Protein AF-0000000066292299 (afdb_homodimer)

Radius of gyration: 30.25 Å; Cα contacts (8 Å, |Δi|>4): 1721; chains: 2; bounding box: 53×90×75 Å

InterPro domains:
  IPR003445 Cation transporter [PF02386] (46-265)
  IPR003445 Cation transporter [PF02386] (283-463)

Nearest PDB structures (foldseek):
  6v4k-assembly1_D  TM=8.788E-01  e=7.007E-20  Vibrio parahaemolyticus
  6v4l-assembly1_A  TM=8.786E-01  e=4.954E-20  Vibrio parahaemolyticus RIMD 2210633
  4j9u-assembly2_D  TM=8.620E-01  e=9.911E-20  Vibrio parahaemolyticus RIMD 2210633
  3pjz-assembly1_B  TM=8.986E-01  e=1.167E-17  Vibrio parahaemolyticus
  8k1s-assembly1_I  TM=8.235E-01  e=4.175E-12  Bacillus subtilis

Structure (mmCIF, N/CA/C/O backbone):
data_AF-0000000066292299-model_v1
#
loop_
_entity.id
_entity.type
_entity.pdbx_description
1 polymer 'Uncharacterized cation transporter MJ1485'
#
loop_
_atom_site.group_PDB
_atom_site.id
_atom_site.type_symbol
_atom_site.label_atom_id
_atom_site.label_alt_id
_atom_site.label_comp_id
_atom_site.label_asym_id
_atom_site.label_entity_id
_atom_site.label_seq_id
_atom_site.pdbx_PDB_ins_code
_atom_site.Cartn_x
_atom_site.Cartn_y
_atom_site.Cartn_z
_atom_site.occupancy
_atom_site.B_iso_or_equiv
_atom_site.auth_seq_id
_atom_site.auth_comp_id
_atom_site.auth_asym_id
_atom_site.auth_atom_id
_atom_site.pdbx_PDB_model_num
ATOM 1 N N . MET A 1 1 ? 25.5 3.479 -26.922 1 30.95 1 MET A N 1
ATOM 2 C CA . MET A 1 1 ? 24.328 2.982 -26.203 1 30.95 1 MET A CA 1
ATOM 3 C C . MET A 1 1 ? 23.922 1.602 -26.703 1 30.95 1 MET A C 1
ATOM 5 O O . MET A 1 1 ? 23.219 1.485 -27.703 1 30.95 1 MET A O 1
ATOM 9 N N . GLY A 1 2 ? 24.75 0.82 -26.797 1 38.56 2 GLY A N 1
ATOM 10 C CA . GLY A 1 2 ? 24.391 -0.445 -27.422 1 38.56 2 GLY A CA 1
ATOM 11 C C . GLY A 1 2 ? 23.188 -1.115 -26.781 1 38.56 2 GLY A C 1
ATOM 12 O O . GLY A 1 2 ? 23.266 -1.582 -25.641 1 38.56 2 GLY A O 1
ATOM 13 N N . ILE A 1 3 ? 22 -0.723 -26.953 1 46.22 3 ILE A N 1
ATOM 14 C CA . ILE A 1 3 ? 20.641 -1.106 -26.609 1 46.22 3 ILE A CA 1
ATOM 15 C C . ILE A 1 3 ? 20.469 -2.615 -26.766 1 46.22 3 ILE A C 1
ATOM 17 O O . ILE A 1 3 ? 20.734 -3.166 -27.844 1 46.22 3 ILE A O 1
ATOM 21 N N . CYS A 1 4 ? 20.797 -3.334 -25.781 1 50.59 4 CYS A N 1
ATOM 22 C CA . CYS A 1 4 ? 20.672 -4.789 -25.781 1 50.59 4 CYS A CA 1
ATOM 23 C C . CYS A 1 4 ? 19.422 -5.219 -26.547 1 50.59 4 CYS A C 1
ATOM 25 O O . CYS A 1 4 ? 18.297 -4.973 -26.094 1 50.59 4 CYS A O 1
ATOM 27 N N . ARG A 1 5 ? 19.547 -5.395 -27.922 1 58.62 5 ARG A N 1
ATOM 28 C CA . ARG A 1 5 ? 18.781 -5.809 -29.109 1 58.62 5 ARG A CA 1
ATOM 29 C C . ARG A 1 5 ? 18.438 -7.289 -29.047 1 58.62 5 ARG A C 1
ATOM 31 O O . ARG A 1 5 ? 19.312 -8.125 -28.812 1 58.62 5 ARG A O 1
ATOM 38 N N . LEU A 1 6 ? 17.016 -7.527 -28.75 1 75.19 6 LEU A N 1
ATOM 39 C CA . LEU A 1 6 ? 16.656 -8.906 -29.047 1 75.19 6 LEU A CA 1
ATOM 40 C C . LEU A 1 6 ? 17.062 -9.281 -30.469 1 75.19 6 LEU A C 1
ATOM 42 O O . LEU A 1 6 ? 16.484 -8.773 -31.438 1 75.19 6 LEU A O 1
ATOM 46 N N . THR A 1 7 ? 18.078 -9.984 -30.656 1 78.94 7 THR A N 1
ATOM 47 C CA . THR A 1 7 ? 18.578 -10.414 -31.953 1 78.94 7 THR A CA 1
ATOM 48 C C . THR A 1 7 ? 17.844 -11.672 -32.438 1 78.94 7 THR A C 1
ATOM 50 O O . THR A 1 7 ? 17.094 -12.273 -31.656 1 78.94 7 THR A O 1
ATOM 53 N N . LYS A 1 8 ? 17.953 -11.898 -33.656 1 84.44 8 LYS A N 1
ATOM 54 C CA . LYS A 1 8 ? 17.359 -13.102 -34.219 1 84.44 8 LYS A CA 1
ATOM 55 C C . LYS A 1 8 ? 17.859 -14.352 -33.5 1 84.44 8 LYS A C 1
ATOM 57 O O . LYS A 1 8 ? 17.109 -15.312 -33.312 1 84.44 8 LYS A O 1
ATOM 62 N N . LYS A 1 9 ? 19 -14.336 -33.031 1 85.62 9 LYS A N 1
ATOM 63 C CA . LYS A 1 9 ? 19.578 -15.453 -32.281 1 85.62 9 LYS A CA 1
ATOM 64 C C . LYS A 1 9 ? 18.922 -15.602 -30.922 1 85.62 9 LYS A C 1
ATOM 66 O O . LYS A 1 9 ? 18.672 -16.719 -30.469 1 85.62 9 LYS A O 1
ATOM 71 N N . ASP A 1 10 ? 18.672 -14.438 -30.359 1 87 10 ASP A N 1
ATOM 72 C CA . ASP A 1 10 ? 18.016 -14.469 -29.062 1 87 10 ASP A CA 1
ATOM 73 C C . ASP A 1 10 ? 16.609 -15.023 -29.172 1 87 10 ASP A C 1
ATOM 75 O O . ASP A 1 10 ? 16.156 -15.789 -28.312 1 87 10 ASP A O 1
ATOM 79 N N . ILE A 1 11 ? 16 -14.664 -30.25 1 89.75 11 ILE A N 1
ATOM 80 C CA . ILE A 1 11 ? 14.633 -15.117 -30.469 1 89.75 11 ILE A CA 1
ATOM 81 C C . ILE A 1 11 ? 14.625 -16.625 -30.719 1 89.75 11 ILE A C 1
ATOM 83 O O . ILE A 1 11 ? 13.75 -17.344 -30.219 1 89.75 11 ILE A O 1
ATOM 87 N N . GLU A 1 12 ? 15.539 -17.094 -31.391 1 90.94 12 GLU A N 1
ATOM 88 C CA . GLU A 1 12 ? 15.648 -18.516 -31.656 1 90.94 12 GLU A CA 1
ATOM 89 C C . GLU A 1 12 ? 15.891 -19.297 -30.359 1 90.94 12 GLU A C 1
ATOM 91 O O . GLU A 1 12 ? 15.328 -20.375 -30.172 1 90.94 12 GLU A O 1
ATOM 96 N N . GLY A 1 13 ? 16.719 -18.75 -29.562 1 87.12 13 GLY A N 1
ATOM 97 C CA . GLY A 1 13 ? 16.969 -19.375 -28.281 1 87.12 13 GLY A CA 1
ATOM 98 C C . GLY A 1 13 ? 15.727 -19.438 -27.406 1 87.12 13 GLY A C 1
ATOM 99 O O . GLY A 1 13 ? 15.469 -20.453 -26.75 1 87.12 13 GLY A O 1
ATOM 100 N N . ILE A 1 14 ? 15.039 -18.375 -27.391 1 89.5 14 ILE A N 1
ATOM 101 C CA . ILE A 1 14 ? 13.812 -18.297 -26.609 1 89.5 14 ILE A CA 1
ATOM 102 C C . ILE A 1 14 ? 12.789 -19.297 -27.172 1 89.5 14 ILE A C 1
ATOM 104 O O . ILE A 1 14 ? 12.141 -20.016 -26.406 1 89.5 14 ILE A O 1
ATOM 108 N N . LEU A 1 15 ? 12.742 -19.422 -28.438 1 91.69 15 LEU A N 1
ATOM 109 C CA . LEU A 1 15 ? 11.805 -20.328 -29.078 1 91.69 15 LEU A CA 1
ATOM 110 C C . LEU A 1 15 ? 12.18 -21.781 -28.797 1 91.69 15 LEU A C 1
ATOM 112 O O . LEU A 1 15 ? 11.297 -22.641 -28.688 1 91.69 15 LEU A O 1
ATOM 116 N N . HIS A 1 16 ? 13.391 -22.031 -28.719 1 90.38 16 HIS A N 1
ATOM 117 C CA . HIS A 1 16 ? 13.852 -23.375 -28.391 1 90.38 16 HIS A CA 1
ATOM 118 C C . HIS A 1 16 ? 13.383 -23.797 -27 1 90.38 16 HIS A C 1
ATOM 120 O O . HIS A 1 16 ? 12.898 -24.922 -26.812 1 90.38 16 HIS A O 1
ATOM 126 N N . ILE A 1 17 ? 13.555 -22.906 -26.109 1 88.19 17 ILE A N 1
ATOM 127 C CA . ILE A 1 17 ? 13.117 -23.172 -24.734 1 88.19 17 ILE A CA 1
ATOM 128 C C . ILE A 1 17 ? 11.602 -23.328 -24.703 1 88.19 17 ILE A C 1
ATOM 130 O O . ILE A 1 17 ? 11.078 -24.25 -24.078 1 88.19 17 ILE A O 1
ATOM 134 N N . LEU A 1 18 ? 10.93 -22.484 -25.391 1 92 18 LEU A N 1
ATOM 135 C CA . LEU A 1 18 ? 9.469 -22.516 -25.406 1 92 18 LEU A CA 1
ATOM 136 C C . LEU A 1 18 ? 8.961 -23.797 -26.062 1 92 18 LEU A C 1
ATOM 138 O O . LEU A 1 18 ? 7.941 -24.359 -25.656 1 92 18 LEU A O 1
ATOM 142 N N . GLY A 1 19 ? 9.664 -24.203 -27.094 1 92.75 19 GLY A N 1
ATOM 143 C CA . GLY A 1 19 ? 9.305 -25.469 -27.719 1 92.75 19 GLY A CA 1
ATOM 144 C C . GLY A 1 19 ? 9.359 -26.641 -26.75 1 92.75 19 GLY A C 1
ATOM 145 O O . GLY A 1 19 ? 8.461 -27.484 -26.75 1 92.75 19 GLY A O 1
ATOM 146 N N . GLY A 1 20 ? 10.367 -26.672 -25.969 1 90.88 20 GLY A N 1
ATOM 147 C CA . GLY A 1 20 ? 10.477 -27.703 -24.953 1 90.88 20 GLY A CA 1
ATOM 148 C C . GLY A 1 20 ? 9.375 -27.641 -23.906 1 90.88 20 GLY A C 1
ATOM 149 O O . GLY A 1 20 ? 8.828 -28.672 -23.516 1 90.88 20 GLY A O 1
ATOM 150 N N . ILE A 1 21 ? 9.078 -26.484 -23.5 1 92.12 21 ILE A N 1
ATOM 151 C CA . ILE A 1 21 ? 8.055 -26.281 -22.469 1 92.12 21 ILE A CA 1
ATOM 152 C C . ILE A 1 21 ? 6.688 -26.672 -23.031 1 92.12 21 ILE A C 1
ATOM 154 O O . ILE A 1 21 ? 5.895 -27.344 -22.359 1 92.12 21 ILE A O 1
ATOM 158 N N . ILE A 1 22 ? 6.434 -26.297 -24.25 1 95.38 22 ILE A N 1
ATOM 159 C CA . ILE A 1 22 ? 5.18 -26.641 -24.906 1 95.38 22 ILE A CA 1
ATOM 160 C C . ILE A 1 22 ? 5.051 -28.156 -25 1 95.38 22 ILE A C 1
ATOM 162 O O . ILE A 1 22 ? 3.977 -28.719 -24.766 1 95.38 22 ILE A O 1
ATOM 166 N N . GLN A 1 23 ? 6.105 -28.828 -25.312 1 94.69 23 GLN A N 1
ATOM 167 C CA . GLN A 1 23 ? 6.109 -30.281 -25.406 1 94.69 23 GLN A CA 1
ATOM 168 C C . GLN A 1 23 ? 5.762 -30.906 -24.062 1 94.69 23 GLN A C 1
ATOM 170 O O . GLN A 1 23 ? 4.945 -31.828 -23.984 1 94.69 23 GLN A O 1
ATOM 175 N N . ILE A 1 24 ? 6.359 -30.406 -23.016 1 93.38 24 ILE A N 1
ATOM 176 C CA . ILE A 1 24 ? 6.145 -30.938 -21.672 1 93.38 24 ILE A CA 1
ATOM 177 C C . ILE A 1 24 ? 4.699 -30.703 -21.25 1 93.38 24 ILE A C 1
ATOM 179 O O . ILE A 1 24 ? 4.059 -31.594 -20.688 1 93.38 24 ILE A O 1
ATOM 183 N N . ILE A 1 25 ? 4.156 -29.531 -21.5 1 95.5 25 ILE A N 1
ATOM 184 C CA . ILE A 1 25 ? 2.771 -29.219 -21.156 1 95.5 25 ILE A CA 1
ATOM 185 C C . ILE A 1 25 ? 1.829 -30.125 -21.938 1 95.5 25 ILE A C 1
ATOM 187 O O . ILE A 1 25 ? 0.808 -30.578 -21.406 1 95.5 25 ILE A O 1
ATOM 191 N N . GLY A 1 26 ? 2.188 -30.391 -23.203 1 96.06 26 GLY A N 1
ATOM 192 C CA . GLY A 1 26 ? 1.415 -31.344 -23.984 1 96.06 26 GLY A CA 1
ATOM 193 C C . GLY A 1 26 ? 1.372 -32.719 -23.375 1 96.06 26 GLY A C 1
ATOM 194 O O . GLY A 1 26 ? 0.309 -33.344 -23.297 1 96.06 26 GLY A O 1
ATOM 195 N N . ILE A 1 27 ? 2.445 -33.188 -22.906 1 95.38 27 ILE A N 1
ATOM 196 C CA . ILE A 1 27 ? 2.541 -34.5 -22.297 1 95.38 27 ILE A CA 1
ATOM 197 C C . ILE A 1 27 ? 1.732 -34.531 -21 1 95.38 27 ILE A C 1
ATOM 199 O O . ILE A 1 27 ? 1.019 -35.5 -20.719 1 95.38 27 ILE A O 1
ATOM 203 N N . PHE A 1 28 ? 1.867 -33.438 -20.219 1 96.06 28 PHE A N 1
ATOM 204 C CA . PHE A 1 28 ? 1.115 -33.344 -18.984 1 96.06 28 PHE A CA 1
ATOM 205 C C . PHE A 1 28 ? -0.385 -33.344 -19.25 1 96.06 28 PHE A C 1
ATOM 207 O O . PHE A 1 28 ? -1.168 -33.875 -18.453 1 96.06 28 PHE A O 1
ATOM 214 N N . THR A 1 29 ? -0.783 -32.75 -20.375 1 97.69 29 THR A N 1
ATOM 215 C CA . THR A 1 29 ? -2.193 -32.688 -20.75 1 97.69 29 THR A CA 1
ATOM 216 C C . THR A 1 29 ? -2.742 -34.094 -21.047 1 97.69 29 THR A C 1
ATOM 218 O O . THR A 1 29 ? -3.957 -34.281 -21.031 1 97.69 29 THR A O 1
ATOM 221 N N . LEU A 1 30 ? -1.88 -35.125 -21.234 1 97.56 30 LEU A N 1
ATOM 222 C CA . LEU A 1 30 ? -2.295 -36.469 -21.531 1 97.56 30 LEU A CA 1
ATOM 223 C C . LEU A 1 30 ? -2.559 -37.281 -20.266 1 97.56 30 LEU A C 1
ATOM 225 O O . LEU A 1 30 ? -3.229 -38.312 -20.297 1 97.56 30 LEU A O 1
ATOM 229 N N . VAL A 1 31 ? -2.102 -36.812 -19.172 1 97.25 31 VAL A N 1
ATOM 230 C CA . VAL A 1 31 ? -2.137 -37.562 -17.922 1 97.25 31 VAL A CA 1
ATOM 231 C C . VAL A 1 31 ? -3.586 -37.75 -17.484 1 97.25 31 VAL A C 1
ATOM 233 O O . VAL A 1 31 ? -3.977 -38.844 -17.078 1 97.25 31 VAL A O 1
ATOM 236 N N . PRO A 1 32 ? -4.449 -36.781 -17.547 1 98.06 32 PRO A N 1
ATOM 237 C CA . PRO A 1 32 ? -5.836 -36.938 -17.109 1 98.06 32 PRO A CA 1
ATOM 238 C C . PRO A 1 32 ? -6.598 -37.969 -17.953 1 98.06 32 PRO A C 1
ATOM 240 O O . PRO A 1 32 ? -7.688 -38.406 -17.578 1 98.06 32 PRO A O 1
ATOM 243 N N . CYS A 1 33 ? -6.074 -38.406 -19.141 1 97.5 33 CYS A N 1
ATOM 244 C CA . CYS A 1 33 ? -6.688 -39.438 -19.938 1 97.5 33 CYS A CA 1
ATOM 245 C C . CYS A 1 33 ? -6.816 -40.75 -19.141 1 97.5 33 CYS A C 1
ATOM 247 O O . CYS A 1 33 ? -7.789 -41.469 -19.297 1 97.5 33 CYS A O 1
ATOM 249 N N . ILE A 1 34 ? -5.84 -40.969 -18.312 1 97.31 34 ILE A N 1
ATOM 250 C CA . ILE A 1 34 ? -5.863 -42.156 -17.453 1 97.31 34 ILE A CA 1
ATOM 251 C C . ILE A 1 34 ? -7.082 -42.094 -16.531 1 97.31 34 ILE A C 1
ATOM 253 O O . ILE A 1 34 ? -7.773 -43.125 -16.359 1 97.31 34 ILE A O 1
ATOM 257 N N . VAL A 1 35 ? -7.301 -40.938 -15.961 1 97.56 35 VAL A N 1
ATOM 258 C CA . VAL A 1 35 ? -8.43 -40.75 -15.055 1 97.56 35 VAL A CA 1
ATOM 259 C C . VAL A 1 35 ? -9.742 -40.875 -15.82 1 97.56 35 VAL A C 1
ATOM 261 O O . VAL A 1 35 ? -10.695 -41.5 -15.328 1 97.56 35 VAL A O 1
ATOM 264 N N . SER A 1 36 ? -9.812 -40.375 -17.016 1 97.44 36 SER A N 1
ATOM 265 C CA . SER A 1 36 ? -11.008 -40.438 -17.844 1 97.44 36 SER A CA 1
ATOM 266 C C . SER A 1 36 ? -11.352 -41.906 -18.172 1 97.44 36 SER A C 1
ATOM 268 O O . SER A 1 36 ? -12.516 -42.281 -18.156 1 97.44 36 SER A O 1
ATOM 270 N N . VAL A 1 37 ? -10.367 -42.75 -18.484 1 96.94 37 VAL A N 1
ATOM 271 C CA . VAL A 1 37 ? -10.578 -44.156 -18.812 1 96.94 37 VAL A CA 1
ATOM 272 C C . VAL A 1 37 ? -10.984 -44.938 -17.562 1 96.94 37 VAL A C 1
ATOM 274 O O . VAL A 1 37 ? -11.898 -45.75 -17.609 1 96.94 37 VAL A O 1
ATOM 277 N N . TYR A 1 38 ? -10.25 -44.625 -16.516 1 96.56 38 TYR A N 1
ATOM 278 C CA . TYR A 1 38 ? -10.508 -45.344 -15.266 1 96.56 38 TYR A CA 1
ATOM 279 C C . TYR A 1 38 ? -11.938 -45.125 -14.797 1 96.56 38 TYR A C 1
ATOM 281 O O . TYR A 1 38 ? -12.594 -46.031 -14.312 1 96.56 38 TYR A O 1
ATOM 289 N N . TYR A 1 39 ? -12.398 -43.938 -14.875 1 96.25 39 TYR A N 1
ATOM 290 C CA . TYR A 1 39 ? -13.742 -43.656 -14.398 1 96.25 39 TYR A CA 1
ATOM 291 C C . TYR A 1 39 ? -14.758 -43.688 -15.539 1 96.25 39 TYR A C 1
ATOM 293 O O . TYR A 1 39 ? -15.914 -43.312 -15.367 1 96.25 39 TYR A O 1
ATOM 301 N N . ASN A 1 40 ? -14.422 -44.094 -16.734 1 95.81 40 ASN A N 1
ATOM 302 C CA . ASN A 1 40 ? -15.273 -44.281 -17.891 1 95.81 40 ASN A CA 1
ATOM 303 C C . ASN A 1 40 ? -16.031 -43 -18.25 1 95.81 40 ASN A C 1
ATOM 305 O O . ASN A 1 40 ? -17.266 -43.031 -18.359 1 95.81 40 ASN A O 1
ATOM 309 N N . GLU A 1 41 ? -15.211 -42 -18.406 1 95.81 41 GLU A N 1
ATOM 310 C CA . GLU A 1 41 ? -15.781 -40.688 -18.734 1 95.81 41 GLU A CA 1
ATOM 311 C C . GLU A 1 41 ? -15.625 -40.375 -20.219 1 95.81 41 GLU A C 1
ATOM 313 O O . GLU A 1 41 ? -14.812 -41 -20.906 1 95.81 41 GLU A O 1
ATOM 318 N N . ASN A 1 42 ? -16.469 -39.438 -20.75 1 93.5 42 ASN A N 1
ATOM 319 C CA . ASN A 1 42 ? -16.453 -39.062 -22.156 1 93.5 42 ASN A CA 1
ATOM 320 C C . ASN A 1 42 ? -15.492 -37.906 -22.422 1 93.5 42 ASN A C 1
ATOM 322 O O . ASN A 1 42 ? -15.562 -37.25 -23.469 1 93.5 42 ASN A O 1
ATOM 326 N N . THR A 1 43 ? -14.555 -37.625 -21.594 1 96.31 43 THR A N 1
ATOM 327 C CA . THR A 1 43 ? -13.641 -36.5 -21.734 1 96.31 43 THR A CA 1
ATOM 328 C C . THR A 1 43 ? -12.305 -36.969 -22.312 1 96.31 43 THR A C 1
ATOM 330 O O . THR A 1 43 ? -11.367 -36.188 -22.422 1 96.31 43 THR A O 1
ATOM 333 N N . PHE A 1 44 ? -12.172 -38.156 -22.703 1 96.62 44 PHE A N 1
ATOM 334 C CA . PHE A 1 44 ? -10.914 -38.781 -23.125 1 96.62 44 PHE A CA 1
ATOM 335 C C . PHE A 1 44 ? -10.328 -38 -24.312 1 96.62 44 PHE A C 1
ATOM 337 O O . PHE A 1 44 ? -9.164 -37.625 -24.297 1 96.62 44 PHE A O 1
ATOM 344 N N . LEU A 1 45 ? -11.133 -37.719 -25.344 1 97.31 45 LEU A N 1
ATOM 345 C CA . LEU A 1 45 ? -10.656 -37.062 -26.562 1 97.31 45 LEU A CA 1
ATOM 346 C C . LEU A 1 45 ? -10.328 -35.594 -26.297 1 97.31 45 LEU A C 1
ATOM 348 O O . LEU A 1 45 ? -9.492 -35.031 -26.984 1 97.31 45 LEU A O 1
ATOM 352 N N . ASN A 1 46 ? -11.016 -35.031 -25.312 1 97.94 46 ASN A N 1
ATOM 353 C CA . ASN A 1 46 ? -10.797 -33.625 -24.969 1 97.94 46 ASN A CA 1
ATOM 354 C C . ASN A 1 46 ? -9.398 -33.406 -24.406 1 97.94 46 ASN A C 1
ATOM 356 O O . ASN A 1 46 ? -8.883 -32.281 -24.422 1 97.94 46 ASN A O 1
ATOM 360 N N . PHE A 1 47 ? -8.773 -34.438 -23.906 1 98.31 47 PHE A N 1
ATOM 361 C CA . PHE A 1 47 ? -7.414 -34.375 -23.391 1 98.31 47 PHE A CA 1
ATOM 362 C C . PHE A 1 47 ? -6.426 -34.938 -24.391 1 98.31 47 PHE A C 1
ATOM 364 O O . PHE A 1 47 ? -5.336 -34.406 -24.578 1 98.31 47 PHE A O 1
ATOM 371 N N . LEU A 1 48 ? -6.793 -36 -25.078 1 97.81 48 LEU A N 1
ATOM 372 C CA . LEU A 1 48 ? -5.895 -36.719 -25.969 1 97.81 48 LEU A CA 1
ATOM 373 C C . LEU A 1 48 ? -5.496 -35.844 -27.156 1 97.81 48 LEU A C 1
ATOM 375 O O . LEU A 1 48 ? -4.316 -35.75 -27.5 1 97.81 48 LEU A O 1
ATOM 379 N N . ILE A 1 49 ? -6.426 -35.188 -27.797 1 97.88 49 ILE A N 1
ATOM 380 C CA . ILE A 1 49 ? -6.18 -34.469 -29.031 1 97.88 49 ILE A CA 1
ATOM 381 C C . ILE A 1 49 ? -5.277 -33.25 -28.734 1 97.88 49 ILE A C 1
ATOM 383 O O . ILE A 1 49 ? -4.211 -33.125 -29.344 1 97.88 49 ILE A O 1
ATOM 387 N N . PRO A 1 50 ? -5.695 -32.438 -27.797 1 98.12 50 PRO A N 1
ATOM 388 C CA . PRO A 1 50 ? -4.781 -31.344 -27.516 1 98.12 50 PRO A CA 1
ATOM 389 C C . PRO A 1 50 ? -3.445 -31.797 -26.938 1 98.12 50 PRO A C 1
ATOM 391 O O . PRO A 1 50 ? -2.402 -31.219 -27.25 1 98.12 50 PRO A O 1
ATOM 394 N N . GLY A 1 51 ? -3.453 -32.812 -26.094 1 98.12 51 GLY A N 1
ATOM 395 C CA . GLY A 1 51 ? -2.209 -33.312 -25.547 1 98.12 51 GLY A CA 1
ATOM 396 C C . GLY A 1 51 ? -1.238 -33.812 -26.609 1 98.12 51 GLY A C 1
ATOM 397 O O . GLY A 1 51 ? -0.058 -33.438 -26.578 1 98.12 51 GLY A O 1
ATOM 398 N N . LEU A 1 52 ? -1.729 -34.562 -27.531 1 98.06 52 LEU A N 1
ATOM 399 C CA . LEU A 1 52 ? -0.888 -35.062 -28.609 1 98.06 52 LEU A CA 1
ATOM 400 C C . LEU A 1 52 ? -0.448 -33.938 -29.531 1 98.06 52 LEU A C 1
ATOM 402 O O . LEU A 1 52 ? 0.709 -33.906 -29.953 1 98.06 52 LEU A O 1
ATOM 406 N N . PHE A 1 53 ? -1.377 -33.094 -29.812 1 98.19 53 PHE A N 1
ATOM 407 C CA . PHE A 1 53 ? -1.073 -31.984 -30.719 1 98.19 53 PHE A CA 1
ATOM 408 C C . PHE A 1 53 ? 0.075 -31.141 -30.172 1 98.19 53 PHE A C 1
ATOM 410 O O . PHE A 1 53 ? 1.045 -30.875 -30.875 1 98.19 53 PHE A O 1
ATOM 417 N N . PHE A 1 54 ? 0.002 -30.719 -28.984 1 97.88 54 PHE A N 1
ATOM 418 C CA . PHE A 1 54 ? 0.996 -29.797 -28.453 1 97.88 54 PHE A CA 1
ATOM 419 C C . PHE A 1 54 ? 2.277 -30.531 -28.078 1 97.88 54 PHE A C 1
ATOM 421 O O . PHE A 1 54 ? 3.359 -29.938 -28.078 1 97.88 54 PHE A O 1
ATOM 428 N N . SER A 1 55 ? 2.176 -31.844 -27.766 1 97.19 55 SER A N 1
ATOM 429 C CA . SER A 1 55 ? 3.396 -32.625 -27.609 1 97.19 55 SER A CA 1
ATOM 430 C C . SER A 1 55 ? 4.203 -32.656 -28.891 1 97.19 55 SER A C 1
ATOM 432 O O . SER A 1 55 ? 5.422 -32.469 -28.875 1 97.19 55 SER A O 1
ATOM 434 N N . ILE A 1 56 ? 3.5 -32.844 -30 1 97.94 56 ILE A N 1
ATOM 435 C CA . ILE A 1 56 ? 4.148 -32.938 -31.312 1 97.94 56 ILE A CA 1
ATOM 436 C C . ILE A 1 56 ? 4.605 -31.547 -31.734 1 97.94 56 ILE A C 1
ATOM 438 O O . ILE A 1 56 ? 5.73 -31.375 -32.219 1 97.94 56 ILE A O 1
ATOM 442 N N . PHE A 1 57 ? 3.721 -30.578 -31.578 1 97.25 57 PHE A N 1
ATOM 443 C CA . PHE A 1 57 ? 4.055 -29.219 -31.969 1 97.25 57 PHE A CA 1
ATOM 444 C C . PHE A 1 57 ? 5.293 -28.734 -31.219 1 97.25 57 PHE A C 1
ATOM 446 O O . PHE A 1 57 ? 6.168 -28.094 -31.812 1 97.25 57 PHE A O 1
ATOM 453 N N . GLY A 1 58 ? 5.297 -28.953 -29.922 1 95.62 58 GLY A N 1
ATOM 454 C CA . GLY A 1 58 ? 6.461 -28.562 -29.141 1 95.62 58 GLY A CA 1
ATOM 455 C C . GLY A 1 58 ? 7.73 -29.266 -29.578 1 95.62 58 GLY A C 1
ATOM 456 O O . GLY A 1 58 ? 8.797 -28.656 -29.656 1 95.62 58 GLY A O 1
ATOM 457 N N . PHE A 1 59 ? 7.59 -30.5 -29.906 1 94.69 59 PHE A N 1
ATOM 458 C CA . PHE A 1 59 ? 8.727 -31.281 -30.375 1 94.69 59 PHE A CA 1
ATOM 459 C C . PHE A 1 59 ? 9.266 -30.734 -31.688 1 94.69 59 PHE A C 1
ATOM 461 O O . PHE A 1 59 ? 10.477 -30.594 -31.859 1 94.69 59 PHE A O 1
ATOM 468 N N . VAL A 1 60 ? 8.414 -30.422 -32.594 1 96.81 60 VAL A N 1
ATOM 469 C CA . VAL A 1 60 ? 8.805 -29.906 -33.906 1 96.81 60 VAL A CA 1
ATOM 470 C C . VAL A 1 60 ? 9.469 -28.547 -33.75 1 96.81 60 VAL A C 1
ATOM 472 O O . VAL A 1 60 ? 10.484 -28.266 -34.406 1 96.81 60 VAL A O 1
ATOM 475 N N . LEU A 1 61 ? 8.914 -27.719 -32.906 1 94.44 61 LEU A N 1
ATOM 476 C CA . LEU A 1 61 ? 9.477 -26.391 -32.656 1 94.44 61 LEU A CA 1
ATOM 477 C C . LEU A 1 61 ? 10.867 -26.5 -32.031 1 94.44 61 LEU A C 1
ATOM 479 O O . LEU A 1 61 ? 11.766 -25.734 -32.406 1 94.44 61 LEU A O 1
ATOM 483 N N . LYS A 1 62 ? 11.023 -27.375 -31.141 1 91.81 62 LYS A N 1
ATOM 484 C CA . LYS A 1 62 ? 12.305 -27.578 -30.469 1 91.81 62 LYS A CA 1
ATOM 485 C C . LYS A 1 62 ? 13.352 -28.094 -31.453 1 91.81 62 LYS A C 1
ATOM 487 O O . LYS A 1 62 ? 14.523 -27.688 -31.391 1 91.81 62 LYS A O 1
ATOM 492 N N . ARG A 1 63 ? 12.906 -28.875 -32.375 1 92.81 63 ARG A N 1
ATOM 493 C CA . ARG A 1 63 ? 13.82 -29.453 -33.344 1 92.81 63 ARG A CA 1
ATOM 494 C C . ARG A 1 63 ? 14.172 -28.438 -34.438 1 92.81 63 ARG A C 1
ATOM 496 O O . ARG A 1 63 ? 15.266 -28.469 -35 1 92.81 63 ARG A O 1
ATOM 503 N N . ALA A 1 64 ? 13.266 -27.594 -34.688 1 94.62 64 ALA A N 1
ATOM 504 C CA . ALA A 1 64 ? 13.461 -26.594 -35.719 1 94.62 64 ALA A CA 1
ATOM 505 C C . ALA A 1 64 ? 14.352 -25.453 -35.25 1 94.62 64 ALA A C 1
ATOM 507 O O . ALA A 1 64 ? 14.852 -24.672 -36.031 1 94.62 64 ALA A O 1
ATOM 508 N N . THR A 1 65 ? 14.547 -25.391 -33.938 1 91.31 65 THR A N 1
ATOM 509 C CA . THR A 1 65 ? 15.359 -24.312 -33.406 1 91.31 65 THR A CA 1
ATOM 510 C C . THR A 1 65 ? 16.578 -24.875 -32.688 1 91.31 65 THR A C 1
ATOM 512 O O . THR A 1 65 ? 16.625 -26.062 -32.344 1 91.31 65 THR A O 1
ATOM 515 N N . LYS A 1 66 ? 17.672 -24.031 -32.438 1 88.62 66 LYS A N 1
ATOM 516 C CA . LYS A 1 66 ? 18.906 -24.453 -31.781 1 88.62 66 LYS A CA 1
ATOM 517 C C . LYS A 1 66 ? 19.109 -23.734 -30.453 1 88.62 66 LYS A C 1
ATOM 519 O O . LYS A 1 66 ? 18.703 -22.578 -30.297 1 88.62 66 LYS A O 1
ATOM 524 N N . PRO A 1 67 ? 19.656 -24.484 -29.516 1 85.5 67 PRO A N 1
ATOM 525 C CA . PRO A 1 67 ? 19.969 -23.828 -28.25 1 85.5 67 PRO A CA 1
ATOM 526 C C . PRO A 1 67 ? 21.016 -22.719 -28.406 1 85.5 67 PRO A C 1
ATOM 528 O O . PRO A 1 67 ? 21.953 -22.875 -29.188 1 85.5 67 PRO A O 1
ATOM 531 N N . LYS A 1 68 ? 20.797 -21.594 -27.766 1 84.44 68 LYS A N 1
ATOM 532 C CA . LYS A 1 68 ? 21.719 -20.469 -27.797 1 84.44 68 LYS A CA 1
ATOM 533 C C . LYS A 1 68 ? 22.109 -20.031 -26.391 1 84.44 68 LYS A C 1
ATOM 535 O O . LYS A 1 68 ? 21.469 -20.438 -25.422 1 84.44 68 LYS A O 1
ATOM 540 N N . ASN A 1 69 ? 23.203 -19.297 -26.344 1 80.12 69 ASN A N 1
ATOM 541 C CA . ASN A 1 69 ? 23.594 -18.734 -25.062 1 80.12 69 ASN A CA 1
ATOM 542 C C . ASN A 1 69 ? 22.688 -17.578 -24.672 1 80.12 69 ASN A C 1
ATOM 544 O O . ASN A 1 69 ? 22.656 -16.531 -25.344 1 80.12 69 ASN A O 1
ATOM 548 N N . LEU A 1 70 ? 21.906 -17.938 -23.703 1 81.81 70 LEU A N 1
ATOM 549 C CA . LEU A 1 70 ? 20.922 -16.938 -23.297 1 81.81 70 LEU A CA 1
ATOM 550 C C . LEU A 1 70 ? 21.375 -16.203 -22.031 1 81.81 70 LEU A C 1
ATOM 552 O O . LEU A 1 70 ? 22.156 -16.75 -21.25 1 81.81 70 LEU A O 1
ATOM 556 N N . LYS A 1 71 ? 20.984 -14.984 -21.969 1 83.88 71 LYS A N 1
ATOM 557 C CA . LYS A 1 71 ? 21.203 -14.172 -20.781 1 83.88 71 LYS A CA 1
ATOM 558 C C . LYS A 1 71 ? 19.953 -14.172 -19.891 1 83.88 71 LYS A C 1
ATOM 560 O O . LYS A 1 71 ? 18.938 -14.75 -20.234 1 83.88 71 LYS A O 1
ATOM 565 N N . LEU A 1 72 ? 20.125 -13.609 -18.781 1 81.25 72 LEU A N 1
ATOM 566 C CA . LEU A 1 72 ? 19.062 -13.617 -17.781 1 81.25 72 LEU A CA 1
ATOM 567 C C . LEU A 1 72 ? 17.797 -12.969 -18.312 1 81.25 72 LEU A C 1
ATOM 569 O O . LEU A 1 72 ? 16.688 -13.484 -18.109 1 81.25 72 LEU A O 1
ATOM 573 N N . HIS A 1 73 ? 18 -11.891 -19.031 1 83.31 73 HIS A N 1
ATOM 574 C CA . HIS A 1 73 ? 16.812 -11.195 -19.516 1 83.31 73 HIS A CA 1
ATOM 575 C C . HIS A 1 73 ? 16.062 -12.039 -20.547 1 83.31 73 HIS A C 1
ATOM 577 O O . HIS A 1 73 ? 14.836 -11.984 -20.625 1 83.31 73 HIS A O 1
ATOM 583 N N . HIS A 1 74 ? 16.703 -12.906 -21.266 1 85.69 74 HIS A N 1
ATOM 584 C CA . HIS A 1 74 ? 16.078 -13.805 -22.234 1 85.69 74 HIS A CA 1
ATOM 585 C C . HIS A 1 74 ? 15.258 -14.875 -21.516 1 85.69 74 HIS A C 1
ATOM 587 O O . HIS A 1 74 ? 14.133 -15.172 -21.922 1 85.69 74 HIS A O 1
ATOM 593 N N . THR A 1 75 ? 15.82 -15.352 -20.484 1 84.94 75 THR A N 1
ATOM 594 C CA . THR A 1 75 ? 15.133 -16.406 -19.75 1 84.94 75 THR A CA 1
ATOM 595 C C . THR A 1 75 ? 13.922 -15.852 -19 1 84.94 75 THR A C 1
ATOM 597 O O . THR A 1 75 ? 12.922 -16.547 -18.812 1 84.94 75 THR A O 1
ATOM 600 N N . MET A 1 76 ? 14.031 -14.617 -18.578 1 86.25 76 MET A N 1
ATOM 601 C CA . MET A 1 76 ? 12.883 -13.977 -17.938 1 86.25 76 MET A CA 1
ATOM 602 C C . MET A 1 76 ? 11.742 -13.797 -18.938 1 86.25 76 MET A C 1
ATOM 604 O O . MET A 1 76 ? 10.578 -14.023 -18.609 1 86.25 76 MET A O 1
ATOM 608 N N . VAL A 1 77 ? 12.094 -13.43 -20.062 1 87.94 77 VAL A N 1
ATOM 609 C CA . VAL A 1 77 ? 11.094 -13.289 -21.125 1 87.94 77 VAL A CA 1
ATOM 610 C C . VAL A 1 77 ? 10.477 -14.648 -21.438 1 87.94 77 VAL A C 1
ATOM 612 O O . VAL A 1 77 ? 9.258 -14.766 -21.562 1 87.94 77 VAL A O 1
ATOM 615 N N . ALA A 1 78 ? 11.289 -15.664 -21.547 1 88.12 78 ALA A N 1
ATOM 616 C CA . ALA A 1 78 ? 10.812 -17.016 -21.797 1 88.12 78 ALA A CA 1
ATOM 617 C C . ALA A 1 78 ? 9.883 -17.5 -20.688 1 88.12 78 ALA A C 1
ATOM 619 O O . ALA A 1 78 ? 8.875 -18.156 -20.953 1 88.12 78 ALA A O 1
ATOM 620 N N . SER A 1 79 ? 10.273 -17.125 -19.469 1 88.31 79 SER A N 1
ATOM 621 C CA . SER A 1 79 ? 9.461 -17.516 -18.328 1 88.31 79 SER A CA 1
ATOM 622 C C . SER A 1 79 ? 8.078 -16.875 -18.391 1 88.31 79 SER A C 1
ATOM 624 O O . SER A 1 79 ? 7.066 -17.547 -18.188 1 88.31 79 SER A O 1
ATOM 626 N N . ALA A 1 80 ? 8.055 -15.641 -18.625 1 91.25 80 ALA A N 1
ATOM 627 C CA . ALA A 1 80 ? 6.785 -14.922 -18.719 1 91.25 80 ALA A CA 1
ATOM 628 C C . ALA A 1 80 ? 5.91 -15.5 -19.828 1 91.25 80 ALA A C 1
ATOM 630 O O . ALA A 1 80 ? 4.715 -15.727 -19.625 1 91.25 80 ALA A O 1
ATOM 631 N N . LEU A 1 81 ? 6.484 -15.82 -20.891 1 92.12 81 LEU A N 1
ATOM 632 C CA . LEU A 1 81 ? 5.742 -16.359 -22.016 1 92.12 81 LEU A CA 1
ATOM 633 C C . LEU A 1 81 ? 5.32 -17.797 -21.75 1 92.12 81 LEU A C 1
ATOM 635 O O . LEU A 1 81 ? 4.242 -18.234 -22.172 1 92.12 81 LEU A O 1
ATOM 639 N N . ALA A 1 82 ? 6.152 -18.516 -21.109 1 91.69 82 ALA A N 1
ATOM 640 C CA . ALA A 1 82 ? 5.859 -19.906 -20.812 1 91.69 82 ALA A CA 1
ATOM 641 C C . ALA A 1 82 ? 4.59 -20.031 -19.969 1 91.69 82 ALA A C 1
ATOM 643 O O . ALA A 1 82 ? 3.732 -20.875 -20.25 1 91.69 82 ALA A O 1
ATOM 644 N N . TRP A 1 83 ? 4.457 -19.188 -18.984 1 92.56 83 TRP A N 1
ATOM 645 C CA . TRP A 1 83 ? 3.277 -19.219 -18.125 1 92.56 83 TRP A CA 1
ATOM 646 C C . TRP A 1 83 ? 2.025 -18.844 -18.891 1 92.56 83 TRP A C 1
ATOM 648 O O . TRP A 1 83 ? 0.957 -19.422 -18.703 1 92.56 83 TRP A O 1
ATOM 658 N N . LEU A 1 84 ? 2.207 -17.906 -19.75 1 94.12 84 LEU A N 1
ATOM 659 C CA . LEU A 1 84 ? 1.086 -17.484 -20.594 1 94.12 84 LEU A CA 1
ATOM 660 C C . LEU A 1 84 ? 0.666 -18.609 -21.531 1 94.12 84 LEU A C 1
ATOM 662 O O . LEU A 1 84 ? -0.522 -18.922 -21.641 1 94.12 84 LEU A O 1
ATOM 666 N N . ILE A 1 85 ? 1.6 -19.266 -22.141 1 95.25 85 ILE A N 1
ATOM 667 C CA . ILE A 1 85 ? 1.334 -20.328 -23.094 1 95.25 85 ILE A CA 1
ATOM 668 C C . ILE A 1 85 ? 0.736 -21.531 -22.359 1 95.25 85 ILE A C 1
ATOM 670 O O . ILE A 1 85 ? -0.199 -22.172 -22.859 1 95.25 85 ILE A O 1
ATOM 674 N N . ALA A 1 86 ? 1.281 -21.797 -21.234 1 95.81 86 ALA A N 1
ATOM 675 C CA . ALA A 1 86 ? 0.745 -22.891 -20.422 1 95.81 86 ALA A CA 1
ATOM 676 C C . ALA A 1 86 ? -0.732 -22.672 -20.109 1 95.81 86 ALA A C 1
ATOM 678 O O . ALA A 1 86 ? -1.529 -23.609 -20.156 1 95.81 86 ALA A O 1
ATOM 679 N N . SER A 1 87 ? -1.044 -21.469 -19.812 1 97.25 87 SER A N 1
ATOM 680 C CA . SER A 1 87 ? -2.432 -21.156 -19.484 1 97.25 87 SER A CA 1
ATOM 681 C C . SER A 1 87 ? -3.332 -21.312 -20.703 1 97.25 87 SER A C 1
ATOM 683 O O . SER A 1 87 ? -4.465 -21.781 -20.594 1 97.25 87 SER A O 1
ATOM 685 N N . PHE A 1 88 ? -2.85 -20.953 -21.875 1 97.94 88 PHE A N 1
ATOM 686 C CA . PHE A 1 88 ? -3.631 -21.062 -23.094 1 97.94 88 PHE A CA 1
ATOM 687 C C . PHE A 1 88 ? -3.838 -22.531 -23.469 1 97.94 88 PHE A C 1
ATOM 689 O O . PHE A 1 88 ? -4.945 -22.938 -23.828 1 97.94 88 PHE A O 1
ATOM 696 N N . ILE A 1 89 ? -2.805 -23.297 -23.328 1 97.81 89 ILE A N 1
ATOM 697 C CA . ILE A 1 89 ? -2.877 -24.719 -23.688 1 97.81 89 ILE A CA 1
ATOM 698 C C . ILE A 1 89 ? -3.727 -25.469 -22.672 1 97.81 89 ILE A C 1
ATOM 700 O O . ILE A 1 89 ? -4.598 -26.25 -23.031 1 97.81 89 ILE A O 1
ATOM 704 N N . GLY A 1 90 ? -3.5 -25.172 -21.422 1 98.06 90 GLY A N 1
ATOM 705 C CA . GLY A 1 90 ? -4.234 -25.859 -20.359 1 98.06 90 GLY A CA 1
ATOM 706 C C . GLY A 1 90 ? -5.715 -25.531 -20.359 1 98.06 90 GLY A C 1
ATOM 707 O O . GLY A 1 90 ? -6.516 -26.25 -19.766 1 98.06 90 GLY A O 1
ATOM 708 N N . ALA A 1 91 ? -6.07 -24.484 -21.031 1 98.62 91 ALA A N 1
ATOM 709 C CA . ALA A 1 91 ? -7.457 -24.031 -21.078 1 98.62 91 ALA A CA 1
ATOM 710 C C . ALA A 1 91 ? -8.266 -24.859 -22.078 1 98.62 91 ALA A C 1
ATOM 712 O O . ALA A 1 91 ? -9.492 -24.922 -21.984 1 98.62 91 ALA A O 1
ATOM 713 N N . ILE A 1 92 ? -7.656 -25.516 -22.984 1 98.44 92 ILE A N 1
ATOM 714 C CA . ILE A 1 92 ? -8.336 -26.156 -24.094 1 98.44 92 ILE A CA 1
ATOM 715 C C . ILE A 1 92 ? -9.188 -27.312 -23.594 1 98.44 92 ILE A C 1
ATOM 717 O O . ILE A 1 92 ? -10.383 -27.391 -23.875 1 98.44 92 ILE A O 1
ATOM 721 N N . PRO A 1 93 ? -8.617 -28.25 -22.781 1 98.31 93 PRO A N 1
ATOM 722 C CA . PRO A 1 93 ? -9.477 -29.312 -22.281 1 98.31 93 PRO A CA 1
ATOM 723 C C . PRO A 1 93 ? -10.641 -28.797 -21.438 1 98.31 93 PRO A C 1
ATOM 725 O O . PRO A 1 93 ? -11.727 -29.375 -21.453 1 98.31 93 PRO A O 1
ATOM 728 N N . LEU A 1 94 ? -10.438 -27.734 -20.688 1 98.31 94 LEU A N 1
ATOM 729 C CA . LEU A 1 94 ? -11.492 -27.141 -19.875 1 98.31 94 LEU A CA 1
ATOM 730 C C . LEU A 1 94 ? -12.594 -26.562 -20.766 1 98.31 94 LEU A C 1
ATOM 732 O O . LEU A 1 94 ? -13.781 -26.75 -20.5 1 98.31 94 LEU A O 1
ATOM 736 N N . TYR A 1 95 ? -12.156 -25.875 -21.812 1 98.19 95 TYR A N 1
ATOM 737 C CA . TYR A 1 95 ? -13.094 -25.281 -22.75 1 98.19 95 TYR A CA 1
ATOM 738 C C . TYR A 1 95 ? -13.914 -26.344 -23.469 1 98.19 95 TYR A C 1
ATOM 740 O O . TYR A 1 95 ? -15.125 -26.172 -23.656 1 98.19 95 TYR A O 1
ATOM 748 N N . LEU A 1 96 ? -13.336 -27.453 -23.812 1 97.69 96 LEU A N 1
ATOM 749 C CA . LEU A 1 96 ? -13.992 -28.516 -24.562 1 97.69 96 LEU A CA 1
ATOM 750 C C . LEU A 1 96 ? -14.898 -29.344 -23.656 1 97.69 96 LEU A C 1
ATOM 752 O O . LEU A 1 96 ? -15.891 -29.906 -24.125 1 97.69 96 LEU A O 1
ATOM 756 N N . SER A 1 97 ? -14.641 -29.375 -22.391 1 97.5 97 SER A N 1
ATOM 757 C CA . SER A 1 97 ? -15.336 -30.297 -21.5 1 97.5 97 SER A CA 1
ATOM 758 C C . SER A 1 97 ? -16.422 -29.578 -20.703 1 97.5 97 SER A C 1
ATOM 760 O O . SER A 1 97 ? -17.344 -30.219 -20.188 1 97.5 97 SER A O 1
ATOM 762 N N . ILE A 1 98 ? -16.266 -28.297 -20.469 1 97.19 98 ILE A N 1
ATOM 763 C CA . ILE A 1 98 ? -17.266 -27.531 -19.734 1 97.19 98 ILE A CA 1
ATOM 764 C C . ILE A 1 98 ? -18.094 -26.688 -20.703 1 97.19 98 ILE A C 1
ATOM 766 O O . ILE A 1 98 ? -17.625 -25.672 -21.219 1 97.19 98 ILE A O 1
ATOM 770 N N . ASP A 1 99 ? -19.297 -26.953 -20.875 1 95.81 99 ASP A N 1
ATOM 771 C CA . ASP A 1 99 ? -20.141 -26.469 -21.953 1 95.81 99 ASP A CA 1
ATOM 772 C C . ASP A 1 99 ? -20.391 -24.969 -21.828 1 95.81 99 ASP A C 1
ATOM 774 O O . ASP A 1 99 ? -20.531 -24.266 -22.844 1 95.81 99 ASP A O 1
ATOM 778 N N . TYR A 1 100 ? -20.438 -24.438 -20.656 1 96.12 100 TYR A N 1
ATOM 779 C CA . TYR A 1 100 ? -20.828 -23.047 -20.5 1 96.12 100 TYR A CA 1
ATOM 780 C C . TYR A 1 100 ? -19.594 -22.141 -20.453 1 96.12 100 TYR A C 1
ATOM 782 O O . TYR A 1 100 ? -19.734 -20.922 -20.312 1 96.12 100 TYR A O 1
ATOM 790 N N . PHE A 1 101 ? -18.453 -22.703 -20.609 1 97.25 101 PHE A N 1
ATOM 791 C CA . PHE A 1 101 ? -17.219 -21.922 -20.578 1 97.25 101 PHE A CA 1
ATOM 792 C C . PHE A 1 101 ? -16.938 -21.297 -21.938 1 97.25 101 PHE A C 1
ATOM 794 O O . PHE A 1 101 ? -16.969 -21.984 -22.953 1 97.25 101 PHE A O 1
ATOM 801 N N . SER A 1 102 ? -16.75 -19.922 -22 1 97.88 102 SER A N 1
ATOM 802 C CA . SER A 1 102 ? -16 -19.359 -23.109 1 97.88 102 SER A CA 1
ATOM 803 C C . SER A 1 102 ? -14.516 -19.688 -23.016 1 97.88 102 SER A C 1
ATOM 805 O O . SER A 1 102 ? -14.055 -20.188 -21.984 1 97.88 102 SER A O 1
ATOM 807 N N . TYR A 1 103 ? -13.797 -19.531 -24.094 1 98 103 TYR A N 1
ATOM 808 C CA . TYR A 1 103 ? -12.367 -19.812 -24.031 1 98 103 TYR A CA 1
ATOM 809 C C . TYR A 1 103 ? -11.672 -18.906 -23.016 1 98 103 TYR A C 1
ATOM 811 O O . TYR A 1 103 ? -10.75 -19.344 -22.328 1 98 103 TYR A O 1
ATOM 819 N N . VAL A 1 104 ? -12.141 -17.641 -22.922 1 98.06 104 VAL A N 1
ATOM 820 C CA . VAL A 1 104 ? -11.555 -16.734 -21.938 1 98.06 104 VAL A CA 1
ATOM 821 C C . VAL A 1 104 ? -11.797 -17.266 -20.531 1 98.06 104 VAL A C 1
ATOM 823 O O . VAL A 1 104 ? -10.93 -17.156 -19.656 1 98.06 104 VAL A O 1
ATOM 826 N N . ASP A 1 105 ? -12.969 -17.828 -20.297 1 98.38 105 ASP A N 1
ATOM 827 C CA . ASP A 1 105 ? -13.273 -18.422 -19 1 98.38 105 ASP A CA 1
ATOM 828 C C . ASP A 1 105 ? -12.312 -19.578 -18.703 1 98.38 105 ASP A C 1
ATOM 830 O O . ASP A 1 105 ? -11.836 -19.719 -17.578 1 98.38 105 ASP A O 1
ATOM 834 N N . ALA A 1 106 ? -12.062 -20.344 -19.75 1 98.62 106 ALA A N 1
ATOM 835 C CA . ALA A 1 106 ? -11.164 -21.484 -19.594 1 98.62 106 ALA A CA 1
ATOM 836 C C . ALA A 1 106 ? -9.734 -21.031 -19.312 1 98.62 106 ALA A C 1
ATOM 838 O O . ALA A 1 106 ? -9.023 -21.641 -18.516 1 98.62 106 ALA A O 1
ATOM 839 N N . VAL A 1 107 ? -9.344 -19.969 -19.984 1 98.56 107 VAL A N 1
ATOM 840 C CA . VAL A 1 107 ? -8.008 -19.422 -19.766 1 98.56 107 VAL A CA 1
ATOM 841 C C . VAL A 1 107 ? -7.902 -18.891 -18.344 1 98.56 107 VAL A C 1
ATOM 843 O O . VAL A 1 107 ? -6.867 -19.047 -17.688 1 98.56 107 VAL A O 1
ATOM 846 N N . TYR A 1 108 ? -8.992 -18.25 -17.922 1 98.31 108 TYR A N 1
ATOM 847 C CA . TYR A 1 108 ? -9.047 -17.766 -16.547 1 98.31 108 TYR A CA 1
ATOM 848 C C . TYR A 1 108 ? -8.82 -18.922 -15.562 1 98.31 108 TYR A C 1
ATOM 850 O O . TYR A 1 108 ? -7.984 -18.828 -14.664 1 98.31 108 TYR A O 1
ATOM 858 N N . GLU A 1 109 ? -9.477 -19.984 -15.758 1 98.06 109 GLU A N 1
ATOM 859 C CA . GLU A 1 109 ? -9.391 -21.141 -14.891 1 98.06 109 GLU A CA 1
ATOM 860 C C . GLU A 1 109 ? -8.016 -21.797 -14.977 1 98.06 109 GLU A C 1
ATOM 862 O O . GLU A 1 109 ? -7.449 -22.188 -13.953 1 98.06 109 GLU A O 1
ATOM 867 N N . SER A 1 110 ? -7.488 -21.875 -16.141 1 98.38 110 SER A N 1
ATOM 868 C CA . SER A 1 110 ? -6.184 -22.5 -16.375 1 98.38 110 SER A CA 1
ATOM 869 C C . SER A 1 110 ? -5.066 -21.641 -15.766 1 98.38 110 SER A C 1
ATOM 871 O O . SER A 1 110 ? -4.152 -22.172 -15.125 1 98.38 110 SER A O 1
ATOM 873 N N . MET A 1 111 ? -5.125 -20.328 -15.992 1 98 111 MET A N 1
ATOM 874 C CA . MET A 1 111 ? -4.152 -19.422 -15.383 1 98 111 MET A CA 1
ATOM 875 C C . MET A 1 111 ? -4.184 -19.531 -13.859 1 98 111 MET A C 1
ATOM 877 O O . MET A 1 111 ? -3.137 -19.594 -13.219 1 98 111 MET A O 1
ATOM 881 N N . SER A 1 112 ? -5.395 -19.578 -13.344 1 98 112 SER A N 1
ATOM 882 C CA . SER A 1 112 ? -5.566 -19.703 -11.906 1 98 112 SER A CA 1
ATOM 883 C C . SER A 1 112 ? -4.961 -21 -11.391 1 98 112 SER A C 1
ATOM 885 O O . SER A 1 112 ? -4.355 -21.031 -10.32 1 98 112 SER A O 1
ATOM 887 N N . ALA A 1 113 ? -5.094 -22.047 -12.125 1 97.62 113 ALA A N 1
ATOM 888 C CA . ALA A 1 113 ? -4.559 -23.344 -11.734 1 97.62 113 ALA A CA 1
ATOM 889 C C . ALA A 1 113 ? -3.037 -23.375 -11.828 1 97.62 113 ALA A C 1
ATOM 891 O O . ALA A 1 113 ? -2.352 -23.656 -10.844 1 97.62 113 ALA A O 1
ATOM 892 N N . TRP A 1 114 ? -2.52 -22.938 -12.945 1 96.31 114 TRP A N 1
ATOM 893 C CA . TRP A 1 114 ? -1.076 -22.969 -13.164 1 96.31 114 TRP A CA 1
ATOM 894 C C . TRP A 1 114 ? -0.347 -22.094 -12.156 1 96.31 114 TRP A C 1
ATOM 896 O O . TRP A 1 114 ? 0.731 -22.438 -11.68 1 96.31 114 TRP A O 1
ATOM 906 N N . THR A 1 115 ? -0.915 -20.969 -11.867 1 95.25 115 THR A N 1
ATOM 907 C CA . THR A 1 115 ? -0.253 -20.016 -10.984 1 95.25 115 THR A CA 1
ATOM 908 C C . THR A 1 115 ? -0.534 -20.344 -9.523 1 95.25 115 THR A C 1
ATOM 910 O O . THR A 1 115 ? -0.126 -19.609 -8.625 1 95.25 115 THR A O 1
ATOM 913 N N . THR A 1 116 ? -1.24 -21.375 -9.273 1 95.69 116 THR A N 1
ATOM 914 C CA . THR A 1 116 ? -1.609 -21.828 -7.934 1 95.69 116 THR A CA 1
ATOM 915 C C . THR A 1 116 ? -2.379 -20.734 -7.188 1 95.69 116 THR A C 1
ATOM 917 O O . THR A 1 116 ? -2.178 -20.547 -5.988 1 95.69 116 THR A O 1
ATOM 920 N N . THR A 1 117 ? -3.172 -19.938 -7.926 1 96.06 117 THR A N 1
ATOM 921 C CA . THR A 1 117 ? -4.027 -18.938 -7.293 1 96.06 117 THR A CA 1
ATOM 922 C C . THR A 1 117 ? -5.262 -19.609 -6.676 1 96.06 117 THR A C 1
ATOM 924 O O . THR A 1 117 ? -5.645 -19.281 -5.551 1 96.06 117 THR A O 1
ATOM 927 N N . GLY A 1 118 ? -5.938 -20.5 -7.449 1 95.12 118 GLY A N 1
ATOM 928 C CA . GLY A 1 118 ? -7.047 -21.266 -6.906 1 95.12 118 GLY A CA 1
ATOM 929 C C . GLY A 1 118 ? -8.383 -20.578 -7.047 1 95.12 118 GLY A C 1
ATOM 930 O O . GLY A 1 118 ? -9.383 -21.016 -6.465 1 95.12 118 GLY A O 1
ATOM 931 N N . MET A 1 119 ? -8.406 -19.531 -7.789 1 95.81 119 MET A N 1
ATOM 932 C CA . MET A 1 119 ? -9.688 -18.891 -8.117 1 95.81 119 MET A CA 1
ATOM 933 C C . MET A 1 119 ? -10.453 -19.734 -9.141 1 95.81 119 MET A C 1
ATOM 935 O O . MET A 1 119 ? -9.859 -20.297 -10.055 1 95.81 119 MET A O 1
ATOM 939 N N . THR A 1 120 ? -11.758 -19.812 -8.992 1 96.62 120 THR A N 1
ATOM 940 C CA . THR A 1 120 ? -12.523 -20.625 -9.922 1 96.62 120 THR A CA 1
ATOM 941 C C . THR A 1 120 ? -13.781 -19.891 -10.383 1 96.62 120 THR A C 1
ATOM 943 O O . THR A 1 120 ? -14.391 -19.156 -9.602 1 96.62 120 THR A O 1
ATOM 946 N N . LEU A 1 121 ? -14.148 -20.047 -11.609 1 96.81 121 LEU A N 1
ATOM 947 C CA . LEU A 1 121 ? -15.391 -19.516 -12.172 1 96.81 121 LEU A CA 1
ATOM 948 C C . LEU A 1 121 ? -16.5 -20.578 -12.141 1 96.81 121 LEU A C 1
ATOM 950 O O . LEU A 1 121 ? -17.641 -20.297 -12.5 1 96.81 121 LEU A O 1
ATOM 954 N N . ILE A 1 122 ? -16.188 -21.781 -11.648 1 96.56 122 ILE A N 1
ATOM 955 C CA . ILE A 1 122 ? -17.109 -22.891 -11.68 1 96.56 122 ILE A CA 1
ATOM 956 C C . ILE A 1 122 ? -18.016 -22.859 -10.445 1 96.56 122 ILE A C 1
ATOM 958 O O . ILE A 1 122 ? -17.531 -23.016 -9.32 1 96.56 122 ILE A O 1
ATOM 962 N N . PRO A 1 123 ? -19.281 -22.719 -10.648 1 94.5 123 PRO A N 1
ATOM 963 C CA . PRO A 1 123 ? -20.188 -22.641 -9.5 1 94.5 123 PRO A CA 1
ATOM 964 C C . PRO A 1 123 ? -20.328 -23.969 -8.766 1 94.5 123 PRO A C 1
ATOM 966 O O . PRO A 1 123 ? -20.438 -24 -7.535 1 94.5 123 PRO A O 1
ATOM 969 N N . ASN A 1 124 ? -20.359 -25.094 -9.508 1 96.44 124 ASN A N 1
ATOM 970 C CA . ASN A 1 124 ? -20.484 -26.438 -8.938 1 96.44 124 ASN A CA 1
ATOM 971 C C . ASN A 1 124 ? -19.391 -27.375 -9.445 1 96.44 124 ASN A C 1
ATOM 973 O O . ASN A 1 124 ? -19.547 -28.016 -10.477 1 96.44 124 ASN A O 1
ATOM 977 N N . VAL A 1 125 ? -18.406 -27.516 -8.656 1 96.12 125 VAL A N 1
ATOM 978 C CA . VAL A 1 125 ? -17.25 -28.297 -9.078 1 96.12 125 VAL A CA 1
ATOM 979 C C . VAL A 1 125 ? -17.562 -29.797 -8.938 1 96.12 125 VAL A C 1
ATOM 981 O O . VAL A 1 125 ? -16.953 -30.625 -9.602 1 96.12 125 VAL A O 1
ATOM 984 N N . GLU A 1 126 ? -18.516 -30.125 -8.117 1 95.94 126 GLU A N 1
ATOM 985 C CA . GLU A 1 126 ? -18.797 -31.516 -7.793 1 95.94 126 GLU A CA 1
ATOM 986 C C . GLU A 1 126 ? -19.484 -32.219 -8.961 1 95.94 126 GLU A C 1
ATOM 988 O O . GLU A 1 126 ? -19.484 -33.469 -9.023 1 95.94 126 GLU A O 1
ATOM 993 N N . VAL A 1 127 ? -20.047 -31.469 -9.867 1 95 127 VAL A N 1
ATOM 994 C CA . VAL A 1 127 ? -20.75 -32.062 -10.984 1 95 127 VAL A CA 1
ATOM 995 C C . VAL A 1 127 ? -19.781 -32.312 -12.141 1 95 127 VAL A C 1
ATOM 997 O O . VAL A 1 127 ? -20.094 -33.062 -13.078 1 95 127 VAL A O 1
ATOM 1000 N N . LEU A 1 128 ? -18.625 -31.859 -12.086 1 96.62 128 LEU A N 1
ATOM 1001 C CA . LEU A 1 128 ? -17.656 -31.969 -13.164 1 96.62 128 LEU A CA 1
ATOM 1002 C C . LEU A 1 128 ? -17.109 -33.406 -13.242 1 96.62 128 LEU A C 1
ATOM 1004 O O . LEU A 1 128 ? -17.062 -34.094 -12.234 1 96.62 128 LEU A O 1
ATOM 1008 N N . PRO A 1 129 ? -16.703 -33.75 -14.492 1 97.19 129 PRO A N 1
ATOM 1009 C CA . PRO A 1 129 ? -16 -35.031 -14.602 1 97.19 129 PRO A CA 1
ATOM 1010 C C . PRO A 1 129 ? -14.734 -35.094 -13.742 1 97.19 129 PRO A C 1
ATOM 1012 O O . PRO A 1 129 ? -14.039 -34.062 -13.602 1 97.19 129 PRO A O 1
ATOM 1015 N N . LYS A 1 130 ? -14.43 -36.25 -13.203 1 97.81 130 LYS A N 1
ATOM 1016 C CA . LYS A 1 130 ? -13.266 -36.406 -12.328 1 97.81 130 LYS A CA 1
ATOM 1017 C C . LYS A 1 130 ? -11.969 -36.094 -13.07 1 97.81 130 LYS A C 1
ATOM 1019 O O . LYS A 1 130 ? -11.008 -35.625 -12.469 1 97.81 130 LYS A O 1
ATOM 1024 N N . SER A 1 131 ? -11.953 -36.375 -14.367 1 98 131 SER A N 1
ATOM 1025 C CA . SER A 1 131 ? -10.773 -36.062 -15.164 1 98 131 SER A CA 1
ATOM 1026 C C . SER A 1 131 ? -10.484 -34.562 -15.172 1 98 131 SER A C 1
ATOM 1028 O O . SER A 1 131 ? -9.328 -34.125 -15.109 1 98 131 SER A O 1
ATOM 1030 N N . ILE A 1 132 ? -11.57 -33.75 -15.211 1 98.12 132 ILE A N 1
ATOM 1031 C CA . ILE A 1 132 ? -11.43 -32.281 -15.211 1 98.12 132 ILE A CA 1
ATOM 1032 C C . ILE A 1 132 ? -10.992 -31.812 -13.828 1 98.12 132 ILE A C 1
ATOM 1034 O O . ILE A 1 132 ? -10.133 -30.938 -13.719 1 98.12 132 ILE A O 1
ATOM 1038 N N . LEU A 1 133 ? -11.562 -32.375 -12.789 1 98.19 133 LEU A N 1
ATOM 1039 C CA . LEU A 1 133 ? -11.156 -32.062 -11.43 1 98.19 133 LEU A CA 1
ATOM 1040 C C . LEU A 1 133 ? -9.688 -32.406 -11.203 1 98.19 133 LEU A C 1
ATOM 1042 O O . LEU A 1 133 ? -8.945 -31.609 -10.602 1 98.19 133 LEU A O 1
ATOM 1046 N N . PHE A 1 134 ? -9.305 -33.5 -11.711 1 98.38 134 PHE A N 1
ATOM 1047 C CA . PHE A 1 134 ? -7.918 -33.938 -11.586 1 98.38 134 PHE A CA 1
ATOM 1048 C C . PHE A 1 134 ? -6.992 -33 -12.344 1 98.38 134 PHE A C 1
ATOM 1050 O O . PHE A 1 134 ? -5.91 -32.656 -11.859 1 98.38 134 PHE A O 1
ATOM 1057 N N . TRP A 1 135 ? -7.41 -32.594 -13.531 1 98.44 135 TRP A N 1
ATOM 1058 C CA . TRP A 1 135 ? -6.605 -31.688 -14.344 1 98.44 135 TRP A CA 1
ATOM 1059 C C . TRP A 1 135 ? -6.332 -30.375 -13.602 1 98.44 135 TRP A C 1
ATOM 1061 O O . TRP A 1 135 ? -5.207 -29.875 -13.602 1 98.44 135 TRP A O 1
ATOM 1071 N N . ARG A 1 136 ? -7.332 -29.844 -12.93 1 98.06 136 ARG A N 1
ATOM 1072 C CA . ARG A 1 136 ? -7.188 -28.625 -12.148 1 98.06 136 ARG A CA 1
ATOM 1073 C C . ARG A 1 136 ? -6.18 -28.812 -11.016 1 98.06 136 ARG A C 1
ATOM 1075 O O . ARG A 1 136 ? -5.293 -27.984 -10.828 1 98.06 136 ARG A O 1
ATOM 1082 N N . SER A 1 137 ? -6.27 -29.891 -10.312 1 98.25 137 SER A N 1
ATOM 1083 C CA . SER A 1 137 ? -5.359 -30.203 -9.211 1 98.25 137 SER A CA 1
ATOM 1084 C C . SER A 1 137 ? -3.943 -30.453 -9.719 1 98.25 137 SER A C 1
ATOM 1086 O O . SER A 1 137 ? -2.973 -29.984 -9.109 1 98.25 137 SER A O 1
ATOM 1088 N N . PHE A 1 138 ? -3.871 -31.156 -10.805 1 97.81 138 PHE A N 1
ATOM 1089 C CA . PHE A 1 138 ? -2.584 -31.516 -11.391 1 97.81 138 PHE A CA 1
ATOM 1090 C C . PHE A 1 138 ? -1.854 -30.281 -11.898 1 97.81 138 PHE A C 1
ATOM 1092 O O . PHE A 1 138 ? -0.64 -30.156 -11.727 1 97.81 138 PHE A O 1
ATOM 1099 N N . GLN A 1 139 ? -2.596 -29.391 -12.539 1 97.56 139 GLN A N 1
ATOM 1100 C CA . GLN A 1 139 ? -2.012 -28.141 -12.977 1 97.56 139 GLN A CA 1
ATOM 1101 C C . GLN A 1 139 ? -1.395 -27.375 -11.805 1 97.56 139 GLN A C 1
ATOM 1103 O O . GLN A 1 139 ? -0.275 -26.875 -11.906 1 97.56 139 GLN A O 1
ATOM 1108 N N . GLN A 1 140 ? -2.117 -27.266 -10.695 1 97.19 140 GLN A N 1
ATOM 1109 C CA . GLN A 1 140 ? -1.598 -26.562 -9.523 1 97.19 140 GLN A CA 1
ATOM 1110 C C . GLN A 1 140 ? -0.367 -27.266 -8.961 1 97.19 140 GLN A C 1
ATOM 1112 O O . GLN A 1 140 ? 0.589 -26.625 -8.539 1 97.19 140 GLN A O 1
ATOM 1117 N N . TRP A 1 141 ? -0.415 -28.594 -8.969 1 96.56 141 TRP A N 1
ATOM 1118 C CA . TRP A 1 141 ? 0.702 -29.375 -8.445 1 96.56 141 TRP A CA 1
ATOM 1119 C C . TRP A 1 141 ? 1.973 -29.125 -9.242 1 96.56 141 TRP A C 1
ATOM 1121 O O . TRP A 1 141 ? 3.041 -28.891 -8.672 1 96.56 141 TRP A O 1
ATOM 1131 N N . ILE A 1 142 ? 1.826 -29.094 -10.523 1 94.38 142 ILE A N 1
ATOM 1132 C CA . ILE A 1 142 ? 2.967 -28.812 -11.398 1 94.38 142 ILE A CA 1
ATOM 1133 C C . ILE A 1 142 ? 3.365 -27.344 -11.289 1 94.38 142 ILE A C 1
ATOM 1135 O O . ILE A 1 142 ? 4.551 -27.031 -11.203 1 94.38 142 ILE A O 1
ATOM 1139 N N . GLY A 1 143 ? 2.389 -26.516 -11.289 1 92.81 143 GLY A N 1
ATOM 1140 C CA . GLY A 1 143 ? 2.646 -25.094 -11.188 1 92.81 143 GLY A CA 1
ATOM 1141 C C . GLY A 1 143 ? 3.35 -24.703 -9.906 1 92.81 143 GLY A C 1
ATOM 1142 O O . GLY A 1 143 ? 4.125 -23.75 -9.883 1 92.81 143 GLY A O 1
ATOM 1143 N N . GLY A 1 144 ? 3.045 -25.375 -8.867 1 90.56 144 GLY A N 1
ATOM 1144 C CA . GLY A 1 144 ? 3.635 -25.078 -7.57 1 90.56 144 GLY A CA 1
ATOM 1145 C C . GLY A 1 144 ? 5.145 -25.203 -7.555 1 90.56 144 GLY A C 1
ATOM 1146 O O . GLY A 1 144 ? 5.848 -24.328 -7.047 1 90.56 144 GLY A O 1
ATOM 1147 N N . VAL A 1 145 ? 5.625 -26.234 -8.109 1 84.69 145 VAL A N 1
ATOM 1148 C CA . VAL A 1 145 ? 7.07 -26.422 -8.188 1 84.69 145 VAL A CA 1
ATOM 1149 C C . VAL A 1 145 ? 7.664 -25.469 -9.219 1 84.69 145 VAL A C 1
ATOM 1151 O O . VAL A 1 145 ? 8.773 -24.953 -9.039 1 84.69 145 VAL A O 1
ATOM 1154 N N . GLY A 1 146 ? 6.965 -25.219 -10.211 1 81.75 146 GLY A N 1
ATOM 1155 C CA . GLY A 1 146 ? 7.41 -24.312 -11.266 1 81.75 146 GLY A CA 1
ATOM 1156 C C . GLY A 1 146 ? 7.625 -25.016 -12.594 1 81.75 146 GLY A C 1
ATOM 1157 O O . GLY A 1 146 ? 8.406 -25.969 -12.68 1 81.75 146 GLY A O 1
ATOM 1158 N N . ILE A 1 147 ? 7.023 -24.453 -13.492 1 73.56 147 ILE A N 1
ATOM 1159 C CA . ILE A 1 147 ? 7.07 -25.062 -14.82 1 73.56 147 ILE A CA 1
ATOM 1160 C C . ILE A 1 147 ? 8.492 -25.016 -15.359 1 73.56 147 ILE A C 1
ATOM 1162 O O . ILE A 1 147 ? 8.992 -25.984 -15.93 1 73.56 147 ILE A O 1
ATOM 1166 N N . LEU A 1 148 ? 9.094 -23.938 -15.047 1 72.75 148 LEU A N 1
ATOM 1167 C CA . LEU A 1 148 ? 10.445 -23.797 -15.586 1 72.75 148 LEU A CA 1
ATOM 1168 C C . LEU A 1 148 ? 11.438 -24.625 -14.789 1 72.75 148 LEU A C 1
ATOM 1170 O O . LEU A 1 148 ? 12.398 -25.156 -15.344 1 72.75 148 LEU A O 1
ATOM 1174 N N . VAL A 1 149 ? 11.102 -24.719 -13.617 1 72.31 149 VAL A N 1
ATOM 1175 C CA . VAL A 1 149 ? 11.977 -25.531 -12.773 1 72.31 149 VAL A CA 1
ATOM 1176 C C . VAL A 1 149 ? 11.922 -26.984 -13.203 1 72.31 149 VAL A C 1
ATOM 1178 O O . VAL A 1 149 ? 12.961 -27.625 -13.367 1 72.31 149 VAL A O 1
ATOM 1181 N N . LEU A 1 150 ? 10.797 -27.312 -13.531 1 70.88 150 LEU A N 1
ATOM 1182 C CA . LEU A 1 150 ? 10.641 -28.703 -13.984 1 70.88 150 LEU A CA 1
ATOM 1183 C C . LEU A 1 150 ? 11.242 -28.891 -15.367 1 70.88 150 LEU A C 1
ATOM 1185 O O . LEU A 1 150 ? 11.867 -29.906 -15.648 1 70.88 150 LEU A O 1
ATOM 1189 N N . SER A 1 151 ? 11.086 -27.859 -16.141 1 70.81 151 SER A N 1
ATOM 1190 C CA . SER A 1 151 ? 11.555 -27.953 -17.516 1 70.81 151 SER A CA 1
ATOM 1191 C C . SER A 1 151 ? 13.078 -27.922 -17.594 1 70.81 151 SER A C 1
ATOM 1193 O O . SER A 1 151 ? 13.672 -28.438 -18.531 1 70.81 151 SER A O 1
ATOM 1195 N N . ALA A 1 152 ? 13.594 -27.281 -16.641 1 74.94 152 ALA A N 1
ATOM 1196 C CA . ALA A 1 152 ? 15.047 -27.172 -16.609 1 74.94 152 ALA A CA 1
ATOM 1197 C C . ALA A 1 152 ? 15.695 -28.547 -16.5 1 74.94 152 ALA A C 1
ATOM 1199 O O . ALA A 1 152 ? 16.781 -28.781 -17.047 1 74.94 152 ALA A O 1
ATOM 1200 N N . LEU A 1 153 ? 15.031 -29.422 -15.945 1 70.38 153 LEU A N 1
ATOM 1201 C CA . LEU A 1 153 ? 15.57 -30.781 -15.789 1 70.38 153 LEU A CA 1
ATOM 1202 C C . LEU A 1 153 ? 15.656 -31.484 -17.141 1 70.38 153 LEU A C 1
ATOM 1204 O O . LEU A 1 153 ? 16.547 -32.312 -17.344 1 70.38 153 LEU A O 1
ATOM 1208 N N . VAL A 1 154 ? 14.789 -31.062 -17.938 1 67.5 154 VAL A N 1
ATOM 1209 C CA . VAL A 1 154 ? 14.719 -31.781 -19.203 1 67.5 154 VAL A CA 1
ATOM 1210 C C . VAL A 1 154 ? 15.453 -31 -20.281 1 67.5 154 VAL A C 1
ATOM 1212 O O . VAL A 1 154 ? 16.094 -31.594 -21.156 1 67.5 154 VAL A O 1
ATOM 1215 N N . LEU A 1 155 ? 15.43 -29.75 -20.156 1 71 155 LEU A N 1
ATOM 1216 C CA . LEU A 1 155 ? 15.859 -28.906 -21.266 1 71 155 LEU A CA 1
ATOM 1217 C C . LEU A 1 155 ? 17.281 -28.406 -21.062 1 71 155 LEU A C 1
ATOM 1219 O O . LEU A 1 155 ? 17.969 -28.062 -22.031 1 71 155 LEU A O 1
ATOM 1223 N N . ALA A 1 156 ? 17.641 -28.375 -19.781 1 70.5 156 ALA A N 1
ATOM 1224 C CA . ALA A 1 156 ? 18.922 -27.734 -19.516 1 70.5 156 ALA A CA 1
ATOM 1225 C C . ALA A 1 156 ? 20.094 -28.656 -19.875 1 70.5 156 ALA A C 1
ATOM 1227 O O . ALA A 1 156 ? 20.188 -29.766 -19.359 1 70.5 156 ALA A O 1
ATOM 1228 N N . ARG A 1 157 ? 20.812 -28.172 -20.781 1 69.06 157 ARG A N 1
ATOM 1229 C CA . ARG A 1 157 ? 22 -28.906 -21.203 1 69.06 157 ARG A CA 1
ATOM 1230 C C . ARG A 1 157 ? 23.172 -28.609 -20.281 1 69.06 157 ARG A C 1
ATOM 1232 O O . ARG A 1 157 ? 24.172 -29.328 -20.297 1 69.06 157 ARG A O 1
ATOM 1239 N N . SER A 1 158 ? 22.984 -27.484 -19.625 1 72 158 SER A N 1
ATOM 1240 C CA . SER A 1 158 ? 24.078 -27.078 -18.75 1 72 158 SER A CA 1
ATOM 1241 C C . SER A 1 158 ? 23.531 -26.531 -17.422 1 72 158 SER A C 1
ATOM 1243 O O . SER A 1 158 ? 22.359 -26.188 -17.328 1 72 158 SER A O 1
ATOM 1245 N N . GLY A 1 159 ? 24.375 -26.531 -16.516 1 73.88 159 GLY A N 1
ATOM 1246 C CA . GLY A 1 159 ? 24.047 -25.969 -15.219 1 73.88 159 GLY A CA 1
ATOM 1247 C C . GLY A 1 159 ? 23.719 -24.484 -15.273 1 73.88 159 GLY A C 1
ATOM 1248 O O . GLY A 1 159 ? 22.906 -24 -14.492 1 73.88 159 GLY A O 1
ATOM 1249 N N . THR A 1 160 ? 24.328 -23.891 -16.203 1 75.5 160 THR A N 1
ATOM 1250 C CA . THR A 1 160 ? 24.141 -22.453 -16.328 1 75.5 160 THR A CA 1
ATOM 1251 C C . THR A 1 160 ? 22.734 -22.125 -16.812 1 75.5 160 THR A C 1
ATOM 1253 O O . THR A 1 160 ? 22.062 -21.266 -16.234 1 75.5 160 THR A O 1
ATOM 1256 N N . VAL A 1 161 ? 22.312 -22.859 -17.781 1 73.69 161 VAL A N 1
ATOM 1257 C CA . VAL A 1 161 ? 20.984 -22.641 -18.312 1 73.69 161 VAL A CA 1
ATOM 1258 C C . VAL A 1 161 ? 19.938 -23 -17.25 1 73.69 161 VAL A C 1
ATOM 1260 O O . VAL A 1 161 ? 18.938 -22.297 -17.078 1 73.69 161 VAL A O 1
ATOM 1263 N N . ALA A 1 162 ? 20.25 -23.984 -16.578 1 74.69 162 ALA A N 1
ATOM 1264 C CA . ALA A 1 162 ? 19.359 -24.406 -15.508 1 74.69 162 ALA A CA 1
ATOM 1265 C C . ALA A 1 162 ? 19.25 -23.328 -14.43 1 74.69 162 ALA A C 1
ATOM 1267 O O . ALA A 1 162 ? 18.141 -23.047 -13.945 1 74.69 162 ALA A O 1
ATOM 1268 N N . TYR A 1 163 ? 20.344 -22.781 -14.148 1 74.94 163 TYR A N 1
ATOM 1269 C CA . TYR A 1 163 ? 20.375 -21.719 -13.133 1 74.94 163 TYR A CA 1
ATOM 1270 C C . TYR A 1 163 ? 19.594 -20.5 -13.594 1 74.94 163 TYR A C 1
ATOM 1272 O O . TYR A 1 163 ? 18.875 -19.891 -12.812 1 74.94 163 TYR A O 1
ATOM 1280 N N . LEU A 1 164 ? 19.688 -20.219 -14.789 1 72.19 164 LEU A N 1
ATOM 1281 C CA . LEU A 1 164 ? 19.016 -19.031 -15.336 1 72.19 164 LEU A CA 1
ATOM 1282 C C . LEU A 1 164 ? 17.516 -19.219 -15.336 1 72.19 164 LEU A C 1
ATOM 1284 O O . LEU A 1 164 ? 16.766 -18.297 -15.008 1 72.19 164 LEU A O 1
ATOM 1288 N N . LEU A 1 165 ? 17.141 -20.328 -15.617 1 73.56 165 LEU A N 1
ATOM 1289 C CA . LEU A 1 165 ? 15.719 -20.641 -15.609 1 73.56 165 LEU A CA 1
ATOM 1290 C C . LEU A 1 165 ? 15.172 -20.625 -14.188 1 73.56 165 LEU A C 1
ATOM 1292 O O . LEU A 1 165 ? 14.078 -20.109 -13.945 1 73.56 165 LEU A O 1
ATOM 1296 N N . TYR A 1 166 ? 15.969 -21.094 -13.359 1 71.19 166 TYR A N 1
ATOM 1297 C CA . TYR A 1 166 ? 15.625 -21.141 -11.945 1 71.19 166 TYR A CA 1
ATOM 1298 C C . TYR A 1 166 ? 15.5 -19.734 -11.359 1 71.19 166 TYR A C 1
ATOM 1300 O O . TYR A 1 166 ? 14.523 -19.422 -10.672 1 71.19 166 TYR A O 1
ATOM 1308 N N . THR A 1 167 ? 16.312 -18.875 -11.719 1 72.75 167 THR A N 1
ATOM 1309 C CA . THR A 1 167 ? 16.359 -17.5 -11.203 1 72.75 167 THR A CA 1
ATOM 1310 C C . THR A 1 167 ? 15.273 -16.656 -11.852 1 72.75 167 THR A C 1
ATOM 1312 O O . THR A 1 167 ? 14.773 -15.711 -11.234 1 72.75 167 THR A O 1
ATOM 1315 N N . SER A 1 168 ? 14.891 -17.062 -13 1 69.69 168 SER A N 1
ATOM 1316 C CA . SER A 1 168 ? 13.875 -16.312 -13.742 1 69.69 168 SER A CA 1
ATOM 1317 C C . SER A 1 168 ? 12.5 -16.469 -13.094 1 69.69 168 SER A C 1
ATOM 1319 O O . SER A 1 168 ? 11.602 -15.672 -13.352 1 69.69 168 SER A O 1
ATOM 1321 N N . GLU A 1 169 ? 12.438 -17.5 -12.289 1 67.75 169 GLU A N 1
ATOM 1322 C CA . GLU A 1 169 ? 11.188 -17.688 -11.57 1 67.75 169 GLU A CA 1
ATOM 1323 C C . GLU A 1 169 ? 11.273 -17.141 -10.148 1 67.75 169 GLU A C 1
ATOM 1325 O O . GLU A 1 169 ? 10.5 -17.516 -9.273 1 67.75 169 GLU A O 1
ATOM 1330 N N . ALA A 1 170 ? 12.227 -16.281 -9.969 1 58.78 170 ALA A N 1
ATOM 1331 C CA . ALA A 1 170 ? 12.406 -15.547 -8.727 1 58.78 170 ALA A CA 1
ATOM 1332 C C . ALA A 1 170 ? 12.852 -16.469 -7.598 1 58.78 170 ALA A C 1
ATOM 1334 O O . ALA A 1 170 ? 12.383 -16.359 -6.465 1 58.78 170 ALA A O 1
ATOM 1335 N N . ARG A 1 171 ? 13.656 -17.438 -8.023 1 71.12 171 ARG A N 1
ATOM 1336 C CA . ARG A 1 171 ? 14.242 -18.344 -7.047 1 71.12 171 ARG A CA 1
ATOM 1337 C C . ARG A 1 171 ? 15.75 -18.141 -6.934 1 71.12 171 ARG A C 1
ATOM 1339 O O . ARG A 1 171 ? 16.422 -17.906 -7.938 1 71.12 171 ARG A O 1
ATOM 1346 N N . GLN A 1 172 ? 16.219 -17.984 -5.699 1 65.5 172 GLN A N 1
ATOM 1347 C CA . GLN A 1 172 ? 17.625 -17.656 -5.586 1 65.5 172 GLN A CA 1
ATOM 1348 C C . GLN A 1 172 ? 18.344 -18.594 -4.609 1 65.5 172 GLN A C 1
ATOM 1350 O O . GLN A 1 172 ? 19.562 -18.688 -4.613 1 65.5 172 GLN A O 1
ATOM 1355 N N . GLU A 1 173 ? 17.594 -19.391 -3.959 1 69.88 173 GLU A N 1
ATOM 1356 C CA . GLU A 1 173 ? 18.234 -20.203 -2.93 1 69.88 173 GLU A CA 1
ATOM 1357 C C . GLU A 1 173 ? 18.953 -21.406 -3.541 1 69.88 173 GLU A C 1
ATOM 1359 O O . GLU A 1 173 ? 18.422 -22.062 -4.438 1 69.88 173 GLU A O 1
ATOM 1364 N N . ARG A 1 174 ? 20.281 -21.672 -3.154 1 69.62 174 ARG A N 1
ATOM 1365 C CA . ARG A 1 174 ? 21.062 -22.828 -3.564 1 69.62 174 ARG A CA 1
ATOM 1366 C C . ARG A 1 174 ? 21.172 -23.844 -2.439 1 69.62 174 ARG A C 1
ATOM 1368 O O . ARG A 1 174 ? 21.703 -23.562 -1.367 1 69.62 174 ARG A O 1
ATOM 1375 N N . ILE A 1 175 ? 20.578 -24.953 -2.777 1 77.19 175 ILE A N 1
ATOM 1376 C CA . ILE A 1 175 ? 20.594 -26.047 -1.814 1 77.19 175 ILE A CA 1
ATOM 1377 C C . ILE A 1 175 ? 21.828 -26.922 -2.064 1 77.19 175 ILE A C 1
ATOM 1379 O O . ILE A 1 175 ? 22.484 -27.375 -1.119 1 77.19 175 ILE A O 1
ATOM 1383 N N . MET A 1 176 ? 22.078 -27.141 -3.318 1 78.81 176 MET A N 1
ATOM 1384 C CA . MET A 1 176 ? 23.219 -27.938 -3.77 1 78.81 176 MET A CA 1
ATOM 1385 C C . MET A 1 176 ? 24.188 -27.078 -4.562 1 78.81 176 MET A C 1
ATOM 1387 O O . MET A 1 176 ? 23.844 -26 -5.035 1 78.81 176 MET A O 1
ATOM 1391 N N . PRO A 1 177 ? 25.391 -27.594 -4.645 1 75.12 177 PRO A N 1
ATOM 1392 C CA . PRO A 1 177 ? 26.359 -26.812 -5.422 1 75.12 177 PRO A CA 1
ATOM 1393 C C . PRO A 1 177 ? 25.938 -26.625 -6.875 1 75.12 177 PRO A C 1
ATOM 1395 O O . PRO A 1 177 ? 26.172 -25.562 -7.453 1 75.12 177 PRO A O 1
ATOM 1398 N N . SER A 1 178 ? 25.25 -27.578 -7.371 1 81.5 178 SER A N 1
ATOM 1399 C CA . SER A 1 178 ? 24.797 -27.469 -8.758 1 81.5 178 SER A CA 1
ATOM 1400 C C . SER A 1 178 ? 23.328 -27.078 -8.836 1 81.5 178 SER A C 1
ATOM 1402 O O . SER A 1 178 ? 22.531 -27.469 -7.973 1 81.5 178 SER A O 1
ATOM 1404 N N . ALA A 1 179 ? 23 -26.344 -9.914 1 81.5 179 ALA A N 1
ATOM 1405 C CA . ALA A 1 179 ? 21.625 -25.938 -10.125 1 81.5 179 ALA A CA 1
ATOM 1406 C C . ALA A 1 179 ? 20.719 -27.156 -10.352 1 81.5 179 ALA A C 1
ATOM 1408 O O . ALA A 1 179 ? 19.625 -27.234 -9.789 1 81.5 179 ALA A O 1
ATOM 1409 N N . ILE A 1 180 ? 21.172 -28.078 -11.086 1 84.69 180 ILE A N 1
ATOM 1410 C CA . ILE A 1 180 ? 20.422 -29.297 -11.391 1 84.69 180 ILE A CA 1
ATOM 1411 C C . ILE A 1 180 ? 20.219 -30.109 -10.117 1 84.69 180 ILE A C 1
ATOM 1413 O O . ILE A 1 180 ? 19.141 -30.641 -9.883 1 84.69 180 ILE A O 1
ATOM 1417 N N . GLY A 1 181 ? 21.219 -30.172 -9.305 1 84.69 181 GLY A N 1
ATOM 1418 C CA . GLY A 1 181 ? 21.109 -30.844 -8.023 1 84.69 181 GLY A CA 1
ATOM 1419 C C . GLY A 1 181 ? 20.078 -30.219 -7.105 1 84.69 181 GLY A C 1
ATOM 1420 O O . GLY A 1 181 ? 19.312 -30.922 -6.438 1 84.69 181 GLY A O 1
ATOM 1421 N N . THR A 1 182 ? 20.094 -28.953 -7.094 1 85.69 182 THR A N 1
ATOM 1422 C CA . THR A 1 182 ? 19.125 -28.219 -6.289 1 85.69 182 THR A CA 1
ATOM 1423 C C . THR A 1 182 ? 17.688 -28.516 -6.758 1 85.69 182 THR A C 1
ATOM 1425 O O . THR A 1 182 ? 16.812 -28.812 -5.945 1 85.69 182 THR A O 1
ATOM 1428 N N . ILE A 1 183 ? 17.516 -28.5 -8.078 1 87.06 183 ILE A N 1
ATOM 1429 C CA . ILE A 1 183 ? 16.188 -28.719 -8.656 1 87.06 183 ILE A CA 1
ATOM 1430 C C . ILE A 1 183 ? 15.727 -30.141 -8.359 1 87.06 183 ILE A C 1
ATOM 1432 O O . ILE A 1 183 ? 14.57 -30.344 -7.969 1 87.06 183 ILE A O 1
ATOM 1436 N N . LYS A 1 184 ? 16.547 -31.062 -8.453 1 88.75 184 LYS A N 1
ATOM 1437 C CA . LYS A 1 184 ? 16.219 -32.438 -8.156 1 88.75 184 LYS A CA 1
ATOM 1438 C C . LYS A 1 184 ? 15.812 -32.625 -6.695 1 88.75 184 LYS A C 1
ATOM 1440 O O . LYS A 1 184 ? 14.859 -33.344 -6.387 1 88.75 184 LYS A O 1
ATOM 1445 N N . THR A 1 185 ? 16.562 -32 -5.871 1 89.31 185 THR A N 1
ATOM 1446 C CA . THR A 1 185 ? 16.281 -32.094 -4.441 1 89.31 185 THR A CA 1
ATOM 1447 C C . THR A 1 185 ? 14.906 -31.5 -4.129 1 89.31 185 THR A C 1
ATOM 1449 O O . THR A 1 185 ? 14.148 -32.062 -3.33 1 89.31 185 THR A O 1
ATOM 1452 N N . ILE A 1 186 ? 14.633 -30.422 -4.773 1 89.12 186 ILE A N 1
ATOM 1453 C CA . ILE A 1 186 ? 13.344 -29.766 -4.582 1 89.12 186 ILE A CA 1
ATOM 1454 C C . ILE A 1 186 ? 12.219 -30.703 -5.004 1 89.12 186 ILE A C 1
ATOM 1456 O O . ILE A 1 186 ? 11.234 -30.875 -4.273 1 89.12 186 ILE A O 1
ATOM 1460 N N . ILE A 1 187 ? 12.375 -31.359 -6.105 1 89.88 187 ILE A N 1
ATOM 1461 C CA . ILE A 1 187 ? 11.352 -32.25 -6.645 1 89.88 187 ILE A CA 1
ATOM 1462 C C . ILE A 1 187 ? 11.172 -33.438 -5.727 1 89.88 187 ILE A C 1
ATOM 1464 O O . ILE A 1 187 ? 10.047 -33.875 -5.453 1 89.88 187 ILE A O 1
ATOM 1468 N N . TRP A 1 188 ? 12.234 -33.906 -5.258 1 91.88 188 TRP A N 1
ATOM 1469 C CA . TRP A 1 188 ? 12.172 -35.062 -4.359 1 91.88 188 TRP A CA 1
ATOM 1470 C C . TRP A 1 188 ? 11.445 -34.688 -3.068 1 91.88 188 TRP A C 1
ATOM 1472 O O . TRP A 1 188 ? 10.625 -35.469 -2.58 1 91.88 188 TRP A O 1
ATOM 1482 N N . ILE A 1 189 ? 11.773 -33.562 -2.514 1 92.38 189 ILE A N 1
ATOM 1483 C CA . ILE A 1 189 ? 11.125 -33.125 -1.29 1 92.38 189 ILE A CA 1
ATOM 1484 C C . ILE A 1 189 ? 9.633 -32.906 -1.545 1 92.38 189 ILE A C 1
ATOM 1486 O O . ILE A 1 189 ? 8.797 -33.312 -0.731 1 92.38 189 ILE A O 1
ATOM 1490 N N . TYR A 1 190 ? 9.391 -32.375 -2.703 1 93.5 190 TYR A N 1
ATOM 1491 C CA . TYR A 1 190 ? 8.016 -32.094 -3.09 1 93.5 190 TYR A CA 1
ATOM 1492 C C . TYR A 1 190 ? 7.199 -33.375 -3.211 1 93.5 190 TYR A C 1
ATOM 1494 O O . TYR A 1 190 ? 6.078 -33.469 -2.705 1 93.5 190 TYR A O 1
ATOM 1502 N N . ILE A 1 191 ? 7.734 -34.375 -3.799 1 95.06 191 ILE A N 1
ATOM 1503 C CA . ILE A 1 191 ? 7.07 -35.656 -3.98 1 95.06 191 ILE A CA 1
ATOM 1504 C C . ILE A 1 191 ? 6.914 -36.344 -2.629 1 95.06 191 ILE A C 1
ATOM 1506 O O . ILE A 1 191 ? 5.855 -36.906 -2.332 1 95.06 191 ILE A O 1
ATOM 1510 N N . LEU A 1 192 ? 7.918 -36.281 -1.824 1 96.06 192 LEU A N 1
ATOM 1511 C CA . LEU A 1 192 ? 7.871 -36.906 -0.5 1 96.06 192 LEU A CA 1
ATOM 1512 C C . LEU A 1 192 ? 6.723 -36.312 0.322 1 96.06 192 LEU A C 1
ATOM 1514 O O . LEU A 1 192 ? 5.926 -37.062 0.892 1 96.06 192 LEU A O 1
ATOM 1518 N N . TYR A 1 193 ? 6.652 -35.062 0.359 1 95.81 193 TYR A N 1
ATOM 1519 C CA . TYR A 1 193 ? 5.613 -34.406 1.161 1 95.81 193 TYR A CA 1
ATOM 1520 C C . TYR A 1 193 ? 4.234 -34.656 0.556 1 95.81 193 TYR A C 1
ATOM 1522 O O . TYR A 1 193 ? 3.234 -34.688 1.275 1 95.81 193 TYR A O 1
ATOM 1530 N N . THR A 1 194 ? 4.184 -34.781 -0.794 1 97.31 194 THR A N 1
ATOM 1531 C CA . THR A 1 194 ? 2.916 -35.125 -1.433 1 97.31 194 THR A CA 1
ATOM 1532 C C . THR A 1 194 ? 2.432 -36.5 -0.985 1 97.31 194 THR A C 1
ATOM 1534 O O . THR A 1 194 ? 1.271 -36.656 -0.608 1 97.31 194 THR A O 1
ATOM 1537 N N . ILE A 1 195 ? 3.326 -37.438 -0.957 1 97.94 195 ILE A N 1
ATOM 1538 C CA . ILE A 1 195 ? 2.977 -38.812 -0.552 1 97.94 195 ILE A CA 1
ATOM 1539 C C . ILE A 1 195 ? 2.561 -38.812 0.918 1 97.94 195 ILE A C 1
ATOM 1541 O O . ILE A 1 195 ? 1.537 -39.406 1.276 1 97.94 195 ILE A O 1
ATOM 1545 N N . LEU A 1 196 ? 3.303 -38.125 1.735 1 97.62 196 LEU A N 1
ATOM 1546 C CA . LEU A 1 196 ? 2.99 -38.062 3.158 1 97.62 196 LEU A CA 1
ATOM 1547 C C . LEU A 1 196 ? 1.645 -37.375 3.389 1 97.62 196 LEU A C 1
ATOM 1549 O O . LEU A 1 196 ? 0.875 -37.812 4.258 1 97.62 196 LEU A O 1
ATOM 1553 N N . GLY A 1 197 ? 1.378 -36.344 2.627 1 98.19 197 GLY A N 1
ATOM 1554 C CA . GLY A 1 197 ? 0.106 -35.656 2.752 1 98.19 197 GLY A CA 1
ATOM 1555 C C . GLY A 1 197 ? -1.082 -36.5 2.363 1 98.19 197 GLY A C 1
ATOM 1556 O O . GLY A 1 197 ? -2.105 -36.5 3.051 1 98.19 197 GLY A O 1
ATOM 1557 N N . VAL A 1 198 ? -0.931 -37.25 1.274 1 98.31 198 VAL A N 1
ATOM 1558 C CA . VAL A 1 198 ? -1.995 -38.156 0.817 1 98.31 198 VAL A CA 1
ATOM 1559 C C . VAL A 1 198 ? -2.279 -39.219 1.88 1 98.31 198 VAL A C 1
ATOM 1561 O O . VAL A 1 198 ? -3.438 -39.469 2.203 1 98.31 198 VAL A O 1
ATOM 1564 N N . LEU A 1 199 ? -1.246 -39.719 2.432 1 98.38 199 LEU A N 1
ATOM 1565 C CA . LEU A 1 199 ? -1.39 -40.781 3.441 1 98.38 199 LEU A CA 1
ATOM 1566 C C . LEU A 1 199 ? -2.062 -40.219 4.695 1 98.38 199 LEU A C 1
ATOM 1568 O O . LEU A 1 199 ? -2.959 -40.875 5.254 1 98.38 199 LEU A O 1
ATOM 1572 N N . LEU A 1 200 ? -1.661 -39.094 5.148 1 98.44 200 LEU A N 1
ATOM 1573 C CA . LEU A 1 200 ? -2.203 -38.5 6.371 1 98.44 200 LEU A CA 1
ATOM 1574 C C . LEU A 1 200 ? -3.666 -38.094 6.184 1 98.44 200 LEU A C 1
ATOM 1576 O O . LEU A 1 200 ? -4.484 -38.312 7.09 1 98.44 200 LEU A O 1
ATOM 1580 N N . LEU A 1 201 ? -3.992 -37.531 5.047 1 98.38 201 LEU A N 1
ATOM 1581 C CA . LEU A 1 201 ? -5.387 -37.188 4.801 1 98.38 201 LEU A CA 1
ATOM 1582 C C . LEU A 1 201 ? -6.246 -38.438 4.645 1 98.38 201 LEU A C 1
ATOM 1584 O O . LEU A 1 201 ? -7.41 -38.438 5.051 1 98.38 201 LEU A O 1
ATOM 1588 N N . TYR A 1 202 ? -5.676 -39.469 4.023 1 98.19 202 TYR A N 1
ATOM 1589 C CA . TYR A 1 202 ? -6.383 -40.719 3.936 1 98.19 202 TYR A CA 1
ATOM 1590 C C . TYR A 1 202 ? -6.652 -41.312 5.324 1 98.19 202 TYR A C 1
ATOM 1592 O O . TYR A 1 202 ? -7.746 -41.812 5.594 1 98.19 202 TYR A O 1
ATOM 1600 N N . LEU A 1 203 ? -5.719 -41.188 6.211 1 97.94 203 LEU A N 1
ATOM 1601 C CA . LEU A 1 203 ? -5.844 -41.688 7.574 1 97.94 203 LEU A CA 1
ATOM 1602 C C . LEU A 1 203 ? -6.844 -40.875 8.367 1 97.94 203 LEU A C 1
ATOM 1604 O O . LEU A 1 203 ? -7.383 -41.344 9.375 1 97.94 203 LEU A O 1
ATOM 1608 N N . SER A 1 204 ? -7.043 -39.688 7.969 1 97.94 204 SER A N 1
ATOM 1609 C CA . SER A 1 204 ? -8 -38.812 8.656 1 97.94 204 SER A CA 1
ATOM 1610 C C . SER A 1 204 ? -9.438 -39.188 8.305 1 97.94 204 SER A C 1
ATOM 1612 O O . SER A 1 204 ? -10.383 -38.625 8.859 1 97.94 204 SER A O 1
ATOM 1614 N N . GLY A 1 205 ? -9.672 -40.094 7.344 1 97.31 205 GLY A N 1
ATOM 1615 C CA . GLY A 1 205 ? -11 -40.594 7.02 1 97.31 205 GLY A CA 1
ATOM 1616 C C . GLY A 1 205 ? -11.453 -40.219 5.625 1 97.31 205 GLY A C 1
ATOM 1617 O O . GLY A 1 205 ? -12.562 -40.562 5.211 1 97.31 205 GLY A O 1
ATOM 1618 N N . LEU A 1 206 ? -10.633 -39.594 4.848 1 97.94 206 LEU A N 1
ATOM 1619 C CA . LEU A 1 206 ? -11.008 -39.188 3.5 1 97.94 206 LEU A CA 1
ATOM 1620 C C . LEU A 1 206 ? -10.773 -40.312 2.504 1 97.94 206 LEU A C 1
ATOM 1622 O O . LEU A 1 206 ? -9.977 -41.219 2.762 1 97.94 206 LEU A O 1
ATOM 1626 N N . SER A 1 207 ? -11.484 -40.281 1.388 1 97.69 207 SER A N 1
ATOM 1627 C CA . SER A 1 207 ? -11.227 -41.25 0.31 1 97.69 207 SER A CA 1
ATOM 1628 C C . SER A 1 207 ? -9.883 -40.969 -0.355 1 97.69 207 SER A C 1
ATOM 1630 O O . SER A 1 207 ? -9.344 -39.844 -0.249 1 97.69 207 SER A O 1
ATOM 1632 N N . PHE A 1 208 ? -9.359 -41.875 -0.987 1 97.25 208 PHE A N 1
ATOM 1633 C CA . PHE A 1 208 ? -8.094 -41.719 -1.695 1 97.25 208 PHE A CA 1
ATOM 1634 C C . PHE A 1 208 ? -8.203 -40.625 -2.756 1 97.25 208 PHE A C 1
ATOM 1636 O O . PHE A 1 208 ? -7.27 -39.844 -2.951 1 97.25 208 PHE A O 1
ATOM 1643 N N . TRP A 1 209 ? -9.352 -40.594 -3.434 1 97.44 209 TRP A N 1
ATOM 1644 C CA . TRP A 1 209 ? -9.609 -39.562 -4.441 1 97.44 209 TRP A CA 1
ATOM 1645 C C . TRP A 1 209 ? -9.516 -38.188 -3.838 1 97.44 209 TRP A C 1
ATOM 1647 O O . TRP A 1 209 ? -8.82 -37.312 -4.367 1 97.44 209 TRP A O 1
ATOM 1657 N N . ASP A 1 210 ? -10.18 -38.031 -2.701 1 97.81 210 ASP A N 1
ATOM 1658 C CA . ASP A 1 210 ? -10.18 -36.719 -2.035 1 97.81 210 ASP A CA 1
ATOM 1659 C C . ASP A 1 210 ? -8.781 -36.375 -1.525 1 97.81 210 ASP A C 1
ATOM 1661 O O . ASP A 1 210 ? -8.305 -35.25 -1.728 1 97.81 210 ASP A O 1
ATOM 1665 N N . ALA A 1 211 ? -8.141 -37.312 -0.923 1 98.44 211 ALA A N 1
ATOM 1666 C CA . ALA A 1 211 ? -6.824 -37.094 -0.323 1 98.44 211 ALA A CA 1
ATOM 1667 C C . ALA A 1 211 ? -5.797 -36.719 -1.381 1 98.44 211 ALA A C 1
ATOM 1669 O O . ALA A 1 211 ? -4.988 -35.812 -1.166 1 98.44 211 ALA A O 1
ATOM 1670 N N . LEU A 1 212 ? -5.855 -37.406 -2.479 1 97.94 212 LEU A N 1
ATOM 1671 C CA . LEU A 1 212 ? -4.898 -37.156 -3.555 1 97.94 212 LEU A CA 1
ATOM 1672 C C . LEU A 1 212 ? -5.066 -35.75 -4.113 1 97.94 212 LEU A C 1
ATOM 1674 O O . LEU A 1 212 ? -4.098 -34.969 -4.195 1 97.94 212 LEU A O 1
ATOM 1678 N N . ASN A 1 213 ? -6.305 -35.375 -4.477 1 98.25 213 ASN A N 1
ATOM 1679 C CA . ASN A 1 213 ? -6.555 -34.094 -5.086 1 98.25 213 ASN A CA 1
ATOM 1680 C C . ASN A 1 213 ? -6.309 -32.938 -4.102 1 98.25 213 ASN A C 1
ATOM 1682 O O . ASN A 1 213 ? -5.684 -31.938 -4.453 1 98.25 213 ASN A O 1
ATOM 1686 N N . LEU A 1 214 ? -6.715 -33.094 -2.883 1 98.19 214 LEU A N 1
ATOM 1687 C CA . LEU A 1 214 ? -6.555 -32.031 -1.883 1 98.19 214 LEU A CA 1
ATOM 1688 C C . LEU A 1 214 ? -5.086 -31.859 -1.524 1 98.19 214 LEU A C 1
ATOM 1690 O O . LEU A 1 214 ? -4.633 -30.734 -1.306 1 98.19 214 LEU A O 1
ATOM 1694 N N . THR A 1 215 ? -4.34 -32.906 -1.472 1 98.25 215 THR A N 1
ATOM 1695 C CA . THR A 1 215 ? -2.924 -32.781 -1.149 1 98.25 215 THR A CA 1
ATOM 1696 C C . THR A 1 215 ? -2.162 -32.125 -2.285 1 98.25 215 THR A C 1
ATOM 1698 O O . THR A 1 215 ? -1.278 -31.281 -2.041 1 98.25 215 THR A O 1
ATOM 1701 N N . MET A 1 216 ? -2.5 -32.469 -3.514 1 97.81 216 MET A N 1
ATOM 1702 C CA . MET A 1 216 ? -1.826 -31.875 -4.656 1 97.81 216 MET A CA 1
ATOM 1703 C C . MET A 1 216 ? -2.004 -30.359 -4.652 1 97.81 216 MET A C 1
ATOM 1705 O O . MET A 1 216 ? -1.044 -29.609 -4.855 1 97.81 216 MET A O 1
ATOM 1709 N N . THR A 1 217 ? -3.219 -29.922 -4.359 1 97.69 217 THR A N 1
ATOM 1710 C CA . THR A 1 217 ? -3.484 -28.484 -4.375 1 97.69 217 THR A CA 1
ATOM 1711 C C . THR A 1 217 ? -3.02 -27.844 -3.076 1 97.69 217 THR A C 1
ATOM 1713 O O . THR A 1 217 ? -2.643 -26.672 -3.064 1 97.69 217 THR A O 1
ATOM 1716 N N . GLY A 1 218 ? -2.98 -28.562 -1.994 1 97.25 218 GLY A N 1
ATOM 1717 C CA . GLY A 1 218 ? -2.541 -28.031 -0.714 1 97.25 218 GLY A CA 1
ATOM 1718 C C . GLY A 1 218 ? -1.041 -27.812 -0.644 1 97.25 218 GLY A C 1
ATOM 1719 O O . GLY A 1 218 ? -0.585 -26.734 -0.246 1 97.25 218 GLY A O 1
ATOM 1720 N N . ILE A 1 219 ? -0.27 -28.781 -1.082 1 95.94 219 ILE A N 1
ATOM 1721 C CA . ILE A 1 219 ? 1.185 -28.719 -0.977 1 95.94 219 ILE A CA 1
ATOM 1722 C C . ILE A 1 219 ? 1.728 -27.672 -1.941 1 95.94 219 ILE A C 1
ATOM 1724 O O . ILE A 1 219 ? 2.766 -27.062 -1.682 1 95.94 219 ILE A O 1
ATOM 1728 N N . SER A 1 220 ? 1.022 -27.453 -3.021 1 95.56 220 SER A N 1
ATOM 1729 C CA . SER A 1 220 ? 1.41 -26.438 -3.994 1 95.56 220 SER A CA 1
ATOM 1730 C C . SER A 1 220 ? 0.881 -25.062 -3.6 1 95.56 220 SER A C 1
ATOM 1732 O O . SER A 1 220 ? 1.095 -24.078 -4.316 1 95.56 220 SER A O 1
ATOM 1734 N N . THR A 1 221 ? 0.159 -24.969 -2.465 1 94.94 221 THR A N 1
ATOM 1735 C CA . THR A 1 221 ? -0.442 -23.75 -1.941 1 94.94 221 THR A CA 1
ATOM 1736 C C . THR A 1 221 ? -1.356 -23.109 -2.98 1 94.94 221 THR A C 1
ATOM 1738 O O . THR A 1 221 ? -1.294 -21.906 -3.207 1 94.94 221 THR A O 1
ATOM 1741 N N . GLY A 1 222 ? -2.193 -23.844 -3.674 1 95.06 222 GLY A N 1
ATOM 1742 C CA . GLY A 1 222 ? -3.117 -23.359 -4.684 1 95.06 222 GLY A CA 1
ATOM 1743 C C . GLY A 1 222 ? -4.57 -23.453 -4.258 1 95.06 222 GLY A C 1
ATOM 1744 O O . GLY A 1 222 ? -5.395 -22.625 -4.664 1 95.06 222 GLY A O 1
ATOM 1745 N N . GLY A 1 223 ? -5.043 -24.5 -3.68 1 95.12 223 GLY A N 1
ATOM 1746 C CA . GLY A 1 223 ? -6.285 -24.578 -2.928 1 95.12 223 GLY A CA 1
ATOM 1747 C C . GLY A 1 223 ? -7.5 -24.812 -3.803 1 95.12 223 GLY A C 1
ATOM 1748 O O . GLY A 1 223 ? -8.641 -24.625 -3.367 1 95.12 223 GLY A O 1
ATOM 1749 N N . MET A 1 224 ? -7.348 -25.156 -5.07 1 96.38 224 MET A N 1
ATOM 1750 C CA . MET A 1 224 ? -8.516 -25.578 -5.836 1 96.38 224 MET A CA 1
ATOM 1751 C C . MET A 1 224 ? -9.109 -26.859 -5.273 1 96.38 224 MET A C 1
ATOM 1753 O O . MET A 1 224 ? -8.43 -27.891 -5.219 1 96.38 224 MET A O 1
ATOM 1757 N N . SER A 1 225 ? -10.297 -26.766 -4.852 1 95.94 225 SER A N 1
ATOM 1758 C CA . SER A 1 225 ? -10.93 -27.891 -4.164 1 95.94 225 SER A CA 1
ATOM 1759 C C . SER A 1 225 ? -11.805 -28.703 -5.117 1 95.94 225 SER A C 1
ATOM 1761 O O . SER A 1 225 ? -12.125 -28.234 -6.215 1 95.94 225 SER A O 1
ATOM 1763 N N . ILE A 1 226 ? -12.133 -29.891 -4.73 1 96.5 226 ILE A N 1
ATOM 1764 C CA . ILE A 1 226 ? -13.055 -30.75 -5.465 1 96.5 226 ILE A CA 1
ATOM 1765 C C . ILE A 1 226 ? -14.43 -30.703 -4.812 1 96.5 226 ILE A C 1
ATOM 1767 O O . ILE A 1 226 ? -15.359 -31.375 -5.262 1 96.5 226 ILE A O 1
ATOM 1771 N N . SER A 1 227 ? -14.523 -29.875 -3.791 1 96.06 227 SER A N 1
ATOM 1772 C CA . SER A 1 227 ? -15.797 -29.641 -3.105 1 96.06 227 SER A CA 1
ATOM 1773 C C . SER A 1 227 ? -16.25 -28.188 -3.262 1 96.06 227 SER A C 1
ATOM 1775 O O . SER A 1 227 ? -15.43 -27.281 -3.275 1 96.06 227 SER A O 1
ATOM 1777 N N . ASN A 1 228 ? -17.531 -28.047 -3.332 1 95.12 228 ASN A N 1
ATOM 1778 C CA . ASN A 1 228 ? -18.109 -26.703 -3.449 1 95.12 228 ASN A CA 1
ATOM 1779 C C . ASN A 1 228 ? -17.859 -25.891 -2.188 1 95.12 228 ASN A C 1
ATOM 1781 O O . ASN A 1 228 ? -17.906 -24.656 -2.227 1 95.12 228 ASN A O 1
ATOM 1785 N N . TYR A 1 229 ? -17.562 -26.547 -1.118 1 93.69 229 TYR A N 1
ATOM 1786 C CA . TYR A 1 229 ? -17.359 -25.844 0.148 1 93.69 229 TYR A CA 1
ATOM 1787 C C . TYR A 1 229 ? -15.883 -25.734 0.493 1 93.69 229 TYR A C 1
ATOM 1789 O O . TYR A 1 229 ? -15.531 -25.453 1.636 1 93.69 229 TYR A O 1
ATOM 1797 N N . SER A 1 230 ? -15.031 -25.953 -0.487 1 95.38 230 SER A N 1
ATOM 1798 C CA . SER A 1 230 ? -13.586 -25.844 -0.403 1 95.38 230 SER A CA 1
ATOM 1799 C C . SER A 1 230 ? -12.984 -26.953 0.441 1 95.38 230 SER A C 1
ATOM 1801 O O . SER A 1 230 ? -12.609 -28 -0.085 1 95.38 230 SER A O 1
ATOM 1803 N N . PHE A 1 231 ? -13.133 -26.891 1.815 1 97.19 231 PHE A N 1
ATOM 1804 C CA . PHE A 1 231 ? -12.586 -27.938 2.66 1 97.19 231 PHE A CA 1
ATOM 1805 C C . PHE A 1 231 ? -13.547 -28.297 3.785 1 97.19 231 PHE A C 1
ATOM 1807 O O . PHE A 1 231 ? -13.258 -28.031 4.957 1 97.19 231 PHE A O 1
ATOM 1814 N N . PRO A 1 232 ? -14.727 -28.969 3.43 1 95.81 232 PRO A N 1
ATOM 1815 C CA . PRO A 1 232 ? -15.75 -29.344 4.418 1 95.81 232 PRO A CA 1
ATOM 1816 C C . PRO A 1 232 ? -15.438 -30.656 5.129 1 95.81 232 PRO A C 1
ATOM 1818 O O . PRO A 1 232 ? -16.312 -31.516 5.238 1 95.81 232 PRO A O 1
ATOM 1821 N N . TYR A 1 233 ? -14.336 -30.859 5.727 1 96 233 TYR A N 1
ATOM 1822 C CA . TYR A 1 233 ? -13.945 -32.156 6.285 1 96 233 TYR A CA 1
ATOM 1823 C C . TYR A 1 233 ? -13.773 -32.062 7.797 1 96 233 TYR A C 1
ATOM 1825 O O . TYR A 1 233 ? -14 -31 8.391 1 96 233 TYR A O 1
ATOM 1833 N N . ASN A 1 234 ? -13.461 -33.125 8.445 1 96.56 234 ASN A N 1
ATOM 1834 C CA . ASN A 1 234 ? -13.406 -33.219 9.898 1 96.56 234 ASN A CA 1
ATOM 1835 C C . ASN A 1 234 ? -12.195 -32.5 10.461 1 96.56 234 ASN A C 1
ATOM 1837 O O . ASN A 1 234 ? -11.32 -32.062 9.711 1 96.56 234 ASN A O 1
ATOM 1841 N N . ASP A 1 235 ? -12.102 -32.375 11.75 1 97.19 235 ASP A N 1
ATOM 1842 C CA . ASP A 1 235 ? -11.086 -31.562 12.422 1 97.19 235 ASP A CA 1
ATOM 1843 C C . ASP A 1 235 ? -9.695 -32.156 12.242 1 97.19 235 ASP A C 1
ATOM 1845 O O . ASP A 1 235 ? -8.711 -31.438 12.109 1 97.19 235 ASP A O 1
ATOM 1849 N N . PHE A 1 236 ? -9.695 -33.438 12.266 1 97.81 236 PHE A N 1
ATOM 1850 C CA . PHE A 1 236 ? -8.398 -34.094 12.055 1 97.81 236 PHE A CA 1
ATOM 1851 C C . PHE A 1 236 ? -7.859 -33.781 10.672 1 97.81 236 PHE A C 1
ATOM 1853 O O . PHE A 1 236 ? -6.672 -33.469 10.508 1 97.81 236 PHE A O 1
ATOM 1860 N N . ALA A 1 237 ? -8.672 -33.844 9.648 1 98.25 237 ALA A N 1
ATOM 1861 C CA . ALA A 1 237 ? -8.273 -33.469 8.289 1 98.25 237 ALA A CA 1
ATOM 1862 C C . ALA A 1 237 ? -7.84 -32.031 8.211 1 98.25 237 ALA A C 1
ATOM 1864 O O . ALA A 1 237 ? -6.887 -31.688 7.5 1 98.25 237 ALA A O 1
ATOM 1865 N N . LYS A 1 238 ? -8.555 -31.203 8.977 1 98.19 238 LYS A N 1
ATOM 1866 C CA . LYS A 1 238 ? -8.203 -29.781 8.992 1 98.19 238 LYS A CA 1
ATOM 1867 C C . LYS A 1 238 ? -6.809 -29.562 9.57 1 98.19 238 LYS A C 1
ATOM 1869 O O . LYS A 1 238 ? -6.023 -28.781 9.031 1 98.19 238 LYS A O 1
ATOM 1874 N N . ILE A 1 239 ? -6.516 -30.234 10.602 1 97.94 239 ILE A N 1
ATOM 1875 C CA . ILE A 1 239 ? -5.211 -30.109 11.25 1 97.94 239 ILE A CA 1
ATOM 1876 C C . ILE A 1 239 ? -4.117 -30.578 10.297 1 97.94 239 ILE A C 1
ATOM 1878 O O . ILE A 1 239 ? -3.068 -29.938 10.18 1 97.94 239 ILE A O 1
ATOM 1882 N N . VAL A 1 240 ? -4.367 -31.688 9.641 1 97.88 240 VAL A N 1
ATOM 1883 C CA . VAL A 1 240 ? -3.402 -32.25 8.688 1 97.88 240 VAL A CA 1
ATOM 1884 C C . VAL A 1 240 ? -3.166 -31.234 7.566 1 97.88 240 VAL A C 1
ATOM 1886 O O . VAL A 1 240 ? -2.021 -30.969 7.191 1 97.88 240 VAL A O 1
ATOM 1889 N N . MET A 1 241 ? -4.242 -30.656 7.07 1 98 241 MET A N 1
ATOM 1890 C CA . MET A 1 241 ? -4.117 -29.719 5.965 1 98 241 MET A CA 1
ATOM 1891 C C . MET A 1 241 ? -3.387 -28.453 6.41 1 98 241 MET A C 1
ATOM 1893 O O . MET A 1 241 ? -2.607 -27.875 5.645 1 98 241 MET A O 1
ATOM 1897 N N . ILE A 1 242 ? -3.639 -27.984 7.652 1 97.75 242 ILE A N 1
ATOM 1898 C CA . ILE A 1 242 ? -2.889 -26.859 8.203 1 97.75 242 ILE A CA 1
ATOM 1899 C C . ILE A 1 242 ? -1.396 -27.188 8.188 1 97.75 242 ILE A C 1
ATOM 1901 O O . ILE A 1 242 ? -0.582 -26.344 7.781 1 97.75 242 ILE A O 1
ATOM 1905 N N . GLY A 1 243 ? -1.126 -28.375 8.594 1 96.88 243 GLY A N 1
ATOM 1906 C CA . GLY A 1 243 ? 0.259 -28.812 8.555 1 96.88 243 GLY A CA 1
ATOM 1907 C C . GLY A 1 243 ? 0.843 -28.812 7.152 1 96.88 243 GLY A C 1
ATOM 1908 O O . GLY A 1 243 ? 1.956 -28.328 6.934 1 96.88 243 GLY A O 1
ATOM 1909 N N . ILE A 1 244 ? 0.123 -29.312 6.215 1 96.69 244 ILE A N 1
ATOM 1910 C CA . ILE A 1 244 ? 0.562 -29.375 4.824 1 96.69 244 ILE A CA 1
ATOM 1911 C C . ILE A 1 244 ? 0.812 -27.969 4.285 1 96.69 244 ILE A C 1
ATOM 1913 O O . ILE A 1 244 ? 1.836 -27.719 3.648 1 96.69 244 ILE A O 1
ATOM 1917 N N . MET A 1 245 ? -0.083 -27.062 4.59 1 96.69 245 MET A N 1
ATOM 1918 C CA . MET A 1 245 ? 0.037 -25.688 4.105 1 96.69 245 MET A CA 1
ATOM 1919 C C . MET A 1 245 ? 1.241 -25 4.734 1 96.69 245 MET A C 1
ATOM 1921 O O . MET A 1 245 ? 1.954 -24.25 4.062 1 96.69 245 MET A O 1
ATOM 1925 N N . MET A 1 246 ? 1.494 -25.25 5.996 1 94.75 246 MET A N 1
ATOM 1926 C CA . MET A 1 246 ? 2.633 -24.656 6.684 1 94.75 246 MET A CA 1
ATOM 1927 C C . MET A 1 246 ? 3.949 -25.188 6.125 1 94.75 246 MET A C 1
ATOM 1929 O O . MET A 1 246 ? 4.887 -24.422 5.898 1 94.75 246 MET A O 1
ATOM 1933 N N . VAL A 1 247 ? 3.957 -26.422 5.859 1 92.06 247 VAL A N 1
ATOM 1934 C CA . VAL A 1 247 ? 5.152 -27.078 5.332 1 92.06 247 VAL A CA 1
ATOM 1935 C C . VAL A 1 247 ? 5.422 -26.594 3.91 1 92.06 247 VAL A C 1
ATOM 1937 O O . VAL A 1 247 ? 6.562 -26.281 3.559 1 92.06 247 VAL A O 1
ATOM 1940 N N . GLY A 1 248 ? 4.418 -26.453 3.189 1 91.88 248 GLY A N 1
ATOM 1941 C CA . GLY A 1 248 ? 4.582 -26.062 1.797 1 91.88 248 GLY A CA 1
ATOM 1942 C C . GLY A 1 248 ? 4.727 -24.562 1.606 1 91.88 248 GLY A C 1
ATOM 1943 O O . GLY A 1 248 ? 5.348 -24.109 0.641 1 91.88 248 GLY A O 1
ATOM 1944 N N . GLY A 1 249 ? 4.211 -23.812 2.557 1 93.56 249 GLY A N 1
ATOM 1945 C CA . GLY A 1 249 ? 4.051 -22.391 2.27 1 93.56 249 GLY A CA 1
ATOM 1946 C C . GLY A 1 249 ? 4.922 -21.516 3.141 1 93.56 249 GLY A C 1
ATOM 1947 O O . GLY A 1 249 ? 5.09 -20.328 2.857 1 93.56 249 GLY A O 1
ATOM 1948 N N . VAL A 1 250 ? 5.465 -21.984 4.23 1 93.12 250 VAL A N 1
ATOM 1949 C CA . VAL A 1 250 ? 6.219 -21.125 5.145 1 93.12 250 VAL A CA 1
ATOM 1950 C C . VAL A 1 250 ? 7.688 -21.547 5.145 1 93.12 250 VAL A C 1
ATOM 1952 O O . VAL A 1 250 ? 8.578 -20.703 5.02 1 93.12 250 VAL A O 1
ATOM 1955 N N . MET A 1 251 ? 7.914 -22.797 5.168 1 91.38 251 MET A N 1
ATOM 1956 C CA . MET A 1 251 ? 9.281 -23.312 5.219 1 91.38 251 MET A CA 1
ATOM 1957 C C . MET A 1 251 ? 9.859 -23.453 3.816 1 91.38 251 MET A C 1
ATOM 1959 O O . MET A 1 251 ? 9.25 -24.094 2.955 1 91.38 251 MET A O 1
ATOM 1963 N N . SER A 1 252 ? 11.047 -22.969 3.652 1 90.38 252 SER A N 1
ATOM 1964 C CA . SER A 1 252 ? 11.688 -23.047 2.344 1 90.38 252 SER A CA 1
ATOM 1965 C C . SER A 1 252 ? 12.219 -24.453 2.076 1 90.38 252 SER A C 1
ATOM 1967 O O . SER A 1 252 ? 12.438 -25.219 3.01 1 90.38 252 SER A O 1
ATOM 1969 N N . PHE A 1 253 ? 12.398 -24.719 0.846 1 89.19 253 PHE A N 1
ATOM 1970 C CA . PHE A 1 253 ? 12.922 -26.031 0.46 1 89.19 253 PHE A CA 1
ATOM 1971 C C . PHE A 1 253 ? 14.312 -26.234 1.048 1 89.19 253 PHE A C 1
ATOM 1973 O O . PHE A 1 253 ? 14.688 -27.375 1.385 1 89.19 253 PHE A O 1
ATOM 1980 N N . SER A 1 254 ? 15.031 -25.156 1.161 1 87.5 254 SER A N 1
ATOM 1981 C CA . SER A 1 254 ? 16.344 -25.25 1.78 1 87.5 254 SER A CA 1
ATOM 1982 C C . SER A 1 254 ? 16.25 -25.688 3.236 1 87.5 254 SER A C 1
ATOM 1984 O O . SER A 1 254 ? 17.062 -26.469 3.709 1 87.5 254 SER A O 1
ATOM 1986 N N . ILE A 1 255 ? 15.289 -25.203 3.871 1 89.56 255 ILE A N 1
ATOM 1987 C CA . ILE A 1 255 ? 15.094 -25.547 5.273 1 89.56 255 ILE A CA 1
ATOM 1988 C C . ILE A 1 255 ? 14.617 -26.984 5.383 1 89.56 255 ILE A C 1
ATOM 1990 O O . ILE A 1 255 ? 15.031 -27.719 6.281 1 89.56 255 ILE A O 1
ATOM 1994 N N . HIS A 1 256 ? 13.766 -27.422 4.477 1 91.81 256 HIS A N 1
ATOM 1995 C CA . HIS A 1 256 ? 13.32 -28.812 4.453 1 91.81 256 HIS A CA 1
ATOM 1996 C C . HIS A 1 256 ? 14.5 -29.75 4.254 1 91.81 256 HIS A C 1
ATOM 1998 O O . HIS A 1 256 ? 14.547 -30.828 4.863 1 91.81 256 HIS A O 1
ATOM 2004 N N . HIS A 1 257 ? 15.367 -29.359 3.381 1 90.5 257 HIS A N 1
ATOM 2005 C CA . HIS A 1 257 ? 16.547 -30.172 3.139 1 90.5 257 HIS A CA 1
ATOM 2006 C C . HIS A 1 257 ? 17.391 -30.312 4.402 1 90.5 257 HIS A C 1
ATOM 2008 O O . HIS A 1 257 ? 17.875 -31.406 4.715 1 90.5 257 HIS A O 1
ATOM 2014 N N . LYS A 1 258 ? 17.547 -29.219 5.086 1 90.12 258 LYS A N 1
ATOM 2015 C CA . LYS A 1 258 ? 18.297 -29.25 6.336 1 90.12 258 LYS A CA 1
ATOM 2016 C C . LYS A 1 258 ? 17.609 -30.141 7.367 1 90.12 258 LYS A C 1
ATOM 2018 O O . LYS A 1 258 ? 18.266 -30.938 8.047 1 90.12 258 LYS A O 1
ATOM 2023 N N . LEU A 1 259 ? 16.375 -30.078 7.414 1 89.94 259 LEU A N 1
ATOM 2024 C CA . LEU A 1 259 ? 15.594 -30.875 8.367 1 89.94 259 LEU A CA 1
ATOM 2025 C C . LEU A 1 259 ? 15.719 -32.344 8.055 1 89.94 259 LEU A C 1
ATOM 2027 O O . LEU A 1 259 ? 15.922 -33.188 8.953 1 89.94 259 LEU A O 1
ATOM 2031 N N . LEU A 1 260 ? 15.617 -32.719 6.805 1 91.12 260 LEU A N 1
ATOM 2032 C CA . LEU A 1 260 ? 15.602 -34.094 6.375 1 91.12 260 LEU A CA 1
ATOM 2033 C C . LEU A 1 260 ? 17 -34.719 6.469 1 91.12 260 LEU A C 1
ATOM 2035 O O . LEU A 1 260 ? 17.141 -35.938 6.535 1 91.12 260 LEU A O 1
ATOM 2039 N N . THR A 1 261 ? 18.016 -33.844 6.469 1 91.88 261 THR A N 1
ATOM 2040 C CA . THR A 1 261 ? 19.375 -34.312 6.594 1 91.88 261 THR A CA 1
ATOM 2041 C C . THR A 1 261 ? 19.859 -34.219 8.039 1 91.88 261 THR A C 1
ATOM 2043 O O . THR A 1 261 ? 21.031 -34.469 8.328 1 91.88 261 THR A O 1
ATOM 2046 N N . GLY A 1 262 ? 19.031 -33.781 8.984 1 89.31 262 GLY A N 1
ATOM 2047 C CA . GLY A 1 262 ? 19.328 -33.75 10.406 1 89.31 262 GLY A CA 1
ATOM 2048 C C . GLY A 1 262 ? 20.141 -32.531 10.836 1 89.31 262 GLY A C 1
ATOM 2049 O O . GLY A 1 262 ? 20.812 -32.562 11.867 1 89.31 262 GLY A O 1
ATOM 2050 N N . LYS A 1 263 ? 20.188 -31.609 10.047 1 88.81 263 LYS A N 1
ATOM 2051 C CA . LYS A 1 263 ? 20.953 -30.406 10.383 1 88.81 263 LYS A CA 1
ATOM 2052 C C . LYS A 1 263 ? 20.094 -29.406 11.141 1 88.81 263 LYS A C 1
ATOM 2054 O O . LYS A 1 263 ? 18.859 -29.406 11.016 1 88.81 263 LYS A O 1
ATOM 2059 N N . TYR A 1 264 ? 20.719 -28.656 12 1 82.06 264 TYR A N 1
ATOM 2060 C CA . TYR A 1 264 ? 20.031 -27.609 12.766 1 82.06 264 TYR A CA 1
ATOM 2061 C C . TYR A 1 264 ? 19.562 -26.484 11.859 1 82.06 264 TYR A C 1
ATOM 2063 O O . TYR A 1 264 ? 20.219 -26.156 10.875 1 82.06 264 TYR A O 1
ATOM 2071 N N . PHE A 1 265 ? 18.281 -26.047 12.164 1 81.06 265 PHE A N 1
ATOM 2072 C CA . PHE A 1 265 ? 17.812 -24.906 11.391 1 81.06 265 PHE A CA 1
ATOM 2073 C C . PHE A 1 265 ? 17.172 -23.859 12.297 1 81.06 265 PHE A C 1
ATOM 2075 O O . PHE A 1 265 ? 16.625 -24.203 13.344 1 81.06 265 PHE A O 1
ATOM 2082 N N . ASN A 1 266 ? 17.469 -22.594 12.094 1 83.44 266 ASN A N 1
ATOM 2083 C CA . ASN A 1 266 ? 16.812 -21.422 12.656 1 83.44 266 ASN A CA 1
ATOM 2084 C C . ASN A 1 266 ? 16.25 -20.516 11.57 1 83.44 266 ASN A C 1
ATOM 2086 O O . ASN A 1 266 ? 17 -19.844 10.859 1 83.44 266 ASN A O 1
ATOM 2090 N N . ASP A 1 267 ? 14.93 -20.625 11.469 1 88.56 267 ASP A N 1
ATOM 2091 C CA . ASP A 1 267 ? 14.32 -19.891 10.359 1 88.56 267 ASP A CA 1
ATOM 2092 C C . ASP A 1 267 ? 13.43 -18.766 10.883 1 88.56 267 ASP A C 1
ATOM 2094 O O . ASP A 1 267 ? 12.375 -19.016 11.461 1 88.56 267 ASP A O 1
ATOM 2098 N N . ILE A 1 268 ? 13.781 -17.562 10.641 1 90.56 268 ILE A N 1
ATOM 2099 C CA . ILE A 1 268 ? 13.078 -16.375 11.117 1 90.56 268 ILE A CA 1
ATOM 2100 C C . ILE A 1 268 ? 11.688 -16.297 10.484 1 90.56 268 ILE A C 1
ATOM 2102 O O . ILE A 1 268 ? 10.742 -15.82 11.109 1 90.56 268 ILE A O 1
ATOM 2106 N N . GLN A 1 269 ? 11.562 -16.797 9.344 1 93.25 269 GLN A N 1
ATOM 2107 C CA . GLN A 1 269 ? 10.273 -16.766 8.664 1 93.25 269 GLN A CA 1
ATOM 2108 C C . GLN A 1 269 ? 9.25 -17.656 9.367 1 93.25 269 GLN A C 1
ATOM 2110 O O . GLN A 1 269 ? 8.094 -17.266 9.523 1 93.25 269 GLN A O 1
ATOM 2115 N N . THR A 1 270 ? 9.727 -18.797 9.758 1 93.19 270 THR A N 1
ATOM 2116 C CA . THR A 1 270 ? 8.844 -19.734 10.445 1 93.19 270 THR A CA 1
ATOM 2117 C C . THR A 1 270 ? 8.391 -19.156 11.789 1 93.19 270 THR A C 1
ATOM 2119 O O . THR A 1 270 ? 7.219 -19.266 12.156 1 93.19 270 THR A O 1
ATOM 2122 N N . LYS A 1 271 ? 9.297 -18.578 12.492 1 94.06 271 LYS A N 1
ATOM 2123 C CA . LYS A 1 271 ? 8.961 -17.969 13.781 1 94.06 271 LYS A CA 1
ATOM 2124 C C . LYS A 1 271 ? 7.934 -16.859 13.609 1 94.06 271 LYS A C 1
ATOM 2126 O O . LYS A 1 271 ? 6.957 -16.781 14.359 1 94.06 271 LYS A O 1
ATOM 2131 N N . TYR A 1 272 ? 8.203 -16.047 12.633 1 93.94 272 TYR A N 1
ATOM 2132 C CA . TYR A 1 272 ? 7.273 -14.969 12.336 1 93.94 272 TYR A CA 1
ATOM 2133 C C . TYR A 1 272 ? 5.895 -15.516 11.984 1 93.94 272 TYR A C 1
ATOM 2135 O O . TYR A 1 272 ? 4.879 -15.023 12.484 1 93.94 272 TYR A O 1
ATOM 2143 N N . ALA A 1 273 ? 5.875 -16.5 11.125 1 96.19 273 ALA A N 1
ATOM 2144 C CA . ALA A 1 273 ? 4.613 -17.078 10.656 1 96.19 273 ALA A CA 1
ATOM 2145 C C . ALA A 1 273 ? 3.807 -17.641 11.812 1 96.19 273 ALA A C 1
ATOM 2147 O O . ALA A 1 273 ? 2.59 -17.453 11.883 1 96.19 273 ALA A O 1
ATOM 2148 N N . LEU A 1 274 ? 4.484 -18.281 12.68 1 95.44 274 LEU A N 1
ATOM 2149 C CA . LEU A 1 274 ? 3.807 -18.906 13.812 1 95.44 274 LEU A CA 1
ATOM 2150 C C . LEU A 1 274 ? 3.197 -17.859 14.734 1 95.44 274 LEU A C 1
ATOM 2152 O O . LEU A 1 274 ? 2.053 -18 15.172 1 95.44 274 LEU A O 1
ATOM 2156 N N . ILE A 1 275 ? 3.877 -16.812 14.953 1 96.25 275 ILE A N 1
ATOM 2157 C CA . ILE A 1 275 ? 3.41 -15.773 15.859 1 96.25 275 ILE A CA 1
ATOM 2158 C C . ILE A 1 275 ? 2.232 -15.031 15.234 1 96.25 275 ILE A C 1
ATOM 2160 O O . ILE A 1 275 ? 1.193 -14.852 15.875 1 96.25 275 ILE A O 1
ATOM 2164 N N . VAL A 1 276 ? 2.377 -14.648 14.047 1 96.75 276 VAL A N 1
ATOM 2165 C CA . VAL A 1 276 ? 1.372 -13.836 13.383 1 96.75 276 VAL A CA 1
ATOM 2166 C C . VAL A 1 276 ? 0.098 -14.648 13.164 1 96.75 276 VAL A C 1
ATOM 2168 O O . VAL A 1 276 ? -1.01 -14.141 13.359 1 96.75 276 VAL A O 1
ATOM 2171 N N . THR A 1 277 ? 0.269 -15.914 12.734 1 97.12 277 THR A N 1
ATOM 2172 C CA . THR A 1 277 ? -0.909 -16.734 12.5 1 97.12 277 THR A CA 1
ATOM 2173 C C . THR A 1 277 ? -1.65 -17 13.812 1 97.12 277 THR A C 1
ATOM 2175 O O . THR A 1 277 ? -2.883 -17.016 13.844 1 97.12 277 THR A O 1
ATOM 2178 N N . ALA A 1 278 ? -0.884 -17.219 14.859 1 97.19 278 ALA A N 1
ATOM 2179 C CA . ALA A 1 278 ? -1.524 -17.438 16.156 1 97.19 278 ALA A CA 1
ATOM 2180 C C . ALA A 1 278 ? -2.295 -16.188 16.609 1 97.19 278 ALA A C 1
ATOM 2182 O O . ALA A 1 278 ? -3.465 -16.281 16.984 1 97.19 278 ALA A O 1
ATOM 2183 N N . PHE A 1 279 ? -1.71 -15.078 16.516 1 97.5 279 PHE A N 1
ATOM 2184 C CA . PHE A 1 279 ? -2.295 -13.828 16.984 1 97.5 279 PHE A CA 1
ATOM 2185 C C . PHE A 1 279 ? -3.539 -13.477 16.172 1 97.5 279 PHE A C 1
ATOM 2187 O O . PHE A 1 279 ? -4.59 -13.18 16.75 1 97.5 279 PHE A O 1
ATOM 2194 N N . ILE A 1 280 ? -3.48 -13.539 14.898 1 98.06 280 ILE A N 1
ATOM 2195 C CA . ILE A 1 280 ? -4.582 -13.117 14.039 1 98.06 280 ILE A CA 1
ATOM 2196 C C . ILE A 1 280 ? -5.723 -14.125 14.133 1 98.06 280 ILE A C 1
ATOM 2198 O O . ILE A 1 280 ? -6.895 -13.758 14.086 1 98.06 280 ILE A O 1
ATOM 2202 N N . SER A 1 281 ? -5.375 -15.445 14.242 1 98.38 281 SER A N 1
ATOM 2203 C CA . SER A 1 281 ? -6.414 -16.469 14.375 1 98.38 281 SER A CA 1
ATOM 2204 C C . SER A 1 281 ? -7.234 -16.25 15.641 1 98.38 281 SER A C 1
ATOM 2206 O O . SER A 1 281 ? -8.445 -16.453 15.641 1 98.38 281 SER A O 1
ATOM 2208 N N . ILE A 1 282 ? -6.543 -15.867 16.672 1 98.25 282 ILE A N 1
ATOM 2209 C CA . ILE A 1 282 ? -7.234 -15.625 17.938 1 98.25 282 ILE A CA 1
ATOM 2210 C C . ILE A 1 282 ? -8.172 -14.43 17.797 1 98.25 282 ILE A C 1
ATOM 2212 O O . ILE A 1 282 ? -9.328 -14.477 18.234 1 98.25 282 ILE A O 1
ATOM 2216 N N . ILE A 1 283 ? -7.742 -13.367 17.156 1 97.81 283 ILE A N 1
ATOM 2217 C CA . ILE A 1 283 ? -8.555 -12.164 16.969 1 97.81 283 ILE A CA 1
ATOM 2218 C C . ILE A 1 283 ? -9.797 -12.508 16.141 1 97.81 283 ILE A C 1
ATOM 2220 O O . ILE A 1 283 ? -10.914 -12.133 16.516 1 97.81 283 ILE A O 1
ATOM 2224 N N . ILE A 1 284 ? -9.633 -13.227 15.086 1 97.88 284 ILE A N 1
ATOM 2225 C CA . ILE A 1 284 ? -10.734 -13.562 14.195 1 97.88 284 ILE A CA 1
ATOM 2226 C C . ILE A 1 284 ? -11.711 -14.492 14.914 1 97.88 284 ILE A C 1
ATOM 2228 O O . ILE A 1 284 ? -12.93 -14.328 14.797 1 97.88 284 ILE A O 1
ATOM 2232 N N . SER A 1 285 ? -11.141 -15.508 15.656 1 98.31 285 SER A N 1
ATOM 2233 C CA . SER A 1 285 ? -11.992 -16.438 16.375 1 98.31 285 SER A CA 1
ATOM 2234 C C . SER A 1 285 ? -12.883 -15.711 17.391 1 98.31 285 SER A C 1
ATOM 2236 O O . SER A 1 285 ? -14.086 -15.984 17.469 1 98.31 285 SER A O 1
ATOM 2238 N N . ILE A 1 286 ? -12.297 -14.75 18.094 1 97.75 286 ILE A N 1
ATOM 2239 C CA . ILE A 1 286 ? -13.031 -14.016 19.125 1 97.75 286 ILE A CA 1
ATOM 2240 C C . ILE A 1 286 ? -14.016 -13.047 18.469 1 97.75 286 ILE A C 1
ATOM 2242 O O . ILE A 1 286 ? -15.195 -13.023 18.828 1 97.75 286 ILE A O 1
ATOM 2246 N N . LYS A 1 287 ? -13.625 -12.312 17.484 1 96.94 287 LYS A N 1
ATOM 2247 C CA . LYS A 1 287 ? -14.438 -11.273 16.859 1 96.94 287 LYS A CA 1
ATOM 2248 C C . LYS A 1 287 ? -15.609 -11.883 16.094 1 96.94 287 LYS A C 1
ATOM 2250 O O . LYS A 1 287 ? -16.734 -11.367 16.156 1 96.94 287 LYS A O 1
ATOM 2255 N N . ASP A 1 288 ? -15.406 -12.945 15.375 1 97.56 288 ASP A N 1
ATOM 2256 C CA . ASP A 1 288 ? -16.438 -13.508 14.5 1 97.56 288 ASP A CA 1
ATOM 2257 C C . ASP A 1 288 ? -17.078 -14.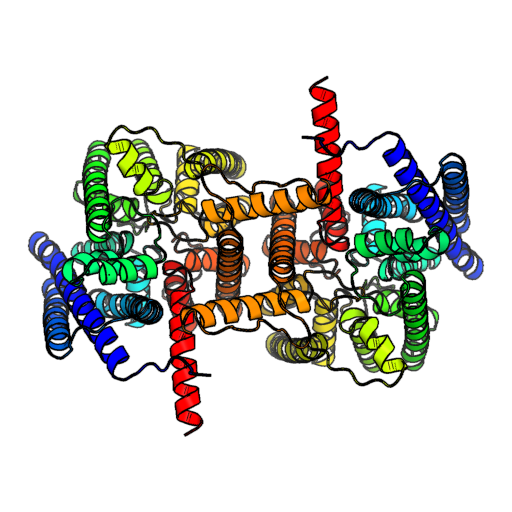742 15.117 1 97.56 288 ASP A C 1
ATOM 2259 O O . ASP A 1 288 ? -17.938 -15.375 14.508 1 97.56 288 ASP A O 1
ATOM 2263 N N . LYS A 1 289 ? -16.672 -15.141 16.344 1 97.25 289 LYS A N 1
ATOM 2264 C CA . LYS A 1 289 ? -17.219 -16.297 17.047 1 97.25 289 LYS A CA 1
ATOM 2265 C C . LYS A 1 289 ? -17.109 -17.562 16.219 1 97.25 289 LYS A C 1
ATOM 2267 O O . LYS A 1 289 ? -18.094 -18.312 16.078 1 97.25 289 LYS A O 1
ATOM 2272 N N . VAL A 1 290 ? -16 -17.781 15.555 1 96.88 290 VAL A N 1
ATOM 2273 C CA . VAL A 1 290 ? -15.68 -18.969 14.789 1 96.88 290 VAL A CA 1
ATOM 2274 C C . VAL A 1 290 ? -14.758 -19.875 15.602 1 96.88 290 VAL A C 1
ATOM 2276 O O . VAL A 1 290 ? -13.891 -19.391 16.344 1 96.88 290 VAL A O 1
ATOM 2279 N N . PRO A 1 291 ? -14.96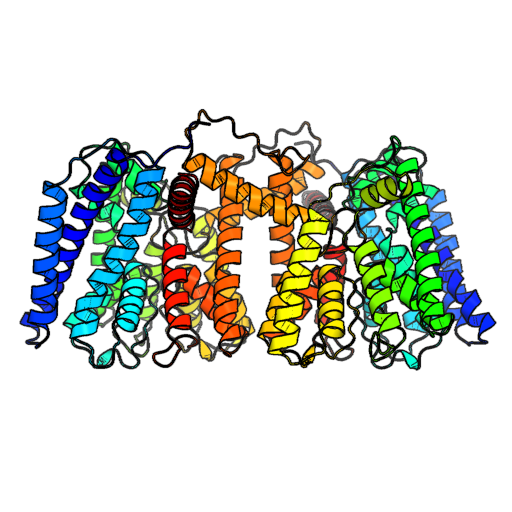9 -21.219 15.469 1 97.38 291 PRO A N 1
ATOM 2280 C CA . PRO A 1 291 ? -14.039 -22.109 16.172 1 97.38 291 PRO A CA 1
ATOM 2281 C C . PRO A 1 291 ? -12.578 -21.828 15.836 1 97.38 291 PRO A C 1
ATOM 2283 O O . PRO A 1 291 ? -12.258 -21.5 14.688 1 97.38 291 PRO A O 1
ATOM 2286 N N . ILE A 1 292 ? -11.719 -21.953 16.781 1 97.75 292 ILE A N 1
ATOM 2287 C CA . ILE A 1 292 ? -10.305 -21.594 16.656 1 97.75 292 ILE A CA 1
ATOM 2288 C C . ILE A 1 292 ? -9.664 -22.406 15.531 1 97.75 292 ILE A C 1
ATOM 2290 O O . ILE A 1 292 ? -8.789 -21.891 14.82 1 97.75 292 ILE A O 1
ATOM 2294 N N . ILE A 1 293 ? -10.055 -23.672 15.312 1 97.81 293 ILE A N 1
ATOM 2295 C CA . ILE A 1 293 ? -9.461 -24.5 14.273 1 97.81 293 ILE A CA 1
ATOM 2296 C C . ILE A 1 293 ? -9.805 -23.922 12.898 1 97.81 293 ILE A C 1
ATOM 2298 O O . ILE A 1 293 ? -8.969 -23.938 11.992 1 97.81 293 ILE A O 1
ATOM 2302 N N . ASP A 1 294 ? -11 -23.375 12.75 1 98 294 ASP A N 1
ATOM 2303 C CA . ASP A 1 294 ? -11.43 -22.828 11.469 1 98 294 ASP A CA 1
ATOM 2304 C C . ASP A 1 294 ? -10.758 -21.469 11.211 1 98 294 ASP A C 1
ATOM 2306 O O . ASP A 1 294 ? -10.398 -21.172 10.07 1 98 294 ASP A O 1
ATOM 2310 N N . SER A 1 295 ? -10.672 -20.688 12.305 1 97.94 295 SER A N 1
ATOM 2311 C CA . SER A 1 295 ? -9.961 -19.422 12.148 1 97.94 295 SER A CA 1
ATOM 2312 C C . SER A 1 295 ? -8.492 -19.641 11.812 1 97.94 295 SER A C 1
ATOM 2314 O O . SER A 1 295 ? -7.934 -18.969 10.953 1 97.94 295 SER A O 1
ATOM 2316 N N . LEU A 1 296 ? -7.871 -20.562 12.516 1 98.06 296 LEU A N 1
ATOM 2317 C CA . LEU A 1 296 ? -6.477 -20.891 12.242 1 98.06 296 LEU A CA 1
ATOM 2318 C C . LEU A 1 296 ? -6.309 -21.406 10.82 1 98.06 296 LEU A C 1
ATOM 2320 O O . LEU A 1 296 ? -5.348 -21.031 10.133 1 98.06 296 LEU A O 1
ATOM 2324 N N . PHE A 1 297 ? -7.246 -22.281 10.383 1 98.25 297 PHE A N 1
ATOM 2325 C CA . PHE A 1 297 ? -7.219 -22.812 9.023 1 98.25 297 PHE A CA 1
ATOM 2326 C C . PHE A 1 297 ? -7.266 -21.688 8.008 1 98.25 297 PHE A C 1
ATOM 2328 O O . PHE A 1 297 ? -6.441 -21.625 7.09 1 98.25 297 PHE A O 1
ATOM 2335 N N . THR A 1 298 ? -8.148 -20.766 8.211 1 97.12 298 THR A N 1
ATOM 2336 C CA . THR A 1 298 ? -8.359 -19.672 7.277 1 97.12 298 THR A CA 1
ATOM 2337 C C . THR A 1 298 ? -7.145 -18.75 7.254 1 97.12 298 THR A C 1
ATOM 2339 O O . THR A 1 298 ? -6.711 -18.312 6.188 1 97.12 298 THR A O 1
ATOM 2342 N N . VAL A 1 299 ? -6.594 -18.453 8.375 1 97.94 299 VAL A N 1
ATOM 2343 C CA . VAL A 1 299 ? -5.461 -17.547 8.508 1 97.94 299 VAL A CA 1
ATOM 2344 C C . VAL A 1 299 ? -4.223 -18.172 7.867 1 97.94 299 VAL A C 1
ATOM 2346 O O . VAL A 1 299 ? -3.494 -17.516 7.129 1 97.94 299 VAL A O 1
ATOM 2349 N N . VAL A 1 300 ? -3.986 -19.453 8.125 1 97.81 300 VAL A N 1
ATOM 2350 C CA . VAL A 1 300 ? -2.842 -20.141 7.547 1 97.81 300 VAL A CA 1
ATOM 2351 C C . VAL A 1 300 ? -3.006 -20.234 6.031 1 97.81 300 VAL A C 1
ATOM 2353 O O . VAL A 1 300 ? -2.043 -20.062 5.285 1 97.81 300 VAL A O 1
ATOM 2356 N N . SER A 1 301 ? -4.195 -20.516 5.629 1 97.69 301 SER A N 1
ATOM 2357 C CA . SER A 1 301 ? -4.492 -20.578 4.199 1 97.69 301 SER A CA 1
ATOM 2358 C C . SER A 1 301 ? -4.219 -19.25 3.512 1 97.69 301 SER A C 1
ATOM 2360 O O . SER A 1 301 ? -3.664 -19.219 2.41 1 97.69 301 SER A O 1
ATOM 2362 N N . ALA A 1 302 ? -4.578 -18.172 4.176 1 97.19 302 ALA A N 1
ATOM 2363 C CA . ALA A 1 302 ? -4.359 -16.828 3.631 1 97.19 302 ALA A CA 1
ATOM 2364 C C . ALA A 1 302 ? -2.871 -16.484 3.605 1 97.19 302 ALA A C 1
ATOM 2366 O O . ALA A 1 302 ? -2.377 -15.914 2.631 1 97.19 302 ALA A O 1
ATOM 2367 N N . MET A 1 303 ? -2.193 -16.828 4.621 1 97 303 MET A N 1
ATOM 2368 C CA . MET A 1 303 ? -0.773 -16.5 4.715 1 97 303 MET A CA 1
ATOM 2369 C C . MET A 1 303 ? 0.038 -17.297 3.697 1 97 303 MET A C 1
ATOM 2371 O O . MET A 1 303 ? 0.979 -16.766 3.102 1 97 303 MET A O 1
ATOM 2375 N N . THR A 1 304 ? -0.312 -18.547 3.5 1 96.06 304 THR A N 1
ATOM 2376 C CA . THR A 1 304 ? 0.474 -19.438 2.645 1 96.06 304 THR A CA 1
ATOM 2377 C C . THR A 1 304 ? -0.029 -19.375 1.205 1 96.06 304 THR A C 1
ATOM 2379 O O . THR A 1 304 ? 0.395 -20.172 0.365 1 96.06 304 THR A O 1
ATOM 2382 N N . SER A 1 305 ? -0.97 -18.562 0.92 1 94.75 305 SER A N 1
ATOM 2383 C CA . SER A 1 305 ? -1.533 -18.375 -0.414 1 94.75 305 SER A CA 1
ATOM 2384 C C . SER A 1 305 ? -2.174 -19.672 -0.921 1 94.75 305 SER A C 1
ATOM 2386 O O . SER A 1 305 ? -2.07 -19.984 -2.105 1 94.75 305 SER A O 1
ATOM 2388 N N . THR A 1 306 ? -2.699 -20.5 -0.024 1 95.75 306 THR A N 1
ATOM 2389 C CA . THR A 1 306 ? -3.35 -21.75 -0.442 1 95.75 306 THR A CA 1
ATOM 2390 C C . THR A 1 306 ? -4.785 -21.484 -0.88 1 95.75 306 THR A C 1
ATOM 2392 O O . THR A 1 306 ? -5.242 -22.016 -1.895 1 95.75 306 THR A O 1
ATOM 2395 N N . GLY A 1 307 ? -5.559 -20.75 -0.067 1 95.44 307 GLY A N 1
ATOM 2396 C CA . GLY A 1 307 ? -6.879 -20.312 -0.499 1 95.44 307 GLY A CA 1
ATOM 2397 C C . GLY A 1 307 ? -7.984 -21.25 -0.054 1 95.44 307 GLY A C 1
ATOM 2398 O O . GLY A 1 307 ? -9.164 -20.969 -0.265 1 95.44 307 GLY A O 1
ATOM 2399 N N . PHE A 1 308 ? -7.664 -22.359 0.623 1 96.19 308 PHE A N 1
ATOM 2400 C CA . PHE A 1 308 ? -8.688 -23.219 1.203 1 96.19 308 PHE A CA 1
ATOM 2401 C C . PHE A 1 308 ? -9.438 -22.484 2.311 1 96.19 308 PHE A C 1
ATOM 2403 O O . PHE A 1 308 ? -8.852 -21.688 3.041 1 96.19 308 PHE A O 1
ATOM 2410 N N . THR A 1 309 ? -10.664 -22.781 2.418 1 94.94 309 THR A N 1
ATOM 2411 C CA . THR A 1 309 ? -11.438 -22.234 3.525 1 94.94 309 THR A CA 1
ATOM 2412 C C . THR A 1 309 ? -12.359 -23.297 4.121 1 94.94 309 THR A C 1
ATOM 2414 O O . THR A 1 309 ? -12.805 -24.203 3.414 1 94.94 309 THR A O 1
ATOM 2417 N N . THR A 1 310 ? -12.555 -23.219 5.352 1 96.56 310 THR A N 1
ATOM 2418 C CA . THR A 1 310 ? -13.484 -24.094 6.051 1 96.56 310 THR A CA 1
ATOM 2419 C C . THR A 1 310 ? -14.766 -23.359 6.41 1 96.56 310 THR A C 1
ATOM 2421 O O . THR A 1 310 ? -15.758 -23.969 6.797 1 96.56 310 THR A O 1
ATOM 2424 N N . ILE A 1 311 ? -14.695 -22.078 6.312 1 95 311 ILE A N 1
ATOM 2425 C CA . ILE A 1 311 ? -15.852 -21.234 6.586 1 95 311 ILE A CA 1
ATOM 2426 C C . ILE A 1 311 ? -16.078 -20.281 5.422 1 95 311 ILE A C 1
ATOM 2428 O O . ILE A 1 311 ? -15.188 -20.078 4.594 1 95 311 ILE A O 1
ATOM 2432 N N . ASN A 1 312 ? -17.297 -19.75 5.359 1 94.62 312 ASN A N 1
ATOM 2433 C CA . ASN A 1 312 ? -17.578 -18.734 4.352 1 94.62 312 ASN A CA 1
ATOM 2434 C C . ASN A 1 312 ? -16.922 -17.406 4.695 1 94.62 312 ASN A C 1
ATOM 2436 O O . ASN A 1 312 ? -17.375 -16.703 5.594 1 94.62 312 ASN A O 1
ATOM 2440 N N . VAL A 1 313 ? -15.969 -17.016 3.951 1 94.44 313 VAL A N 1
ATOM 2441 C CA . VAL A 1 313 ? -15.164 -15.828 4.219 1 94.44 313 VAL A CA 1
ATOM 2442 C C . VAL A 1 313 ? -16.016 -14.57 4.031 1 94.44 313 VAL A C 1
ATOM 2444 O O . VAL A 1 313 ? -15.766 -13.547 4.668 1 94.44 313 VAL A O 1
ATOM 2447 N N . GLY A 1 314 ? -17.031 -14.648 3.168 1 93.75 314 GLY A N 1
ATOM 2448 C CA . GLY A 1 314 ? -17.938 -13.523 2.947 1 93.75 314 GLY A CA 1
ATOM 2449 C C . GLY A 1 314 ? -18.719 -13.125 4.191 1 93.75 314 GLY A C 1
ATOM 2450 O O . GLY A 1 314 ? -19.203 -12 4.289 1 93.75 314 GLY A O 1
ATOM 2451 N N . ASN A 1 315 ? -18.781 -14.055 5.148 1 94.56 315 ASN A N 1
ATOM 2452 C CA . ASN A 1 315 ? -19.531 -13.805 6.371 1 94.56 315 ASN A CA 1
ATOM 2453 C C . ASN A 1 315 ? -18.641 -13.227 7.469 1 94.56 315 ASN A C 1
ATOM 2455 O O . ASN A 1 315 ? -19.141 -12.836 8.531 1 94.56 315 ASN A O 1
ATOM 2459 N N . LEU A 1 316 ? -17.422 -13.148 7.227 1 96.88 316 LEU A N 1
ATOM 2460 C CA . LEU A 1 316 ? -16.516 -12.602 8.227 1 96.88 316 LEU A CA 1
ATOM 2461 C C . LEU A 1 316 ? -16.703 -11.094 8.367 1 96.88 316 LEU A C 1
ATOM 2463 O O . LEU A 1 316 ? -17.141 -10.43 7.434 1 96.88 316 LEU A O 1
ATOM 2467 N N . SER A 1 317 ? -16.359 -10.617 9.555 1 97.75 317 SER A N 1
ATOM 2468 C CA . SER A 1 317 ? -16.438 -9.18 9.805 1 97.75 317 SER A CA 1
ATOM 2469 C C . SER A 1 317 ? -15.445 -8.414 8.945 1 97.75 317 SER A C 1
ATOM 2471 O O . SER A 1 317 ? -14.477 -8.984 8.445 1 97.75 317 SER A O 1
ATOM 2473 N N . SER A 1 318 ? -15.711 -7.109 8.797 1 97.75 318 SER A N 1
ATOM 2474 C CA . SER A 1 318 ? -14.82 -6.25 8.016 1 97.75 318 SER A CA 1
ATOM 2475 C C . SER A 1 318 ? -13.422 -6.207 8.625 1 97.75 318 SER A C 1
ATOM 2477 O O . SER A 1 318 ? -12.43 -6.102 7.898 1 97.75 318 SER A O 1
ATOM 2479 N N . LEU A 1 319 ? -13.398 -6.266 9.93 1 97.62 319 LEU A N 1
ATOM 2480 C CA . LEU A 1 319 ? -12.102 -6.27 10.602 1 97.62 319 LEU A CA 1
ATOM 2481 C C . LEU A 1 319 ? -11.297 -7.504 10.227 1 97.62 319 LEU A C 1
ATOM 2483 O O . LEU A 1 319 ? -10.109 -7.402 9.891 1 97.62 319 LEU A O 1
ATOM 2487 N N . SER A 1 320 ? -11.945 -8.617 10.297 1 98.19 320 SER A N 1
ATOM 2488 C CA . SER A 1 320 ? -11.273 -9.867 9.953 1 98.19 320 SER A CA 1
ATOM 2489 C C . SER A 1 320 ? -10.812 -9.859 8.5 1 98.19 320 SER A C 1
ATOM 2491 O O . SER A 1 320 ? -9.688 -10.273 8.203 1 98.19 320 SER A O 1
ATOM 2493 N N . LEU A 1 321 ? -11.688 -9.414 7.594 1 98.19 321 LEU A N 1
ATOM 2494 C CA . LEU A 1 321 ? -11.328 -9.344 6.18 1 98.19 321 LEU A CA 1
ATOM 2495 C C . LEU A 1 321 ? -10.133 -8.43 5.961 1 98.19 321 LEU A C 1
ATOM 2497 O O . LEU A 1 321 ? -9.273 -8.719 5.121 1 98.19 321 LEU A O 1
ATOM 2501 N N . PHE A 1 322 ? -10.07 -7.344 6.699 1 98.12 322 PHE A N 1
ATOM 2502 C CA . PHE A 1 322 ? -8.969 -6.402 6.559 1 98.12 322 PHE A CA 1
ATOM 2503 C C . PHE A 1 322 ? -7.656 -7.027 7.02 1 98.12 322 PHE A C 1
ATOM 2505 O O . PHE A 1 322 ? -6.605 -6.793 6.426 1 98.12 322 PHE A O 1
ATOM 2512 N N . LEU A 1 323 ? -7.688 -7.762 8.086 1 97.81 323 LEU A N 1
ATOM 2513 C CA . LEU A 1 323 ? -6.508 -8.469 8.57 1 97.81 323 LEU A CA 1
ATOM 2514 C C . LEU A 1 323 ? -6.047 -9.516 7.559 1 97.81 323 LEU A C 1
ATOM 2516 O O . LEU A 1 323 ? -4.844 -9.703 7.355 1 97.81 323 LEU A O 1
ATOM 2520 N N . ILE A 1 324 ? -7.008 -10.18 6.965 1 97.88 324 ILE A N 1
ATOM 2521 C CA . ILE A 1 324 ? -6.695 -11.188 5.965 1 97.88 324 ILE A CA 1
ATOM 2522 C C . ILE A 1 324 ? -6.051 -10.531 4.75 1 97.88 324 ILE A C 1
ATOM 2524 O O . ILE A 1 324 ? -5.145 -11.102 4.133 1 97.88 324 ILE A O 1
ATOM 2528 N N . ILE A 1 325 ? -6.473 -9.289 4.359 1 97.81 325 ILE A N 1
ATOM 2529 C CA . ILE A 1 325 ? -5.863 -8.547 3.258 1 97.81 325 ILE A CA 1
ATOM 2530 C C . ILE A 1 325 ? -4.371 -8.359 3.529 1 97.81 325 ILE A C 1
ATOM 2532 O O . ILE A 1 325 ? -3.541 -8.562 2.643 1 97.81 325 ILE A O 1
ATOM 2536 N N . PHE A 1 326 ? -4.109 -8.031 4.746 1 96.69 326 PHE A N 1
ATOM 2537 C CA . PHE A 1 326 ? -2.721 -7.824 5.137 1 96.69 326 PHE A CA 1
ATOM 2538 C C . PHE A 1 326 ? -1.918 -9.109 4.996 1 96.69 326 PHE A C 1
ATOM 2540 O O . PHE A 1 326 ? -0.808 -9.102 4.461 1 96.69 326 PHE A O 1
ATOM 2547 N N . LEU A 1 327 ? -2.455 -10.164 5.469 1 97.19 327 LEU A N 1
ATOM 2548 C CA . LEU A 1 327 ? -1.788 -11.461 5.383 1 97.19 327 LEU A CA 1
ATOM 2549 C C . LEU A 1 327 ? -1.559 -11.859 3.93 1 97.19 327 LEU A C 1
ATOM 2551 O O . LEU A 1 327 ? -0.482 -12.344 3.578 1 97.19 327 LEU A O 1
ATOM 2555 N N . MET A 1 328 ? -2.561 -11.625 3.123 1 97.44 328 MET A N 1
ATOM 2556 C CA . MET A 1 328 ? -2.482 -12.016 1.718 1 97.44 328 MET A CA 1
ATOM 2557 C C . MET A 1 328 ? -1.411 -11.211 0.99 1 97.44 328 MET A C 1
ATOM 2559 O O . MET A 1 328 ? -0.729 -11.727 0.106 1 97.44 328 MET A O 1
ATOM 2563 N N . LEU A 1 329 ? -1.298 -9.953 1.38 1 97 329 LEU A N 1
ATOM 2564 C CA . LEU A 1 329 ? -0.318 -9.094 0.724 1 97 329 LEU A CA 1
ATOM 2565 C C . LEU A 1 329 ? 1.103 -9.562 1.027 1 97 329 LEU A C 1
ATOM 2567 O O . LEU A 1 329 ? 1.938 -9.641 0.125 1 97 329 LEU A O 1
ATOM 2571 N N . ILE A 1 330 ? 1.411 -9.898 2.254 1 96.12 330 ILE A N 1
ATOM 2572 C CA . ILE A 1 330 ? 2.748 -10.312 2.66 1 96.12 330 ILE A CA 1
ATOM 2573 C C . ILE A 1 330 ? 3.033 -11.719 2.129 1 96.12 330 ILE A C 1
ATOM 2575 O O . ILE A 1 330 ? 4.098 -11.969 1.56 1 96.12 330 ILE A O 1
ATOM 2579 N N . GLY A 1 331 ? 2.062 -12.633 2.324 1 94.62 331 GLY A N 1
ATOM 2580 C CA . GLY A 1 331 ? 2.209 -13.992 1.83 1 94.62 331 GLY A CA 1
ATOM 2581 C C . GLY A 1 331 ? 3.059 -14.867 2.732 1 94.62 331 GLY A C 1
ATOM 2582 O O . GLY A 1 331 ? 3.141 -14.633 3.939 1 94.62 331 GLY A O 1
ATOM 2583 N N . GLY A 1 332 ? 3.588 -15.898 2.178 1 94.88 332 GLY A N 1
ATOM 2584 C CA . GLY A 1 332 ? 4.344 -16.891 2.936 1 94.88 332 GLY A CA 1
ATOM 2585 C C . GLY A 1 332 ? 5.844 -16.703 2.814 1 94.88 332 GLY A C 1
ATOM 2586 O O . GLY A 1 332 ? 6.336 -15.578 2.729 1 94.88 332 GLY A O 1
ATOM 2587 N N . GLY A 1 333 ? 6.504 -17.812 2.953 1 92.44 333 GLY A N 1
ATOM 2588 C CA . GLY A 1 333 ? 7.957 -17.766 2.982 1 92.44 333 GLY A CA 1
ATOM 2589 C C . GLY A 1 333 ? 8.586 -17.703 1.602 1 92.44 333 GLY A C 1
ATOM 2590 O O . GLY A 1 333 ? 7.973 -18.125 0.617 1 92.44 333 GLY A O 1
ATOM 2591 N N . ALA A 1 334 ? 9.836 -17.188 1.578 1 88.88 334 ALA A N 1
ATOM 2592 C CA . ALA A 1 334 ? 10.617 -17.219 0.346 1 88.88 334 ALA A CA 1
ATOM 2593 C C . ALA A 1 334 ? 11.164 -18.625 0.075 1 88.88 334 ALA A C 1
ATOM 2595 O O . ALA A 1 334 ? 11.562 -19.328 1.002 1 88.88 334 ALA A O 1
ATOM 2596 N N . GLY A 1 335 ? 11.219 -18.984 -1.158 1 86.81 335 GLY A N 1
ATOM 2597 C CA . GLY A 1 335 ? 11.711 -20.297 -1.521 1 86.81 335 GLY A CA 1
ATOM 2598 C C . GLY A 1 335 ? 10.664 -21.391 -1.352 1 86.81 335 GLY A C 1
ATOM 2599 O O . GLY A 1 335 ? 11.008 -22.562 -1.136 1 86.81 335 GLY A O 1
ATOM 2600 N N . THR A 1 336 ? 9.5 -20.984 -1.24 1 91.31 336 THR A N 1
ATOM 2601 C CA . THR A 1 336 ? 8.367 -21.906 -1.138 1 91.31 336 THR A CA 1
ATOM 2602 C C . THR A 1 336 ? 7.477 -21.797 -2.373 1 91.31 336 THR A C 1
ATOM 2604 O O . THR A 1 336 ? 7.883 -21.234 -3.393 1 91.31 336 THR A O 1
ATOM 2607 N N . THR A 1 337 ? 6.332 -22.391 -2.299 1 88.88 337 THR A N 1
ATOM 2608 C CA . THR A 1 337 ? 5.41 -22.375 -3.43 1 88.88 337 THR A CA 1
ATOM 2609 C C . THR A 1 337 ? 4.414 -21.219 -3.297 1 88.88 337 THR A C 1
ATOM 2611 O O . THR A 1 337 ? 3.477 -21.109 -4.086 1 88.88 337 THR A O 1
ATOM 2614 N N . THR A 1 338 ? 4.668 -20.344 -2.363 1 90.94 338 THR A N 1
ATOM 2615 C CA . THR A 1 338 ? 3.68 -19.312 -2.018 1 90.94 338 THR A CA 1
ATOM 2616 C C . THR A 1 338 ? 3.861 -18.078 -2.881 1 90.94 338 THR A C 1
ATOM 2618 O O . THR A 1 338 ? 4.895 -17.906 -3.531 1 90.94 338 THR A O 1
ATOM 2621 N N . GLY A 1 339 ? 2.787 -17.266 -2.918 1 89.44 339 GLY A N 1
ATOM 2622 C CA . GLY A 1 339 ? 2.811 -15.977 -3.576 1 89.44 339 GLY A CA 1
ATOM 2623 C C . GLY A 1 339 ? 2.834 -14.812 -2.602 1 89.44 339 GLY A C 1
ATOM 2624 O O . GLY A 1 339 ? 2.977 -15.008 -1.395 1 89.44 339 GLY A O 1
ATOM 2625 N N . GLY A 1 340 ? 2.877 -13.555 -3.221 1 92.62 340 GLY A N 1
ATOM 2626 C CA . GLY A 1 340 ? 2.9 -12.352 -2.406 1 92.62 340 GLY A CA 1
ATOM 2627 C C . GLY A 1 340 ? 4.289 -11.758 -2.252 1 92.62 340 GLY A C 1
ATOM 2628 O O . GLY A 1 340 ? 5.234 -12.203 -2.912 1 92.62 340 GLY A O 1
ATOM 2629 N N . VAL A 1 341 ? 4.449 -10.867 -1.386 1 94.62 341 VAL A N 1
ATOM 2630 C CA . VAL A 1 341 ? 5.707 -10.156 -1.177 1 94.62 341 VAL A CA 1
ATOM 2631 C C . VAL A 1 341 ? 6.723 -11.086 -0.516 1 94.62 341 VAL A C 1
ATOM 2633 O O . VAL A 1 341 ? 7.918 -11.031 -0.819 1 94.62 341 VAL A O 1
ATOM 2636 N N . LYS A 1 342 ? 6.324 -11.977 0.341 1 94.38 342 LYS A N 1
ATOM 2637 C CA . LYS A 1 342 ? 7.109 -12.938 1.113 1 94.38 342 LYS A CA 1
ATOM 2638 C C . LYS A 1 342 ? 7.492 -12.359 2.475 1 94.38 342 LYS A C 1
ATOM 2640 O O . LYS A 1 342 ? 7.781 -11.172 2.592 1 94.38 342 LYS A O 1
ATOM 2645 N N . ILE A 1 343 ? 7.539 -13.188 3.418 1 95.44 343 ILE A N 1
ATOM 2646 C CA . ILE A 1 343 ? 7.781 -12.82 4.809 1 95.44 343 ILE A CA 1
ATOM 2647 C C . ILE A 1 343 ? 9.18 -12.211 4.945 1 95.44 343 ILE A C 1
ATOM 2649 O O . ILE A 1 343 ? 9.352 -11.188 5.605 1 95.44 343 ILE A O 1
ATOM 2653 N N . ILE A 1 344 ? 10.156 -12.773 4.309 1 92.06 344 ILE A N 1
ATOM 2654 C CA . ILE A 1 344 ? 11.539 -12.336 4.477 1 92.06 344 ILE A CA 1
ATOM 2655 C C . ILE A 1 344 ? 11.688 -10.906 3.984 1 92.06 344 ILE A C 1
ATOM 2657 O O . ILE A 1 344 ? 12.406 -10.102 4.594 1 92.06 344 ILE A O 1
ATOM 2661 N N . ARG A 1 345 ? 11.109 -10.609 2.879 1 92.69 345 ARG A N 1
ATOM 2662 C CA . ARG A 1 345 ? 11.203 -9.25 2.35 1 92.69 345 ARG A CA 1
ATOM 2663 C C . ARG A 1 345 ? 10.523 -8.25 3.285 1 92.69 345 ARG A C 1
ATOM 2665 O O . ARG A 1 345 ? 11.008 -7.129 3.453 1 92.69 345 ARG A O 1
ATOM 2672 N N . PHE A 1 346 ? 9.438 -8.633 3.828 1 94.94 346 PHE A N 1
ATOM 2673 C CA . PHE A 1 346 ? 8.758 -7.777 4.789 1 94.94 346 PHE A CA 1
ATOM 2674 C C . PHE A 1 346 ? 9.633 -7.527 6.012 1 94.94 346 PHE A C 1
ATOM 2676 O O . PHE A 1 346 ? 9.727 -6.395 6.492 1 94.94 346 PHE A O 1
ATOM 2683 N N . LEU A 1 347 ? 10.211 -8.531 6.484 1 92.94 347 LEU A N 1
ATOM 2684 C CA . LEU A 1 347 ? 11.086 -8.414 7.648 1 92.94 347 LEU A CA 1
ATOM 2685 C C . LEU A 1 347 ? 12.305 -7.562 7.324 1 92.94 347 LEU A C 1
ATOM 2687 O O . LEU A 1 347 ? 12.797 -6.812 8.172 1 92.94 347 LEU A O 1
ATOM 2691 N N . VAL A 1 348 ? 12.828 -7.727 6.129 1 91.12 348 VAL A N 1
ATOM 2692 C CA . VAL A 1 348 ? 13.953 -6.91 5.684 1 91.12 348 VAL A CA 1
ATOM 2693 C C . VAL A 1 348 ? 13.562 -5.438 5.688 1 91.12 348 VAL A C 1
ATOM 2695 O O . VAL A 1 348 ? 14.336 -4.582 6.129 1 91.12 348 VAL A O 1
ATOM 2698 N N . ILE A 1 349 ? 12.367 -5.145 5.223 1 93.12 349 ILE A N 1
ATOM 2699 C CA . ILE A 1 349 ? 11.867 -3.773 5.191 1 93.12 349 ILE A CA 1
ATOM 2700 C C . ILE A 1 349 ? 11.766 -3.227 6.613 1 93.12 349 ILE A C 1
ATOM 2702 O O . ILE A 1 349 ? 12.211 -2.107 6.887 1 93.12 349 ILE A O 1
ATOM 2706 N N . LEU A 1 350 ? 11.258 -3.977 7.531 1 91.19 350 LEU A N 1
ATOM 2707 C CA . LEU A 1 350 ? 11.117 -3.547 8.914 1 91.19 350 LEU A CA 1
ATOM 2708 C C . LEU A 1 350 ? 12.477 -3.318 9.562 1 91.19 350 LEU A C 1
ATOM 2710 O O . LEU A 1 350 ? 12.664 -2.352 10.305 1 91.19 350 LEU A O 1
ATOM 2714 N N . LYS A 1 351 ? 13.359 -4.211 9.234 1 88.19 351 LYS A N 1
ATOM 2715 C CA . LYS A 1 351 ? 14.711 -4.082 9.781 1 88.19 351 LYS A CA 1
ATOM 2716 C C . LYS A 1 351 ? 15.422 -2.863 9.195 1 88.19 351 LYS A C 1
ATOM 2718 O O . LYS A 1 351 ? 16.172 -2.182 9.898 1 88.19 351 LYS A O 1
ATOM 2723 N N . ALA A 1 352 ? 15.211 -2.711 7.898 1 85.19 352 ALA A N 1
ATOM 2724 C CA . ALA A 1 352 ? 15.797 -1.537 7.254 1 85.19 352 ALA A CA 1
ATOM 2725 C C . ALA A 1 352 ? 15.289 -0.249 7.898 1 85.19 352 ALA A C 1
ATOM 2727 O O . ALA A 1 352 ? 16.047 0.712 8.055 1 85.19 352 ALA A O 1
ATOM 2728 N N . LEU A 1 353 ? 14.07 -0.184 8.266 1 86.69 353 LEU A N 1
ATOM 2729 C CA . LEU A 1 353 ? 13.484 0.963 8.953 1 86.69 353 LEU A CA 1
ATOM 2730 C C . LEU A 1 353 ? 14.125 1.159 10.328 1 86.69 353 LEU A C 1
ATOM 2732 O O . LEU A 1 353 ? 14.43 2.289 10.719 1 86.69 353 LEU A O 1
ATOM 2736 N N . LEU A 1 354 ? 14.305 0.119 11 1 84.25 354 LEU A N 1
ATOM 2737 C CA . LEU A 1 354 ? 14.914 0.189 12.32 1 84.25 354 LEU A CA 1
ATOM 2738 C C . LEU A 1 354 ? 16.359 0.699 12.227 1 84.25 354 LEU A C 1
ATOM 2740 O O . LEU A 1 354 ? 16.797 1.466 13.078 1 84.25 354 LEU A O 1
ATOM 2744 N N . TYR A 1 355 ? 17.016 0.286 11.188 1 79.38 355 TYR A N 1
ATOM 2745 C CA . TYR A 1 355 ? 18.391 0.739 11 1 79.38 355 TYR A CA 1
ATOM 2746 C C . TYR A 1 355 ? 18.438 2.217 10.633 1 79.38 355 TYR A C 1
ATOM 2748 O O . TYR A 1 355 ? 19.344 2.939 11.039 1 79.38 355 TYR A O 1
ATOM 2756 N N . GLU A 1 356 ? 17.484 2.615 9.875 1 78.25 356 GLU A N 1
ATOM 2757 C CA . GLU A 1 356 ? 17.406 4.031 9.539 1 78.25 356 GLU A CA 1
ATOM 2758 C C . GLU A 1 356 ? 17.219 4.891 10.781 1 78.25 356 GLU A C 1
ATOM 2760 O O . GLU A 1 356 ? 17.828 5.945 10.922 1 78.25 356 GLU A O 1
ATOM 2765 N N . ILE A 1 357 ? 16.422 4.48 11.656 1 82.38 357 ILE A N 1
ATOM 2766 C CA . ILE A 1 357 ? 16.141 5.195 12.898 1 82.38 357 ILE A CA 1
ATOM 2767 C C . ILE A 1 357 ? 17.391 5.164 13.789 1 82.38 357 ILE A C 1
ATOM 2769 O O . ILE A 1 357 ? 17.766 6.18 14.375 1 82.38 357 ILE A O 1
ATOM 2773 N N . LYS A 1 358 ? 18.047 4.016 13.805 1 79.12 3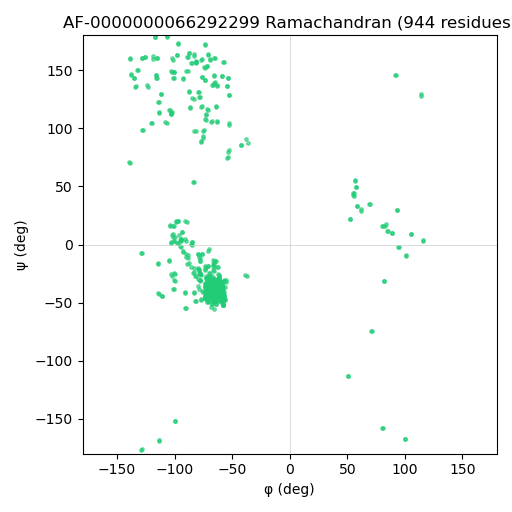58 LYS A N 1
ATOM 2774 C CA . LYS A 1 358 ? 19.25 3.873 14.625 1 79.12 358 LYS A CA 1
ATOM 2775 C C . LYS A 1 358 ? 20.391 4.742 14.086 1 79.12 358 LYS A C 1
ATOM 2777 O O . LYS A 1 358 ? 21.188 5.277 14.859 1 79.12 358 LYS A O 1
ATOM 2782 N N . GLU A 1 359 ? 20.438 4.812 12.805 1 77.38 359 GLU A N 1
ATOM 2783 C CA . GLU A 1 359 ? 21.484 5.637 12.188 1 77.38 359 GLU A CA 1
ATOM 2784 C C . GLU A 1 359 ? 21.297 7.109 12.539 1 77.38 359 GLU A C 1
ATOM 2786 O O . GLU A 1 359 ? 22.266 7.855 12.664 1 77.38 359 GLU A O 1
ATOM 2791 N N . ILE A 1 360 ? 20.109 7.523 12.695 1 77.06 360 ILE A N 1
ATOM 2792 C CA . ILE A 1 360 ? 19.812 8.906 13.039 1 77.06 360 ILE A CA 1
ATOM 2793 C C . ILE A 1 360 ? 20.156 9.172 14.5 1 77.06 360 ILE A C 1
ATOM 2795 O O . ILE A 1 360 ? 20.672 10.242 14.844 1 77.06 360 ILE A O 1
ATOM 2799 N N . ILE A 1 361 ? 19.953 8.133 15.273 1 77.19 361 ILE A N 1
ATOM 2800 C CA . ILE A 1 361 ? 20.141 8.281 16.719 1 77.19 361 ILE A CA 1
ATOM 2801 C C . ILE A 1 361 ? 21.625 8.117 17.062 1 77.19 361 ILE A C 1
ATOM 2803 O O . ILE A 1 361 ? 22.156 8.836 17.906 1 77.19 361 ILE A O 1
ATOM 2807 N N . TYR A 1 362 ? 22.203 7.043 16.312 1 70.56 362 TYR A N 1
ATOM 2808 C CA . TYR A 1 362 ? 23.578 6.727 16.672 1 70.56 362 TYR A CA 1
ATOM 2809 C C . TYR A 1 362 ? 24.562 7.477 15.789 1 70.56 362 TYR A C 1
ATOM 2811 O O . TYR A 1 362 ? 24.266 7.766 14.625 1 70.56 362 TYR A O 1
ATOM 2819 N N . PRO A 1 363 ? 25.703 7.941 16.328 1 61.06 363 PRO A N 1
ATOM 2820 C CA . PRO A 1 363 ? 26.734 8.703 15.641 1 61.06 363 PRO A CA 1
ATOM 2821 C C . PRO A 1 363 ? 27.25 8 14.383 1 61.06 363 PRO A C 1
ATOM 2823 O O . PRO A 1 363 ? 27.172 6.777 14.281 1 61.06 363 PRO A O 1
ATOM 2826 N N . LYS A 1 364 ? 27.438 8.727 13.227 1 56.62 364 LYS A N 1
ATOM 2827 C CA . LYS A 1 364 ? 27.938 8.297 11.922 1 56.62 364 LYS A CA 1
ATOM 2828 C C . LYS A 1 364 ? 29.047 7.27 12.07 1 56.62 364 LYS A C 1
ATOM 2830 O O . LYS A 1 364 ? 29.25 6.422 11.195 1 56.62 364 LYS A O 1
ATOM 2835 N N . SER A 1 365 ? 29.734 7.301 13.109 1 53.31 365 SER A N 1
ATOM 2836 C CA . SER A 1 365 ? 30.906 6.434 13.242 1 53.31 365 SER A CA 1
ATOM 2837 C C . SER A 1 365 ? 30.5 5.004 13.586 1 53.31 365 SER A C 1
ATOM 2839 O O . SER A 1 365 ? 31.344 4.102 13.609 1 53.31 365 SER A O 1
ATOM 2841 N N . ALA A 1 366 ? 29.266 4.801 13.938 1 53.19 366 ALA A N 1
ATOM 2842 C CA . ALA A 1 366 ? 28.891 3.463 14.383 1 53.19 366 ALA A CA 1
ATOM 2843 C C . ALA A 1 366 ? 28.594 2.561 13.188 1 53.19 366 ALA A C 1
ATOM 2845 O O . ALA A 1 366 ? 27.75 2.885 12.352 1 53.19 366 ALA A O 1
ATOM 2846 N N . VAL A 1 367 ? 29.594 1.723 12.766 1 52.69 367 VAL A N 1
ATOM 2847 C CA . VAL A 1 367 ? 29.422 0.711 11.727 1 52.69 367 VAL A CA 1
ATOM 2848 C C . VAL A 1 367 ? 28.219 -0.178 12.07 1 52.69 367 VAL A C 1
ATOM 2850 O O . VAL A 1 367 ? 28.281 -0.979 13 1 52.69 367 VAL A O 1
ATOM 2853 N N . ILE A 1 368 ? 27.109 0.259 11.781 1 57.09 368 ILE A N 1
ATOM 2854 C CA . ILE A 1 368 ? 25.984 -0.611 12.078 1 57.09 368 ILE A CA 1
ATOM 2855 C C . ILE A 1 368 ? 25.922 -1.738 11.047 1 57.09 368 ILE A C 1
ATOM 2857 O O . ILE A 1 368 ? 25.719 -1.49 9.852 1 57.09 368 ILE A O 1
ATOM 2861 N N . HIS A 1 369 ? 26.484 -2.939 11.406 1 55.34 369 HIS A N 1
ATOM 2862 C CA . HIS A 1 369 ? 26.344 -4.109 10.547 1 55.34 369 HIS A CA 1
ATOM 2863 C C . HIS A 1 369 ? 24.891 -4.527 10.406 1 55.34 369 HIS A C 1
ATOM 2865 O O . HIS A 1 369 ? 24.234 -4.859 11.391 1 55.34 369 HIS A O 1
ATOM 2871 N N . GLU A 1 370 ? 24.453 -4.207 9.25 1 63.12 370 GLU A N 1
ATOM 2872 C CA . GLU A 1 370 ? 23.047 -4.484 8.961 1 63.12 370 GLU A CA 1
ATOM 2873 C C . GLU A 1 370 ? 22.812 -5.973 8.695 1 63.12 370 GLU A C 1
ATOM 2875 O O . GLU A 1 370 ? 23.281 -6.504 7.688 1 63.12 370 GLU A O 1
ATOM 2880 N N . HIS A 1 371 ? 22.438 -6.816 9.719 1 66.88 371 HIS A N 1
ATOM 2881 C CA . HIS A 1 371 ? 22.203 -8.234 9.469 1 66.88 371 HIS A CA 1
ATOM 2882 C C . HIS A 1 371 ? 20.797 -8.641 9.898 1 66.88 371 HIS A C 1
ATOM 2884 O O . HIS A 1 371 ? 20.203 -8.008 10.766 1 66.88 371 HIS A O 1
ATOM 2890 N N . LEU A 1 372 ? 20.25 -9.336 9.109 1 59.5 372 LEU A N 1
ATOM 2891 C CA . LEU A 1 372 ? 19.047 -10.07 9.469 1 59.5 372 LEU A CA 1
ATOM 2892 C C . LEU A 1 372 ? 19.344 -11.562 9.625 1 59.5 372 LEU A C 1
ATOM 2894 O O . LEU A 1 372 ? 19.453 -12.281 8.625 1 59.5 372 LEU A O 1
ATOM 2898 N N . ASP A 1 373 ? 19.391 -11.961 10.773 1 58.91 373 ASP A N 1
ATOM 2899 C CA . ASP A 1 373 ? 19.859 -13.312 11.062 1 58.91 373 ASP A CA 1
ATOM 2900 C C . ASP A 1 373 ? 21.188 -13.602 10.375 1 58.91 373 ASP A C 1
ATOM 2902 O O . ASP A 1 373 ? 22.188 -12.938 10.633 1 58.91 373 ASP A O 1
ATOM 2906 N N . ASP A 1 374 ? 21.219 -14.438 9.492 1 58.72 374 ASP A N 1
ATOM 2907 C CA . ASP A 1 374 ? 22.469 -14.82 8.852 1 58.72 374 ASP A CA 1
ATOM 2908 C C . ASP A 1 374 ? 22.625 -14.133 7.496 1 58.72 374 ASP A C 1
ATOM 2910 O O . ASP A 1 374 ? 23.562 -14.43 6.754 1 58.72 374 ASP A O 1
ATOM 2914 N N . MET A 1 375 ? 21.797 -13.102 7.332 1 65.5 375 MET A N 1
ATOM 2915 C CA . MET A 1 375 ? 21.844 -12.461 6.023 1 65.5 375 MET A CA 1
ATOM 2916 C C . MET A 1 375 ? 22.391 -11.039 6.137 1 65.5 375 MET A C 1
ATOM 2918 O O . MET A 1 375 ? 21.922 -10.258 6.957 1 65.5 375 MET A O 1
ATOM 2922 N N . ASP A 1 376 ? 23.438 -10.766 5.426 1 70.5 376 ASP A N 1
ATOM 2923 C CA . ASP A 1 376 ? 23.953 -9.406 5.344 1 70.5 376 ASP A CA 1
ATOM 2924 C C . ASP A 1 376 ? 23.031 -8.516 4.523 1 70.5 376 ASP A C 1
ATOM 2926 O O . ASP A 1 376 ? 22.688 -8.844 3.387 1 70.5 376 ASP A O 1
ATOM 2930 N N . LEU A 1 377 ? 22.531 -7.602 5.199 1 75.44 377 LEU A N 1
ATOM 2931 C CA . LEU A 1 377 ? 21.625 -6.676 4.527 1 75.44 377 LEU A CA 1
ATOM 2932 C C . LEU A 1 377 ? 22.391 -5.668 3.684 1 75.44 377 LEU A C 1
ATOM 2934 O O . LEU A 1 377 ? 22.844 -4.641 4.195 1 75.44 377 LEU A O 1
ATOM 2938 N N . ASN A 1 378 ? 22.609 -6.098 2.461 1 77.62 378 ASN A N 1
ATOM 2939 C CA . ASN A 1 378 ? 23.234 -5.184 1.517 1 77.62 378 ASN A CA 1
ATOM 2940 C C . ASN A 1 378 ? 22.203 -4.316 0.802 1 77.62 378 ASN A C 1
ATOM 2942 O O . ASN A 1 378 ? 21 -4.594 0.869 1 77.62 378 ASN A O 1
ATOM 2946 N N . TYR A 1 379 ? 22.656 -3.334 0.21 1 76.12 379 TYR A N 1
ATOM 2947 C CA . TYR A 1 379 ? 21.828 -2.342 -0.46 1 76.12 379 TYR A CA 1
ATOM 2948 C C . TYR A 1 379 ? 20.938 -2.998 -1.51 1 76.12 379 TYR A C 1
ATOM 2950 O O . TYR A 1 379 ? 19.766 -2.631 -1.659 1 76.12 379 TYR A O 1
ATOM 2958 N N . ARG A 1 380 ? 21.438 -3.988 -2.023 1 77.5 380 ARG A N 1
ATOM 2959 C CA . ARG A 1 380 ? 20.719 -4.641 -3.109 1 77.5 380 ARG A CA 1
ATOM 2960 C C . ARG A 1 380 ? 19.5 -5.395 -2.578 1 77.5 380 ARG A C 1
ATOM 2962 O O . ARG A 1 380 ? 18.406 -5.309 -3.152 1 77.5 380 ARG A O 1
ATOM 2969 N N . ILE A 1 381 ? 19.641 -6.047 -1.464 1 82.5 381 ILE A N 1
ATOM 2970 C CA . ILE A 1 381 ? 18.578 -6.848 -0.864 1 82.5 381 ILE A CA 1
ATOM 2971 C C . ILE A 1 381 ? 17.469 -5.93 -0.357 1 82.5 381 ILE A C 1
ATOM 2973 O O . ILE A 1 381 ? 16.281 -6.211 -0.556 1 82.5 381 ILE A O 1
ATOM 2977 N N . ILE A 1 382 ? 17.875 -4.828 0.188 1 86 382 ILE A N 1
ATOM 2978 C CA . ILE A 1 382 ? 16.922 -3.879 0.743 1 86 382 ILE A CA 1
ATOM 2979 C C . ILE A 1 382 ? 16.125 -3.221 -0.388 1 86 382 ILE A C 1
ATOM 2981 O O . ILE A 1 382 ? 14.906 -3.133 -0.327 1 86 382 ILE A O 1
ATOM 2985 N N . ARG A 1 383 ? 16.812 -2.854 -1.381 1 83.81 383 ARG A N 1
ATOM 2986 C CA . ARG A 1 383 ? 16.172 -2.217 -2.523 1 83.81 383 ARG A CA 1
ATOM 2987 C C . ARG A 1 383 ? 15.195 -3.168 -3.199 1 83.81 383 ARG A C 1
ATOM 2989 O O . ARG A 1 383 ? 14.07 -2.779 -3.533 1 83.81 383 ARG A O 1
ATOM 2996 N N . GLU A 1 384 ? 15.586 -4.367 -3.334 1 85.44 384 GLU A N 1
ATOM 2997 C CA . GLU A 1 384 ? 14.727 -5.363 -3.967 1 85.44 384 GLU A CA 1
ATOM 2998 C C . GLU A 1 384 ? 13.445 -5.582 -3.162 1 85.44 384 GLU A C 1
ATOM 3000 O O . GLU A 1 384 ? 12.359 -5.703 -3.73 1 85.44 384 GLU A O 1
ATOM 3005 N N . ALA A 1 385 ? 13.633 -5.625 -1.872 1 90.38 385 ALA A N 1
ATOM 3006 C CA . ALA A 1 385 ? 12.477 -5.832 -0.996 1 90.38 385 ALA A CA 1
ATOM 3007 C C . ALA A 1 385 ? 11.469 -4.699 -1.14 1 90.38 385 ALA A C 1
ATOM 3009 O O . ALA A 1 385 ? 10.266 -4.945 -1.267 1 90.38 385 ALA A O 1
ATOM 3010 N N . PHE A 1 386 ? 11.938 -3.488 -1.259 1 91.38 386 PHE A N 1
ATOM 3011 C CA . PHE A 1 386 ? 11.062 -2.326 -1.381 1 91.38 386 PHE A CA 1
ATOM 3012 C C . PHE A 1 386 ? 10.406 -2.285 -2.756 1 91.38 386 PHE A C 1
ATOM 3014 O O . PHE A 1 386 ? 9.227 -1.943 -2.879 1 91.38 386 PHE A O 1
ATOM 3021 N N . VAL A 1 387 ? 11.18 -2.662 -3.709 1 89.69 387 VAL A N 1
ATOM 3022 C CA . VAL A 1 387 ? 10.68 -2.631 -5.082 1 89.69 387 VAL A CA 1
ATOM 3023 C C . VAL A 1 387 ? 9.539 -3.631 -5.238 1 89.69 387 VAL A C 1
ATOM 3025 O O . VAL A 1 387 ? 8.484 -3.297 -5.785 1 89.69 387 VAL A O 1
ATOM 3028 N N . VAL A 1 388 ? 9.758 -4.805 -4.754 1 91.56 388 VAL A N 1
ATOM 3029 C CA . VAL A 1 388 ? 8.742 -5.852 -4.871 1 91.56 388 VAL A CA 1
ATOM 3030 C C . VAL A 1 388 ? 7.492 -5.453 -4.098 1 91.56 388 VAL A C 1
ATOM 3032 O O . VAL A 1 388 ? 6.371 -5.605 -4.59 1 91.56 388 VAL A O 1
ATOM 3035 N N . PHE A 1 389 ? 7.707 -4.906 -2.895 1 94.12 389 PHE A N 1
ATOM 3036 C CA . PHE A 1 389 ? 6.574 -4.445 -2.098 1 94.12 389 PHE A CA 1
ATOM 3037 C C . PHE A 1 389 ? 5.77 -3.398 -2.857 1 94.12 389 PHE A C 1
ATOM 3039 O O . PHE A 1 389 ? 4.539 -3.467 -2.904 1 94.12 389 PHE A O 1
ATOM 3046 N N . PHE A 1 390 ? 6.453 -2.445 -3.453 1 94.56 390 PHE A N 1
ATOM 3047 C CA . PHE A 1 390 ? 5.805 -1.377 -4.203 1 94.56 390 PHE A CA 1
ATOM 3048 C C . PHE A 1 390 ? 5.047 -1.938 -5.402 1 94.56 390 PHE A C 1
ATOM 3050 O O . PHE A 1 390 ? 3.916 -1.531 -5.672 1 94.56 390 PHE A O 1
ATOM 3057 N N . LEU A 1 391 ? 5.602 -2.902 -6.098 1 93.25 391 LEU A N 1
ATOM 3058 C CA . LEU A 1 391 ? 4.996 -3.469 -7.297 1 93.25 391 LEU A CA 1
ATOM 3059 C C . LEU A 1 391 ? 3.727 -4.238 -6.957 1 93.25 391 LEU A C 1
ATOM 3061 O O . LEU A 1 391 ? 2.74 -4.172 -7.691 1 93.25 391 LEU A O 1
ATOM 3065 N N . TYR A 1 392 ? 3.754 -4.973 -5.883 1 95.56 392 TYR A N 1
ATOM 3066 C CA . TYR A 1 392 ? 2.557 -5.699 -5.477 1 95.56 392 TYR A CA 1
ATOM 3067 C C . TYR A 1 392 ? 1.446 -4.734 -5.074 1 95.56 392 TYR A C 1
ATOM 3069 O O . TYR A 1 392 ? 0.276 -4.961 -5.387 1 95.56 392 TYR A O 1
ATOM 3077 N N . CYS A 1 393 ? 1.807 -3.629 -4.367 1 95.75 393 CYS A N 1
ATOM 3078 C CA . CYS A 1 393 ? 0.821 -2.617 -4 1 95.75 393 CYS A CA 1
ATOM 3079 C C . CYS A 1 393 ? 0.223 -1.962 -5.238 1 95.75 393 CYS A C 1
ATOM 3081 O O . CYS A 1 393 ? -0.997 -1.821 -5.344 1 95.75 393 CYS A O 1
ATOM 3083 N N . LEU A 1 394 ? 1.077 -1.597 -6.141 1 94.69 394 LEU A N 1
ATOM 3084 C CA . LEU A 1 394 ? 0.633 -0.915 -7.352 1 94.69 394 LEU A CA 1
ATOM 3085 C C . LEU A 1 394 ? -0.246 -1.829 -8.195 1 94.69 394 LEU A C 1
ATOM 3087 O O . LEU A 1 394 ? -1.286 -1.402 -8.703 1 94.69 394 LEU A O 1
ATOM 3091 N N . SER A 1 395 ? 0.175 -3.072 -8.367 1 96.19 395 SER A N 1
ATOM 3092 C CA . SER A 1 395 ? -0.595 -4.027 -9.156 1 96.19 395 SER A CA 1
ATOM 3093 C C . SER A 1 395 ? -1.959 -4.293 -8.531 1 96.19 395 SER A C 1
ATOM 3095 O O . SER A 1 395 ? -2.967 -4.375 -9.234 1 96.19 395 SER A O 1
ATOM 3097 N N . SER A 1 396 ? -1.956 -4.465 -7.227 1 97.62 396 SER A N 1
ATOM 3098 C CA . SER A 1 396 ? -3.229 -4.648 -6.535 1 97.62 396 SER A CA 1
ATOM 3099 C C . SER A 1 396 ? -4.129 -3.43 -6.703 1 97.62 396 SER A C 1
ATOM 3101 O O . SER A 1 396 ? -5.344 -3.568 -6.871 1 97.62 396 SER A O 1
ATOM 3103 N N . PHE A 1 397 ? -3.525 -2.242 -6.656 1 97.06 397 PHE A N 1
ATOM 3104 C CA . PHE A 1 397 ? -4.277 -1.005 -6.828 1 97.06 397 PHE A CA 1
ATOM 3105 C C . PHE A 1 397 ? -4.906 -0.938 -8.211 1 97.06 397 PHE A C 1
ATOM 3107 O O . PHE A 1 397 ? -6.086 -0.61 -8.352 1 97.06 397 PHE A O 1
ATOM 3114 N N . LEU A 1 398 ? -4.16 -1.257 -9.227 1 97.06 398 LEU A N 1
ATOM 3115 C CA . LEU A 1 398 ? -4.645 -1.188 -10.594 1 97.06 398 LEU A CA 1
ATOM 3116 C C . LEU A 1 398 ? -5.742 -2.219 -10.844 1 97.06 398 LEU A C 1
ATOM 3118 O O . LEU A 1 398 ? -6.73 -1.93 -11.516 1 97.06 398 LEU A O 1
ATOM 3122 N N . THR A 1 399 ? -5.543 -3.385 -10.312 1 98.12 399 THR A N 1
ATOM 3123 C CA . THR A 1 399 ? -6.559 -4.422 -10.461 1 98.12 399 THR A CA 1
ATOM 3124 C C . THR A 1 399 ? -7.848 -4.012 -9.75 1 98.12 399 THR A C 1
ATOM 3126 O O . THR A 1 399 ? -8.938 -4.164 -10.297 1 98.12 399 THR A O 1
ATOM 3129 N N . ALA A 1 400 ? -7.707 -3.475 -8.523 1 98.44 400 ALA A N 1
ATOM 3130 C CA . ALA A 1 400 ? -8.875 -2.998 -7.789 1 98.44 400 ALA A CA 1
ATOM 3131 C C . ALA A 1 400 ? -9.586 -1.885 -8.547 1 98.44 400 ALA A C 1
ATOM 3133 O O . ALA A 1 400 ? -10.82 -1.82 -8.562 1 98.44 400 ALA A O 1
ATOM 3134 N N . LEU A 1 401 ? -8.781 -1.011 -9.172 1 98 401 LEU A N 1
ATOM 3135 C CA . LEU A 1 401 ? -9.336 0.101 -9.945 1 98 401 LEU A CA 1
ATOM 3136 C C . LEU A 1 401 ? -10.25 -0.407 -11.055 1 98 401 LEU A C 1
ATOM 3138 O O . LEU A 1 401 ? -11.328 0.137 -11.273 1 98 401 LEU A O 1
ATOM 3142 N N . ILE A 1 402 ? -9.875 -1.442 -11.727 1 98.19 402 ILE A N 1
ATOM 3143 C CA . ILE A 1 402 ? -10.656 -2.004 -12.82 1 98.19 402 ILE A CA 1
ATOM 3144 C C . ILE A 1 402 ? -11.953 -2.602 -12.281 1 98.19 402 ILE A C 1
ATOM 3146 O O . ILE A 1 402 ? -13.031 -2.371 -12.844 1 98.19 402 ILE A O 1
ATOM 3150 N N . PHE A 1 403 ? -11.875 -3.381 -11.18 1 98.5 403 PHE A N 1
ATOM 3151 C CA . PHE A 1 403 ? -13.062 -3.996 -10.594 1 98.5 403 PHE A CA 1
ATOM 3152 C C . PHE A 1 403 ? -14.047 -2.932 -10.117 1 98.5 403 PHE A C 1
ATOM 3154 O O . PHE A 1 403 ? -15.25 -3.049 -10.344 1 98.5 403 PHE A O 1
ATOM 3161 N N . ILE A 1 404 ? -13.5 -1.868 -9.5 1 98.19 404 ILE A N 1
ATOM 3162 C CA . ILE A 1 404 ? -14.352 -0.794 -8.992 1 98.19 404 ILE A CA 1
ATOM 3163 C C . ILE A 1 404 ? -14.969 -0.035 -10.164 1 98.19 404 ILE A C 1
ATOM 3165 O O . ILE A 1 404 ? -16.141 0.354 -10.117 1 98.19 404 ILE A O 1
ATOM 3169 N N . ALA A 1 405 ? -14.242 0.193 -11.219 1 97.06 405 ALA A N 1
ATOM 3170 C CA . ALA A 1 405 ? -14.734 0.88 -12.414 1 97.06 405 ALA A CA 1
ATOM 3171 C C . ALA A 1 405 ? -15.891 0.113 -13.047 1 97.06 405 ALA A C 1
ATOM 3173 O O . ALA A 1 405 ? -16.781 0.71 -13.672 1 97.06 405 ALA A O 1
ATOM 3174 N N . LEU A 1 406 ? -15.898 -1.209 -12.898 1 97.25 406 LEU A N 1
ATOM 3175 C CA . LEU A 1 406 ? -16.953 -2.049 -13.461 1 97.25 406 LEU A CA 1
ATOM 3176 C C . LEU A 1 406 ? -18.188 -2.021 -12.578 1 97.25 406 LEU A C 1
ATOM 3178 O O . LEU A 1 406 ? -19.234 -2.58 -12.945 1 97.25 406 LEU A O 1
ATOM 3182 N N . GLY A 1 407 ? -18.125 -1.415 -11.383 1 96.25 407 GLY A N 1
ATOM 3183 C CA . GLY A 1 407 ? -19.297 -1.188 -10.547 1 96.25 407 GLY A CA 1
ATOM 3184 C C . GLY A 1 407 ? -19.375 -2.131 -9.359 1 96.25 407 GLY A C 1
ATOM 3185 O O . GLY A 1 407 ? -20.359 -2.135 -8.625 1 96.25 407 GLY A O 1
ATOM 3186 N N . TYR A 1 408 ? -18.344 -2.883 -9.102 1 97.12 408 TYR A N 1
ATOM 3187 C CA . TYR A 1 408 ? -18.375 -3.832 -7.996 1 97.12 408 TYR A CA 1
ATOM 3188 C C . TYR A 1 408 ? -18.078 -3.137 -6.676 1 97.12 408 TYR A C 1
ATOM 3190 O O . TYR A 1 408 ? -17.469 -2.061 -6.652 1 97.12 408 TYR A O 1
ATOM 3198 N N . ASN A 1 409 ? -18.547 -3.76 -5.574 1 97.38 409 ASN A N 1
ATOM 3199 C CA . ASN A 1 409 ? -18.297 -3.203 -4.25 1 97.38 409 ASN A CA 1
ATOM 3200 C C . ASN A 1 409 ? -16.812 -2.928 -4.035 1 97.38 409 ASN A C 1
ATOM 3202 O O . ASN A 1 409 ? -15.969 -3.805 -4.254 1 97.38 409 ASN A O 1
ATOM 3206 N N . PRO A 1 410 ? -16.5 -1.731 -3.617 1 97.56 410 PRO A N 1
ATOM 3207 C CA . PRO A 1 410 ? -15.086 -1.334 -3.557 1 97.56 410 PRO A CA 1
ATOM 3208 C C . PRO A 1 410 ? -14.289 -2.148 -2.543 1 97.56 410 PRO A C 1
ATOM 3210 O O . PRO A 1 410 ? -13.133 -2.502 -2.801 1 97.56 410 PRO A O 1
ATOM 3213 N N . TYR A 1 411 ? -14.844 -2.389 -1.362 1 97.31 411 TYR A N 1
ATOM 3214 C CA . TYR A 1 411 ? -14.125 -3.152 -0.348 1 97.31 411 TYR A CA 1
ATOM 3215 C C . TYR A 1 411 ? -13.867 -4.578 -0.823 1 97.31 411 TYR A C 1
ATOM 3217 O O . TYR A 1 411 ? -12.758 -5.098 -0.663 1 97.31 411 TYR A O 1
ATOM 3225 N N . ASP A 1 412 ? -14.859 -5.223 -1.468 1 97.94 412 ASP A N 1
ATOM 3226 C CA . ASP A 1 412 ? -14.695 -6.551 -2.045 1 97.94 412 ASP A CA 1
ATOM 3227 C C . ASP A 1 412 ? -13.672 -6.543 -3.174 1 97.94 412 ASP A C 1
ATOM 3229 O O . ASP A 1 412 ? -12.891 -7.488 -3.322 1 97.94 412 ASP A O 1
ATOM 3233 N N . SER A 1 413 ? -13.711 -5.449 -3.936 1 98.38 413 SER A N 1
ATOM 3234 C CA . SER A 1 413 ? -12.781 -5.312 -5.055 1 98.38 413 SER A CA 1
ATOM 3235 C C . SER A 1 413 ? -11.336 -5.219 -4.574 1 98.38 413 SER A C 1
ATOM 3237 O O . SER A 1 413 ? -10.438 -5.812 -5.172 1 98.38 413 SER A O 1
ATOM 3239 N N . ILE A 1 414 ? -11.164 -4.484 -3.498 1 98.19 414 ILE A N 1
ATOM 3240 C CA . ILE A 1 414 ? -9.82 -4.352 -2.938 1 98.19 414 ILE A CA 1
ATOM 3241 C C . ILE A 1 414 ? -9.352 -5.703 -2.402 1 98.19 414 ILE A C 1
ATOM 3243 O O . ILE A 1 414 ? -8.219 -6.113 -2.652 1 98.19 414 ILE A O 1
ATOM 3247 N N . PHE A 1 415 ? -10.211 -6.414 -1.697 1 98.25 415 PHE A N 1
ATOM 3248 C CA . PHE A 1 415 ? -9.906 -7.73 -1.149 1 98.25 415 PHE A CA 1
ATOM 3249 C C . PHE A 1 415 ? -9.508 -8.695 -2.258 1 98.25 415 PHE A C 1
ATOM 3251 O O . PHE A 1 415 ? -8.445 -9.32 -2.197 1 98.25 415 PHE A O 1
ATOM 3258 N N . ASP A 1 416 ? -10.32 -8.797 -3.27 1 98.31 416 ASP A N 1
ATOM 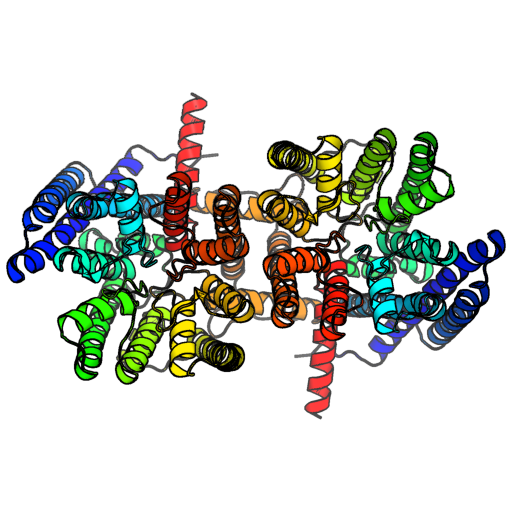3259 C CA . ASP A 1 416 ? -10.094 -9.742 -4.355 1 98.31 416 ASP A CA 1
ATOM 3260 C C . ASP A 1 416 ? -8.867 -9.344 -5.18 1 98.31 416 ASP A C 1
ATOM 3262 O O . ASP A 1 416 ? -8.133 -10.203 -5.672 1 98.31 416 ASP A O 1
ATOM 3266 N N . ALA A 1 417 ? -8.68 -8.023 -5.387 1 98.44 417 ALA A N 1
ATOM 3267 C CA . ALA A 1 417 ? -7.52 -7.566 -6.148 1 98.44 417 ALA A CA 1
ATOM 3268 C C . ALA A 1 417 ? -6.219 -8.031 -5.504 1 98.44 417 ALA A C 1
ATOM 3270 O O . ALA A 1 417 ? -5.309 -8.5 -6.191 1 98.44 417 ALA A O 1
ATOM 3271 N N . VAL A 1 418 ? -6.148 -7.918 -4.172 1 98.06 418 VAL A N 1
ATOM 3272 C CA . VAL A 1 418 ? -4.961 -8.375 -3.457 1 98.06 418 VAL A CA 1
ATOM 3273 C C . VAL A 1 418 ? -4.848 -9.891 -3.562 1 98.06 418 VAL A C 1
ATOM 3275 O O . VAL A 1 418 ? -3.752 -10.422 -3.764 1 98.06 418 VAL A O 1
ATOM 3278 N N . SER A 1 419 ? -5.945 -10.555 -3.457 1 98.06 419 SER A N 1
ATOM 3279 C CA . SER A 1 419 ? -5.965 -12.016 -3.562 1 98.06 419 SER A CA 1
ATOM 3280 C C . SER A 1 419 ? -5.496 -12.477 -4.938 1 98.06 419 SER A C 1
ATOM 3282 O O . SER A 1 419 ? -4.707 -13.414 -5.047 1 98.06 419 SER A O 1
ATOM 3284 N N . PHE A 1 420 ? -5.938 -11.766 -6 1 97.88 420 PHE A N 1
ATOM 3285 C CA . PHE A 1 420 ? -5.527 -12.109 -7.355 1 97.88 420 PHE A CA 1
ATOM 3286 C C . PHE A 1 420 ? -4.035 -11.867 -7.551 1 97.88 420 PHE A C 1
ATOM 3288 O O . PHE A 1 420 ? -3.318 -12.742 -8.031 1 97.88 420 PHE A O 1
ATOM 3295 N N . THR A 1 421 ? -3.594 -10.734 -7.152 1 97 421 THR A N 1
ATOM 3296 C CA . THR A 1 421 ? -2.219 -10.32 -7.41 1 97 421 THR A CA 1
ATOM 3297 C C . THR A 1 421 ? -1.24 -11.172 -6.602 1 97 421 THR A C 1
ATOM 3299 O O . THR A 1 421 ? -0.14 -11.469 -7.07 1 97 421 THR A O 1
ATOM 3302 N N . SER A 1 422 ? -1.659 -11.57 -5.406 1 96.94 422 SER A N 1
ATOM 3303 C CA . SER A 1 422 ? -0.785 -12.352 -4.535 1 96.94 422 SER A CA 1
ATOM 3304 C C . SER A 1 422 ? -1.027 -13.844 -4.699 1 96.94 422 SER A C 1
ATOM 3306 O O . SER A 1 422 ? -0.49 -14.656 -3.941 1 96.94 422 SER A O 1
ATOM 3308 N N . ASN A 1 423 ? -1.877 -14.242 -5.605 1 96.62 423 ASN A N 1
ATOM 3309 C CA . ASN A 1 423 ? -2.178 -15.633 -5.93 1 96.62 423 ASN A CA 1
ATOM 3310 C C . ASN A 1 423 ? -2.672 -16.406 -4.707 1 96.62 423 ASN A C 1
ATOM 3312 O O . ASN A 1 423 ? -2.184 -17.5 -4.418 1 96.62 423 ASN A O 1
ATOM 3316 N N . ILE A 1 424 ? -3.654 -15.844 -3.982 1 95.56 424 ILE A N 1
ATOM 3317 C CA . ILE A 1 424 ? -4.141 -16.422 -2.732 1 95.56 424 ILE A CA 1
ATOM 3318 C C . ILE A 1 424 ? -5.305 -17.375 -3.02 1 95.56 424 ILE A C 1
ATOM 3320 O O . ILE A 1 424 ? -5.34 -18.484 -2.514 1 95.56 424 ILE A O 1
ATOM 3324 N N . GLY A 1 425 ? -6.359 -16.922 -3.717 1 94.12 425 GLY A N 1
ATOM 3325 C CA . GLY A 1 425 ? -7.484 -17.766 -4.094 1 94.12 425 GLY A CA 1
ATOM 3326 C C . GLY A 1 425 ? -8.695 -17.578 -3.209 1 94.12 425 GLY A C 1
ATOM 3327 O O . GLY A 1 425 ? -9.758 -18.141 -3.473 1 94.12 425 GLY A O 1
ATOM 3328 N N . ILE A 1 426 ? -8.547 -16.859 -2.143 1 95.06 426 ILE A N 1
ATOM 3329 C CA . ILE A 1 426 ? -9.711 -16.484 -1.349 1 95.06 426 ILE A CA 1
ATOM 3330 C C . ILE A 1 426 ? -10.438 -15.312 -2.01 1 95.06 426 ILE A C 1
ATOM 3332 O O . ILE A 1 426 ? -9.82 -14.297 -2.336 1 95.06 426 ILE A O 1
ATOM 3336 N N . SER A 1 427 ? -11.727 -15.461 -2.246 1 94.94 427 SER A N 1
ATOM 3337 C CA . SER A 1 427 ? -12.461 -14.438 -2.992 1 94.94 427 SER A CA 1
ATOM 3338 C C . SER A 1 427 ? -13.758 -14.062 -2.289 1 94.94 427 SER A C 1
ATOM 3340 O O . SER A 1 427 ? -14.328 -14.875 -1.557 1 94.94 427 SER A O 1
ATOM 3342 N N . LEU A 1 428 ? -14.164 -12.906 -2.457 1 95.88 428 LEU A N 1
ATOM 3343 C CA . LEU A 1 428 ? -15.469 -12.445 -1.986 1 95.88 428 LEU A CA 1
ATOM 3344 C C . LEU A 1 428 ? -16.469 -12.391 -3.133 1 95.88 428 LEU A C 1
ATOM 3346 O O . LEU A 1 428 ? -17.547 -11.812 -2.99 1 95.88 428 LEU A O 1
ATOM 3350 N N . GLY A 1 429 ? -16.078 -12.938 -4.316 1 93.94 429 GLY A N 1
ATOM 3351 C CA . GLY A 1 429 ? -17.031 -13.156 -5.402 1 93.94 429 GLY A CA 1
ATOM 3352 C C . GLY A 1 429 ? -17.094 -12 -6.379 1 93.94 429 GLY A C 1
ATOM 3353 O O . GLY A 1 429 ? -18.141 -11.742 -6.973 1 93.94 429 GLY A O 1
ATOM 3354 N N . VAL A 1 430 ? -16.062 -11.266 -6.578 1 94.75 430 VAL A N 1
ATOM 3355 C CA . VAL A 1 430 ? -16.031 -10.141 -7.5 1 94.75 430 VAL A CA 1
ATOM 3356 C C . VAL A 1 430 ? -16 -10.648 -8.938 1 94.75 430 VAL A C 1
ATOM 3358 O O . VAL A 1 430 ? -16.766 -10.164 -9.789 1 94.75 430 VAL A O 1
ATOM 3361 N N . VAL A 1 431 ? -15.188 -11.664 -9.219 1 95.75 431 VAL A N 1
ATOM 3362 C CA . VAL A 1 431 ? -15.094 -12.211 -10.562 1 95.75 431 VAL A CA 1
ATOM 3363 C C . VAL A 1 431 ? -15.875 -13.523 -10.648 1 95.75 431 VAL A C 1
ATOM 3365 O O . VAL A 1 431 ? -15.562 -14.484 -9.945 1 95.75 431 VAL A O 1
ATOM 3368 N N . THR A 1 432 ? -16.906 -13.508 -11.398 1 96.06 432 THR A N 1
ATOM 3369 C CA . THR A 1 432 ? -17.75 -14.664 -11.664 1 96.06 432 THR A CA 1
ATOM 3370 C C . THR A 1 432 ? -17.953 -14.859 -13.164 1 96.06 432 THR A C 1
ATOM 3372 O O . THR A 1 432 ? -17.344 -14.156 -13.969 1 96.06 432 THR A O 1
ATOM 3375 N N . LEU A 1 433 ? -18.781 -15.852 -13.508 1 96.25 433 LEU A N 1
ATOM 3376 C CA . LEU A 1 433 ? -19.062 -16.141 -14.906 1 96.25 433 LEU A CA 1
ATOM 3377 C C . LEU A 1 433 ? -19.734 -14.953 -15.578 1 96.25 433 LEU A C 1
ATOM 3379 O O . LEU A 1 433 ? -19.594 -14.75 -16.781 1 96.25 433 LEU A O 1
ATOM 3383 N N . LYS A 1 434 ? -20.391 -14.148 -14.781 1 95.19 434 LYS A N 1
ATOM 3384 C CA . LYS A 1 434 ? -21.188 -13.039 -15.312 1 95.19 434 LYS A CA 1
ATOM 3385 C C . LYS A 1 434 ? -20.344 -11.773 -15.43 1 95.19 434 LYS A C 1
ATOM 3387 O O . LYS A 1 434 ? -20.75 -10.797 -16.062 1 95.19 434 LYS A O 1
ATOM 3392 N N . THR A 1 435 ? -19.219 -11.789 -14.891 1 96.94 435 THR A N 1
ATOM 3393 C CA . THR A 1 435 ? -18.359 -10.617 -14.945 1 96.94 435 THR A CA 1
ATOM 3394 C C . THR A 1 435 ? -17.922 -10.336 -16.375 1 96.94 435 THR A C 1
ATOM 3396 O O . THR A 1 435 ? -17.609 -11.258 -17.125 1 96.94 435 THR A O 1
ATOM 3399 N N . PRO A 1 436 ? -17.891 -9.047 -16.781 1 97.38 436 PRO A N 1
ATOM 3400 C CA . PRO A 1 436 ? -17.438 -8.695 -18.125 1 97.38 436 PRO A CA 1
ATOM 3401 C C . PRO A 1 436 ? -16.031 -9.195 -18.422 1 97.38 436 PRO A C 1
ATOM 3403 O O . PRO A 1 436 ? -15.219 -9.367 -17.516 1 97.38 436 PRO A O 1
ATOM 3406 N N . VAL A 1 437 ? -15.719 -9.352 -19.703 1 97.75 437 VAL A N 1
ATOM 3407 C CA . VAL A 1 437 ? -14.469 -9.945 -20.188 1 97.75 437 VAL A CA 1
ATOM 3408 C C . VAL A 1 437 ? -13.281 -9.141 -19.672 1 97.75 437 VAL A C 1
ATOM 3410 O O . VAL A 1 437 ? -12.25 -9.711 -19.312 1 97.75 437 VAL A O 1
ATOM 3413 N N . ILE A 1 438 ? -13.484 -7.836 -19.531 1 97.5 438 ILE A N 1
ATOM 3414 C CA . ILE A 1 438 ? -12.391 -6.98 -19.094 1 97.5 438 ILE A CA 1
ATOM 3415 C C . ILE A 1 438 ? -12.023 -7.32 -17.656 1 97.5 438 ILE A C 1
ATOM 3417 O O . ILE A 1 438 ? -10.852 -7.258 -17.266 1 97.5 438 ILE A O 1
ATOM 3421 N N . GLY A 1 439 ? -13.078 -7.59 -16.828 1 97.88 439 GLY A N 1
ATOM 3422 C CA . GLY A 1 439 ? -12.812 -7.996 -15.461 1 97.88 439 GLY A CA 1
ATOM 3423 C C . GLY A 1 439 ? -12.078 -9.32 -15.367 1 97.88 439 GLY A C 1
ATOM 3424 O O . GLY A 1 439 ? -11.18 -9.477 -14.539 1 97.88 439 GLY A O 1
ATOM 3425 N N . LYS A 1 440 ? -12.445 -10.297 -16.25 1 98.19 440 LYS A N 1
ATOM 3426 C CA . LYS A 1 440 ? -11.781 -11.594 -16.281 1 98.19 440 LYS A CA 1
ATOM 3427 C C . LYS A 1 440 ? -10.344 -11.477 -16.766 1 98.19 440 LYS A C 1
ATOM 3429 O O . LYS A 1 440 ? -9.445 -12.117 -16.219 1 98.19 440 LYS A O 1
ATOM 3434 N N . ILE A 1 441 ? -10.078 -10.602 -17.688 1 98.12 441 ILE A N 1
ATOM 3435 C CA . ILE A 1 441 ? -8.742 -10.383 -18.219 1 98.12 441 ILE A CA 1
ATOM 3436 C C . ILE A 1 441 ? -7.863 -9.727 -17.156 1 98.12 441 ILE A C 1
ATOM 3438 O O . ILE A 1 441 ? -6.684 -10.055 -17.031 1 98.12 441 ILE A O 1
ATOM 3442 N N . ALA A 1 442 ? -8.484 -8.805 -16.375 1 98 442 ALA A N 1
ATOM 3443 C CA . ALA A 1 442 ? -7.746 -8.18 -15.273 1 98 442 ALA A CA 1
ATOM 3444 C C . ALA A 1 442 ? -7.289 -9.227 -14.258 1 98 442 ALA A C 1
ATOM 3446 O O . ALA A 1 442 ? -6.164 -9.164 -13.766 1 98 442 ALA A O 1
ATOM 3447 N N . GLY A 1 443 ? -8.211 -10.117 -14 1 97.88 443 GLY A N 1
ATOM 3448 C CA . GLY A 1 443 ? -7.836 -11.203 -13.109 1 97.88 443 GLY A CA 1
ATOM 3449 C C . GLY A 1 443 ? -6.719 -12.07 -13.664 1 97.88 443 GLY A C 1
ATOM 3450 O O . GLY A 1 443 ? -5.781 -12.422 -12.938 1 97.88 443 GLY A O 1
ATOM 3451 N N . ILE A 1 444 ? -6.75 -12.383 -14.922 1 98.19 444 ILE A N 1
ATOM 3452 C CA . ILE A 1 444 ? -5.75 -13.211 -15.586 1 98.19 444 ILE A CA 1
ATOM 3453 C C . ILE A 1 444 ? -4.383 -12.523 -15.516 1 98.19 444 ILE A C 1
ATOM 3455 O O . ILE A 1 444 ? -3.391 -13.148 -15.141 1 98.19 444 ILE A O 1
ATOM 3459 N N . ILE A 1 445 ? -4.348 -11.25 -15.789 1 97.31 445 ILE A N 1
ATOM 3460 C CA . ILE A 1 445 ? -3.1 -10.5 -15.812 1 97.31 445 ILE A CA 1
ATOM 3461 C C . ILE A 1 445 ? -2.541 -10.383 -14.391 1 97.31 445 ILE A C 1
ATOM 3463 O O . ILE A 1 445 ? -1.334 -10.508 -14.18 1 97.31 445 ILE A O 1
ATOM 3467 N N . ALA A 1 446 ? -3.443 -10.18 -13.461 1 97.5 446 ALA A N 1
ATOM 3468 C CA . ALA A 1 446 ? -3.008 -10.047 -12.07 1 97.5 446 ALA A CA 1
ATOM 3469 C C . ALA A 1 446 ? -2.363 -11.344 -11.578 1 97.5 446 ALA A C 1
ATOM 3471 O O . ALA A 1 446 ? -1.312 -11.312 -10.938 1 97.5 446 ALA A O 1
ATOM 3472 N N . MET A 1 447 ? -2.977 -12.477 -11.883 1 97.38 447 MET A N 1
ATOM 3473 C CA . MET A 1 447 ? -2.428 -13.766 -11.469 1 97.38 447 MET A CA 1
ATOM 3474 C C . MET A 1 447 ? -1.091 -14.031 -12.156 1 97.38 447 MET A C 1
ATOM 3476 O O . MET A 1 447 ? -0.148 -14.508 -11.516 1 97.38 447 MET A O 1
ATOM 3480 N N . TRP A 1 448 ? -0.989 -13.641 -13.398 1 95.62 448 TRP A N 1
ATOM 3481 C CA . TRP A 1 448 ? 0.206 -13.859 -14.203 1 95.62 448 TRP A CA 1
ATOM 3482 C C . TRP A 1 448 ? 1.386 -13.062 -13.656 1 95.62 448 TRP A C 1
ATOM 3484 O O . TRP A 1 448 ? 2.457 -13.617 -13.406 1 95.62 448 TRP A O 1
ATOM 3494 N N . ILE A 1 449 ? 1.132 -11.797 -13.367 1 93.88 449 ILE A N 1
ATOM 3495 C CA . ILE A 1 449 ? 2.207 -10.922 -12.914 1 93.88 449 ILE A CA 1
ATOM 3496 C C . ILE A 1 449 ? 2.6 -11.289 -11.484 1 93.88 449 ILE A C 1
ATOM 3498 O O . ILE A 1 449 ? 3.779 -11.242 -11.125 1 93.88 449 ILE A O 1
ATOM 3502 N N . GLY A 1 450 ? 1.662 -11.688 -10.703 1 92.69 450 GLY A N 1
ATOM 3503 C CA . GLY A 1 450 ? 1.923 -12.023 -9.312 1 92.69 450 GLY A CA 1
ATOM 3504 C C . GLY A 1 450 ? 2.822 -13.234 -9.148 1 92.69 450 GLY A C 1
ATOM 3505 O O . GLY A 1 450 ? 3.727 -13.227 -8.305 1 92.69 450 GLY A O 1
ATOM 3506 N N . ARG A 1 451 ? 2.635 -14.195 -9.953 1 89.56 451 ARG A N 1
ATOM 3507 C CA . ARG A 1 451 ? 3.371 -15.445 -9.828 1 89.56 451 ARG A CA 1
ATOM 3508 C C . ARG A 1 451 ? 4.855 -15.242 -10.109 1 89.56 451 ARG A C 1
ATOM 3510 O O . ARG A 1 451 ? 5.707 -15.883 -9.492 1 89.56 451 ARG A O 1
ATOM 3517 N N . LEU A 1 452 ? 5.145 -14.359 -11.039 1 85.12 452 LEU A N 1
ATOM 3518 C CA . LEU A 1 452 ? 6.531 -14.141 -11.438 1 85.12 452 LEU A CA 1
ATOM 3519 C C . LEU A 1 452 ? 7.121 -12.938 -10.711 1 85.12 452 LEU A C 1
ATOM 3521 O O . LEU A 1 452 ? 8.094 -12.336 -11.18 1 85.12 452 LEU A O 1
ATOM 3525 N N . GLU A 1 453 ? 6.547 -12.547 -9.609 1 80.31 453 GLU A N 1
ATOM 3526 C CA . GLU A 1 453 ? 6.965 -11.398 -8.812 1 80.31 453 GLU A CA 1
ATOM 3527 C C . GLU A 1 453 ? 7.082 -10.148 -9.68 1 80.31 453 GLU A C 1
ATOM 3529 O O . GLU A 1 453 ? 7.977 -9.32 -9.469 1 80.31 453 GLU A O 1
ATOM 3534 N N . ILE A 1 454 ? 6.473 -10.133 -10.711 1 77.81 454 ILE A N 1
ATOM 3535 C CA . ILE A 1 454 ? 6.117 -8.977 -11.523 1 77.81 454 ILE A CA 1
ATOM 3536 C C . ILE A 1 454 ? 7.301 -8.578 -12.398 1 77.81 454 ILE A C 1
ATOM 3538 O O . ILE A 1 454 ? 7.133 -8.266 -13.578 1 77.81 454 ILE A O 1
ATOM 3542 N N . ILE A 1 455 ? 8.562 -8.758 -12.008 1 78.69 455 ILE A N 1
ATOM 3543 C CA . ILE A 1 455 ? 9.742 -8.211 -12.68 1 78.69 455 ILE A CA 1
ATOM 3544 C C . ILE A 1 455 ? 9.922 -8.891 -14.031 1 78.69 455 ILE A C 1
ATOM 3546 O O . ILE A 1 455 ? 10.102 -8.219 -15.055 1 78.69 455 ILE A O 1
ATOM 3550 N N . PRO A 1 456 ? 9.766 -10.18 -14.078 1 80.81 456 PRO A N 1
ATOM 3551 C CA . PRO A 1 456 ? 9.953 -10.828 -15.383 1 80.81 456 PRO A CA 1
ATOM 3552 C C . PRO A 1 456 ? 8.922 -10.383 -16.422 1 80.81 456 PRO A C 1
ATOM 3554 O O . PRO A 1 456 ? 9.25 -10.25 -17.594 1 80.81 456 PRO A O 1
ATOM 3557 N N . VAL A 1 457 ? 7.809 -10.133 -15.961 1 83.06 457 VAL A N 1
ATOM 3558 C CA . VAL A 1 457 ? 6.766 -9.688 -16.875 1 83.06 457 VAL A CA 1
ATOM 3559 C C . VAL A 1 457 ? 7.055 -8.266 -17.344 1 83.06 457 VAL A C 1
ATOM 3561 O O . VAL A 1 457 ? 6.844 -7.926 -18.5 1 83.06 457 VAL A O 1
ATOM 3564 N N . LEU A 1 458 ? 7.539 -7.512 -16.422 1 84.5 458 LEU A N 1
ATOM 3565 C CA . LEU A 1 458 ? 7.902 -6.148 -16.781 1 84.5 458 LEU A CA 1
ATOM 3566 C C . LEU A 1 458 ? 9.07 -6.141 -17.766 1 84.5 458 LEU A C 1
ATOM 3568 O O . LEU A 1 458 ? 9.117 -5.305 -18.672 1 84.5 458 LEU A O 1
ATOM 3572 N N . VAL A 1 459 ? 9.945 -7.074 -17.625 1 81.88 459 VAL A N 1
ATOM 3573 C CA . VAL A 1 459 ? 11.078 -7.207 -18.547 1 81.88 459 VAL A CA 1
ATOM 3574 C C . VAL A 1 459 ? 10.57 -7.598 -19.922 1 81.88 459 VAL A C 1
ATOM 3576 O O . VAL A 1 459 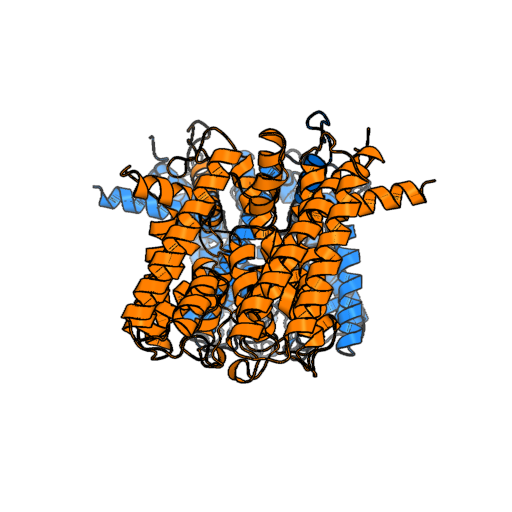? 11.078 -7.102 -20.938 1 81.88 459 VAL A O 1
ATOM 3579 N N . LEU A 1 460 ? 9.594 -8.422 -19.953 1 84.06 460 LEU A N 1
ATOM 3580 C CA . LEU A 1 460 ? 8.977 -8.805 -21.219 1 84.06 460 LEU A CA 1
ATOM 3581 C C . LEU A 1 460 ? 8.383 -7.59 -21.922 1 84.06 460 LEU A C 1
ATOM 3583 O O . LEU A 1 460 ? 8.641 -7.359 -23.109 1 84.06 460 LEU A O 1
ATOM 3587 N N . PHE A 1 461 ? 7.648 -6.797 -21.172 1 84.75 461 PHE A N 1
ATOM 3588 C CA . PHE A 1 461 ? 7.012 -5.625 -21.766 1 84.75 461 PHE A CA 1
ATOM 3589 C C . PHE A 1 461 ? 8.055 -4.598 -22.188 1 84.75 461 PHE A C 1
ATOM 3591 O O . PHE A 1 461 ? 7.906 -3.939 -23.219 1 84.75 461 PHE A O 1
ATOM 3598 N N . ALA A 1 462 ? 9.016 -4.449 -21.422 1 80.62 462 ALA A N 1
ATOM 3599 C CA . ALA A 1 462 ? 10.086 -3.516 -21.766 1 80.62 462 ALA A CA 1
ATOM 3600 C C . ALA A 1 462 ? 10.812 -3.943 -23.031 1 80.62 462 ALA A C 1
ATOM 3602 O O . ALA A 1 462 ? 11.117 -3.113 -23.891 1 80.62 462 ALA A O 1
ATOM 3603 N N . THR A 1 463 ? 11.047 -5.199 -23.125 1 79.81 463 THR A N 1
ATOM 3604 C CA . THR A 1 463 ? 11.727 -5.738 -24.297 1 79.81 463 THR A CA 1
ATOM 3605 C C . THR A 1 463 ? 10.883 -5.539 -25.547 1 79.81 463 THR A C 1
ATOM 3607 O O . THR A 1 463 ? 11.414 -5.164 -26.609 1 79.81 463 THR A O 1
ATOM 3610 N N . LEU A 1 464 ? 9.617 -5.73 -25.391 1 78.44 464 LEU A N 1
ATOM 3611 C CA . LEU A 1 464 ? 8.719 -5.547 -26.531 1 78.44 464 LEU A CA 1
ATOM 3612 C C . LEU A 1 464 ? 8.617 -4.07 -26.906 1 78.44 464 LEU A C 1
ATOM 3614 O O . LEU A 1 464 ? 8.547 -3.736 -28.094 1 78.44 464 LEU A O 1
ATOM 3618 N N . TYR A 1 465 ? 8.586 -3.234 -25.906 1 73.12 465 TYR A N 1
ATOM 3619 C CA . TYR A 1 465 ? 8.516 -1.797 -26.141 1 73.12 465 TYR A CA 1
ATOM 3620 C C . TYR A 1 465 ? 9.75 -1.304 -26.875 1 73.12 465 TYR A C 1
ATOM 3622 O O . TYR A 1 465 ? 9.633 -0.559 -27.859 1 73.12 465 TYR A O 1
ATOM 3630 N N . PHE A 1 466 ? 10.914 -1.676 -26.5 1 77.06 466 PHE A N 1
ATOM 3631 C CA . PHE A 1 466 ? 12.148 -1.223 -27.141 1 77.06 466 PHE A CA 1
ATOM 3632 C C . PHE A 1 466 ? 12.281 -1.79 -28.547 1 77.06 466 PHE A C 1
ATOM 3634 O O . PHE A 1 466 ? 12.828 -1.138 -29.438 1 77.06 466 PHE A O 1
ATOM 3641 N N . LYS A 1 467 ? 11.711 -2.941 -28.703 1 76.12 467 LYS A N 1
ATOM 3642 C CA . LYS A 1 467 ? 11.719 -3.527 -30.047 1 76.12 467 LYS A CA 1
ATOM 3643 C C . LYS A 1 467 ? 10.805 -2.754 -30.984 1 76.12 467 LYS A C 1
ATOM 3645 O O . LYS A 1 467 ? 11.172 -2.477 -32.125 1 76.12 467 LYS A O 1
ATOM 3650 N N . THR A 1 468 ? 9.664 -2.35 -30.438 1 73.06 468 THR A N 1
ATOM 3651 C CA . THR A 1 468 ? 8.703 -1.603 -31.234 1 73.06 468 THR A CA 1
ATOM 3652 C C . THR A 1 468 ? 9.227 -0.201 -31.547 1 73.06 468 THR A C 1
ATOM 3654 O O . THR A 1 468 ? 9.039 0.309 -32.656 1 73.06 468 THR A O 1
ATOM 3657 N N . LEU A 1 469 ? 9.742 0.406 -30.547 1 67.88 469 LEU A N 1
ATOM 3658 C CA . LEU A 1 469 ? 10.297 1.741 -30.75 1 67.88 469 LEU A CA 1
ATOM 3659 C C . LEU A 1 469 ? 11.383 1.719 -31.812 1 67.88 469 LEU A C 1
ATOM 3661 O O . LEU A 1 469 ? 11.492 2.652 -32.625 1 67.88 469 LEU A O 1
ATOM 3665 N N . ARG A 1 470 ? 12.164 0.746 -31.922 1 65.62 470 ARG A N 1
ATOM 3666 C CA . ARG A 1 470 ? 13.219 0.608 -32.938 1 65.62 470 ARG A CA 1
ATOM 3667 C C . ARG A 1 470 ? 12.633 0.378 -34.312 1 65.62 470 ARG A C 1
ATOM 3669 O O . ARG A 1 470 ? 13.156 0.883 -35.312 1 65.62 470 ARG A O 1
ATOM 3676 N N . LEU A 1 471 ? 11.531 -0.377 -34.219 1 65.44 471 LEU A N 1
ATOM 3677 C CA . LEU A 1 471 ? 10.875 -0.645 -35.5 1 65.44 471 LEU A CA 1
ATOM 3678 C C . LEU A 1 471 ? 10.242 0.624 -36.062 1 65.44 471 LEU A C 1
ATOM 3680 O O . LEU A 1 471 ? 10.211 0.823 -37.281 1 65.44 471 LEU A O 1
ATOM 3684 N N . LEU A 1 472 ? 9.812 1.467 -35.125 1 59.69 472 LEU A N 1
ATOM 3685 C CA . LEU A 1 472 ? 9.172 2.709 -35.562 1 59.69 472 LEU A CA 1
ATOM 3686 C C . LEU A 1 472 ? 10.219 3.74 -35.969 1 59.69 472 LEU A C 1
ATOM 3688 O O . LEU A 1 472 ? 9.953 4.602 -36.812 1 59.69 472 LEU A O 1
ATOM 3692 N N . LYS A 1 473 ? 11.234 3.799 -35.375 1 63.44 473 LYS A N 1
ATOM 3693 C CA . LYS A 1 473 ? 12.281 4.746 -35.75 1 63.44 473 LYS A CA 1
ATOM 3694 C C . LYS A 1 473 ? 12.953 4.328 -37.062 1 63.44 473 LYS A C 1
ATOM 3696 O O . LYS A 1 473 ? 13.547 5.16 -37.75 1 63.44 473 LYS A O 1
ATOM 3701 N N . LYS A 1 474 ? 12.625 3.133 -37.656 1 50.97 474 LYS A N 1
ATOM 3702 C CA . LYS A 1 474 ? 13.086 2.744 -39 1 50.97 474 LYS A CA 1
ATOM 3703 C C . LYS A 1 474 ? 12.062 3.111 -40.062 1 50.97 474 LYS A C 1
ATOM 3705 O O . LYS A 1 474 ? 12.43 3.51 -41.156 1 50.97 474 LYS A O 1
ATOM 3710 N N . MET B 1 1 ? 29.422 -0.256 22.328 1 30.7 1 MET B N 1
ATOM 3711 C CA . MET B 1 1 ? 28.094 0.119 21.828 1 30.7 1 MET B CA 1
ATOM 3712 C C . MET B 1 1 ? 27.656 1.456 22.406 1 30.7 1 MET B C 1
ATOM 3714 O O . MET B 1 1 ? 27.141 1.511 23.516 1 30.7 1 MET B O 1
ATOM 3718 N N . GLY B 1 2 ? 28.391 2.303 22.328 1 38.75 2 GLY B N 1
ATOM 3719 C CA . GLY B 1 2 ? 28.016 3.537 23 1 38.75 2 GLY B CA 1
ATOM 3720 C C . GLY B 1 2 ? 26.656 4.062 22.578 1 38.75 2 GLY B C 1
ATOM 3721 O O . GLY B 1 2 ? 26.484 4.5 21.438 1 38.75 2 GLY B O 1
ATOM 3722 N N . ILE B 1 3 ? 25.562 3.533 22.953 1 46.22 3 ILE B N 1
ATOM 3723 C CA . ILE B 1 3 ? 24.141 3.795 22.859 1 46.22 3 ILE B CA 1
ATOM 3724 C C . ILE B 1 3 ? 23.875 5.281 23.094 1 46.22 3 ILE B C 1
ATOM 3726 O O . ILE B 1 3 ? 24.281 5.84 24.109 1 46.22 3 ILE B O 1
ATOM 3730 N N . CYS B 1 4 ? 23.969 6.035 22.078 1 50.09 4 CYS B N 1
ATOM 3731 C CA . CYS B 1 4 ? 23.719 7.469 22.156 1 50.09 4 CYS B CA 1
ATOM 3732 C C . CYS B 1 4 ? 22.562 7.777 23.094 1 50.09 4 CYS B C 1
ATOM 3734 O O . CYS B 1 4 ? 21.422 7.41 22.828 1 50.09 4 CYS B O 1
ATOM 3736 N N . ARG B 1 5 ? 22.844 8.016 24.438 1 58.84 5 ARG B N 1
ATOM 3737 C CA . ARG B 1 5 ? 22.25 8.359 25.719 1 58.84 5 ARG B CA 1
ATOM 3738 C C . ARG B 1 5 ? 21.719 9.797 25.719 1 58.84 5 ARG B C 1
ATOM 3740 O O . ARG B 1 5 ? 22.453 10.727 25.359 1 58.84 5 ARG B O 1
ATOM 3747 N N . LEU B 1 6 ? 20.234 9.867 25.641 1 76.06 6 LEU B N 1
ATOM 3748 C CA . LEU B 1 6 ? 19.781 11.203 25.984 1 76.06 6 LEU B CA 1
ATOM 3749 C C . LEU B 1 6 ? 20.359 11.641 27.328 1 76.06 6 LEU B C 1
ATOM 3751 O O . LEU B 1 6 ? 20 11.086 28.375 1 76.06 6 LEU B O 1
ATOM 3755 N N . THR B 1 7 ? 21.297 12.461 27.359 1 78.88 7 THR B N 1
ATOM 3756 C CA . THR B 1 7 ? 21.938 12.961 28.562 1 78.88 7 THR B CA 1
ATOM 3757 C C . THR B 1 7 ? 21.125 14.125 29.156 1 78.88 7 THR B C 1
ATOM 3759 O O . THR B 1 7 ? 20.188 14.617 28.531 1 78.88 7 THR B O 1
ATOM 3762 N N . LYS B 1 8 ? 21.453 14.367 30.359 1 81.56 8 LYS B N 1
ATOM 3763 C CA . LYS B 1 8 ? 20.828 15.508 31.031 1 81.56 8 LYS B CA 1
ATOM 3764 C C . LYS B 1 8 ? 21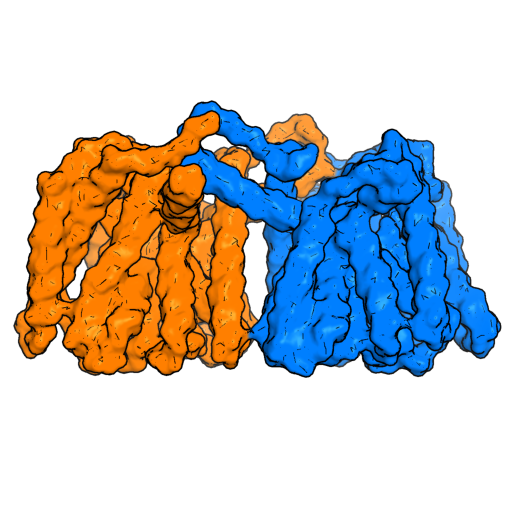.047 16.797 30.234 1 81.56 8 LYS B C 1
ATOM 3766 O O . LYS B 1 8 ? 20.172 17.656 30.188 1 81.56 8 LYS B O 1
ATOM 3771 N N . LYS B 1 9 ? 22.047 16.906 29.609 1 84.62 9 LYS B N 1
ATOM 3772 C CA . LYS B 1 9 ? 22.375 18.062 28.797 1 84.62 9 LYS B CA 1
ATOM 3773 C C . LYS B 1 9 ? 21.516 18.125 27.547 1 84.62 9 LYS B C 1
ATOM 3775 O O . LYS B 1 9 ? 21.062 19.203 27.156 1 84.62 9 LYS B O 1
ATOM 3780 N N . ASP B 1 10 ? 21.328 16.969 27.047 1 87.06 10 ASP B N 1
ATOM 3781 C CA . ASP B 1 10 ? 20.469 16.906 25.859 1 87.06 10 ASP B CA 1
ATOM 3782 C C . ASP B 1 10 ? 19.031 17.297 26.188 1 87.06 10 ASP B C 1
ATOM 3784 O O . ASP B 1 10 ? 18.375 17.984 25.406 1 87.06 10 ASP B O 1
ATOM 3788 N N . ILE B 1 11 ? 18.656 16.875 27.344 1 89.75 11 ILE B N 1
ATOM 3789 C CA . ILE B 1 11 ? 17.297 17.172 27.781 1 89.75 11 ILE B CA 1
ATOM 3790 C C . ILE B 1 11 ? 17.141 18.672 28.031 1 89.75 11 ILE B C 1
ATOM 3792 O O . ILE B 1 11 ? 16.125 19.266 27.688 1 89.75 11 ILE B O 1
ATOM 3796 N N . GLU B 1 12 ? 18.094 19.234 28.562 1 90.88 12 GLU B N 1
ATOM 3797 C CA . GLU B 1 12 ? 18.078 20.672 28.812 1 90.88 12 GLU B CA 1
ATOM 3798 C C . GLU B 1 12 ? 18.016 21.469 27.516 1 90.88 12 GLU B C 1
ATOM 3800 O O . GLU B 1 12 ? 17.312 22.469 27.422 1 90.88 12 GLU B O 1
ATOM 3805 N N . GLY B 1 13 ? 18.781 21 26.594 1 87.19 13 GLY B N 1
ATOM 3806 C CA . GLY B 1 13 ? 18.75 21.641 25.297 1 87.19 13 GLY B CA 1
ATOM 3807 C C . GLY B 1 13 ? 17.391 21.547 24.609 1 87.19 13 GLY B C 1
ATOM 3808 O O . GLY B 1 13 ? 16.922 22.516 24.016 1 87.19 13 GLY B O 1
ATOM 3809 N N . ILE B 1 14 ? 16.828 20.406 24.719 1 89.56 14 ILE B N 1
ATOM 3810 C CA . ILE B 1 14 ? 15.508 20.188 24.125 1 89.56 14 ILE B CA 1
ATOM 3811 C C . ILE B 1 14 ? 14.477 21.062 24.844 1 89.56 14 ILE B C 1
ATOM 3813 O O . ILE B 1 14 ? 13.633 21.688 24.203 1 89.56 14 ILE B O 1
ATOM 3817 N N . LEU B 1 15 ? 14.609 21.203 26.109 1 91.75 15 LEU B N 1
ATOM 3818 C CA . LEU B 1 15 ? 13.68 22 26.891 1 91.75 15 LEU B CA 1
ATOM 3819 C C . LEU B 1 15 ? 13.836 23.484 26.562 1 91.75 15 LEU B C 1
ATOM 3821 O O . LEU B 1 15 ? 12.859 24.234 26.594 1 91.75 15 LEU B O 1
ATOM 3825 N N . HIS B 1 16 ? 14.984 23.875 26.312 1 90.5 16 HIS B N 1
ATOM 3826 C CA . HIS B 1 16 ? 15.227 25.266 25.922 1 90.5 16 HIS B CA 1
ATOM 3827 C C . HIS B 1 16 ? 14.508 25.609 24.625 1 90.5 16 HIS B C 1
ATOM 3829 O O . HIS B 1 16 ? 13.875 26.656 24.516 1 90.5 16 HIS B O 1
ATOM 3835 N N . ILE B 1 17 ? 14.641 24.734 23.703 1 88.38 17 ILE B N 1
ATOM 3836 C CA . ILE B 1 17 ? 13.977 24.938 22.422 1 88.38 17 ILE B CA 1
ATOM 3837 C C . ILE B 1 17 ? 12.461 24.906 22.625 1 88.38 17 ILE B C 1
ATOM 3839 O O . ILE B 1 17 ? 11.75 25.75 22.078 1 88.38 17 ILE B O 1
ATOM 3843 N N . LEU B 1 18 ? 12 24 23.406 1 92.06 18 LEU B N 1
ATOM 3844 C CA . LEU B 1 18 ? 10.57 23.859 23.656 1 92.06 18 LEU B CA 1
ATOM 3845 C C . LEU B 1 18 ? 10.031 25.078 24.391 1 92.06 18 LEU B C 1
ATOM 3847 O O . LEU B 1 18 ? 8.898 25.516 24.141 1 92.06 18 LEU B O 1
ATOM 3851 N N . GLY B 1 19 ? 10.836 25.578 25.312 1 92.88 19 GLY B N 1
ATOM 3852 C CA . GLY B 1 19 ? 10.43 26.812 25.984 1 92.88 19 GLY B CA 1
ATOM 3853 C C . GLY B 1 19 ? 10.195 27.969 25.031 1 92.88 19 GLY B C 1
ATOM 3854 O O . GLY B 1 19 ? 9.219 28.703 25.172 1 92.88 19 GLY B O 1
ATOM 3855 N N . GLY B 1 20 ? 11.062 28.109 24.094 1 91.06 20 GLY B N 1
ATOM 3856 C CA . GLY B 1 20 ? 10.898 29.141 23.078 1 91.06 20 GLY B CA 1
ATOM 3857 C C . GLY B 1 20 ? 9.656 28.938 22.219 1 91.06 20 GLY B C 1
ATOM 3858 O O . GLY B 1 20 ? 8.938 29.891 21.922 1 91.06 20 GLY B O 1
ATOM 3859 N N . ILE B 1 21 ? 9.438 27.734 21.859 1 92.25 21 ILE B N 1
ATOM 3860 C CA . ILE B 1 21 ? 8.297 27.406 21 1 92.25 21 ILE B CA 1
ATOM 3861 C C . ILE B 1 21 ? 6.996 27.641 21.766 1 92.25 21 ILE B C 1
ATOM 3863 O O . ILE B 1 21 ? 6.035 28.188 21.219 1 92.25 21 ILE B O 1
ATOM 3867 N N . ILE B 1 22 ? 6.973 27.25 23 1 95.5 22 ILE B N 1
ATOM 3868 C CA . ILE B 1 22 ? 5.801 27.453 23.844 1 95.5 22 ILE B CA 1
ATOM 3869 C C . ILE B 1 22 ? 5.516 28.953 23.969 1 95.5 22 ILE B C 1
ATOM 3871 O O . ILE B 1 22 ? 4.359 29.375 23.922 1 95.5 22 ILE B O 1
ATOM 3875 N N . GLN B 1 23 ? 6.52 29.734 24.125 1 94.81 23 GLN B N 1
ATOM 3876 C CA . GLN B 1 23 ? 6.367 31.188 24.234 1 94.81 23 GLN B CA 1
ATOM 3877 C C . GLN B 1 23 ? 5.746 31.766 22.953 1 94.81 23 GLN B C 1
ATOM 3879 O O . GLN B 1 23 ? 4.828 32.562 23.031 1 94.81 23 GLN B O 1
ATOM 3884 N N . ILE B 1 24 ? 6.234 31.312 21.828 1 93.56 24 ILE B N 1
ATOM 3885 C CA . ILE B 1 24 ? 5.758 31.797 20.547 1 93.56 24 ILE B CA 1
ATOM 3886 C C . ILE B 1 24 ? 4.301 31.391 20.344 1 93.56 24 ILE B C 1
ATOM 3888 O O . ILE B 1 24 ? 3.482 32.188 19.875 1 93.56 24 ILE B O 1
ATOM 3892 N N . ILE B 1 25 ? 3.941 30.172 20.656 1 95.62 25 ILE B N 1
ATOM 3893 C CA . ILE B 1 25 ? 2.568 29.688 20.547 1 95.62 25 ILE B CA 1
ATOM 3894 C C . ILE B 1 25 ? 1.659 30.5 21.469 1 95.62 25 ILE B C 1
ATOM 3896 O O . ILE B 1 25 ? 0.523 30.812 21.109 1 95.62 25 ILE B O 1
ATOM 3900 N N . GLY B 1 26 ? 2.17 30.812 22.656 1 96.19 26 GLY B N 1
ATOM 3901 C CA . GLY B 1 26 ? 1.422 31.688 23.562 1 96.19 26 GLY B CA 1
ATOM 3902 C C . GLY B 1 26 ? 1.124 33.031 22.969 1 96.19 26 GLY B C 1
ATOM 3903 O O . GLY B 1 26 ? -0.002 33.531 23.062 1 96.19 26 GLY B O 1
ATOM 3904 N N . ILE B 1 27 ? 2.062 33.625 22.344 1 95.5 27 ILE B N 1
ATOM 3905 C CA . ILE B 1 27 ? 1.908 34.938 21.734 1 95.5 27 ILE B CA 1
ATOM 3906 C C . ILE B 1 27 ? 0.912 34.844 20.578 1 95.5 27 ILE B C 1
ATOM 3908 O O . ILE B 1 27 ? 0.058 35.719 20.422 1 95.5 27 ILE B O 1
ATOM 3912 N N . PHE B 1 28 ? 1.044 33.75 19.781 1 96.19 28 PHE B N 1
ATOM 3913 C CA . PHE B 1 28 ? 0.122 33.562 18.672 1 96.19 28 PHE B CA 1
ATOM 3914 C C . PHE B 1 28 ? -1.306 33.406 19.172 1 96.19 28 PHE B C 1
ATOM 3916 O O . PHE B 1 28 ? -2.258 33.812 18.516 1 96.19 28 PHE B O 1
ATOM 3923 N N . THR B 1 29 ? -1.453 32.781 20.344 1 97.69 29 THR B N 1
ATOM 3924 C CA . THR B 1 29 ? -2.773 32.562 20.922 1 97.69 29 THR B CA 1
ATOM 3925 C C . THR B 1 29 ? -3.422 33.875 21.328 1 97.69 29 THR B C 1
ATOM 3927 O O . THR B 1 29 ? -4.641 33.969 21.516 1 97.69 29 THR B O 1
ATOM 3930 N N . LEU B 1 30 ? -2.668 35 21.375 1 97.56 30 LEU B N 1
ATOM 3931 C CA . LEU B 1 30 ? -3.184 36.312 21.766 1 97.56 30 LEU B CA 1
ATOM 3932 C C . LEU B 1 30 ? -3.729 37.062 20.547 1 97.56 30 LEU B C 1
ATOM 3934 O O . LEU B 1 30 ? -4.5 38 20.688 1 97.56 30 LEU B O 1
ATOM 3938 N N . VAL B 1 31 ? -3.396 36.656 19.391 1 97.31 31 VAL B N 1
ATOM 3939 C CA . VAL B 1 31 ? -3.715 37.375 18.172 1 97.31 31 VAL B CA 1
ATOM 3940 C C . VAL B 1 31 ? -5.227 37.406 17.953 1 97.31 31 VAL B C 1
ATOM 3942 O O . VAL B 1 31 ? -5.801 38.438 17.625 1 97.31 31 VAL B O 1
ATOM 3945 N N . PRO B 1 32 ? -5.949 36.344 18.156 1 98.06 32 PRO B N 1
ATOM 3946 C CA . PRO B 1 32 ? -7.395 36.344 17.938 1 98.06 32 PRO B CA 1
ATOM 3947 C C . PRO B 1 32 ? -8.133 37.281 18.906 1 98.06 32 PRO B C 1
ATOM 3949 O O . PRO B 1 32 ? -9.312 37.562 18.703 1 98.06 32 PRO B O 1
ATOM 3952 N N . CYS B 1 33 ? -7.484 37.75 19.984 1 97.5 33 CYS B N 1
ATOM 3953 C CA . CYS B 1 33 ? -8.078 38.75 20.891 1 97.5 33 CYS B CA 1
ATOM 3954 C C . CYS B 1 33 ? -8.484 40 20.125 1 97.5 33 CYS B C 1
ATOM 3956 O O . CYS B 1 33 ? -9.5 40.625 20.438 1 97.5 33 CYS B O 1
ATOM 3958 N N . ILE B 1 34 ? -7.676 40.344 19.156 1 97.31 34 ILE B N 1
ATOM 3959 C CA . ILE B 1 34 ? -7.969 41.5 18.328 1 97.31 34 ILE B CA 1
ATOM 3960 C C . ILE B 1 34 ? -9.297 41.312 17.609 1 97.31 34 ILE B C 1
ATOM 3962 O O . ILE B 1 34 ? -10.125 42.219 17.547 1 97.31 34 ILE B O 1
ATOM 3966 N N . VAL B 1 35 ? -9.484 40.094 17.062 1 97.56 35 VAL B N 1
ATOM 3967 C CA . VAL B 1 35 ? -10.711 39.781 16.344 1 97.56 35 VAL B CA 1
ATOM 3968 C C . VAL B 1 35 ? -11.891 39.781 17.312 1 97.56 35 VAL B C 1
ATOM 3970 O O . VAL B 1 35 ? -12.977 40.25 16.969 1 97.56 35 VAL B O 1
ATOM 3973 N N . SER B 1 36 ? -11.703 39.25 18.484 1 97.44 36 SER B N 1
ATOM 3974 C CA . SER B 1 36 ? -12.758 39.219 19.484 1 97.44 36 SER B CA 1
ATOM 3975 C C . SER B 1 36 ? -13.211 40.625 19.875 1 97.44 36 SER B C 1
ATOM 3977 O O . SER B 1 36 ? -14.414 40.875 20.047 1 97.44 36 SER B O 1
ATOM 3979 N N . VAL B 1 37 ? -12.312 41.562 20.047 1 96.88 37 VAL B N 1
ATOM 3980 C CA . VAL B 1 37 ? -12.625 42.938 20.422 1 96.88 37 VAL B CA 1
ATOM 3981 C C . VAL B 1 37 ? -13.305 43.656 19.25 1 96.88 37 VAL B C 1
ATOM 3983 O O . VAL B 1 37 ? -14.297 44.375 19.438 1 96.88 37 VAL B O 1
ATOM 3986 N N . TYR B 1 38 ? -12.711 43.438 18.094 1 96.56 38 TYR B N 1
ATOM 3987 C CA . TYR B 1 38 ? -13.234 44.125 16.906 1 96.56 38 TYR B CA 1
ATOM 3988 C C . TYR B 1 38 ? -14.688 43.719 16.656 1 96.56 38 TYR B C 1
ATOM 3990 O O . TYR B 1 38 ? -15.508 44.562 16.281 1 96.56 38 TYR B O 1
ATOM 3998 N N . TYR B 1 39 ? -15 42.5 16.797 1 96.25 39 TYR B N 1
ATOM 3999 C CA . TYR B 1 39 ? -16.359 42.031 16.531 1 96.25 39 TYR B CA 1
ATOM 4000 C C . TYR B 1 39 ? -17.188 42 17.812 1 96.25 39 TYR B C 1
ATOM 4002 O O . TYR B 1 39 ? -18.297 41.469 17.812 1 96.25 39 TYR B O 1
ATOM 4010 N N . ASN B 1 40 ? -16.719 42.438 18.953 1 95.81 40 ASN B N 1
ATOM 4011 C CA . ASN B 1 40 ? -17.391 42.531 20.234 1 95.81 40 ASN B CA 1
ATOM 4012 C C . ASN B 1 40 ? -17.938 41.188 20.688 1 95.81 40 ASN B C 1
ATOM 4014 O O . ASN B 1 40 ? -19.125 41.062 20.984 1 95.81 40 ASN B O 1
ATOM 4018 N N . GLU B 1 41 ? -16.984 40.281 20.719 1 95.88 41 GLU B N 1
ATOM 4019 C CA . GLU B 1 41 ? -17.344 38.906 21.125 1 95.88 41 GLU B CA 1
ATOM 4020 C C . GLU B 1 41 ? -16.922 38.656 22.562 1 95.88 41 GLU B C 1
ATOM 4022 O O . GLU B 1 41 ? -16.094 39.375 23.125 1 95.88 41 GLU B O 1
ATOM 4027 N N . ASN B 1 42 ? -17.562 37.594 23.188 1 93.56 42 ASN B N 1
ATOM 4028 C CA . ASN B 1 42 ? -17.297 37.25 24.578 1 93.56 42 ASN B CA 1
ATOM 4029 C C . ASN B 1 42 ? -16.172 36.219 24.688 1 93.56 42 ASN B C 1
ATOM 4031 O O . ASN B 1 42 ? -16 35.562 25.734 1 93.56 42 ASN B O 1
ATOM 4035 N N . THR B 1 43 ? -15.352 36.062 23.734 1 96.31 43 THR B N 1
ATOM 4036 C CA . THR B 1 43 ? -14.305 35.031 23.719 1 96.31 43 THR B CA 1
ATOM 4037 C C . THR B 1 43 ? -12.953 35.656 24.078 1 96.31 43 THR B C 1
ATOM 4039 O O . THR B 1 43 ? -11.922 34.969 24.047 1 96.31 43 THR B O 1
ATOM 4042 N N . PHE B 1 44 ? -12.906 36.875 24.453 1 96.62 44 PHE B N 1
ATOM 4043 C CA . PHE B 1 44 ? -11.672 37.625 24.688 1 96.62 44 PHE B CA 1
ATOM 4044 C C . PHE B 1 44 ? -10.828 36.938 25.766 1 96.62 44 PHE B C 1
ATOM 4046 O O . PHE B 1 44 ? -9.641 36.688 25.562 1 96.62 44 PHE B O 1
ATOM 4053 N N . LEU B 1 45 ? -11.43 36.562 26.906 1 97.31 45 LEU B N 1
ATOM 4054 C CA . LEU B 1 45 ? -10.695 36 28.031 1 97.31 45 LEU B CA 1
ATOM 4055 C C . LEU B 1 45 ? -10.242 34.562 27.703 1 97.31 45 LEU B C 1
ATOM 4057 O O . LEU B 1 45 ? -9.25 34.094 28.25 1 97.31 45 LEU B O 1
ATOM 4061 N N . ASN B 1 46 ? -11.008 33.906 26.828 1 97.88 46 ASN B N 1
ATOM 4062 C CA . ASN B 1 46 ? -10.672 32.531 26.438 1 97.88 46 ASN B CA 1
ATOM 4063 C C . ASN B 1 46 ? -9.359 32.469 25.672 1 97.88 46 ASN B C 1
ATOM 4065 O O . ASN B 1 46 ? -8.719 31.422 25.609 1 97.88 46 ASN B O 1
ATOM 4069 N N . PHE B 1 47 ? -8.953 33.562 25.078 1 98.31 47 PHE B N 1
ATOM 4070 C CA . PHE B 1 47 ? -7.684 33.656 24.359 1 98.31 47 PHE B CA 1
ATOM 4071 C C . PHE B 1 47 ? -6.625 34.344 25.203 1 98.31 47 PHE B C 1
ATOM 4073 O O . PHE B 1 47 ? -5.465 33.938 25.219 1 98.31 47 PHE B O 1
ATOM 4080 N N . LEU B 1 48 ? -7.004 35.344 25.953 1 97.81 48 LEU B N 1
ATOM 4081 C CA . LEU B 1 48 ? -6.066 36.188 26.703 1 97.81 48 LEU B CA 1
ATOM 4082 C C . LEU B 1 48 ? -5.391 35.375 27.812 1 97.81 48 LEU B C 1
ATOM 4084 O O . LEU B 1 48 ? -4.172 35.438 27.969 1 97.81 48 LEU B O 1
ATOM 4088 N N . ILE B 1 49 ? -6.129 34.656 28.578 1 97.81 49 ILE B N 1
ATOM 4089 C CA . ILE B 1 49 ? -5.609 33.938 29.75 1 97.81 49 ILE B CA 1
ATOM 4090 C C . ILE B 1 49 ? -4.629 32.844 29.297 1 97.81 49 ILE B C 1
ATOM 4092 O O . ILE B 1 49 ? -3.475 32.844 29.734 1 97.81 49 ILE B O 1
ATOM 4096 N N . PRO B 1 50 ? -5.098 31.984 28.438 1 98.12 50 PRO B N 1
ATOM 4097 C CA . PRO B 1 50 ? -4.113 30.984 28 1 98.12 50 PRO B CA 1
ATOM 4098 C C . PRO B 1 50 ? -2.945 31.594 27.234 1 98.12 50 PRO B C 1
ATOM 4100 O O . PRO B 1 50 ? -1.807 31.141 27.375 1 98.12 50 PRO B O 1
ATOM 4103 N N . GLY B 1 51 ? -3.195 32.594 26.406 1 98.12 51 GLY B N 1
ATOM 4104 C CA . GLY B 1 51 ? -2.119 33.25 25.672 1 98.12 51 GLY B CA 1
ATOM 4105 C C . GLY B 1 51 ? -1.059 33.844 26.578 1 98.12 51 GLY B C 1
ATOM 4106 O O . GLY B 1 51 ? 0.137 33.625 26.375 1 98.12 51 GLY B O 1
ATOM 4107 N N . LEU B 1 52 ? -1.491 34.562 27.578 1 98.06 52 LEU B N 1
ATOM 4108 C CA . LEU B 1 52 ? -0.558 35.156 28.516 1 98.06 52 LEU B CA 1
ATOM 4109 C C . LEU B 1 52 ? 0.149 34.094 29.359 1 98.06 52 LEU B C 1
ATOM 4111 O O . LEU B 1 52 ? 1.354 34.188 29.594 1 98.06 52 LEU B O 1
ATOM 4115 N N . PHE B 1 53 ? -0.622 33.156 29.766 1 98.19 53 PHE B N 1
ATOM 4116 C CA . PHE B 1 53 ? -0.056 32.094 30.609 1 98.19 53 PHE B CA 1
ATOM 4117 C C . PHE B 1 53 ? 1.085 31.391 29.891 1 98.19 53 PHE B C 1
ATOM 4119 O O . PHE B 1 53 ? 2.178 31.234 30.438 1 98.19 53 PHE B O 1
ATOM 4126 N N . PHE B 1 54 ? 0.882 30.938 28.703 1 97.94 54 PHE B N 1
ATOM 4127 C CA . PHE B 1 54 ? 1.882 30.141 28.016 1 97.94 54 PHE B CA 1
ATOM 4128 C C . PHE B 1 54 ? 2.994 31.016 27.469 1 97.94 54 PHE B C 1
ATOM 4130 O O . PHE B 1 54 ? 4.125 30.562 27.281 1 97.94 54 PHE B O 1
ATOM 4137 N N . SER B 1 55 ? 2.699 32.312 27.188 1 97.25 55 SER B N 1
ATOM 4138 C CA . SER B 1 55 ? 3.779 33.219 26.828 1 97.25 55 SER B CA 1
ATOM 4139 C C . SER B 1 55 ? 4.766 33.375 27.984 1 97.25 55 SER B C 1
ATOM 4141 O O . SER B 1 55 ? 5.98 33.312 27.781 1 97.25 55 SER B O 1
ATOM 4143 N N . ILE B 1 56 ? 4.223 33.5 29.188 1 97.94 56 ILE B N 1
ATOM 4144 C CA . ILE B 1 56 ? 5.055 33.656 30.375 1 97.94 56 ILE B CA 1
ATOM 4145 C C . ILE B 1 56 ? 5.73 32.344 30.734 1 97.94 56 ILE B C 1
ATOM 4147 O O . ILE B 1 56 ? 6.926 32.312 31.031 1 97.94 56 ILE B O 1
ATOM 4151 N N . PHE B 1 57 ? 4.953 31.281 30.688 1 97.31 57 PHE B N 1
ATOM 4152 C CA . PHE B 1 57 ? 5.5 29.969 31.016 1 97.31 57 PHE B CA 1
ATOM 4153 C C . PHE B 1 57 ? 6.656 29.609 30.078 1 97.31 57 PHE B C 1
ATOM 4155 O O . PHE B 1 57 ? 7.688 29.109 30.531 1 97.31 57 PHE B O 1
ATOM 4162 N N . GLY B 1 58 ? 6.434 29.812 28.812 1 95.75 58 GLY B N 1
ATOM 4163 C CA . GLY B 1 58 ? 7.5 29.562 27.844 1 95.75 58 GLY B CA 1
ATOM 4164 C C . GLY B 1 58 ? 8.734 30.422 28.094 1 95.75 58 GLY B C 1
ATOM 4165 O O . GLY B 1 58 ? 9.859 29.938 28 1 95.75 58 GLY B O 1
ATOM 4166 N N . PHE B 1 59 ? 8.5 31.625 28.438 1 94.81 59 PHE B N 1
ATOM 4167 C CA . PHE B 1 59 ? 9.594 32.531 28.734 1 94.81 59 PHE B CA 1
ATOM 4168 C C . PHE B 1 59 ? 10.398 32.062 29.938 1 94.81 59 PHE B C 1
ATOM 4170 O O . PHE B 1 59 ? 11.625 32.094 29.922 1 94.81 59 PHE B O 1
ATOM 4177 N N . VAL B 1 60 ? 9.742 31.688 30.969 1 96.75 60 VAL B N 1
ATOM 4178 C CA . VAL B 1 60 ? 10.391 31.234 32.188 1 96.75 60 VAL B CA 1
ATOM 4179 C C . VAL B 1 60 ? 11.172 29.953 31.922 1 96.75 60 VAL B C 1
ATOM 4181 O O . VAL B 1 60 ? 12.305 29.797 32.406 1 96.75 60 VAL B O 1
ATOM 4184 N N . LEU B 1 61 ? 10.602 29.047 31.156 1 94.56 61 LEU B N 1
ATOM 4185 C CA . LEU B 1 61 ? 11.273 27.797 30.844 1 94.56 61 LEU B CA 1
ATOM 4186 C C . LEU B 1 61 ? 12.523 28.062 30 1 94.56 61 LEU B C 1
ATOM 4188 O O . LEU B 1 61 ? 13.555 27.422 30.203 1 94.56 61 LEU B O 1
ATOM 4192 N N . LYS B 1 62 ? 12.422 28.938 29.078 1 91.88 62 LYS B N 1
ATOM 4193 C CA . LYS B 1 62 ? 13.555 29.281 28.234 1 91.88 62 LYS B CA 1
ATOM 4194 C C . LYS B 1 62 ? 14.68 29.922 29.047 1 91.88 62 LYS B C 1
ATOM 4196 O O . LYS B 1 62 ? 15.859 29.656 28.797 1 91.88 62 LYS B O 1
ATOM 4201 N N . ARG B 1 63 ? 14.297 30.672 30.031 1 92.81 63 ARG B N 1
ATOM 4202 C CA . ARG B 1 63 ? 15.289 31.344 30.859 1 92.81 63 ARG B CA 1
ATOM 4203 C C . ARG B 1 63 ? 15.914 30.391 31.859 1 92.81 63 ARG B C 1
ATOM 4205 O O . ARG B 1 63 ? 17.078 30.547 32.25 1 92.81 63 ARG B O 1
ATOM 4212 N N . ALA B 1 64 ? 15.156 29.453 32.25 1 94.56 64 ALA B N 1
ATOM 4213 C CA . ALA B 1 64 ? 15.633 28.5 33.25 1 94.56 64 ALA B CA 1
ATOM 4214 C C . ALA B 1 64 ? 16.562 27.469 32.594 1 94.56 64 ALA B C 1
ATOM 4216 O O . ALA B 1 64 ? 17.266 26.75 33.312 1 94.56 64 ALA B O 1
ATOM 4217 N N . THR B 1 65 ? 16.562 27.406 31.297 1 91.44 65 THR B N 1
ATOM 4218 C CA . THR B 1 65 ? 17.391 26.422 30.609 1 91.44 65 THR B CA 1
ATOM 4219 C C . THR B 1 65 ? 18.406 27.109 29.719 1 91.44 65 THR B C 1
ATOM 4221 O O . THR B 1 65 ? 18.25 28.297 29.375 1 91.44 65 THR B O 1
ATOM 4224 N N . LYS B 1 66 ? 19.547 26.406 29.312 1 88.5 66 LYS B N 1
ATOM 4225 C CA . LYS B 1 66 ? 20.609 26.969 28.484 1 88.5 66 LYS B CA 1
ATOM 4226 C C . LYS B 1 66 ? 20.688 26.25 27.125 1 88.5 66 LYS B C 1
ATOM 4228 O O . LYS B 1 66 ? 20.391 25.062 27.031 1 88.5 66 LYS B O 1
ATOM 4233 N N . PRO B 1 67 ? 20.984 27.047 26.125 1 85.44 67 PRO B N 1
ATOM 4234 C CA . PRO B 1 67 ? 21.172 26.406 24.828 1 85.44 67 PRO B CA 1
ATOM 4235 C C . PRO B 1 67 ? 22.344 25.438 24.812 1 85.44 67 PRO B C 1
ATOM 4237 O O . PRO B 1 67 ? 23.375 25.688 25.438 1 85.44 67 PRO B O 1
ATOM 4240 N N . LYS B 1 68 ? 22.172 24.297 24.219 1 84.38 68 LYS B N 1
ATOM 4241 C CA . LYS B 1 68 ? 23.219 23.281 24.094 1 84.38 68 LYS B CA 1
ATOM 4242 C C . LYS B 1 68 ? 23.422 22.875 22.641 1 84.38 68 LYS B C 1
ATOM 4244 O O . LYS B 1 68 ? 22.578 23.188 21.781 1 84.38 68 LYS B O 1
ATOM 4249 N N . ASN B 1 69 ? 24.578 22.281 22.422 1 80 69 ASN B N 1
ATOM 4250 C CA . ASN B 1 69 ? 24.828 21.75 21.094 1 80 69 ASN B CA 1
ATOM 4251 C C . ASN B 1 69 ? 24 20.484 20.828 1 80 69 ASN B C 1
ATOM 4253 O O . ASN B 1 69 ? 24.203 19.453 21.484 1 80 69 ASN B O 1
ATOM 4257 N N . LEU B 1 70 ? 23.047 20.75 20 1 81.75 70 LEU B N 1
ATOM 4258 C CA . LEU B 1 70 ? 22.125 19.625 19.734 1 81.75 70 LEU B CA 1
ATOM 4259 C C . LEU B 1 70 ? 22.469 18.953 18.422 1 81.75 70 LEU B C 1
ATOM 4261 O O . LEU B 1 70 ? 23.047 19.578 17.516 1 81.75 70 LEU B O 1
ATOM 4265 N N . LYS B 1 71 ? 22.219 17.703 18.406 1 84.25 71 LYS B N 1
ATOM 4266 C CA . LYS B 1 71 ? 22.344 16.906 17.188 1 84.25 71 LYS B CA 1
ATOM 4267 C C . LYS B 1 71 ? 20.984 16.75 16.5 1 84.25 71 LYS B C 1
ATOM 4269 O O . LYS B 1 71 ? 19.969 17.203 17.016 1 84.25 71 LYS B O 1
ATOM 4274 N N . LEU B 1 72 ? 21.031 16.188 15.383 1 81.19 72 LEU B N 1
ATOM 4275 C CA . LEU B 1 72 ? 19.844 16.062 14.555 1 81.19 72 LEU B CA 1
ATOM 4276 C C . LEU B 1 72 ? 18.75 15.273 15.281 1 81.19 72 LEU B C 1
ATOM 4278 O O . LEU B 1 72 ? 17.578 15.648 15.242 1 81.19 72 LEU B O 1
ATOM 4282 N N . HIS B 1 73 ? 19.188 14.227 15.938 1 83.31 73 HIS B N 1
ATOM 4283 C CA . HIS B 1 73 ? 18.188 13.406 16.609 1 83.31 73 HIS B CA 1
ATOM 4284 C C . HIS B 1 73 ? 17.516 14.172 17.734 1 83.31 73 HIS B C 1
ATOM 4286 O O . HIS B 1 73 ? 16.312 13.977 18 1 83.31 73 HIS B O 1
ATOM 4292 N N . HIS B 1 74 ? 18.156 15.117 18.375 1 85.75 74 HIS B N 1
ATOM 4293 C CA . HIS B 1 74 ? 17.578 15.945 19.422 1 85.75 74 HIS B CA 1
ATOM 4294 C C . HIS B 1 74 ? 16.531 16.906 18.844 1 85.75 74 HIS B C 1
ATOM 4296 O O . HIS B 1 74 ? 15.453 17.078 19.438 1 85.75 74 HIS B O 1
ATOM 4302 N N . THR B 1 75 ? 16.875 17.438 17.734 1 85.06 75 THR B N 1
ATOM 4303 C CA . THR B 1 75 ? 15.969 18.391 17.125 1 85.06 75 THR B CA 1
ATOM 4304 C C . THR B 1 75 ? 14.734 17.703 16.562 1 85.06 75 THR B C 1
ATOM 4306 O O . THR B 1 75 ? 13.641 18.266 16.547 1 85.06 75 THR B O 1
ATOM 4309 N N . MET B 1 76 ? 14.914 16.469 16.125 1 86.38 76 MET B N 1
ATOM 4310 C CA . MET B 1 76 ? 13.758 15.695 15.68 1 86.38 76 MET B CA 1
ATOM 4311 C C . MET B 1 76 ? 12.812 15.398 16.844 1 86.38 76 MET B C 1
ATOM 4313 O O . MET B 1 76 ? 11.594 15.484 16.688 1 86.38 76 MET B O 1
ATOM 4317 N N . VAL B 1 77 ? 13.367 15.094 17.891 1 88.06 77 VAL B N 1
ATOM 4318 C CA . VAL B 1 77 ? 12.57 14.852 19.094 1 88.06 77 VAL B CA 1
ATOM 4319 C C . VAL B 1 77 ? 11.852 16.141 19.5 1 88.06 77 VAL B C 1
ATOM 4321 O O . VAL B 1 77 ? 10.664 16.109 19.812 1 88.06 77 VAL B O 1
ATOM 4324 N N . ALA B 1 78 ? 12.555 17.234 19.5 1 88.25 78 ALA B N 1
ATOM 4325 C CA . ALA B 1 78 ? 11.969 18.531 19.828 1 88.25 78 ALA B CA 1
ATOM 4326 C C . ALA B 1 78 ? 10.836 18.891 18.875 1 88.25 78 ALA B C 1
ATOM 4328 O O . ALA B 1 78 ? 9.812 19.422 19.297 1 88.25 78 ALA B O 1
ATOM 4329 N N . SER B 1 79 ? 11.07 18.547 17.609 1 88.44 79 SER B N 1
ATOM 4330 C CA . SER B 1 79 ? 10.055 18.828 16.609 1 88.44 79 SER B CA 1
ATOM 4331 C C . SER B 1 79 ? 8.781 18.031 16.875 1 88.44 79 SER B C 1
ATOM 4333 O O . SER B 1 79 ? 7.676 18.594 16.844 1 88.44 79 SER B O 1
ATOM 4335 N N . ALA B 1 80 ? 8.93 16.797 17.109 1 91.38 80 ALA B N 1
ATOM 4336 C CA . ALA B 1 80 ? 7.785 15.945 17.391 1 91.38 80 ALA B CA 1
ATOM 4337 C C . ALA B 1 80 ? 7.031 16.438 18.625 1 91.38 80 ALA B C 1
ATOM 4339 O O . ALA B 1 80 ? 5.801 16.516 18.625 1 91.38 80 ALA B O 1
ATOM 4340 N N . LEU B 1 81 ? 7.719 16.828 19.578 1 92.38 81 LEU B N 1
ATOM 4341 C CA . LEU B 1 81 ? 7.102 17.297 20.828 1 92.38 81 LEU B CA 1
ATOM 4342 C C . LEU B 1 81 ? 6.477 18.672 20.641 1 92.38 81 LEU B C 1
ATOM 4344 O O . LEU B 1 81 ? 5.438 18.969 21.219 1 92.38 81 LEU B O 1
ATOM 4348 N N . ALA B 1 82 ? 7.121 19.469 19.875 1 91.94 82 ALA B N 1
ATOM 4349 C CA . ALA B 1 82 ? 6.621 20.812 19.625 1 91.94 82 ALA B CA 1
ATOM 4350 C C . ALA B 1 82 ? 5.23 20.781 19 1 91.94 82 ALA B C 1
ATOM 4352 O O . ALA B 1 82 ? 4.336 21.516 19.422 1 91.94 82 ALA B O 1
ATOM 4353 N N . TRP B 1 83 ? 5.035 19.906 18.031 1 92.81 83 TRP B N 1
ATOM 4354 C CA . TRP B 1 83 ? 3.74 19.797 17.375 1 92.81 83 TRP B CA 1
ATOM 4355 C C . TRP B 1 83 ? 2.682 19.266 18.328 1 92.81 83 TRP B C 1
ATOM 4357 O O . TRP B 1 83 ? 1.532 19.719 18.312 1 92.81 83 TRP B O 1
ATOM 4367 N N . LEU B 1 84 ? 3.1 18.375 19.141 1 94.25 84 LEU B N 1
ATOM 4368 C CA . LEU B 1 84 ? 2.182 17.844 20.141 1 94.25 84 LEU B CA 1
ATOM 4369 C C . LEU B 1 84 ? 1.781 18.922 21.141 1 94.25 84 LEU B C 1
ATOM 4371 O O . LEU B 1 84 ? 0.597 19.078 21.453 1 94.25 84 LEU B O 1
ATOM 4375 N N . ILE B 1 85 ? 2.713 19.672 21.609 1 95.38 85 ILE B N 1
ATOM 4376 C CA . ILE B 1 85 ? 2.475 20.719 22.594 1 95.38 85 ILE B CA 1
ATOM 4377 C C . ILE B 1 85 ? 1.635 21.828 21.984 1 95.38 85 ILE B C 1
ATOM 4379 O O . ILE B 1 85 ? 0.723 22.359 22.625 1 95.38 85 ILE B O 1
ATOM 4383 N N . ALA B 1 86 ? 1.97 22.141 20.781 1 95.88 86 ALA B N 1
ATOM 4384 C CA . ALA B 1 86 ? 1.192 23.172 20.094 1 95.88 86 ALA B CA 1
ATOM 4385 C C . ALA B 1 86 ? -0.279 22.781 20 1 95.88 86 ALA B C 1
ATOM 4387 O O . ALA B 1 86 ? -1.165 23.609 20.172 1 95.88 86 ALA B O 1
ATOM 4388 N N . SER B 1 87 ? -0.492 21.547 19.734 1 97.31 87 SER B N 1
ATOM 4389 C CA . SER B 1 87 ? -1.865 21.062 19.625 1 97.31 87 SER B CA 1
ATOM 4390 C C . SER B 1 87 ? -2.58 21.109 20.984 1 97.31 87 SER B C 1
ATOM 4392 O O . SER B 1 87 ? -3.768 21.438 21.047 1 97.31 87 SER B O 1
ATOM 4394 N N . PHE B 1 88 ? -1.889 20.828 22.047 1 97.94 88 PHE B N 1
ATOM 4395 C CA . PHE B 1 88 ? -2.48 20.875 23.375 1 97.94 88 PHE B CA 1
ATOM 4396 C C . PHE B 1 88 ? -2.797 22.297 23.781 1 97.94 88 PHE B C 1
ATOM 4398 O O . PHE B 1 88 ? -3.871 22.578 24.328 1 97.94 88 PHE B O 1
ATOM 4405 N N . ILE B 1 89 ? -1.892 23.188 23.5 1 97.88 89 ILE B N 1
ATOM 4406 C CA . ILE B 1 89 ? -2.074 24.578 23.875 1 97.88 89 ILE B CA 1
ATOM 4407 C C . ILE B 1 89 ? -3.154 25.219 23.016 1 97.88 89 ILE B C 1
ATOM 4409 O O . ILE B 1 89 ? -4.043 25.906 23.516 1 97.88 89 ILE B O 1
ATOM 4413 N N . GLY B 1 90 ? -3.09 24.953 21.734 1 98.06 90 GLY B N 1
ATOM 4414 C CA . GLY B 1 90 ? -4.055 25.531 20.812 1 98.06 90 GLY B CA 1
ATOM 4415 C C . GLY B 1 90 ? -5.469 25.031 21.031 1 98.06 90 GLY B C 1
ATOM 4416 O O . GLY B 1 90 ? -6.434 25.656 20.578 1 98.06 90 GLY B O 1
ATOM 4417 N N . ALA B 1 91 ? -5.594 23.969 21.734 1 98.62 91 ALA B N 1
ATOM 4418 C CA . ALA B 1 91 ? -6.891 23.344 22 1 98.62 91 ALA B CA 1
ATOM 4419 C C . ALA B 1 91 ? -7.629 24.078 23.109 1 98.62 91 ALA B C 1
ATOM 4421 O O . ALA B 1 91 ? -8.859 24 23.203 1 98.62 91 ALA B O 1
ATOM 4422 N N . ILE B 1 92 ? -6.961 24.812 23.922 1 98.44 92 ILE B N 1
ATOM 4423 C CA . ILE B 1 92 ? -7.531 25.391 25.141 1 98.44 92 ILE B CA 1
ATOM 4424 C C . ILE B 1 92 ? -8.578 26.438 24.781 1 98.44 92 ILE B C 1
ATOM 4426 O O . ILE B 1 92 ? -9.719 26.375 25.25 1 98.44 92 ILE B O 1
ATOM 4430 N N . PRO B 1 93 ? -8.25 27.422 23.891 1 98.31 93 PRO B N 1
ATOM 4431 C CA . PRO B 1 93 ? -9.297 28.375 23.547 1 98.31 93 PRO B CA 1
ATOM 4432 C C . PRO B 1 93 ? -10.508 27.719 22.891 1 98.31 93 PRO B C 1
ATOM 4434 O O . PRO B 1 93 ? -11.641 28.172 23.062 1 98.31 93 PRO B O 1
ATOM 4437 N N . LEU B 1 94 ? -10.297 26.672 22.094 1 98.31 94 LEU B N 1
ATOM 4438 C CA . LEU B 1 94 ? -11.391 25.953 21.453 1 98.31 94 LEU B CA 1
ATOM 4439 C C . LEU B 1 94 ? -12.266 25.25 22.5 1 98.31 94 LEU B C 1
ATOM 4441 O O . LEU B 1 94 ? -13.492 25.297 22.422 1 98.31 94 LEU B O 1
ATOM 4445 N N . TYR B 1 95 ? -11.602 24.641 23.453 1 98.19 95 TYR B N 1
ATOM 4446 C CA . TYR B 1 95 ? -12.297 23.938 24.531 1 98.19 95 TYR B CA 1
ATOM 4447 C C . TYR B 1 95 ? -13.125 24.906 25.375 1 98.19 95 TYR B C 1
ATOM 4449 O O . TYR B 1 95 ? -14.258 24.594 25.75 1 98.19 95 TYR B O 1
ATOM 4457 N N . LEU B 1 96 ? -12.633 26.094 25.625 1 97.69 96 LEU B N 1
ATOM 4458 C CA . LEU B 1 96 ? -13.289 27.078 26.484 1 97.69 96 LEU B CA 1
ATOM 4459 C C . LEU B 1 96 ? -14.414 27.781 25.734 1 97.69 96 LEU B C 1
ATOM 4461 O O . LEU B 1 96 ? -15.383 28.234 26.359 1 97.69 96 LEU B O 1
ATOM 4465 N N . SER B 1 97 ? -14.359 27.828 24.438 1 97.44 97 SER B N 1
ATOM 4466 C CA . SER B 1 97 ? -15.289 28.656 23.688 1 97.44 97 SER B CA 1
ATOM 4467 C C . SER B 1 97 ? -16.391 27.812 23.047 1 97.44 97 SER B C 1
ATOM 4469 O O . SER B 1 97 ? -17.453 28.328 22.688 1 97.44 97 SER B O 1
ATOM 4471 N N . ILE B 1 98 ? -16.125 26.547 22.797 1 97.19 98 ILE B N 1
ATOM 4472 C CA . ILE B 1 98 ? -17.109 25.656 22.219 1 97.19 98 ILE B CA 1
ATOM 4473 C C . ILE B 1 98 ? -17.688 24.75 23.297 1 97.19 98 ILE B C 1
ATOM 4475 O O . ILE B 1 98 ? -17.031 23.781 23.719 1 97.19 98 ILE B O 1
ATOM 4479 N N . ASP B 1 99 ? -18.875 24.859 23.641 1 95.75 99 ASP B N 1
ATOM 4480 C CA . ASP B 1 99 ? -19.484 24.297 24.844 1 95.75 99 ASP B CA 1
ATOM 4481 C C . ASP B 1 99 ? -19.578 22.766 24.75 1 95.75 99 ASP B C 1
ATOM 4483 O O . ASP B 1 99 ? -19.484 22.078 25.766 1 95.75 99 ASP B O 1
ATOM 4487 N N . TYR B 1 100 ? -19.734 22.234 23.594 1 96.12 100 TYR B N 1
ATOM 4488 C CA . TYR B 1 100 ? -19.984 20.797 23.484 1 96.12 100 TYR B CA 1
ATOM 4489 C C . TYR B 1 100 ? -18.688 20.031 23.234 1 96.12 100 TYR B C 1
ATOM 4491 O O . TYR B 1 100 ? -18.688 18.812 23.125 1 96.12 100 TYR B O 1
ATOM 4499 N N . PHE B 1 101 ? -17.594 20.734 23.234 1 97.25 101 PHE B N 1
ATOM 4500 C CA . PHE B 1 101 ? -16.297 20.094 23 1 97.25 101 PHE B CA 1
ATOM 4501 C C . PHE B 1 101 ? -15.734 19.531 24.297 1 97.25 101 PHE B C 1
ATOM 4503 O O . PHE B 1 101 ? -15.695 20.219 25.312 1 97.25 101 PHE B O 1
ATOM 4510 N N . SER B 1 102 ? -15.383 18.203 24.312 1 97.88 102 SER B N 1
ATOM 4511 C CA . SER B 1 102 ? -14.414 17.734 25.297 1 97.88 102 SER B CA 1
ATOM 4512 C C . SER B 1 102 ? -13.008 18.234 24.969 1 97.88 102 SER B C 1
ATOM 4514 O O . SER B 1 102 ? -12.773 18.766 23.891 1 97.88 102 SER B O 1
ATOM 4516 N N . TYR B 1 103 ? -12.117 18.172 25.938 1 98 103 TYR B N 1
ATOM 4517 C CA . TYR B 1 103 ? -10.758 18.609 25.656 1 98 103 TYR B CA 1
ATOM 4518 C C . TYR B 1 103 ? -10.133 17.797 24.531 1 98 103 TYR B C 1
ATOM 4520 O O . TYR B 1 103 ? -9.383 18.328 23.719 1 98 103 TYR B O 1
ATOM 4528 N N . VAL B 1 104 ? -10.453 16.484 24.484 1 98.06 104 VAL B N 1
ATOM 4529 C CA . VAL B 1 104 ? -9.93 15.633 23.422 1 98.06 104 VAL B CA 1
ATOM 4530 C C . VAL B 1 104 ? -10.453 16.125 22.078 1 98.06 104 VAL B C 1
ATOM 4532 O O . VAL B 1 104 ? -9.719 16.125 21.078 1 98.06 104 VAL B O 1
ATOM 4535 N N . ASP B 1 105 ? -11.703 16.531 22.031 1 98.38 105 ASP B N 1
ATOM 4536 C CA . ASP B 1 105 ? -12.266 17.078 20.812 1 98.38 105 ASP B CA 1
ATOM 4537 C C . ASP B 1 105 ? -11.516 18.328 20.375 1 98.38 105 ASP B C 1
ATOM 4539 O O . ASP B 1 105 ? -11.242 18.516 19.188 1 98.38 105 ASP B O 1
ATOM 4543 N N . ALA B 1 106 ? -11.188 19.141 21.375 1 98.69 106 ALA B N 1
ATOM 4544 C CA . ALA B 1 106 ? -10.469 20.375 21.078 1 98.69 106 ALA B CA 1
ATOM 4545 C C . ALA B 1 106 ? -9.055 20.078 20.594 1 98.69 106 ALA B C 1
ATOM 4547 O O . ALA B 1 106 ? -8.547 20.766 19.703 1 98.69 106 ALA B O 1
ATOM 4548 N N . VAL B 1 107 ? -8.445 19.078 21.188 1 98.62 107 VAL B N 1
ATOM 4549 C CA . VAL B 1 107 ? -7.102 18.703 20.766 1 98.62 107 VAL B CA 1
ATOM 4550 C C . VAL B 1 107 ? -7.152 18.156 19.344 1 98.62 107 VAL B C 1
ATOM 4552 O O . VAL B 1 107 ? -6.254 18.438 18.531 1 98.62 107 VAL B O 1
ATOM 4555 N N . TYR B 1 108 ? -8.219 17.391 19.078 1 98.31 108 TYR B N 1
ATOM 4556 C CA . TYR B 1 108 ? -8.422 16.906 17.719 1 98.31 108 TYR B CA 1
ATOM 4557 C C . TYR B 1 108 ? -8.484 18.062 16.734 1 98.31 108 TYR B C 1
ATOM 4559 O O . TYR B 1 108 ? -7.793 18.047 15.711 1 98.31 108 TYR B O 1
ATOM 4567 N N . GLU B 1 109 ? -9.227 19.031 17.031 1 98.06 109 GLU B N 1
ATOM 4568 C CA . GLU B 1 109 ? -9.414 20.203 16.172 1 98.06 109 GLU B CA 1
ATOM 4569 C C . GLU B 1 109 ? -8.125 21 16.047 1 98.06 109 GLU B C 1
ATOM 4571 O O . GLU B 1 109 ? -7.777 21.453 14.953 1 98.06 109 GLU B O 1
ATOM 4576 N N . SER B 1 110 ? -7.426 21.172 17.125 1 98.38 110 SER B N 1
ATOM 4577 C CA . SER B 1 110 ? -6.184 21.922 17.141 1 98.38 110 SER B CA 1
ATOM 4578 C C . SER B 1 110 ? -5.082 21.219 16.375 1 98.38 110 SER B C 1
ATOM 4580 O O . SER B 1 110 ? -4.344 21.844 15.609 1 98.38 110 SER B O 1
ATOM 4582 N N . MET B 1 111 ? -4.953 19.891 16.594 1 98 111 MET B N 1
ATOM 4583 C CA . MET B 1 111 ? -3.988 19.094 15.828 1 98 111 MET B CA 1
ATOM 4584 C C . MET B 1 111 ? -4.27 19.188 14.336 1 98 111 MET B C 1
ATOM 4586 O O . MET B 1 111 ? -3.346 19.359 13.531 1 98 111 MET B O 1
ATOM 4590 N N . SER B 1 112 ? -5.539 19.078 14.008 1 98 112 SER B N 1
ATOM 4591 C CA . SER B 1 112 ? -5.949 19.172 12.617 1 98 112 SER B CA 1
ATOM 4592 C C . SER B 1 112 ? -5.586 20.531 12.023 1 98 112 SER B C 1
ATOM 4594 O O . SER B 1 112 ? -5.172 20.625 10.867 1 98 112 SER B O 1
ATOM 4596 N N . ALA B 1 113 ? -5.727 21.562 12.773 1 97.62 113 ALA B N 1
ATOM 4597 C CA . ALA B 1 113 ? -5.418 22.922 12.32 1 97.62 113 ALA B CA 1
ATOM 4598 C C . ALA B 1 113 ? -3.91 23.125 12.18 1 97.62 113 ALA B C 1
ATOM 4600 O O . ALA B 1 113 ? -3.424 23.484 11.102 1 97.62 113 ALA B O 1
ATOM 4601 N N . TRP B 1 114 ? -3.176 22.75 13.195 1 96.38 114 TRP B N 1
ATOM 4602 C CA . TRP B 1 114 ? -1.733 22.969 13.195 1 96.38 114 TRP B CA 1
ATOM 4603 C C . TRP B 1 114 ? -1.067 22.172 12.078 1 96.38 114 TRP B C 1
ATOM 4605 O O . TRP B 1 114 ? -0.124 22.641 11.445 1 96.38 114 TRP B O 1
ATOM 4615 N N . THR B 1 115 ? -1.545 20.984 11.867 1 95.38 115 THR B N 1
ATOM 4616 C CA . THR B 1 115 ? -0.918 20.109 10.891 1 95.38 115 THR B CA 1
ATOM 4617 C C . THR B 1 115 ? -1.457 20.391 9.484 1 95.38 115 THR B C 1
ATOM 4619 O O . THR B 1 115 ? -1.108 19.688 8.531 1 95.38 115 THR B O 1
ATOM 4622 N N . THR B 1 116 ? -2.303 21.328 9.359 1 95.81 116 THR B N 1
ATOM 4623 C CA . THR B 1 116 ? -2.924 21.719 8.094 1 95.81 116 THR B CA 1
ATOM 4624 C C . THR B 1 116 ? -3.668 20.547 7.469 1 95.81 116 THR B C 1
ATOM 4626 O O . THR B 1 116 ? -3.633 20.359 6.25 1 95.81 116 THR B O 1
ATOM 4629 N N . THR B 1 117 ? -4.242 19.672 8.32 1 96.06 117 THR B N 1
ATOM 4630 C CA . THR B 1 117 ? -5.062 18.578 7.812 1 96.06 117 THR B CA 1
ATOM 4631 C C . THR B 1 117 ? -6.441 19.078 7.402 1 96.06 117 THR B C 1
ATOM 4633 O O . THR B 1 117 ? -6.957 18.703 6.348 1 96.06 117 THR B O 1
ATOM 4636 N N . GLY B 1 118 ? -7.09 19.906 8.281 1 95.12 118 GLY B N 1
ATOM 4637 C CA . GLY B 1 118 ? -8.344 20.531 7.922 1 95.12 118 GLY B CA 1
ATOM 4638 C C . GLY B 1 118 ? -9.562 19.688 8.258 1 95.12 118 GLY B C 1
ATOM 4639 O O . GLY B 1 118 ? -10.68 20.016 7.848 1 95.12 118 GLY B O 1
ATOM 4640 N N . MET B 1 119 ? -9.352 18.641 8.984 1 95.81 119 MET B N 1
ATOM 4641 C CA . MET B 1 119 ? -10.477 17.875 9.5 1 95.81 119 MET B CA 1
ATOM 4642 C C . MET B 1 119 ? -11.172 18.625 10.633 1 95.81 119 MET B C 1
ATOM 4644 O O . MET B 1 119 ? -10.516 19.266 11.453 1 95.81 119 MET B O 1
ATOM 4648 N N . THR B 1 120 ? -12.484 18.547 10.688 1 96.62 120 THR B N 1
ATOM 4649 C CA . THR B 1 120 ? -13.195 19.266 11.734 1 96.62 120 THR B CA 1
ATOM 4650 C C . THR B 1 120 ? -14.266 18.391 12.375 1 96.62 120 THR B C 1
ATOM 4652 O O . THR B 1 120 ? -14.898 17.578 11.695 1 96.62 120 THR B O 1
ATOM 4655 N N . LEU B 1 121 ? -14.453 18.516 13.641 1 96.75 121 LEU B N 1
ATOM 4656 C CA . LEU B 1 121 ? -15.523 17.859 14.383 1 96.75 121 LEU B CA 1
ATOM 4657 C C . LEU B 1 121 ? -16.734 18.766 14.523 1 96.75 121 LEU B C 1
ATOM 4659 O O . LEU B 1 121 ? -17.781 18.359 15.047 1 96.75 121 LEU B O 1
ATOM 4663 N N . ILE B 1 122 ? -16.641 20 14.008 1 96.5 122 ILE B N 1
ATOM 4664 C CA . ILE B 1 122 ? -17.688 21 14.195 1 96.5 122 ILE B CA 1
ATOM 4665 C C . ILE B 1 122 ? -18.75 20.844 13.109 1 96.5 122 ILE B C 1
ATOM 4667 O O . ILE B 1 122 ? -18.469 21.047 11.93 1 96.5 122 ILE B O 1
ATOM 4671 N N . PRO B 1 123 ? -19.938 20.562 13.492 1 94.5 123 PRO B N 1
ATOM 4672 C CA . PRO B 1 123 ? -21 20.375 12.5 1 94.5 123 PRO B CA 1
ATOM 4673 C C . PRO B 1 123 ? -21.406 21.672 11.805 1 94.5 123 PRO B C 1
ATOM 4675 O O . PRO B 1 123 ? -21.703 21.672 10.609 1 94.5 123 PRO B O 1
ATOM 4678 N N . ASN B 1 124 ? -21.438 22.781 12.555 1 96.38 124 ASN B N 1
ATOM 4679 C CA . ASN B 1 124 ? -21.812 24.094 12.031 1 96.38 124 ASN B CA 1
ATOM 4680 C C . ASN B 1 124 ? -20.766 25.156 12.375 1 96.38 124 ASN B C 1
ATOM 4682 O O . ASN B 1 124 ? -20.859 25.797 13.422 1 96.38 124 ASN B O 1
ATOM 4686 N N . VAL B 1 125 ? -19.938 25.406 11.438 1 96 125 VAL B N 1
ATOM 4687 C CA . VAL B 1 125 ? -18.828 26.328 11.688 1 96 125 VAL B CA 1
ATOM 4688 C C . VAL B 1 125 ? -19.344 27.766 11.609 1 96 125 VAL B C 1
ATOM 4690 O O . VAL B 1 125 ? -18.734 28.688 12.188 1 96 125 VAL B O 1
ATOM 4693 N N . GLU B 1 126 ? -20.438 27.984 10.953 1 95.88 126 GLU B N 1
ATOM 4694 C CA . GLU B 1 126 ? -20.938 29.328 10.688 1 95.88 126 GLU B CA 1
ATOM 4695 C C . GLU B 1 126 ? -21.5 29.969 11.953 1 95.88 126 GLU B C 1
ATOM 4697 O O . GLU B 1 126 ? -21.625 31.188 12.031 1 95.88 126 GLU B O 1
ATOM 4702 N N . VAL B 1 127 ? -21.828 29.172 12.93 1 94.94 127 VAL B N 1
ATOM 4703 C CA . VAL B 1 127 ? -22.422 29.703 14.156 1 94.94 127 VAL B CA 1
ATOM 4704 C C . VAL B 1 127 ? -21.312 30.047 15.148 1 94.94 127 VAL B C 1
ATOM 4706 O O . VAL B 1 127 ? -21.562 30.75 16.141 1 94.94 127 VAL B O 1
ATOM 4709 N N . LEU B 1 128 ? -20.141 29.719 14.914 1 96.56 128 LEU B N 1
ATOM 4710 C CA . LEU B 1 128 ? -19.031 29.969 15.836 1 96.56 128 LEU B CA 1
ATOM 4711 C C . LEU B 1 128 ? -18.641 31.438 15.844 1 96.56 128 LEU B C 1
ATOM 4713 O O . LEU B 1 128 ? -18.844 32.156 14.852 1 96.56 128 LEU B O 1
ATOM 4717 N N . PRO B 1 129 ? -18.094 31.859 17.016 1 97.19 129 PRO B N 1
ATOM 4718 C CA . PRO B 1 129 ? -17.547 33.219 17.031 1 97.19 129 PRO B CA 1
ATOM 4719 C C . PRO B 1 129 ? -16.438 33.406 15.984 1 97.19 129 PRO B C 1
ATOM 4721 O O . PRO B 1 129 ? -15.656 32.5 15.734 1 97.19 129 PRO B O 1
ATOM 4724 N N . LYS B 1 130 ? -16.359 34.562 15.406 1 97.75 130 LYS B N 1
ATOM 4725 C CA . LYS B 1 130 ? -15.375 34.875 14.367 1 97.75 130 LYS B CA 1
ATOM 4726 C C . LYS B 1 130 ? -13.953 34.719 14.898 1 97.75 130 LYS B C 1
ATOM 4728 O O . LYS B 1 130 ? -13.047 34.344 14.148 1 97.75 130 LYS B O 1
ATOM 4733 N N . SER B 1 131 ? -13.766 35 16.188 1 98 131 SER B N 1
ATOM 4734 C CA . SER B 1 131 ? -12.438 34.844 16.781 1 98 131 SER B CA 1
ATOM 4735 C C . SER B 1 131 ? -11.984 33.406 16.734 1 98 131 SER B C 1
ATOM 4737 O O . SER B 1 131 ? -10.812 33.125 16.484 1 98 131 SER B O 1
ATOM 4739 N N . ILE B 1 132 ? -12.945 32.469 16.922 1 98.12 132 ILE B N 1
ATOM 4740 C CA . ILE B 1 132 ? -12.641 31.031 16.891 1 98.12 132 ILE B CA 1
ATOM 4741 C C . ILE B 1 132 ? -12.367 30.594 15.453 1 98.12 132 ILE B C 1
ATOM 4743 O O . ILE B 1 132 ? -11.445 29.828 15.203 1 98.12 132 ILE B O 1
ATOM 4747 N N . LEU B 1 133 ? -13.164 31.078 14.516 1 98.25 133 LEU B N 1
ATOM 4748 C CA . LEU B 1 133 ? -12.938 30.797 13.109 1 98.25 133 LEU B CA 1
ATOM 4749 C C . LEU B 1 133 ? -11.57 31.297 12.656 1 98.25 133 LEU B C 1
ATOM 4751 O O . LEU B 1 133 ? -10.844 30.609 11.945 1 98.25 133 LEU B O 1
ATOM 4755 N N . PHE B 1 134 ? -11.242 32.469 13.109 1 98.38 134 PHE B N 1
ATOM 4756 C CA . PHE B 1 134 ? -9.945 33.031 12.773 1 98.38 134 PHE B CA 1
ATOM 4757 C C . PHE B 1 134 ? -8.812 32.219 13.375 1 98.38 134 PHE B C 1
ATOM 4759 O O . PHE B 1 134 ? -7.785 32 12.727 1 98.38 134 PHE B O 1
ATOM 4766 N N . TRP B 1 135 ? -8.992 31.781 14.609 1 98.44 135 TRP B N 1
ATOM 4767 C CA . TRP B 1 135 ? -7.969 30.984 15.281 1 98.44 135 TRP B CA 1
ATOM 4768 C C . TRP B 1 135 ? -7.668 29.719 14.5 1 98.44 135 TRP B C 1
ATOM 4770 O O . TRP B 1 135 ? -6.5 29.344 14.32 1 98.44 135 TRP B O 1
ATOM 4780 N N . ARG B 1 136 ? -8.688 29.062 13.977 1 98.06 136 ARG B N 1
ATOM 4781 C CA . ARG B 1 136 ? -8.523 27.859 13.172 1 98.06 136 ARG B CA 1
ATOM 4782 C C . ARG B 1 136 ? -7.73 28.141 11.906 1 98.06 136 ARG B C 1
ATOM 4784 O O . ARG B 1 136 ? -6.789 27.422 11.57 1 98.06 136 ARG B O 1
ATOM 4791 N N . SER B 1 137 ? -8.055 29.203 11.227 1 98.25 137 SER B N 1
ATOM 4792 C CA . SER B 1 137 ? -7.367 29.609 10 1 98.25 137 SER B CA 1
ATOM 4793 C C . SER B 1 137 ? -5.926 30.016 10.289 1 98.25 137 SER B C 1
ATOM 4795 O O . SER B 1 137 ? -5.016 29.672 9.531 1 98.25 137 SER B O 1
ATOM 4797 N N . PHE B 1 138 ? -5.77 30.734 11.367 1 97.81 138 PHE B N 1
ATOM 4798 C CA . PHE B 1 138 ? -4.461 31.25 11.75 1 97.81 138 PHE B CA 1
ATOM 4799 C C . PHE B 1 138 ? -3.521 30.125 12.125 1 97.81 138 PHE B C 1
ATOM 4801 O O . PHE B 1 138 ? -2.342 30.125 11.773 1 97.81 138 PHE B O 1
ATOM 4808 N N . GLN B 1 139 ? -4.051 29.156 12.867 1 97.62 139 GLN B N 1
ATOM 4809 C CA . GLN B 1 139 ? -3.26 27.969 13.195 1 97.62 139 GLN B CA 1
ATOM 4810 C C . GLN B 1 139 ? -2.746 27.281 11.93 1 97.62 139 GLN B C 1
ATOM 4812 O O . GLN B 1 139 ? -1.574 26.922 11.852 1 97.62 139 GLN B O 1
ATOM 4817 N N . GLN B 1 140 ? -3.615 27.078 10.945 1 97.25 140 GLN B N 1
ATOM 4818 C CA . GLN B 1 140 ? -3.201 26.438 9.711 1 97.25 140 GLN B CA 1
ATOM 4819 C C . GLN B 1 140 ? -2.164 27.281 8.969 1 97.25 140 GLN B C 1
ATOM 4821 O O . GLN B 1 140 ? -1.213 26.734 8.398 1 97.25 140 GLN B O 1
ATOM 4826 N N . TRP B 1 141 ? -2.361 28.594 8.992 1 96.62 141 TRP B N 1
ATOM 4827 C CA . TRP B 1 141 ? -1.438 29.484 8.312 1 96.62 141 TRP B CA 1
ATOM 4828 C C . TRP B 1 141 ? -0.037 29.391 8.906 1 96.62 141 TRP B C 1
ATOM 4830 O O . TRP B 1 141 ? 0.949 29.281 8.172 1 96.62 141 TRP B O 1
ATOM 4840 N N . ILE B 1 142 ? 0.021 29.344 10.188 1 94.44 142 ILE B N 1
ATOM 4841 C CA . ILE B 1 142 ? 1.304 29.219 10.875 1 94.44 142 ILE B CA 1
ATOM 4842 C C . ILE B 1 142 ? 1.849 27.797 10.695 1 94.44 142 ILE B C 1
ATOM 4844 O O . ILE B 1 142 ? 3.037 27.609 10.422 1 94.44 142 ILE B O 1
ATOM 4848 N N . GLY B 1 143 ? 0.987 26.859 10.844 1 92.88 143 GLY B N 1
ATOM 4849 C CA . GLY B 1 143 ? 1.392 25.484 10.688 1 92.88 143 GLY B CA 1
ATOM 4850 C C . GLY B 1 143 ? 1.925 25.156 9.305 1 92.88 143 GLY B C 1
ATOM 4851 O O . GLY B 1 143 ? 2.795 24.297 9.156 1 92.88 143 GLY B O 1
ATOM 4852 N N . GLY B 1 144 ? 1.378 25.781 8.344 1 90.75 144 GLY B N 1
ATOM 4853 C CA . GLY B 1 144 ? 1.788 25.531 6.969 1 90.75 144 GLY B CA 1
ATOM 4854 C C . GLY B 1 144 ? 3.256 25.828 6.727 1 90.75 144 GLY B C 1
ATOM 4855 O O . GLY B 1 144 ? 3.961 25.031 6.105 1 90.75 144 GLY B O 1
ATOM 4856 N N . VAL B 1 145 ? 3.711 26.906 7.195 1 84.94 145 VAL B N 1
ATOM 4857 C CA . VAL B 1 145 ? 5.121 27.25 7.047 1 84.94 145 VAL B CA 1
ATOM 4858 C C . VAL B 1 145 ? 5.965 26.391 7.98 1 84.94 145 VAL B C 1
ATOM 4860 O O . VAL B 1 145 ? 7.082 26 7.633 1 84.94 145 VAL B O 1
ATOM 4863 N N . GLY B 1 146 ? 5.445 26.062 9.07 1 82.19 146 GLY B N 1
ATOM 4864 C CA . GLY B 1 146 ? 6.141 25.234 10.039 1 82.19 146 GLY B CA 1
ATOM 4865 C C . GLY B 1 146 ? 6.469 25.969 11.328 1 82.19 146 GLY B C 1
ATOM 4866 O O . GLY B 1 146 ? 7.117 27.016 11.305 1 82.19 146 GLY B O 1
ATOM 4867 N N . ILE B 1 147 ? 6.105 25.344 12.305 1 75.25 147 ILE B N 1
ATOM 4868 C CA . ILE B 1 147 ? 6.281 25.969 13.609 1 75.25 147 ILE B CA 1
ATOM 4869 C C . ILE B 1 147 ? 7.77 26.109 13.93 1 75.25 147 ILE B C 1
ATOM 4871 O O . ILE B 1 147 ? 8.219 27.141 14.406 1 75.25 147 ILE B O 1
ATOM 4875 N N . LEU B 1 148 ? 8.445 25.109 13.523 1 73.62 148 LEU B N 1
ATOM 4876 C CA . LEU B 1 148 ? 9.867 25.141 13.844 1 73.62 148 LEU B CA 1
ATOM 4877 C C . LEU B 1 148 ? 10.617 26.078 12.898 1 73.62 148 LEU B C 1
ATOM 4879 O O . LEU B 1 148 ? 11.578 26.734 13.305 1 73.62 148 LEU B O 1
ATOM 4883 N N . VAL B 1 149 ? 10.102 26.109 11.789 1 73.56 149 VAL B N 1
ATOM 4884 C CA . VAL B 1 149 ? 10.734 27 10.812 1 73.56 149 VAL B CA 1
ATOM 4885 C C . VAL B 1 149 ? 10.562 28.453 11.25 1 73.56 149 VAL B C 1
ATOM 4887 O O . VAL B 1 149 ? 11.531 29.219 11.258 1 73.56 149 VAL B O 1
ATOM 4890 N N . LEU B 1 150 ? 9.469 28.656 11.734 1 71.81 150 LEU B N 1
ATOM 4891 C CA . LEU B 1 150 ? 9.219 30.016 12.203 1 71.81 150 LEU B CA 1
ATOM 4892 C C . LEU B 1 150 ? 10 30.297 13.484 1 71.81 150 LEU B C 1
ATOM 4894 O O . LEU B 1 150 ? 10.523 31.406 13.656 1 71.81 150 LEU B O 1
ATOM 4898 N N . SER B 1 151 ? 10.086 29.297 14.273 1 71.94 151 SER B N 1
ATOM 4899 C CA . SER B 1 151 ? 10.742 29.469 15.562 1 71.94 151 SER B CA 1
ATOM 4900 C C . SER B 1 151 ? 12.258 29.609 15.406 1 71.94 151 SER B C 1
ATOM 4902 O O . SER B 1 151 ? 12.922 30.203 16.25 1 71.94 151 SER B O 1
ATOM 4904 N N . ALA B 1 152 ? 12.688 29.016 14.398 1 76 152 ALA B N 1
ATOM 4905 C CA . ALA B 1 152 ? 14.125 29.062 14.148 1 76 152 ALA B CA 1
ATOM 4906 C C . ALA B 1 152 ? 14.594 30.5 13.945 1 76 152 ALA B C 1
ATOM 4908 O O . ALA B 1 152 ? 15.727 30.859 14.305 1 76 152 ALA B O 1
ATOM 4909 N N . LEU B 1 153 ? 13.766 31.312 13.508 1 71.25 153 LEU B N 1
ATOM 4910 C CA . LEU B 1 153 ? 14.109 32.719 13.281 1 71.25 153 LEU B CA 1
ATOM 4911 C C . LEU B 1 153 ? 14.336 33.438 14.602 1 71.25 153 LEU B C 1
ATOM 4913 O O . LEU B 1 153 ? 15.148 34.375 14.672 1 71.25 153 LEU B O 1
ATOM 4917 N N . VAL B 1 154 ? 13.656 32.938 15.516 1 68.62 154 VAL B N 1
ATOM 4918 C CA . VAL B 1 154 ? 13.711 33.656 16.781 1 68.62 154 VAL B CA 1
ATOM 4919 C C . VAL B 1 154 ? 14.68 32.938 17.734 1 68.62 154 VAL B C 1
ATOM 4921 O O . VAL B 1 154 ? 15.383 33.594 18.516 1 68.62 154 VAL B O 1
ATOM 4924 N N . LEU B 1 155 ? 14.773 31.703 17.594 1 71.44 155 LEU B N 1
ATOM 4925 C CA . LEU B 1 155 ? 15.453 30.922 18.625 1 71.44 155 LEU B CA 1
ATOM 4926 C C . LEU B 1 155 ? 16.875 30.594 18.203 1 71.44 155 LEU B C 1
ATOM 4928 O O . LEU B 1 155 ? 17.734 30.328 19.047 1 71.44 155 LEU B O 1
ATOM 4932 N N . ALA B 1 156 ? 17.031 30.578 16.875 1 71.12 156 ALA B N 1
ATOM 4933 C CA . ALA B 1 156 ? 18.328 30.078 16.422 1 71.12 156 ALA B CA 1
ATOM 4934 C C . ALA B 1 156 ? 19.422 31.125 16.609 1 71.12 156 ALA B C 1
ATOM 4936 O O . ALA B 1 156 ? 19.312 32.25 16.094 1 71.12 156 ALA B O 1
ATOM 4937 N N . ARG B 1 157 ? 20.312 30.719 17.375 1 69.31 157 ARG B N 1
ATOM 4938 C CA . ARG B 1 157 ? 21.469 31.594 17.609 1 69.31 157 ARG B CA 1
ATOM 4939 C C . ARG B 1 157 ? 22.531 31.406 16.531 1 69.31 157 ARG B C 1
ATOM 4941 O O . ARG B 1 157 ? 23.422 32.25 16.406 1 69.31 157 ARG B O 1
ATOM 4948 N N . SER B 1 158 ? 22.375 30.281 15.906 1 72.38 158 SER B N 1
ATOM 4949 C CA . SER B 1 158 ? 23.359 29.984 14.867 1 72.38 158 SER B CA 1
ATOM 4950 C C . SER B 1 158 ? 22.688 29.375 13.633 1 72.38 158 SER B C 1
ATOM 4952 O O . SER B 1 158 ? 21.562 28.891 13.711 1 72.38 158 SER B O 1
ATOM 4954 N N . GLY B 1 159 ? 23.359 29.469 12.617 1 74.06 159 GLY B N 1
ATOM 4955 C CA . GLY B 1 159 ? 22.906 28.875 11.375 1 74.06 159 GLY B CA 1
ATOM 4956 C C . GLY B 1 159 ? 22.766 27.359 11.461 1 74.06 159 GLY B C 1
ATOM 4957 O O . GLY B 1 159 ? 21.891 26.781 10.82 1 74.06 159 GLY B O 1
ATOM 4958 N N . THR B 1 160 ? 23.562 26.844 12.281 1 75.56 160 THR B N 1
ATOM 4959 C CA . THR B 1 160 ? 23.562 25.391 12.43 1 75.56 160 THR B CA 1
ATOM 4960 C C . THR B 1 160 ? 22.297 24.906 13.109 1 75.56 160 THR B C 1
ATOM 4962 O O . THR B 1 160 ? 21.641 23.969 12.641 1 75.56 160 THR B O 1
ATOM 4965 N N . VAL B 1 161 ? 21.953 25.609 14.141 1 73.94 161 VAL B N 1
ATOM 4966 C CA . VAL B 1 161 ? 20.734 25.234 14.867 1 73.94 161 VAL B CA 1
ATOM 4967 C C . VAL B 1 161 ? 19.516 25.469 13.992 1 73.94 161 VAL B C 1
ATOM 4969 O O . VAL B 1 161 ? 18.594 24.656 13.961 1 73.94 161 VAL B O 1
ATOM 4972 N N . ALA B 1 162 ? 19.609 26.469 13.273 1 75 162 ALA B N 1
ATOM 4973 C CA . ALA B 1 162 ? 18.516 26.781 12.352 1 75 162 ALA B CA 1
ATOM 4974 C C . ALA B 1 162 ? 18.359 25.688 11.305 1 75 162 ALA B C 1
ATOM 4976 O O . ALA B 1 162 ? 17.25 25.266 10.984 1 75 162 ALA B O 1
ATOM 4977 N N . TYR B 1 163 ? 19.453 25.266 10.859 1 75.06 163 TYR B N 1
ATOM 4978 C CA . TYR B 1 163 ? 19.453 24.203 9.844 1 75.06 163 TYR B CA 1
ATOM 4979 C C . TYR B 1 163 ? 18.906 22.906 10.414 1 75.06 163 TYR B C 1
ATOM 4981 O O . TYR B 1 163 ? 18.141 22.203 9.742 1 75.06 163 TYR B O 1
ATOM 4989 N N . LEU B 1 164 ? 19.203 22.656 11.578 1 72.56 164 LEU B N 1
ATOM 4990 C CA . LEU B 1 164 ? 18.766 21.406 12.211 1 72.56 164 LEU B CA 1
ATOM 4991 C C . LEU B 1 164 ? 17.266 21.422 12.445 1 72.56 164 LEU B C 1
ATOM 4993 O O . LEU B 1 164 ? 16.594 20.406 12.234 1 72.56 164 LEU B O 1
ATOM 4997 N N . LEU B 1 165 ? 16.828 22.484 12.789 1 74.44 165 LEU B N 1
ATOM 4998 C CA . LEU B 1 165 ? 15.391 22.625 13 1 74.44 165 LEU B CA 1
ATOM 4999 C C . LEU B 1 165 ? 14.641 22.531 11.68 1 74.44 165 LEU B C 1
ATOM 5001 O O . LEU B 1 165 ? 13.586 21.891 11.602 1 74.44 165 LEU B O 1
ATOM 5005 N N . TYR B 1 166 ? 15.234 23.078 10.734 1 71.38 166 TYR B N 1
ATOM 5006 C CA . TYR B 1 166 ? 14.68 23.062 9.391 1 71.38 166 TYR B CA 1
ATOM 5007 C C . TYR B 1 166 ? 14.633 21.656 8.828 1 71.38 166 TYR B C 1
ATOM 5009 O O . TYR B 1 166 ? 13.609 21.219 8.289 1 71.38 166 TYR B O 1
ATOM 5017 N N . THR B 1 167 ? 15.586 20.891 9.047 1 72.88 167 THR B N 1
ATOM 5018 C CA . THR B 1 167 ? 15.711 19.531 8.523 1 72.88 167 THR B CA 1
ATOM 5019 C C . THR B 1 167 ? 14.844 18.562 9.328 1 72.88 167 THR B C 1
ATOM 5021 O O . THR B 1 167 ? 14.352 17.578 8.789 1 72.88 167 THR B O 1
ATOM 5024 N N . SER B 1 168 ? 14.602 18.938 10.523 1 70.25 168 SER B N 1
ATOM 5025 C CA . SER B 1 168 ? 13.805 18.094 11.398 1 70.25 168 SER B CA 1
ATOM 5026 C C . SER B 1 168 ? 12.336 18.078 10.977 1 70.25 168 SER B C 1
ATOM 5028 O O . SER B 1 168 ? 11.586 17.188 11.367 1 70.25 168 SER B O 1
ATOM 5030 N N . GLU B 1 169 ? 12.023 19.078 10.203 1 68.12 169 GLU B N 1
ATOM 5031 C CA . GLU B 1 169 ? 10.656 19.109 9.688 1 68.12 169 GLU B CA 1
ATOM 5032 C C . GLU B 1 169 ? 10.602 18.562 8.266 1 68.12 169 GLU B C 1
ATOM 5034 O O . GLU B 1 169 ? 9.656 18.859 7.52 1 68.12 169 GLU B O 1
ATOM 5039 N N . ALA B 1 170 ? 11.609 17.828 7.918 1 59.66 170 ALA B N 1
ATOM 5040 C CA . ALA B 1 170 ? 11.68 17.109 6.652 1 59.66 170 ALA B CA 1
ATOM 5041 C C . ALA B 1 170 ? 11.836 18.062 5.477 1 59.66 170 ALA B C 1
ATOM 5043 O O . ALA B 1 170 ? 11.219 17.875 4.426 1 59.66 170 ALA B O 1
ATOM 5044 N N . ARG B 1 171 ? 12.578 19.125 5.781 1 71.94 171 ARG B N 1
ATOM 5045 C CA . ARG B 1 171 ? 12.898 20.094 4.734 1 71.94 171 ARG B CA 1
ATOM 5046 C C . ARG B 1 171 ? 14.391 20.062 4.398 1 71.94 171 ARG B C 1
ATOM 5048 O O . ARG B 1 171 ? 15.234 1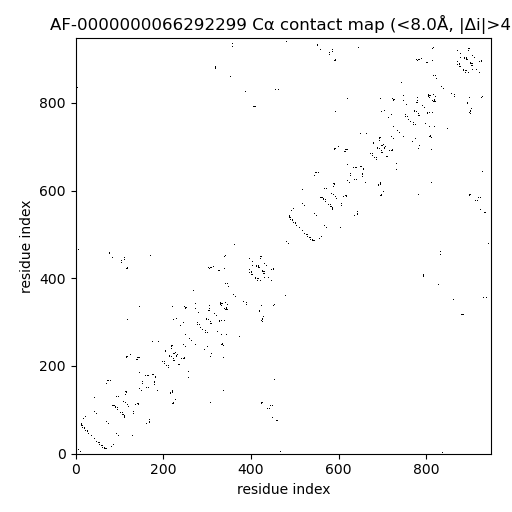9.938 5.289 1 71.94 171 ARG B O 1
ATOM 5055 N N . GLN B 1 172 ? 14.68 19.953 3.107 1 66.44 172 GLN B N 1
ATOM 5056 C CA . GLN B 1 172 ? 16.094 19.797 2.785 1 66.44 172 GLN B CA 1
ATOM 5057 C C . GLN B 1 172 ? 16.531 20.797 1.72 1 66.44 172 GLN B C 1
ATOM 5059 O O . GLN B 1 172 ? 17.734 21.047 1.538 1 66.44 172 GLN B O 1
ATOM 5064 N N . GLU B 1 173 ? 15.609 21.484 1.187 1 70.06 173 GLU B N 1
ATOM 5065 C CA . GLU B 1 173 ? 15.984 22.359 0.079 1 70.06 173 GLU B CA 1
ATOM 5066 C C . GLU B 1 173 ? 16.641 23.641 0.584 1 70.06 173 GLU B C 1
ATOM 5068 O O . GLU B 1 173 ? 16.172 24.234 1.559 1 70.06 173 GLU B O 1
ATOM 5073 N N . ARG B 1 174 ? 17.844 24.062 -0.003 1 69.75 174 ARG B N 1
ATOM 5074 C CA . ARG B 1 174 ? 18.531 25.297 0.296 1 69.75 174 ARG B CA 1
ATOM 5075 C C . ARG B 1 174 ? 18.344 26.328 -0.822 1 69.75 174 ARG B C 1
ATOM 5077 O O . ARG B 1 174 ? 18.719 26.078 -1.968 1 69.75 174 ARG B O 1
ATOM 5084 N N . ILE B 1 175 ? 17.688 27.359 -0.38 1 77.19 175 ILE B N 1
ATOM 5085 C CA . ILE B 1 175 ? 17.453 28.438 -1.327 1 77.19 175 ILE B CA 1
ATOM 5086 C C . ILE B 1 175 ? 18.578 29.453 -1.259 1 77.19 175 ILE B C 1
ATOM 5088 O O . ILE B 1 175 ? 19.031 29.969 -2.289 1 77.19 175 ILE B O 1
ATOM 5092 N N . MET B 1 176 ? 19 29.719 -0.055 1 79.06 176 MET B N 1
ATOM 5093 C CA . MET B 1 176 ? 20.094 30.641 0.223 1 79.06 176 MET B CA 1
ATOM 5094 C C . MET B 1 176 ? 21.281 29.906 0.847 1 79.06 176 MET B C 1
ATOM 5096 O O . MET B 1 176 ? 21.125 28.797 1.355 1 79.06 176 MET B O 1
ATOM 5100 N N . PRO B 1 177 ? 22.406 30.547 0.746 1 74.69 177 PRO B N 1
ATOM 5101 C CA . PRO B 1 177 ? 23.578 29.906 1.354 1 74.69 177 PRO B CA 1
ATOM 5102 C C . PRO B 1 177 ? 23.406 29.656 2.852 1 74.69 177 PRO B C 1
ATOM 5104 O O . PRO B 1 177 ? 23.859 28.641 3.373 1 74.69 177 PRO B O 1
ATOM 5107 N N . SER B 1 178 ? 22.688 30.531 3.463 1 81.5 178 SER B N 1
ATOM 5108 C CA . SER B 1 178 ? 22.484 30.375 4.898 1 81.5 178 SER B CA 1
ATOM 5109 C C . SER B 1 178 ? 21.094 29.828 5.195 1 81.5 178 SER B C 1
ATOM 5111 O O . SER B 1 178 ? 20.141 30.109 4.473 1 81.5 178 SER B O 1
ATOM 5113 N N . ALA B 1 179 ? 21.031 29.062 6.305 1 81.69 179 ALA B N 1
ATOM 5114 C CA . ALA B 1 179 ? 19.734 28.5 6.723 1 81.69 179 ALA B CA 1
ATOM 5115 C C . ALA B 1 179 ? 18.75 29.609 7.094 1 81.69 179 ALA B C 1
ATOM 5117 O O . ALA B 1 179 ? 17.594 29.562 6.707 1 81.69 179 ALA B O 1
ATOM 5118 N N . ILE B 1 180 ? 19.219 30.594 7.77 1 84.88 180 ILE B N 1
ATOM 5119 C CA . ILE B 1 180 ? 18.375 31.703 8.195 1 84.88 180 ILE B CA 1
ATOM 5120 C C . ILE B 1 180 ? 17.891 32.469 6.973 1 84.88 180 ILE B C 1
ATOM 5122 O O . ILE B 1 180 ? 16.734 32.875 6.914 1 84.88 180 ILE B O 1
ATOM 5126 N N . GLY B 1 181 ? 18.734 32.656 6.008 1 84.94 181 GLY B N 1
ATOM 5127 C CA . GLY B 1 181 ? 18.344 33.281 4.766 1 84.94 181 GLY B CA 1
ATOM 5128 C C . GLY B 1 181 ? 17.266 32.531 4.016 1 84.94 181 GLY B C 1
ATOM 5129 O O . GLY B 1 181 ? 16.344 33.156 3.473 1 84.94 181 GLY B O 1
ATOM 5130 N N . THR B 1 182 ? 17.422 31.297 3.984 1 85.81 182 THR B N 1
ATOM 5131 C CA . THR B 1 182 ? 16.422 30.438 3.336 1 85.81 182 THR B CA 1
ATOM 5132 C C . THR B 1 182 ? 15.07 30.578 4.02 1 85.81 182 THR B C 1
ATOM 5134 O O . THR B 1 182 ? 14.047 30.766 3.354 1 85.81 182 THR B O 1
ATOM 5137 N N . ILE B 1 183 ? 15.094 30.547 5.359 1 87.25 183 ILE B N 1
ATOM 5138 C CA . ILE B 1 183 ? 13.859 30.609 6.137 1 87.25 183 ILE B CA 1
ATOM 5139 C C . ILE B 1 183 ? 13.188 31.969 5.93 1 87.25 183 ILE B C 1
ATOM 5141 O O . ILE B 1 183 ? 11.977 32.031 5.723 1 87.25 183 ILE B O 1
ATOM 5145 N N . LYS B 1 184 ? 13.914 32.969 5.91 1 88.94 184 LYS B N 1
ATOM 5146 C CA . LYS B 1 184 ? 13.375 34.312 5.688 1 88.94 184 LYS B CA 1
ATOM 5147 C C . LYS B 1 184 ? 12.742 34.438 4.305 1 88.94 184 LYS B C 1
ATOM 5149 O O . LYS B 1 184 ? 11.672 35.031 4.152 1 88.94 184 LYS B O 1
ATOM 5154 N N . THR B 1 185 ? 13.422 33.906 3.361 1 89.38 185 THR B N 1
ATOM 5155 C CA . THR B 1 185 ? 12.906 33.938 1.995 1 89.38 185 THR B CA 1
ATOM 5156 C C . THR B 1 185 ? 11.586 33.188 1.891 1 89.38 185 THR B C 1
ATOM 5158 O O . THR B 1 185 ? 10.656 33.656 1.219 1 89.38 185 THR B O 1
ATOM 5161 N N . ILE B 1 186 ? 11.539 32.094 2.549 1 89.19 186 ILE B N 1
ATOM 5162 C CA . ILE B 1 186 ? 10.32 31.297 2.553 1 89.19 186 ILE B CA 1
ATOM 5163 C C . ILE B 1 186 ? 9.172 32.094 3.15 1 89.19 186 ILE B C 1
ATOM 5165 O O . ILE B 1 186 ? 8.078 32.156 2.58 1 89.19 186 ILE B O 1
ATOM 5169 N N . ILE B 1 187 ? 9.422 32.781 4.23 1 90 187 ILE B N 1
ATOM 5170 C CA . ILE B 1 187 ? 8.391 33.531 4.926 1 90 187 ILE B CA 1
ATOM 5171 C C . ILE B 1 187 ? 7.941 34.688 4.059 1 90 187 ILE B C 1
ATOM 5173 O O . ILE B 1 187 ? 6.746 35 3.975 1 90 187 ILE B O 1
ATOM 5177 N N . TRP B 1 188 ? 8.859 35.281 3.434 1 92 188 TRP B N 1
ATOM 5178 C CA . TRP B 1 188 ? 8.523 36.406 2.568 1 92 188 TRP B CA 1
ATOM 5179 C C . TRP B 1 188 ? 7.656 35.969 1.4 1 92 188 TRP B C 1
ATOM 5181 O O . TRP B 1 188 ? 6.684 36.625 1.049 1 92 188 TRP B O 1
ATOM 5191 N N . ILE B 1 189 ? 8.023 34.875 0.795 1 92.5 189 ILE B N 1
ATOM 5192 C CA . ILE B 1 189 ? 7.246 34.344 -0.318 1 92.5 189 ILE B CA 1
ATOM 5193 C C . ILE B 1 189 ? 5.848 33.969 0.161 1 92.5 189 ILE B C 1
ATOM 5195 O O . ILE B 1 189 ? 4.855 34.25 -0.51 1 92.5 189 ILE B O 1
ATOM 5199 N N . TYR B 1 190 ? 5.852 33.406 1.338 1 93.56 190 TYR B N 1
ATOM 5200 C CA . TYR B 1 190 ? 4.594 32.969 1.928 1 93.56 190 TYR B CA 1
ATOM 5201 C C . TYR B 1 190 ? 3.664 34.156 2.186 1 93.56 190 TYR B C 1
ATOM 5203 O O . TYR B 1 190 ? 2.477 34.094 1.859 1 93.56 190 TYR B O 1
ATOM 5211 N N . ILE B 1 191 ? 4.168 35.219 2.689 1 95.12 191 ILE B N 1
ATOM 5212 C CA . ILE B 1 191 ? 3.396 36.438 2.984 1 95.12 191 ILE B CA 1
ATOM 5213 C C . ILE B 1 191 ? 2.949 37.094 1.681 1 95.12 191 ILE B C 1
ATOM 5215 O O . ILE B 1 191 ? 1.803 37.531 1.559 1 95.12 191 ILE B O 1
ATOM 5219 N N . LEU B 1 192 ? 3.82 37.125 0.724 1 96 192 LEU B N 1
ATOM 5220 C CA . LEU B 1 192 ? 3.5 37.688 -0.571 1 96 192 LEU B CA 1
ATOM 5221 C C . LEU B 1 192 ? 2.312 37 -1.213 1 96 192 LEU B C 1
ATOM 5223 O O . LEU B 1 192 ? 1.359 37.625 -1.65 1 96 192 LEU B O 1
ATOM 5227 N N . TYR B 1 193 ? 2.383 35.719 -1.246 1 95.81 193 TYR B N 1
ATOM 5228 C CA . TYR B 1 193 ? 1.316 34.969 -1.883 1 95.81 193 TYR B CA 1
ATOM 5229 C C . TYR B 1 193 ? 0.029 35.062 -1.071 1 95.81 193 TYR B C 1
ATOM 5231 O O . TYR B 1 193 ? -1.069 34.969 -1.629 1 95.81 193 TYR B O 1
ATOM 5239 N N . THR B 1 194 ? 0.174 35.188 0.275 1 97.31 194 THR B N 1
ATOM 5240 C CA . THR B 1 194 ? -1.012 35.375 1.103 1 97.31 194 THR B CA 1
ATOM 5241 C C . THR B 1 194 ? -1.714 36.688 0.748 1 97.31 194 THR B C 1
ATOM 5243 O O . THR B 1 194 ? -2.932 36.719 0.562 1 97.31 194 THR B O 1
ATOM 5246 N N . ILE B 1 195 ? -0.951 37.75 0.592 1 97.94 195 ILE B N 1
ATOM 5247 C CA . ILE B 1 195 ? -1.512 39.031 0.258 1 97.94 195 ILE B CA 1
ATOM 5248 C C . ILE B 1 195 ? -2.148 39 -1.13 1 97.94 195 ILE B C 1
ATOM 5250 O O . ILE B 1 195 ? -3.273 39.469 -1.322 1 97.94 195 ILE B O 1
ATOM 5254 N N . LEU B 1 196 ? -1.471 38.375 -2.066 1 97.56 196 LEU B N 1
ATOM 5255 C CA . LEU B 1 196 ? -1.989 38.281 -3.424 1 97.56 196 LEU B CA 1
ATOM 5256 C C . LEU B 1 196 ? -3.266 37.438 -3.449 1 97.56 196 LEU B C 1
ATOM 5258 O O . LEU B 1 196 ? -4.203 37.75 -4.188 1 97.56 196 LEU B O 1
ATOM 5262 N N . GLY B 1 197 ? -3.289 36.375 -2.66 1 98.19 197 GLY B N 1
ATOM 5263 C CA . GLY B 1 197 ? -4.473 35.531 -2.594 1 98.19 197 GLY B CA 1
ATOM 5264 C C . GLY B 1 197 ? -5.68 36.25 -2.018 1 98.19 197 GLY B C 1
ATOM 5265 O O . GLY B 1 197 ? -6.789 36.125 -2.541 1 98.19 197 GLY B O 1
ATOM 5266 N N . VAL B 1 198 ? -5.453 37.031 -0.954 1 98.31 198 VAL B N 1
ATOM 5267 C CA . VAL B 1 198 ? -6.531 37.781 -0.329 1 98.31 198 VAL B CA 1
ATOM 5268 C C . VAL B 1 198 ? -7.094 38.812 -1.325 1 98.31 198 VAL B C 1
ATOM 5270 O O . VAL B 1 198 ? -8.312 38.938 -1.463 1 98.31 198 VAL B O 1
ATOM 5273 N N . LEU B 1 199 ? -6.219 39.438 -2.027 1 98.38 199 LEU B N 1
ATOM 5274 C CA . LEU B 1 199 ? -6.637 40.438 -2.994 1 98.38 199 LEU B CA 1
ATOM 5275 C C . LEU B 1 199 ? -7.426 39.812 -4.137 1 98.38 199 LEU B C 1
ATOM 5277 O O . LEU B 1 199 ? -8.461 40.344 -4.543 1 98.38 199 LEU B O 1
ATOM 5281 N N . LEU B 1 200 ? -6.969 38.719 -4.656 1 98.44 200 LEU B N 1
ATOM 5282 C CA . LEU B 1 200 ? -7.621 38.062 -5.789 1 98.44 200 LEU B CA 1
ATOM 5283 C C . LEU B 1 200 ? -8.984 37.5 -5.387 1 98.44 200 LEU B C 1
ATOM 5285 O O . LEU B 1 200 ? -9.945 37.594 -6.152 1 98.44 200 LEU B O 1
ATOM 5289 N N . LEU B 1 201 ? -9.07 36.906 -4.211 1 98.38 201 LEU B N 1
ATOM 5290 C CA . LEU B 1 201 ? -10.359 36.406 -3.758 1 98.38 201 LEU B CA 1
ATOM 5291 C C . LEU B 1 201 ? -11.32 37.531 -3.463 1 98.38 201 LEU B C 1
ATOM 5293 O O . LEU B 1 201 ? -12.531 37.406 -3.682 1 98.38 201 LEU B O 1
ATOM 5297 N N . TYR B 1 202 ? -10.789 38.625 -2.92 1 98.19 202 TYR B N 1
ATOM 5298 C CA . TYR B 1 202 ? -11.625 39.812 -2.711 1 98.19 202 TYR B CA 1
ATOM 5299 C C . TYR B 1 202 ? -12.164 40.344 -4.035 1 98.19 202 TYR B C 1
ATOM 5301 O O . TYR B 1 202 ? -13.344 40.719 -4.129 1 98.19 202 TYR B O 1
ATOM 5309 N N . LEU B 1 203 ? -11.367 40.344 -5.062 1 97.94 203 LEU B N 1
ATOM 5310 C CA . LEU B 1 203 ? -11.758 40.812 -6.387 1 97.94 203 LEU B CA 1
ATOM 5311 C C . LEU B 1 203 ? -12.766 39.875 -7.027 1 97.94 203 LEU B C 1
ATOM 5313 O O . LEU B 1 203 ? -13.5 40.25 -7.934 1 97.94 203 LEU B O 1
ATOM 5317 N N . SER B 1 204 ? -12.766 38.656 -6.613 1 97.88 204 SER B N 1
ATOM 5318 C CA . SER B 1 204 ? -13.711 37.688 -7.16 1 97.88 204 SER B CA 1
ATOM 5319 C C . SER B 1 204 ? -15.109 37.906 -6.586 1 97.88 204 SER B C 1
ATOM 5321 O O . SER B 1 204 ? -16.062 37.219 -7 1 97.88 204 SER B O 1
ATOM 5323 N N . GLY B 1 205 ? -15.297 38.781 -5.59 1 97.25 205 GLY B N 1
ATOM 5324 C CA . GLY B 1 205 ? -16.609 39.125 -5.062 1 97.25 205 GLY B CA 1
ATOM 5325 C C . GLY B 1 205 ? -16.797 38.719 -3.615 1 97.25 205 GLY B C 1
ATOM 5326 O O . GLY B 1 205 ? -17.859 38.938 -3.031 1 97.25 205 GLY B O 1
ATOM 5327 N N . LEU B 1 206 ? -15.805 38.188 -2.979 1 97.94 206 LEU B N 1
ATOM 5328 C CA . LEU B 1 206 ? -15.914 37.75 -1.592 1 97.94 206 LEU B CA 1
ATOM 5329 C C . LEU B 1 206 ? -15.664 38.906 -0.635 1 97.94 206 LEU B C 1
ATOM 5331 O O . LEU B 1 206 ? -15.023 39.906 -1.005 1 97.94 206 LEU B O 1
ATOM 5335 N N . SER B 1 207 ? -16.188 38.812 0.582 1 97.75 207 SER B N 1
ATOM 5336 C CA . SER B 1 207 ? -15.875 39.812 1.615 1 97.75 207 SER B CA 1
ATOM 5337 C C . SER B 1 207 ? -14.422 39.688 2.064 1 97.75 207 SER B C 1
ATOM 5339 O O . SER B 1 207 ? -13.789 38.656 1.867 1 97.75 207 SER B O 1
ATOM 5341 N N . PHE B 1 208 ? -13.914 40.688 2.615 1 97.25 208 PHE B N 1
ATOM 5342 C CA . PHE B 1 208 ? -12.547 40.656 3.119 1 97.25 208 PHE B CA 1
ATOM 5343 C C . PHE B 1 208 ? -12.367 39.594 4.176 1 97.25 208 PHE B C 1
ATOM 5345 O O . PHE B 1 208 ? -11.328 38.906 4.215 1 97.25 208 PHE B O 1
ATOM 5352 N N . TRP B 1 209 ? -13.391 39.406 5.012 1 97.44 209 TRP B N 1
ATOM 5353 C CA . TRP B 1 209 ? -13.367 38.375 6.039 1 97.44 209 TRP B CA 1
ATOM 5354 C C . TRP B 1 209 ? -13.211 37 5.414 1 97.44 209 TRP B C 1
ATOM 5356 O O . TRP B 1 209 ? -12.344 36.219 5.824 1 97.44 209 TRP B O 1
ATOM 5366 N N . ASP B 1 210 ? -14.008 36.75 4.387 1 97.81 210 ASP B N 1
ATOM 5367 C CA . ASP B 1 210 ? -13.961 35.438 3.717 1 97.81 210 ASP B CA 1
ATOM 5368 C C . ASP B 1 210 ? -12.625 35.25 2.998 1 97.81 210 ASP B C 1
ATOM 5370 O O . ASP B 1 210 ? -12 34.188 3.111 1 97.81 210 ASP B O 1
ATOM 5374 N N . ALA B 1 211 ? -12.203 36.25 2.316 1 98.44 211 ALA B N 1
ATOM 5375 C CA . ALA B 1 211 ? -10.977 36.188 1.52 1 98.44 211 ALA B CA 1
ATOM 5376 C C . ALA B 1 211 ? -9.758 35.938 2.402 1 98.44 211 ALA B C 1
ATOM 5378 O O . ALA B 1 211 ? -8.891 35.125 2.059 1 98.44 211 ALA B O 1
ATOM 5379 N N . LEU B 1 212 ? -9.727 36.625 3.504 1 97.94 212 LEU B N 1
ATOM 5380 C CA . LEU B 1 212 ? -8.594 36.5 4.414 1 97.94 212 LEU B CA 1
ATOM 5381 C C . LEU B 1 212 ? -8.508 35.094 4.98 1 97.94 212 LEU B C 1
ATOM 5383 O O . LEU B 1 212 ? -7.457 34.438 4.906 1 97.94 212 LEU B O 1
ATOM 5387 N N . ASN B 1 213 ? -9.625 34.594 5.523 1 98.25 213 ASN B N 1
ATOM 5388 C CA . ASN B 1 213 ? -9.625 33.281 6.152 1 98.25 213 ASN B CA 1
ATOM 5389 C C . ASN B 1 213 ? -9.398 32.156 5.133 1 98.25 213 ASN B C 1
ATOM 5391 O O . ASN B 1 213 ? -8.609 31.25 5.375 1 98.25 213 ASN B O 1
ATOM 5395 N N . LEU B 1 214 ? -10 32.25 3.99 1 98.19 214 LEU B N 1
ATOM 5396 C CA . LEU B 1 214 ? -9.875 31.219 2.971 1 98.19 214 LEU B CA 1
ATOM 5397 C C . LEU B 1 214 ? -8.461 31.203 2.387 1 98.19 214 LEU B C 1
ATOM 5399 O O . LEU B 1 214 ? -7.926 30.125 2.086 1 98.19 214 LEU B O 1
ATOM 5403 N N . THR B 1 215 ? -7.871 32.344 2.232 1 98.31 215 THR B N 1
ATOM 5404 C CA . THR B 1 215 ? -6.516 32.375 1.696 1 98.31 215 THR B CA 1
ATOM 5405 C C . THR B 1 215 ? -5.516 31.812 2.695 1 98.31 215 THR B C 1
ATOM 5407 O O . THR B 1 215 ? -4.59 31.094 2.312 1 98.31 215 THR B O 1
ATOM 5410 N N . MET B 1 216 ? -5.699 32.156 3.971 1 97.81 216 MET B N 1
ATOM 5411 C CA . MET B 1 216 ? -4.793 31.641 4.992 1 97.81 216 MET B CA 1
ATOM 5412 C C . MET B 1 216 ? -4.789 30.109 4.996 1 97.81 216 MET B C 1
ATOM 5414 O O . MET B 1 216 ? -3.729 29.484 5.051 1 97.81 216 MET B O 1
ATOM 5418 N N . THR B 1 217 ? -5.973 29.531 4.879 1 97.69 217 THR B N 1
ATOM 5419 C CA . THR B 1 217 ? -6.062 28.078 4.926 1 97.69 217 THR B CA 1
ATOM 5420 C C . THR B 1 217 ? -5.73 27.469 3.564 1 97.69 217 THR B C 1
ATOM 5422 O O . THR B 1 217 ? -5.227 26.344 3.484 1 97.69 217 THR B O 1
ATOM 5425 N N . GLY B 1 218 ? -5.949 28.188 2.5 1 97.31 218 GLY B N 1
ATOM 5426 C CA . GLY B 1 218 ? -5.652 27.688 1.163 1 97.31 218 GLY B CA 1
ATOM 5427 C C . GLY B 1 218 ? -4.164 27.656 0.861 1 97.31 218 GLY B C 1
ATOM 5428 O O . GLY B 1 218 ? -3.652 26.641 0.383 1 97.31 218 GLY B O 1
ATOM 5429 N N . ILE B 1 219 ? -3.455 28.719 1.189 1 96 219 ILE B N 1
ATOM 5430 C CA . ILE B 1 219 ? -2.037 28.828 0.863 1 96 219 ILE B CA 1
ATOM 5431 C C . ILE B 1 219 ? -1.234 27.844 1.721 1 96 219 ILE B C 1
ATOM 5433 O O . ILE B 1 219 ? -0.184 27.359 1.299 1 96 219 ILE B O 1
ATOM 5437 N N . SER B 1 220 ? -1.737 27.547 2.889 1 95.56 220 SER B N 1
ATOM 5438 C CA . SER B 1 220 ? -1.089 26.594 3.781 1 95.56 220 SER B CA 1
ATOM 5439 C C . SER B 1 220 ? -1.512 25.172 3.459 1 95.56 220 SER B C 1
ATOM 5441 O O . SER B 1 220 ? -1.083 24.219 4.125 1 95.56 220 SER B O 1
ATOM 5443 N N . THR B 1 221 ? -2.375 24.984 2.445 1 95 221 THR B N 1
ATOM 5444 C CA . THR B 1 221 ? -2.904 23.703 2.01 1 95 221 THR B CA 1
ATOM 5445 C C . THR B 1 221 ? -3.572 22.969 3.17 1 95 221 THR B C 1
ATOM 5447 O O . THR B 1 221 ? -3.336 21.766 3.377 1 95 221 THR B O 1
ATOM 5450 N N . GLY B 1 222 ? -4.371 23.609 3.992 1 95.06 222 GLY B N 1
ATOM 5451 C CA . GLY B 1 222 ? -5.07 23.031 5.125 1 95.06 222 GLY B CA 1
ATOM 5452 C C . GLY B 1 222 ? -6.57 22.953 4.926 1 95.06 222 GLY B C 1
ATOM 5453 O O . GLY B 1 222 ? -7.227 22.031 5.438 1 95.06 222 GLY B O 1
ATOM 5454 N N . GLY B 1 223 ? -7.25 23.938 4.441 1 95.12 223 GLY B N 1
ATOM 5455 C CA . GLY B 1 223 ? -8.594 23.859 3.891 1 95.12 223 GLY B CA 1
ATOM 5456 C C . GLY B 1 223 ? -9.68 23.969 4.945 1 95.12 223 GLY B C 1
ATOM 5457 O O . GLY B 1 223 ? -10.836 23.641 4.691 1 95.12 223 GLY B O 1
ATOM 5458 N N . MET B 1 224 ? -9.375 24.344 6.18 1 96.31 224 MET B N 1
ATOM 5459 C CA . MET B 1 224 ? -10.453 24.625 7.121 1 96.31 224 MET B CA 1
ATOM 5460 C C . MET B 1 224 ? -11.273 25.828 6.664 1 96.31 224 MET B C 1
ATOM 5462 O O . MET B 1 224 ? -10.727 26.922 6.504 1 96.31 224 MET B O 1
ATOM 5466 N N . SER B 1 225 ? -12.484 25.594 6.438 1 95.94 225 SER B N 1
ATOM 5467 C CA . SER B 1 225 ? -13.344 26.625 5.863 1 95.94 225 SER B CA 1
ATOM 5468 C C . SER B 1 225 ? -14.141 27.344 6.945 1 95.94 225 SER B C 1
ATOM 5470 O O . SER B 1 225 ? -14.227 26.859 8.078 1 95.94 225 SER B O 1
ATOM 5472 N N . ILE B 1 226 ? -14.672 28.484 6.625 1 96.5 226 ILE B N 1
ATOM 5473 C CA . ILE B 1 226 ? -15.562 29.234 7.5 1 96.5 226 ILE B CA 1
ATOM 5474 C C . ILE B 1 226 ? -17.016 29.016 7.07 1 96.5 226 ILE B C 1
ATOM 5476 O O . ILE B 1 226 ? -17.922 29.594 7.656 1 96.5 226 ILE B O 1
ATOM 5480 N N . SER B 1 227 ? -17.156 28.172 6.066 1 96.06 227 SER B N 1
ATOM 5481 C CA . SER B 1 227 ? -18.484 27.781 5.586 1 96.06 227 SER B CA 1
ATOM 5482 C C . SER B 1 227 ? -18.734 26.297 5.797 1 96.06 227 SER B C 1
ATOM 5484 O O . SER B 1 227 ? -17.812 25.484 5.672 1 96.06 227 SER B O 1
ATOM 5486 N N . ASN B 1 228 ? -19.969 26 6.066 1 95 228 ASN B N 1
ATOM 5487 C CA . ASN B 1 228 ? -20.344 24.609 6.254 1 95 228 ASN B CA 1
ATOM 5488 C C . ASN B 1 228 ? -20.203 23.812 4.965 1 95 228 ASN B C 1
ATOM 5490 O O . ASN B 1 228 ? -20.094 22.578 4.996 1 95 228 ASN B O 1
ATOM 5494 N N . TYR B 1 229 ? -20.156 24.484 3.867 1 93.56 229 TYR B N 1
ATOM 5495 C CA . TYR B 1 229 ? -20.078 23.797 2.58 1 93.56 229 TYR B CA 1
ATOM 5496 C C . TYR B 1 229 ? -18.672 23.859 2.012 1 93.56 229 TYR B C 1
ATOM 5498 O O . TYR B 1 229 ? -18.469 23.594 0.826 1 93.56 229 TYR B O 1
ATOM 5506 N N . SER B 1 230 ? -17.703 24.188 2.842 1 95.38 230 SER B N 1
ATOM 5507 C CA . SER B 1 230 ? -16.281 24.234 2.535 1 95.38 230 SER B CA 1
ATOM 5508 C C . SER B 1 230 ? -15.953 25.406 1.616 1 95.38 230 SER B C 1
ATOM 5510 O O . SER B 1 230 ? -15.609 26.5 2.088 1 95.38 230 SER B O 1
ATOM 5512 N N . PHE B 1 231 ? -16.297 25.312 0.29 1 97.12 231 PHE B N 1
ATOM 5513 C CA . PHE B 1 231 ? -16.016 26.422 -0.619 1 97.12 231 PHE B CA 1
ATOM 5514 C C . PHE B 1 231 ? -17.172 26.641 -1.581 1 97.12 231 PHE B C 1
ATOM 5516 O O . PHE B 1 231 ? -17.047 26.422 -2.785 1 97.12 231 PHE B O 1
ATOM 5523 N N . PRO B 1 232 ? -18.359 27.188 -1.042 1 95.75 232 PRO B N 1
ATOM 5524 C CA . PRO B 1 232 ? -19.562 27.422 -1.857 1 95.75 232 PRO B CA 1
ATOM 5525 C C . PRO B 1 232 ? -19.516 28.75 -2.6 1 95.75 232 PRO B C 1
ATOM 5527 O O . PRO B 1 232 ? -20.484 29.516 -2.564 1 95.75 232 PRO B O 1
ATOM 5530 N N . TYR B 1 233 ? -18.547 29.094 -3.363 1 96 233 TYR B N 1
ATOM 5531 C CA . TYR B 1 233 ? -18.406 30.406 -3.965 1 96 233 TYR B CA 1
ATOM 5532 C C . TYR B 1 233 ? -18.453 30.328 -5.484 1 96 233 TYR B C 1
ATOM 5534 O O . TYR B 1 233 ? -18.641 29.234 -6.047 1 96 233 TYR B O 1
ATOM 5542 N N . ASN B 1 234 ? -18.375 31.422 -6.156 1 96.56 234 ASN B N 1
ATOM 5543 C CA . ASN B 1 234 ? -18.562 31.5 -7.602 1 96.56 234 ASN B CA 1
ATOM 5544 C C . ASN B 1 234 ? -17.359 30.922 -8.352 1 96.56 234 ASN B C 1
ATOM 5546 O O . ASN B 1 234 ? -16.344 30.609 -7.746 1 96.56 234 ASN B O 1
ATOM 5550 N N . ASP B 1 235 ? -17.469 30.781 -9.641 1 97.19 235 ASP B N 1
ATOM 5551 C CA . ASP B 1 235 ? -16.484 30.094 -10.461 1 97.19 235 ASP B CA 1
ATOM 5552 C C . ASP B 1 235 ? -15.156 30.859 -10.5 1 97.19 235 ASP B C 1
ATOM 5554 O O . ASP B 1 235 ? -14.086 30.25 -10.531 1 97.19 235 ASP B O 1
ATOM 5558 N N . PHE B 1 236 ? -15.297 32.156 -10.508 1 97.81 236 PHE B N 1
ATOM 5559 C CA . PHE B 1 236 ? -14.07 32.938 -10.492 1 97.81 236 PHE B CA 1
ATOM 5560 C C . PHE B 1 236 ? -13.289 32.688 -9.211 1 97.81 236 PHE B C 1
ATOM 5562 O O . PHE B 1 236 ? -12.062 32.531 -9.234 1 97.81 236 PHE B O 1
ATOM 5569 N N . ALA B 1 237 ? -13.945 32.656 -8.078 1 98.25 237 ALA B N 1
ATOM 5570 C CA . ALA B 1 237 ? -13.305 32.375 -6.801 1 98.25 237 ALA B CA 1
ATOM 5571 C C . ALA B 1 237 ? -12.695 30.969 -6.801 1 98.25 237 ALA B C 1
ATOM 5573 O O . ALA B 1 237 ? -11.609 30.75 -6.246 1 98.25 237 ALA B O 1
ATOM 5574 N N . LYS B 1 238 ? -13.422 30.047 -7.453 1 98.19 238 LYS B N 1
ATOM 5575 C CA . LYS B 1 238 ? -12.922 28.688 -7.539 1 98.19 238 LYS B CA 1
ATOM 5576 C C . LYS B 1 238 ? -11.609 28.625 -8.32 1 98.19 238 LYS B C 1
ATOM 5578 O O . LYS B 1 238 ? -10.664 27.953 -7.918 1 98.19 238 LYS B O 1
ATOM 5583 N N . ILE B 1 239 ? -11.555 29.312 -9.391 1 97.94 239 ILE B N 1
ATOM 5584 C CA . ILE B 1 239 ? -10.359 29.344 -10.227 1 97.94 239 ILE B CA 1
ATOM 5585 C C . ILE B 1 239 ? -9.195 29.953 -9.453 1 97.94 239 ILE B C 1
ATOM 5587 O O . ILE B 1 239 ? -8.07 29.438 -9.508 1 97.94 239 ILE B O 1
ATOM 5591 N N . VAL B 1 240 ? -9.469 31.031 -8.758 1 97.88 240 VAL B N 1
ATOM 5592 C CA . VAL B 1 240 ? -8.438 31.688 -7.957 1 97.88 240 VAL B CA 1
ATOM 5593 C C . VAL B 1 240 ? -7.914 30.719 -6.895 1 97.88 240 VAL B C 1
ATOM 5595 O O . VAL B 1 240 ? -6.703 30.609 -6.695 1 97.88 240 VAL B O 1
ATOM 5598 N N . MET B 1 241 ? -8.828 30.047 -6.234 1 98 241 MET B N 1
ATOM 5599 C CA . MET B 1 241 ? -8.422 29.125 -5.176 1 98 241 MET B CA 1
ATOM 5600 C C . MET B 1 241 ? -7.629 27.953 -5.738 1 98 241 MET B C 1
ATOM 5602 O O . MET B 1 241 ? -6.676 27.484 -5.113 1 98 241 MET B O 1
ATOM 5606 N N . ILE B 1 242 ? -8.023 27.453 -6.934 1 97.75 242 ILE B N 1
ATOM 5607 C CA . ILE B 1 242 ? -7.242 26.422 -7.602 1 97.75 242 ILE B CA 1
ATOM 5608 C C . ILE B 1 242 ? -5.809 26.906 -7.812 1 97.75 242 ILE B C 1
ATOM 5610 O O . ILE B 1 242 ? -4.852 26.172 -7.547 1 97.75 242 ILE B O 1
ATOM 5614 N N . GLY B 1 243 ? -5.746 28.125 -8.242 1 96.88 243 GLY B N 1
ATOM 5615 C CA . GLY B 1 243 ? -4.434 28.719 -8.414 1 96.88 243 GLY B CA 1
ATOM 5616 C C . GLY B 1 243 ? -3.643 28.797 -7.121 1 96.88 243 GLY B C 1
ATOM 5617 O O . GLY B 1 243 ? -2.459 28.453 -7.086 1 96.88 243 GLY B O 1
ATOM 5618 N N . ILE B 1 244 ? -4.262 29.203 -6.078 1 96.69 244 ILE B N 1
ATOM 5619 C CA . ILE B 1 244 ? -3.621 29.344 -4.773 1 96.69 244 ILE B CA 1
ATOM 5620 C C . ILE B 1 244 ? -3.133 27.984 -4.293 1 96.69 244 ILE B C 1
ATOM 5622 O O . ILE B 1 244 ? -1.999 27.844 -3.824 1 96.69 244 ILE B O 1
ATOM 5626 N N . MET B 1 245 ? -3.951 26.969 -4.461 1 96.69 245 MET B N 1
ATOM 5627 C CA . MET B 1 245 ? -3.602 25.625 -4.02 1 96.69 245 MET B CA 1
ATOM 5628 C C . MET B 1 245 ? -2.436 25.062 -4.828 1 96.69 245 MET B C 1
ATOM 5630 O O . MET B 1 245 ? -1.547 24.406 -4.281 1 96.69 245 MET B O 1
ATOM 5634 N N . MET B 1 246 ? -2.422 25.344 -6.109 1 94.69 246 MET B N 1
ATOM 5635 C CA . MET B 1 246 ? -1.34 24.859 -6.969 1 94.69 246 MET B CA 1
ATOM 5636 C C . MET B 1 246 ? -0.024 25.547 -6.613 1 94.69 246 MET B C 1
ATOM 5638 O O . MET B 1 246 ? 1.02 24.906 -6.539 1 94.69 246 MET B O 1
ATOM 5642 N N . VAL B 1 247 ? -0.11 26.797 -6.348 1 91.94 247 VAL B N 1
ATOM 5643 C CA . VAL B 1 247 ? 1.068 27.578 -6.004 1 91.94 247 VAL B CA 1
ATOM 5644 C C . VAL B 1 247 ? 1.607 27.141 -4.645 1 91.94 247 VAL B C 1
ATOM 5646 O O . VAL B 1 247 ? 2.816 26.984 -4.477 1 91.94 247 VAL B O 1
ATOM 5649 N N . GLY B 1 248 ? 0.747 26.906 -3.779 1 91.81 248 GLY B N 1
ATOM 5650 C CA . GLY B 1 248 ? 1.167 26.547 -2.434 1 91.81 248 GLY B CA 1
ATOM 5651 C C . GLY B 1 248 ? 1.508 25.078 -2.279 1 91.81 248 GLY B C 1
ATOM 5652 O O . GLY B 1 248 ? 2.316 24.719 -1.424 1 91.81 248 GLY B O 1
ATOM 5653 N N . GLY B 1 249 ? 0.945 24.266 -3.145 1 93.56 249 GLY B N 1
ATOM 5654 C CA . GLY B 1 249 ? 0.996 22.828 -2.85 1 93.56 249 GLY B CA 1
ATOM 5655 C C . GLY B 1 249 ? 1.818 22.047 -3.85 1 93.56 249 GLY B C 1
ATOM 5656 O O . GLY B 1 249 ? 2.16 20.891 -3.605 1 93.56 249 GLY B O 1
ATOM 5657 N N . VAL B 1 250 ? 2.133 22.578 -5.004 1 93 250 VAL B N 1
ATOM 5658 C CA . VAL B 1 250 ? 2.83 21.797 -6.023 1 93 250 VAL B CA 1
ATOM 5659 C C . VAL B 1 250 ? 4.227 22.375 -6.25 1 93 250 VAL B C 1
ATOM 5661 O O . VAL B 1 250 ? 5.215 21.641 -6.266 1 93 250 VAL B O 1
ATOM 5664 N N . MET B 1 251 ? 4.297 23.641 -6.293 1 91.31 251 MET B N 1
ATOM 5665 C CA . MET B 1 251 ? 5.57 24.312 -6.555 1 91.31 251 MET B CA 1
ATOM 5666 C C . MET B 1 251 ? 6.34 24.547 -5.262 1 91.31 251 MET B C 1
ATOM 5668 O O . MET B 1 251 ? 5.809 25.141 -4.316 1 91.31 251 MET B O 1
ATOM 5672 N N . SER B 1 252 ? 7.594 24.188 -5.277 1 90.31 252 SER B N 1
ATOM 5673 C CA . SER B 1 252 ? 8.414 24.359 -4.082 1 90.31 252 SER B CA 1
ATOM 5674 C C . SER B 1 252 ? 8.805 25.828 -3.891 1 90.31 252 SER B C 1
ATOM 5676 O O . SER B 1 252 ? 8.789 26.609 -4.84 1 90.31 252 SER B O 1
ATOM 5678 N N . PHE B 1 253 ? 9.148 26.125 -2.705 1 89.19 253 PHE B N 1
ATOM 5679 C CA . PHE B 1 253 ? 9.57 27.484 -2.396 1 89.19 253 PHE B CA 1
ATOM 5680 C C . PHE B 1 253 ? 10.82 27.859 -3.188 1 89.19 253 PHE B C 1
ATOM 5682 O O . PHE B 1 253 ? 10.992 29.016 -3.568 1 89.19 253 PHE B O 1
ATOM 5689 N N . SER B 1 254 ? 11.625 26.875 -3.422 1 87.5 254 SER B N 1
ATOM 5690 C CA . SER B 1 254 ? 12.812 27.094 -4.238 1 87.5 254 SER B CA 1
ATOM 5691 C C . SER B 1 254 ? 12.438 27.516 -5.656 1 87.5 254 SER B C 1
ATOM 5693 O O . SER B 1 254 ? 13.078 28.391 -6.242 1 87.5 254 SER B O 1
ATOM 5695 N N . ILE B 1 255 ? 11.461 26.906 -6.137 1 89.44 255 ILE B N 1
ATOM 5696 C CA . ILE B 1 255 ? 11.008 27.219 -7.488 1 89.44 255 ILE B CA 1
ATOM 5697 C C . ILE B 1 255 ? 10.352 28.609 -7.508 1 89.44 255 ILE B C 1
ATOM 5699 O O . ILE B 1 255 ? 10.531 29.375 -8.453 1 89.44 255 ILE B O 1
ATOM 5703 N N . HIS B 1 256 ? 9.609 28.938 -6.477 1 91.75 256 HIS B N 1
ATOM 5704 C CA . HIS B 1 256 ? 9.016 30.266 -6.371 1 91.75 256 HIS B CA 1
ATOM 5705 C C . HIS B 1 256 ? 10.094 31.344 -6.352 1 91.75 256 HIS B C 1
ATOM 5707 O O . HIS B 1 256 ? 9.922 32.406 -6.945 1 91.75 256 HIS B O 1
ATOM 5713 N N . HIS B 1 257 ? 11.125 31.062 -5.625 1 90.38 257 HIS B N 1
ATOM 5714 C CA . HIS B 1 257 ? 12.219 32.031 -5.562 1 90.38 257 HIS B CA 1
ATOM 5715 C C . HIS B 1 257 ? 12.836 32.25 -6.941 1 90.38 257 HIS B C 1
ATOM 5717 O O . HIS B 1 257 ? 13.125 33.375 -7.312 1 90.38 257 HIS B O 1
ATOM 5723 N N . LYS B 1 258 ? 13.016 31.156 -7.648 1 90 258 LYS B N 1
ATOM 5724 C CA . LYS B 1 258 ? 13.555 31.266 -9 1 90 258 LYS B CA 1
ATOM 5725 C C . LYS B 1 258 ? 12.617 32.062 -9.906 1 90 258 LYS B C 1
ATOM 5727 O O . LYS B 1 258 ? 13.062 32.906 -10.672 1 90 258 LYS B O 1
ATOM 5732 N N . LEU B 1 259 ? 11.398 31.844 -9.758 1 89.81 259 LEU B N 1
ATOM 5733 C CA . LEU B 1 259 ? 10.406 32.531 -10.57 1 89.81 259 LEU B CA 1
ATOM 5734 C C . LEU B 1 259 ? 10.398 34.031 -10.266 1 89.81 259 LEU B C 1
ATOM 5736 O O . LEU B 1 259 ? 10.359 34.844 -11.188 1 89.81 259 LEU B O 1
ATOM 5740 N N . LEU B 1 260 ? 10.445 34.375 -9.023 1 91 260 LEU B N 1
ATOM 5741 C CA . LEU B 1 260 ? 10.336 35.75 -8.586 1 91 260 LEU B CA 1
ATOM 5742 C C . LEU B 1 260 ? 11.617 36.531 -8.883 1 91 260 LEU B C 1
ATOM 5744 O O . LEU B 1 260 ? 11.609 37.75 -8.961 1 91 260 LEU B O 1
ATOM 5748 N N . THR B 1 261 ? 12.719 35.781 -9.055 1 91.75 261 THR B N 1
ATOM 5749 C CA . THR B 1 261 ? 13.984 36.438 -9.383 1 91.75 261 THR B CA 1
ATOM 5750 C C . THR B 1 261 ? 14.242 36.375 -10.883 1 91.75 261 THR B C 1
ATOM 5752 O O . THR B 1 261 ? 15.328 36.75 -11.344 1 91.75 261 THR B O 1
ATOM 5755 N N . GLY B 1 262 ? 13.359 35.812 -11.688 1 89 262 GLY B N 1
ATOM 5756 C CA . GLY B 1 262 ? 13.43 35.812 -13.141 1 89 262 GLY B CA 1
ATOM 5757 C C . GLY B 1 262 ? 14.305 34.719 -13.703 1 89 262 GLY B C 1
ATOM 5758 O O . GLY B 1 262 ? 14.797 34.812 -14.828 1 89 262 GLY B O 1
ATOM 5759 N N . LYS B 1 263 ? 14.57 33.781 -12.938 1 88.69 263 LYS B N 1
ATOM 5760 C CA . LYS B 1 263 ? 15.406 32.688 -13.398 1 88.69 263 LYS B CA 1
ATOM 5761 C C . LYS B 1 263 ? 14.562 31.578 -14.031 1 88.69 263 LYS B C 1
ATOM 5763 O O . LYS B 1 263 ? 13.375 31.438 -13.711 1 88.69 263 LYS B O 1
ATOM 5768 N N . TYR B 1 264 ? 15.133 30.906 -14.984 1 81.69 264 TYR B N 1
ATOM 5769 C CA . TYR B 1 264 ? 14.469 29.781 -15.648 1 81.69 264 TYR B CA 1
ATOM 5770 C C . TYR B 1 264 ? 14.273 28.625 -14.688 1 81.69 264 TYR B C 1
ATOM 5772 O O . TYR B 1 264 ? 15.109 28.375 -13.82 1 81.69 264 TYR B O 1
ATOM 5780 N N . PHE B 1 265 ? 13.031 28.031 -14.797 1 80.88 265 PHE B N 1
ATOM 5781 C CA . PHE B 1 265 ? 12.812 26.859 -13.969 1 80.88 265 PHE B CA 1
ATOM 5782 C C . PHE B 1 265 ? 12.164 25.734 -14.773 1 80.88 265 PHE B C 1
ATOM 5784 O O . PHE B 1 265 ? 11.422 26 -15.719 1 80.88 265 PHE B O 1
ATOM 5791 N N . ASN B 1 266 ? 12.633 24.5 -14.633 1 83.31 266 ASN B N 1
ATOM 5792 C CA . ASN B 1 266 ? 12.039 23.25 -15.094 1 83.31 266 ASN B CA 1
ATOM 5793 C C . ASN B 1 266 ? 11.75 22.312 -13.938 1 83.31 266 ASN B C 1
ATOM 5795 O O . ASN B 1 266 ? 12.672 21.75 -13.344 1 83.31 266 ASN B O 1
ATOM 5799 N N . ASP B 1 267 ? 10.461 22.266 -13.641 1 88.44 267 ASP B N 1
ATOM 5800 C CA . ASP B 1 267 ? 10.109 21.484 -12.461 1 88.44 267 ASP B CA 1
ATOM 5801 C C . ASP B 1 267 ? 9.289 20.25 -12.836 1 88.44 267 ASP B C 1
ATOM 5803 O O . ASP B 1 267 ? 8.125 20.375 -13.242 1 88.44 267 ASP B O 1
ATOM 5807 N N . ILE B 1 268 ? 9.805 19.094 -12.656 1 90.56 268 ILE B N 1
ATOM 5808 C CA . ILE B 1 268 ? 9.188 17.828 -13.023 1 90.56 268 ILE B CA 1
ATOM 5809 C C . ILE B 1 268 ? 7.934 17.609 -12.188 1 90.56 268 ILE B C 1
ATOM 5811 O O . ILE B 1 268 ? 6.961 17.016 -12.664 1 90.56 268 ILE B O 1
ATOM 5815 N N . GLN B 1 269 ? 7.926 18.109 -11.031 1 93.12 269 GLN B N 1
ATOM 5816 C CA . GLN B 1 269 ? 6.77 17.922 -10.156 1 93.12 269 GLN B CA 1
ATOM 5817 C C . GLN B 1 269 ? 5.555 18.688 -10.688 1 93.12 269 GLN B C 1
ATOM 5819 O O . GLN B 1 269 ? 4.438 18.172 -10.672 1 93.12 269 GLN B O 1
ATOM 5824 N N . THR B 1 270 ? 5.824 19.875 -11.148 1 93.19 270 THR B N 1
ATOM 5825 C CA . THR B 1 270 ? 4.742 20.688 -11.688 1 93.19 270 THR B CA 1
ATOM 5826 C C . THR B 1 270 ? 4.164 20.047 -12.945 1 93.19 270 THR B C 1
ATOM 5828 O O . THR B 1 270 ? 2.947 20.016 -13.133 1 93.19 270 THR B O 1
ATOM 5831 N N . LYS B 1 271 ? 5.008 19.578 -13.789 1 94 271 LYS B N 1
ATOM 5832 C CA . LYS B 1 271 ? 4.559 18.922 -15.008 1 94 271 LYS B CA 1
ATOM 5833 C C . LYS B 1 271 ? 3.703 17.703 -14.695 1 94 271 LYS B C 1
ATOM 5835 O O . LYS B 1 271 ? 2.639 17.516 -15.289 1 94 271 LYS B O 1
ATOM 5840 N N . TYR B 1 272 ? 4.223 16.938 -13.781 1 93.94 272 TYR B N 1
ATOM 5841 C CA . TYR B 1 272 ? 3.479 15.758 -13.352 1 93.94 272 TYR B CA 1
ATOM 5842 C C . TYR B 1 272 ? 2.115 16.141 -12.789 1 93.94 272 TYR B C 1
ATOM 5844 O O . TYR B 1 272 ? 1.1 15.539 -13.133 1 93.94 272 TYR B O 1
ATOM 5852 N N . ALA B 1 273 ? 2.113 17.125 -11.922 1 96.19 273 ALA B N 1
ATOM 5853 C CA . ALA B 1 273 ? 0.881 17.562 -11.266 1 96.19 273 ALA B CA 1
ATOM 5854 C C . ALA B 1 273 ? -0.155 18.031 -12.281 1 96.19 273 ALA B C 1
ATOM 5856 O O . ALA B 1 273 ? -1.338 17.688 -12.172 1 96.19 273 ALA B O 1
ATOM 5857 N N . LEU B 1 274 ? 0.307 18.719 -13.242 1 95.44 274 LEU B N 1
ATOM 5858 C CA . LEU B 1 274 ? -0.603 19.266 -14.25 1 95.44 274 LEU B CA 1
ATOM 5859 C C . LEU B 1 274 ? -1.222 18.141 -15.078 1 95.44 274 LEU B C 1
ATOM 5861 O O . LEU B 1 274 ? -2.428 18.141 -15.336 1 95.44 274 LEU B O 1
ATOM 5865 N N . ILE B 1 275 ? -0.468 17.188 -15.406 1 96.25 275 ILE B N 1
ATOM 5866 C CA . ILE B 1 275 ? -0.943 16.078 -16.234 1 96.25 275 ILE B CA 1
ATOM 5867 C C . ILE B 1 275 ? -1.918 15.219 -15.445 1 96.25 275 ILE B C 1
ATOM 5869 O O . ILE B 1 275 ? -3.014 14.906 -15.922 1 96.25 275 ILE B O 1
ATOM 5873 N N . VAL B 1 276 ? -1.557 14.867 -14.297 1 96.75 276 VAL B N 1
ATOM 5874 C CA . VAL B 1 276 ? -2.346 13.945 -13.492 1 96.75 276 VAL B CA 1
ATOM 5875 C C . VAL B 1 276 ? -3.658 14.609 -13.078 1 96.75 276 VAL B C 1
ATOM 5877 O O . VAL B 1 276 ? -4.715 13.977 -13.102 1 96.75 276 VAL B O 1
ATOM 5880 N N . THR B 1 277 ? -3.564 15.883 -12.664 1 97.12 277 THR B N 1
ATOM 5881 C CA . THR B 1 277 ? -4.781 16.578 -12.25 1 97.12 277 THR B CA 1
ATOM 5882 C C . THR B 1 277 ? -5.738 16.734 -13.422 1 97.12 277 THR B C 1
ATOM 5884 O O . THR B 1 277 ? -6.957 16.609 -13.266 1 97.12 277 THR B O 1
ATOM 5887 N N . ALA B 1 278 ? -5.168 17.031 -14.586 1 97.19 278 ALA B N 1
ATOM 5888 C CA . ALA B 1 278 ? -6.02 17.156 -15.766 1 97.19 278 ALA B CA 1
ATOM 5889 C C . ALA B 1 278 ? -6.703 15.836 -16.094 1 97.19 278 ALA B C 1
ATOM 5891 O O . ALA B 1 278 ? -7.922 15.789 -16.281 1 97.19 278 ALA B O 1
ATOM 5892 N N . PHE B 1 279 ? -5.984 14.797 -16.094 1 97.5 279 PHE B N 1
ATOM 5893 C CA . PHE B 1 279 ? -6.488 13.484 -16.484 1 97.5 279 PHE B CA 1
ATOM 5894 C C . PHE B 1 279 ? -7.543 12.992 -15.5 1 97.5 279 PHE B C 1
ATOM 5896 O O . PHE B 1 279 ? -8.625 12.57 -15.898 1 97.5 279 PHE B O 1
ATOM 5903 N N . ILE B 1 280 ? -7.309 13.07 -14.25 1 98.06 280 ILE B N 1
ATOM 5904 C CA . ILE B 1 280 ? -8.203 12.539 -13.234 1 98.06 280 ILE B CA 1
ATOM 5905 C C . ILE B 1 280 ? -9.453 13.414 -13.133 1 98.06 280 ILE B C 1
ATOM 5907 O O . ILE B 1 280 ? -10.555 12.906 -12.914 1 98.06 280 ILE B O 1
ATOM 5911 N N . SER B 1 281 ? -9.281 14.766 -13.289 1 98.38 281 SER B N 1
ATOM 5912 C CA . SER B 1 281 ? -10.438 15.648 -13.25 1 98.38 281 SER B CA 1
ATOM 5913 C C . SER B 1 281 ? -11.414 15.336 -14.383 1 98.38 281 SER B C 1
ATOM 5915 O O . SER B 1 281 ? -12.633 15.398 -14.195 1 98.38 281 SER B O 1
ATOM 5917 N N . ILE B 1 282 ? -10.852 15.016 -15.516 1 98.25 282 ILE B N 1
ATOM 5918 C CA . ILE B 1 282 ? -11.695 14.688 -16.656 1 98.25 282 ILE B CA 1
ATOM 5919 C C . ILE B 1 282 ? -12.453 13.391 -16.375 1 98.25 282 ILE B C 1
ATOM 5921 O O . ILE B 1 282 ? -13.656 13.297 -16.625 1 98.25 282 ILE B O 1
ATOM 5925 N N . ILE B 1 283 ? -11.812 12.391 -15.828 1 97.75 283 ILE B N 1
ATOM 5926 C CA . ILE B 1 283 ? -12.43 11.109 -15.523 1 97.75 283 ILE B CA 1
ATOM 5927 C C . ILE B 1 283 ? -13.57 11.305 -14.523 1 97.75 283 ILE B C 1
ATOM 5929 O O . ILE B 1 283 ? -14.672 10.797 -14.719 1 97.75 283 ILE B O 1
ATOM 5933 N N . ILE B 1 284 ? -13.328 12.047 -13.492 1 97.88 284 ILE B N 1
ATOM 5934 C CA . ILE B 1 284 ? -14.312 12.258 -12.438 1 97.88 284 ILE B CA 1
ATOM 5935 C C . ILE B 1 284 ? -15.492 13.055 -12.984 1 97.88 284 ILE B C 1
ATOM 5937 O O . ILE B 1 284 ? -16.656 12.758 -12.68 1 97.88 284 ILE B O 1
ATOM 5941 N N . SER B 1 285 ? -15.164 14.133 -13.789 1 98.31 285 SER B N 1
ATOM 5942 C CA . SER B 1 285 ? -16.219 14.961 -14.367 1 98.31 285 SER B CA 1
ATOM 5943 C C . SER B 1 285 ? -17.172 14.125 -15.227 1 98.31 285 SER B C 1
ATOM 5945 O O . SER B 1 285 ? -18.391 14.25 -15.117 1 98.31 285 SER B O 1
ATOM 5947 N N . ILE B 1 286 ? -16.594 13.219 -16.031 1 97.75 286 ILE B N 1
ATOM 5948 C CA . ILE B 1 286 ? -17.375 12.398 -16.938 1 97.75 286 ILE B CA 1
ATOM 5949 C C . ILE B 1 286 ? -18.125 11.328 -16.156 1 97.75 286 ILE B C 1
ATOM 5951 O O . ILE B 1 286 ? -19.344 11.156 -16.328 1 97.75 286 ILE B O 1
ATOM 5955 N N . LYS B 1 287 ? -17.516 10.656 -15.25 1 96.94 287 LYS B N 1
ATOM 5956 C CA . LYS B 1 287 ? -18.109 9.531 -14.523 1 96.94 287 LYS B CA 1
ATOM 5957 C C . LYS B 1 287 ? -19.203 10 -13.578 1 96.94 287 LYS B C 1
ATOM 5959 O O . LYS B 1 287 ? -20.25 9.359 -13.469 1 96.94 287 LYS B O 1
ATOM 5964 N N . ASP B 1 288 ? -19.016 11.086 -12.875 1 97.56 288 ASP B N 1
ATOM 5965 C CA . ASP B 1 288 ? -19.953 11.531 -11.852 1 97.56 288 ASP B CA 1
ATOM 5966 C C . ASP B 1 288 ? -20.812 12.68 -12.352 1 97.56 288 ASP B C 1
ATOM 5968 O O . ASP B 1 288 ? -21.641 13.211 -11.609 1 97.56 288 ASP B O 1
ATOM 5972 N N . LYS B 1 289 ? -20.672 13.109 -13.609 1 97.25 289 LYS B N 1
ATOM 5973 C CA . LYS B 1 289 ? -21.453 14.18 -14.219 1 97.25 289 LYS B CA 1
ATOM 5974 C C . LYS B 1 289 ? -21.359 15.469 -13.398 1 97.25 289 LYS B C 1
ATOM 5976 O O . LYS B 1 289 ? -22.375 16.094 -13.102 1 97.25 289 LYS B O 1
ATOM 5981 N N . VAL B 1 290 ? -20.188 15.812 -12.93 1 96.88 290 VAL B N 1
ATOM 5982 C CA . VAL B 1 290 ? -19.891 17.047 -12.211 1 96.88 290 VAL B CA 1
ATOM 5983 C C . VAL B 1 290 ? -19.219 18.047 -13.141 1 96.88 290 VAL B C 1
ATOM 5985 O O . VAL B 1 290 ? -18.422 17.656 -14.008 1 96.88 290 VAL B O 1
ATOM 5988 N N . PRO B 1 291 ? -19.547 19.359 -12.969 1 97.38 291 PRO B N 1
ATOM 5989 C CA . PRO B 1 291 ? -18.844 20.359 -13.797 1 97.38 291 PRO B CA 1
ATOM 5990 C C . PRO B 1 291 ? -17.328 20.234 -13.688 1 97.38 291 PRO B C 1
ATOM 5992 O O . PRO B 1 291 ? -16.797 19.969 -12.609 1 97.38 291 PRO B O 1
ATOM 5995 N N . ILE B 1 292 ? -16.656 20.453 -14.742 1 97.75 292 ILE B N 1
ATOM 5996 C CA . ILE B 1 292 ? -15.203 20.266 -14.852 1 97.75 292 ILE B CA 1
ATOM 5997 C C . ILE B 1 292 ? -14.492 21.141 -13.828 1 97.75 292 ILE B C 1
ATOM 5999 O O . ILE B 1 292 ? -13.469 20.75 -13.266 1 97.75 292 ILE B O 1
ATOM 6003 N N . ILE B 1 293 ? -14.992 22.359 -13.547 1 97.81 293 ILE B N 1
ATOM 6004 C CA . ILE B 1 293 ? -14.336 23.266 -12.602 1 97.81 293 ILE B CA 1
ATOM 6005 C C . ILE B 1 293 ? -14.398 22.672 -11.195 1 97.81 293 ILE B C 1
ATOM 6007 O O . ILE B 1 293 ? -13.438 22.781 -10.43 1 97.81 293 ILE B O 1
ATOM 6011 N N . ASP B 1 294 ? -15.492 21.984 -10.867 1 98 294 ASP B N 1
ATOM 6012 C CA . ASP B 1 294 ? -15.656 21.391 -9.547 1 98 294 ASP B CA 1
ATOM 6013 C C . ASP B 1 294 ? -14.797 20.141 -9.398 1 98 294 ASP B C 1
ATOM 6015 O O . ASP B 1 294 ? -14.227 19.891 -8.336 1 98 294 ASP B O 1
ATOM 6019 N N . SER B 1 295 ? -14.789 19.359 -10.5 1 97.94 295 SER B N 1
ATOM 6020 C CA . SER B 1 295 ? -13.922 18.188 -10.469 1 97.94 295 SER B CA 1
ATOM 6021 C C . SER B 1 295 ? -12.453 18.578 -10.367 1 97.94 295 SER B C 1
ATOM 6023 O O . SER B 1 295 ? -11.688 17.969 -9.609 1 97.94 295 SER B O 1
ATOM 6025 N N . LEU B 1 296 ? -12.055 19.562 -11.148 1 98.06 296 LEU B N 1
ATOM 6026 C CA . LEU B 1 296 ? -10.688 20.047 -11.086 1 98.06 296 LEU B CA 1
ATOM 6027 C C . LEU B 1 296 ? -10.359 20.594 -9.695 1 98.06 296 LEU B C 1
ATOM 6029 O O . LEU B 1 296 ? -9.266 20.344 -9.172 1 98.06 296 LEU B O 1
ATOM 6033 N N . PHE B 1 297 ? -11.312 21.359 -9.125 1 98.25 297 PHE B N 1
ATOM 6034 C CA . PHE B 1 297 ? -11.141 21.891 -7.781 1 98.25 297 PHE B CA 1
ATOM 6035 C C . PHE B 1 297 ? -10.898 20.781 -6.773 1 98.25 297 PHE B C 1
ATOM 6037 O O . PHE B 1 297 ? -9.945 20.844 -5.992 1 98.25 297 PHE B O 1
ATOM 6044 N N . THR B 1 298 ? -11.688 19.766 -6.852 1 97.12 298 THR B N 1
ATOM 6045 C CA . THR B 1 298 ? -11.617 18.656 -5.91 1 97.12 298 THR B CA 1
ATOM 6046 C C . THR B 1 298 ? -10.312 17.875 -6.082 1 97.12 298 THR B C 1
ATOM 6048 O O . THR B 1 298 ? -9.672 17.5 -5.098 1 97.12 298 THR B O 1
ATOM 6051 N N . VAL B 1 299 ? -9.914 17.656 -7.277 1 97.94 299 VAL B N 1
ATOM 6052 C CA . VAL B 1 299 ? -8.719 16.875 -7.586 1 97.94 299 VAL B CA 1
ATOM 6053 C C . VAL B 1 299 ? -7.477 17.641 -7.141 1 97.94 299 VAL B C 1
ATOM 6055 O O . VAL B 1 299 ? -6.57 17.078 -6.527 1 97.94 299 VAL B O 1
ATOM 6058 N N . VAL B 1 300 ? -7.434 18.938 -7.43 1 97.81 300 VAL B N 1
ATOM 6059 C CA . VAL B 1 300 ? -6.305 19.766 -7.023 1 97.81 300 VAL B CA 1
ATOM 6060 C C . VAL B 1 300 ? -6.242 19.859 -5.5 1 97.81 300 VAL B C 1
ATOM 6062 O O . VAL B 1 300 ? -5.16 19.797 -4.914 1 97.81 300 VAL B O 1
ATOM 6065 N N . SER B 1 301 ? -7.383 19.984 -4.91 1 97.69 301 SER B N 1
ATOM 6066 C CA . SER B 1 301 ? -7.461 20.047 -3.453 1 97.69 301 SER B CA 1
ATOM 6067 C C . SER B 1 301 ? -6.934 18.75 -2.826 1 97.69 301 SER B C 1
ATOM 6069 O O . SER B 1 301 ? -6.223 18.797 -1.822 1 97.69 301 SER B O 1
ATOM 6071 N N . ALA B 1 302 ? -7.266 17.641 -3.445 1 97.12 302 ALA B N 1
ATOM 6072 C CA . ALA B 1 302 ? -6.809 16.344 -2.951 1 97.12 302 ALA B CA 1
ATOM 6073 C C . ALA B 1 302 ? -5.309 16.172 -3.16 1 97.12 302 ALA B C 1
ATOM 6075 O O . ALA B 1 302 ? -4.605 15.656 -2.281 1 97.12 302 ALA B O 1
ATOM 6076 N N . MET B 1 303 ? -4.84 16.562 -4.262 1 97 303 MET B N 1
ATOM 6077 C CA . MET B 1 303 ? -3.424 16.406 -4.574 1 97 303 MET B CA 1
ATOM 6078 C C . MET B 1 303 ? -2.564 17.297 -3.686 1 97 303 MET B C 1
ATOM 6080 O O . MET B 1 303 ? -1.484 16.891 -3.252 1 97 303 MET B O 1
ATOM 6084 N N . THR B 1 304 ? -3.02 18.516 -3.424 1 96.06 304 THR B N 1
ATOM 6085 C CA . THR B 1 304 ? -2.219 19.484 -2.691 1 96.06 304 THR B CA 1
ATOM 6086 C C . THR B 1 304 ? -2.49 19.391 -1.193 1 96.06 304 THR B C 1
ATOM 6088 O O . THR B 1 304 ? -2.035 20.234 -0.421 1 96.06 304 THR B O 1
ATOM 6091 N N . SER B 1 305 ? -3.277 18.453 -0.769 1 94.75 305 SER B N 1
ATOM 6092 C CA . SER B 1 305 ? -3.607 18.234 0.633 1 94.75 305 SER B CA 1
ATOM 6093 C C . SER B 1 305 ? -4.316 19.438 1.242 1 94.75 305 SER B C 1
ATOM 6095 O O . SER B 1 305 ? -4.074 19.781 2.398 1 94.75 305 SER B O 1
ATOM 6097 N N . THR B 1 306 ? -5.055 20.203 0.445 1 95.75 306 THR B N 1
ATOM 6098 C CA . THR B 1 306 ? -5.773 21.359 0.967 1 95.75 306 THR B CA 1
ATOM 6099 C C . THR B 1 306 ? -7.086 20.938 1.615 1 95.75 306 THR B C 1
ATOM 6101 O O . THR B 1 306 ? -7.445 21.422 2.689 1 95.75 306 THR B O 1
ATOM 6104 N N . GLY B 1 307 ? -7.887 20.109 0.923 1 95.44 307 GLY B N 1
ATOM 6105 C CA . GLY B 1 307 ? -9.07 19.531 1.546 1 95.44 307 GLY B CA 1
ATOM 6106 C C . GLY B 1 307 ? -10.328 20.328 1.284 1 95.44 307 GLY B C 1
ATOM 6107 O O . GLY B 1 307 ? -11.422 19.906 1.671 1 95.44 307 GLY B O 1
ATOM 6108 N N . PHE B 1 308 ? -10.227 21.469 0.571 1 96.12 308 PHE B N 1
ATOM 6109 C CA . PHE B 1 308 ? -11.422 22.188 0.161 1 96.12 308 PHE B CA 1
ATOM 6110 C C . PHE B 1 308 ? -12.25 21.375 -0.828 1 96.12 308 PHE B C 1
ATOM 6112 O O . PHE B 1 308 ? -11.695 20.641 -1.652 1 96.12 308 PHE B O 1
ATOM 6119 N N . THR B 1 309 ? -13.492 21.516 -0.733 1 95 309 THR B N 1
ATOM 6120 C CA . THR B 1 309 ? -14.359 20.875 -1.715 1 95 309 THR B CA 1
ATOM 6121 C C . THR B 1 309 ? -15.477 21.812 -2.146 1 95 309 THR B C 1
ATOM 6123 O O . THR B 1 309 ? -15.914 22.672 -1.37 1 95 309 THR B O 1
ATOM 6126 N N . THR B 1 310 ? -15.859 21.719 -3.338 1 96.62 310 THR B N 1
ATOM 6127 C CA . THR B 1 310 ? -16.984 22.484 -3.871 1 96.62 310 THR B CA 1
ATOM 6128 C C . THR B 1 310 ? -18.203 21.594 -4.039 1 96.62 310 THR B C 1
ATOM 6130 O O . THR B 1 310 ? -19.312 22.078 -4.254 1 96.62 310 THR B O 1
ATOM 6133 N N . ILE B 1 311 ? -17.969 20.328 -3.959 1 94.94 311 ILE B N 1
ATOM 6134 C CA . ILE B 1 311 ? -19.047 19.359 -4.062 1 94.94 311 ILE B CA 1
ATOM 6135 C C . ILE B 1 311 ? -18.984 18.391 -2.885 1 94.94 311 ILE B C 1
ATOM 6137 O O . ILE B 1 311 ? -17.953 18.297 -2.207 1 94.94 311 ILE B O 1
ATOM 6141 N N . ASN B 1 312 ? -20.109 17.734 -2.643 1 94.56 312 ASN B N 1
ATOM 6142 C CA . ASN B 1 312 ? -20.109 16.703 -1.612 1 94.56 312 ASN B CA 1
ATOM 6143 C C . ASN B 1 312 ? -19.359 15.445 -2.068 1 94.56 312 ASN B C 1
ATOM 6145 O O . ASN B 1 312 ? -19.875 14.68 -2.891 1 94.56 312 ASN B O 1
ATOM 6149 N N . VAL B 1 313 ? -18.281 15.172 -1.486 1 94.31 313 VAL B N 1
ATOM 6150 C CA . VAL B 1 313 ? -17.391 14.086 -1.89 1 94.31 313 VAL B CA 1
ATOM 6151 C C . VAL B 1 313 ? -18.047 12.742 -1.579 1 94.31 313 VAL B C 1
ATOM 6153 O O . VAL B 1 313 ? -17.797 11.742 -2.252 1 94.31 313 VAL B O 1
ATOM 6156 N N . GLY B 1 314 ? -18.938 12.695 -0.571 1 93.62 314 GLY B N 1
ATOM 6157 C CA . GLY B 1 314 ? -19.656 11.484 -0.223 1 93.62 314 GLY B CA 1
ATOM 6158 C C . GLY B 1 314 ? -20.562 10.984 -1.333 1 93.62 314 GLY B C 1
ATOM 6159 O O . GLY B 1 314 ? -20.922 9.812 -1.365 1 93.62 314 GLY B O 1
ATOM 6160 N N . ASN B 1 315 ? -20.875 11.891 -2.25 1 94.56 315 ASN B N 1
ATOM 6161 C CA . ASN B 1 315 ? -21.781 11.547 -3.344 1 94.56 315 ASN B CA 1
ATOM 6162 C C . ASN B 1 315 ? -21.016 11.062 -4.57 1 94.56 315 ASN B C 1
ATOM 6164 O O . ASN B 1 315 ? -21.609 10.609 -5.547 1 94.56 315 ASN B O 1
ATOM 6168 N N . LEU B 1 316 ? -19.766 11.133 -4.527 1 96.88 316 LEU B N 1
ATOM 6169 C CA . LEU B 1 316 ? -18.969 10.688 -5.664 1 96.88 316 LEU B CA 1
ATOM 6170 C C . LEU B 1 316 ? -18.984 9.164 -5.789 1 96.88 316 LEU B C 1
ATOM 6172 O O . LEU B 1 316 ? -19.219 8.461 -4.801 1 96.88 316 LEU B O 1
ATOM 6176 N N . SER B 1 317 ? -18.781 8.719 -7.016 1 97.75 317 SER B N 1
ATOM 6177 C CA . SER B 1 317 ? -18.734 7.285 -7.262 1 97.75 317 SER B CA 1
ATOM 6178 C C . SER B 1 317 ? -17.531 6.645 -6.566 1 97.75 317 SER B C 1
ATOM 6180 O O . SER B 1 317 ? -16.578 7.332 -6.223 1 97.75 317 SER B O 1
ATOM 6182 N N . SER B 1 318 ? -17.625 5.32 -6.387 1 97.75 318 SER B N 1
ATOM 6183 C CA . SER B 1 318 ? -16.531 4.578 -5.762 1 97.75 318 SER B CA 1
ATOM 6184 C C . SER B 1 318 ? -15.25 4.691 -6.574 1 97.75 318 SER B C 1
ATOM 6186 O O . SER B 1 318 ? -14.156 4.707 -6.012 1 97.75 318 SER B O 1
ATOM 6188 N N . LEU B 1 319 ? -15.43 4.738 -7.871 1 97.69 319 LEU B N 1
ATOM 6189 C CA . LEU B 1 319 ? -14.266 4.887 -8.734 1 97.69 319 LEU B CA 1
ATOM 6190 C C . LEU B 1 319 ? -13.562 6.211 -8.469 1 97.69 319 LEU B C 1
ATOM 6192 O O . LEU B 1 319 ? -12.336 6.25 -8.328 1 97.69 319 LEU B O 1
ATOM 6196 N N . SER B 1 320 ? -14.336 7.25 -8.445 1 98.12 320 SER B N 1
ATOM 6197 C CA . SER B 1 320 ? -13.773 8.57 -8.195 1 98.12 320 SER B CA 1
ATOM 6198 C C . SER B 1 320 ? -13.094 8.633 -6.832 1 98.12 320 SER B C 1
ATOM 6200 O O . SER B 1 320 ? -11.992 9.172 -6.707 1 98.12 320 SER B O 1
ATOM 6202 N N . LEU B 1 321 ? -13.766 8.086 -5.805 1 98.12 321 LEU B N 1
ATOM 6203 C CA . LEU B 1 321 ? -13.188 8.07 -4.461 1 98.12 321 LEU B CA 1
ATOM 6204 C C . LEU B 1 321 ? -11.875 7.309 -4.438 1 98.12 321 LEU B C 1
ATOM 6206 O O . LEU B 1 321 ? -10.93 7.699 -3.74 1 98.12 321 LEU B O 1
ATOM 6210 N N . PHE B 1 322 ? -11.797 6.215 -5.184 1 98.06 322 PHE B N 1
ATOM 6211 C CA . PHE B 1 322 ? -10.586 5.406 -5.223 1 98.06 322 PHE B CA 1
ATOM 6212 C C . PHE B 1 322 ? -9.445 6.176 -5.879 1 98.06 322 PHE B C 1
ATOM 6214 O O . PHE B 1 322 ? -8.297 6.07 -5.453 1 98.06 322 PHE B O 1
ATOM 6221 N N . LEU B 1 323 ? -9.711 6.906 -6.918 1 97.75 323 LEU B N 1
ATOM 6222 C CA . LEU B 1 323 ? -8.711 7.742 -7.57 1 97.75 323 LEU B CA 1
ATOM 6223 C C . LEU B 1 323 ? -8.227 8.844 -6.633 1 97.75 323 LEU B C 1
ATOM 6225 O O . LEU B 1 323 ? -7.039 9.172 -6.617 1 97.75 323 LEU B O 1
ATOM 6229 N N . ILE B 1 324 ? -9.156 9.391 -5.891 1 97.81 324 ILE B N 1
ATOM 6230 C CA . ILE B 1 324 ? -8.812 10.445 -4.941 1 97.81 324 ILE B CA 1
ATOM 6231 C C . ILE B 1 324 ? -7.914 9.875 -3.842 1 97.81 324 ILE B C 1
ATOM 6233 O O . ILE B 1 324 ? -6.996 10.555 -3.367 1 97.81 324 ILE B O 1
ATOM 6237 N N . ILE B 1 325 ? -8.125 8.586 -3.406 1 97.81 325 ILE B N 1
ATOM 6238 C CA . ILE B 1 325 ? -7.273 7.934 -2.42 1 97.81 325 ILE B CA 1
ATOM 6239 C C . ILE B 1 325 ? -5.828 7.914 -2.918 1 97.81 325 ILE B C 1
ATOM 6241 O O . ILE B 1 325 ? -4.902 8.219 -2.164 1 97.81 325 ILE B O 1
ATOM 6245 N N . PHE B 1 326 ? -5.719 7.613 -4.164 1 96.56 326 PHE B N 1
ATOM 6246 C CA . PHE B 1 326 ? -4.391 7.559 -4.766 1 96.56 326 PHE B CA 1
ATOM 6247 C C . PHE B 1 326 ? -3.729 8.93 -4.742 1 96.56 326 PHE B C 1
ATOM 6249 O O . PHE B 1 326 ? -2.553 9.055 -4.387 1 96.56 326 PHE B O 1
ATOM 6256 N N . LEU B 1 327 ? -4.453 9.922 -5.117 1 97.12 327 LEU B N 1
ATOM 6257 C CA . LEU B 1 327 ? -3.936 11.281 -5.125 1 97.12 327 LEU B CA 1
ATOM 6258 C C . LEU B 1 327 ? -3.531 11.719 -3.721 1 97.12 327 LEU B C 1
ATOM 6260 O O . LEU B 1 327 ? -2.479 12.336 -3.535 1 97.12 327 LEU B O 1
ATOM 6264 N N . MET B 1 328 ? -4.363 11.375 -2.768 1 97.44 328 MET B N 1
ATOM 6265 C CA . MET B 1 328 ? -4.113 11.781 -1.388 1 97.44 328 MET B CA 1
ATOM 6266 C C . MET B 1 328 ? -2.859 11.117 -0.841 1 97.44 328 MET B C 1
ATOM 6268 O O . MET B 1 328 ? -2.113 11.719 -0.07 1 97.44 328 MET B O 1
ATOM 6272 N N . LEU B 1 329 ? -2.668 9.875 -1.253 1 97 329 LEU B N 1
ATOM 6273 C CA . LEU B 1 329 ? -1.507 9.148 -0.762 1 97 329 LEU B CA 1
ATOM 6274 C C . LEU B 1 329 ? -0.213 9.766 -1.274 1 97 329 LEU B C 1
ATOM 6276 O O . LEU B 1 329 ? 0.736 9.953 -0.51 1 97 329 LEU B O 1
ATOM 6280 N N . ILE B 1 330 ? -0.132 10.125 -2.527 1 96.12 330 ILE B N 1
ATOM 6281 C CA . ILE B 1 330 ? 1.068 10.695 -3.131 1 96.12 330 ILE B CA 1
ATOM 6282 C C . ILE B 1 330 ? 1.265 12.133 -2.643 1 96.12 330 ILE B C 1
ATOM 6284 O O . ILE B 1 330 ? 2.367 12.508 -2.242 1 96.12 330 ILE B O 1
ATOM 6288 N N . GLY B 1 331 ? 0.177 12.914 -2.674 1 94.62 331 GLY B N 1
ATOM 6289 C CA . GLY B 1 331 ? 0.235 14.289 -2.201 1 94.62 331 GLY B CA 1
ATOM 6290 C C . GLY B 1 331 ? 0.831 15.25 -3.217 1 94.62 331 GLY B C 1
ATOM 6291 O O . GLY B 1 331 ? 0.758 15.008 -4.422 1 94.62 331 GLY B O 1
ATOM 6292 N N . GLY B 1 332 ? 1.312 16.344 -2.746 1 94.94 332 GLY B N 1
ATOM 6293 C CA . GLY B 1 332 ? 1.824 17.406 -3.602 1 94.94 332 GLY B CA 1
ATOM 6294 C C . GLY B 1 332 ? 3.338 17.391 -3.717 1 94.94 332 GLY B C 1
ATOM 6295 O O . GLY B 1 332 ? 3.961 16.328 -3.717 1 94.94 332 GLY B O 1
ATOM 6296 N N . GLY B 1 333 ? 3.834 18.562 -3.941 1 92.5 333 GLY B N 1
ATOM 6297 C CA . GLY B 1 333 ? 5.262 18.688 -4.199 1 92.5 333 GLY B CA 1
ATOM 6298 C C . GLY B 1 333 ? 6.094 18.703 -2.932 1 92.5 333 GLY B C 1
ATOM 6299 O O . GLY B 1 333 ? 5.602 19.078 -1.861 1 92.5 333 GLY B O 1
ATOM 6300 N N . ALA B 1 334 ? 7.391 18.344 -3.09 1 88.94 334 ALA B N 1
ATOM 6301 C CA . ALA B 1 334 ? 8.344 18.484 -1.995 1 88.94 334 ALA B CA 1
ATOM 6302 C C . ALA B 1 334 ? 8.758 19.953 -1.804 1 88.94 334 ALA B C 1
ATOM 6304 O O . ALA B 1 334 ? 8.922 20.688 -2.779 1 88.94 334 ALA B O 1
ATOM 6305 N N . GLY B 1 335 ? 8.953 20.328 -0.591 1 86.75 335 GLY B N 1
ATOM 6306 C CA . GLY B 1 335 ? 9.344 21.703 -0.302 1 86.75 335 GLY B CA 1
ATOM 6307 C C . GLY B 1 335 ? 8.164 22.656 -0.301 1 86.75 335 GLY B C 1
ATOM 6308 O O . GLY B 1 335 ? 8.336 23.844 -0.559 1 86.75 335 GLY B O 1
ATOM 6309 N N . THR B 1 336 ? 7.051 22.109 -0.236 1 91.44 336 THR B N 1
ATOM 6310 C CA . THR B 1 336 ? 5.82 22.891 -0.156 1 91.44 336 THR B CA 1
ATOM 6311 C C . THR B 1 336 ? 5.145 22.688 1.2 1 91.44 336 THR B C 1
ATOM 6313 O O . THR B 1 336 ? 5.766 22.203 2.143 1 91.44 336 THR B O 1
ATOM 6316 N N . THR B 1 337 ? 3.938 23.141 1.313 1 88.88 337 THR B N 1
ATOM 6317 C CA . THR B 1 337 ? 3.207 23.031 2.57 1 88.88 337 THR B CA 1
ATOM 6318 C C . THR B 1 337 ? 2.346 21.766 2.58 1 88.88 337 THR B C 1
ATOM 6320 O O . THR B 1 337 ? 1.552 21.562 3.5 1 88.88 337 THR B O 1
ATOM 6323 N N . THR B 1 338 ? 2.557 20.906 1.611 1 90.94 338 THR B N 1
ATOM 6324 C CA . THR B 1 338 ? 1.653 19.781 1.412 1 90.94 338 THR B CA 1
ATOM 6325 C C . THR B 1 338 ? 2.105 18.562 2.23 1 90.94 338 THR B C 1
ATOM 6327 O O . THR B 1 338 ? 3.234 18.531 2.721 1 90.94 338 THR B O 1
ATOM 6330 N N . GLY B 1 339 ? 1.147 17.656 2.42 1 89.31 339 GLY B N 1
ATOM 6331 C CA . GLY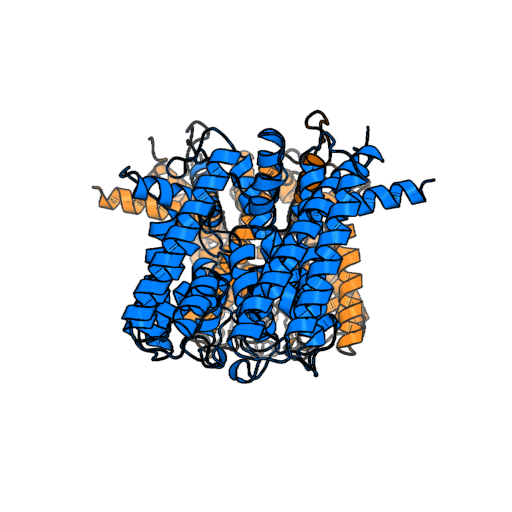 B 1 339 ? 1.422 16.375 3.059 1 89.31 339 GLY B CA 1
ATOM 6332 C C . GLY B 1 339 ? 1.426 15.211 2.088 1 89.31 339 GLY B C 1
ATOM 6333 O O . GLY B 1 339 ? 1.349 15.406 0.873 1 89.31 339 GLY B O 1
ATOM 6334 N N . GLY B 1 340 ? 1.724 13.969 2.688 1 92.69 340 GLY B N 1
ATOM 6335 C CA . GLY B 1 340 ? 1.759 12.766 1.873 1 92.69 340 GLY B CA 1
ATOM 6336 C C . GLY B 1 340 ? 3.166 12.344 1.498 1 92.69 340 GLY B C 1
ATOM 6337 O O . GLY B 1 340 ? 4.145 12.891 2.01 1 92.69 340 GLY B O 1
ATOM 6338 N N . VAL B 1 341 ? 3.295 11.469 0.599 1 94.75 341 VAL B N 1
ATOM 6339 C CA . VAL B 1 341 ? 4.578 10.914 0.188 1 94.75 341 VAL B CA 1
ATOM 6340 C C . VAL B 1 341 ? 5.359 11.945 -0.616 1 94.75 341 VAL B C 1
ATOM 6342 O O . VAL B 1 341 ? 6.586 12.031 -0.507 1 94.75 341 VAL B O 1
ATOM 6345 N N . LYS B 1 342 ? 4.734 12.773 -1.388 1 94.44 342 LYS B N 1
ATOM 6346 C CA . LYS B 1 342 ? 5.273 13.812 -2.264 1 94.44 342 LYS B CA 1
ATOM 6347 C C . LYS B 1 342 ? 5.508 13.273 -3.672 1 94.44 342 LYS B C 1
ATOM 6349 O O . LYS B 1 342 ? 5.91 12.125 -3.844 1 94.44 342 LYS B O 1
ATOM 6354 N N . ILE B 1 343 ? 5.312 14.094 -4.602 1 95.44 343 ILE B N 1
ATOM 6355 C CA . ILE B 1 343 ? 5.379 13.742 -6.016 1 95.44 343 ILE B CA 1
ATOM 6356 C C . ILE B 1 343 ? 6.797 13.297 -6.371 1 95.44 343 ILE B C 1
ATOM 6358 O O . ILE B 1 343 ? 6.984 12.289 -7.059 1 95.44 343 ILE B O 1
ATOM 6362 N N . ILE B 1 344 ? 7.785 13.984 -5.887 1 92.12 344 ILE B N 1
ATOM 6363 C CA . ILE B 1 344 ? 9.164 13.711 -6.273 1 92.12 344 ILE B CA 1
ATOM 6364 C C . ILE B 1 344 ? 9.555 12.305 -5.82 1 92.12 344 ILE B C 1
ATOM 6366 O O . ILE B 1 344 ? 10.258 11.586 -6.539 1 92.12 344 ILE B O 1
ATOM 6370 N N . ARG B 1 345 ? 9.203 11.953 -4.641 1 92.75 345 ARG B N 1
ATOM 6371 C CA . ARG B 1 345 ? 9.531 10.617 -4.145 1 92.75 345 ARG B CA 1
ATOM 6372 C C . ARG B 1 345 ? 8.836 9.539 -4.977 1 92.75 345 ARG B C 1
ATOM 6374 O O . ARG B 1 345 ? 9.414 8.477 -5.227 1 92.75 345 ARG B O 1
ATOM 6381 N N . PHE B 1 346 ? 7.645 9.781 -5.336 1 94.94 346 PHE B N 1
ATOM 6382 C CA . PHE B 1 346 ? 6.926 8.844 -6.191 1 94.94 346 PHE B CA 1
ATOM 6383 C C . PHE B 1 346 ? 7.625 8.688 -7.535 1 94.94 346 PHE B C 1
ATOM 6385 O O . PHE B 1 346 ? 7.777 7.574 -8.039 1 94.94 346 PHE B O 1
ATOM 6392 N N . LEU B 1 347 ? 8 9.758 -8.086 1 93 347 LEU B N 1
ATOM 6393 C CA . LEU B 1 347 ? 8.695 9.734 -9.367 1 93 347 LEU B CA 1
ATOM 6394 C C . LEU B 1 347 ? 10.047 9.031 -9.25 1 93 347 LEU B C 1
ATOM 6396 O O . LEU B 1 347 ? 10.477 8.336 -10.172 1 93 347 LEU B O 1
ATOM 6400 N N . VAL B 1 348 ? 10.719 9.266 -8.141 1 91.19 348 VAL B N 1
ATOM 6401 C CA . VAL B 1 348 ? 11.992 8.594 -7.883 1 91.19 348 VAL B CA 1
ATOM 6402 C C . VAL B 1 348 ? 11.773 7.082 -7.84 1 91.19 348 VAL B C 1
ATOM 6404 O O . VAL B 1 348 ? 12.57 6.32 -8.398 1 91.19 348 VAL B O 1
ATOM 6407 N N . ILE B 1 349 ? 10.711 6.652 -7.203 1 93.12 349 ILE B N 1
ATOM 6408 C CA . ILE B 1 349 ? 10.391 5.234 -7.105 1 93.12 349 ILE B CA 1
ATOM 6409 C C . ILE B 1 349 ? 10.141 4.664 -8.5 1 93.12 349 ILE B C 1
ATOM 6411 O O . ILE B 1 349 ? 10.664 3.604 -8.852 1 93.12 349 ILE B O 1
ATOM 6415 N N . LEU B 1 350 ? 9.406 5.34 -9.32 1 91.19 350 LEU B N 1
ATOM 6416 C CA . LEU B 1 350 ? 9.102 4.883 -10.672 1 91.19 350 LEU B CA 1
ATOM 6417 C C . LEU B 1 350 ? 10.367 4.809 -11.523 1 91.19 350 LEU B C 1
ATOM 6419 O O . LEU B 1 350 ? 10.555 3.865 -12.289 1 91.19 350 LEU B O 1
ATOM 6423 N N . LYS B 1 351 ? 11.188 5.809 -11.328 1 88.19 351 LYS B N 1
ATOM 6424 C CA . LYS B 1 351 ? 12.438 5.828 -12.078 1 88.19 351 LYS B CA 1
ATOM 6425 C C . LYS B 1 351 ? 13.367 4.707 -11.625 1 88.19 351 LYS B C 1
ATOM 6427 O O . LYS B 1 351 ? 14.07 4.109 -12.438 1 88.19 351 LYS B O 1
ATOM 6432 N N . ALA B 1 352 ? 13.391 4.543 -10.305 1 85.06 352 ALA B N 1
ATOM 6433 C CA . ALA B 1 352 ? 14.195 3.453 -9.766 1 85.06 352 ALA B CA 1
ATOM 6434 C C . ALA B 1 352 ? 13.75 2.109 -10.336 1 85.06 352 ALA B C 1
ATOM 6436 O O . ALA B 1 352 ? 14.586 1.241 -10.617 1 85.06 352 ALA B O 1
ATOM 6437 N N . LEU B 1 353 ? 12.508 1.895 -10.508 1 86.69 353 LEU B N 1
ATOM 6438 C CA . LEU B 1 353 ? 11.961 0.68 -11.109 1 86.69 353 LEU B CA 1
ATOM 6439 C C . LEU B 1 353 ? 12.398 0.547 -12.562 1 86.69 353 LEU B C 1
ATOM 6441 O O . LEU B 1 353 ? 12.766 -0.542 -13.008 1 86.69 353 LEU B O 1
ATOM 6445 N N . LEU B 1 354 ? 12.336 1.601 -13.258 1 84.19 354 LEU B N 1
ATOM 6446 C CA . LEU B 1 354 ? 12.742 1.59 -14.656 1 84.19 354 LEU B CA 1
ATOM 6447 C C . LEU B 1 354 ? 14.227 1.254 -14.797 1 84.19 354 LEU B C 1
ATOM 6449 O O . LEU B 1 354 ? 14.625 0.536 -15.711 1 84.19 354 LEU B O 1
ATOM 6453 N N . TYR B 1 355 ? 14.984 1.759 -13.867 1 79.12 355 TYR B N 1
ATOM 6454 C CA . TYR B 1 355 ? 16.422 1.473 -13.898 1 79.12 355 TYR B CA 1
ATOM 6455 C C . TYR B 1 355 ? 16.688 0.013 -13.555 1 79.12 355 TYR B C 1
ATOM 6457 O O . TYR B 1 355 ? 17.609 -0.601 -14.109 1 79.12 355 TYR B O 1
ATOM 6465 N N . GLU B 1 356 ? 15.938 -0.493 -12.664 1 78.12 356 GLU B N 1
ATOM 6466 C CA . GLU B 1 356 ? 16.078 -1.907 -12.328 1 78.12 356 GLU B CA 1
ATOM 6467 C C . GLU B 1 356 ? 15.781 -2.791 -13.539 1 78.12 356 GLU B C 1
ATOM 6469 O O . GLU B 1 356 ? 16.484 -3.771 -13.781 1 78.12 356 GLU B O 1
ATOM 6474 N N . ILE B 1 357 ? 14.82 -2.484 -14.273 1 82.44 357 ILE B N 1
ATOM 6475 C CA . ILE B 1 357 ? 14.438 -3.234 -15.461 1 82.44 357 ILE B CA 1
ATOM 6476 C C . ILE B 1 357 ? 15.516 -3.07 -16.531 1 82.44 357 ILE B C 1
ATOM 6478 O O . ILE B 1 357 ? 15.906 -4.043 -17.188 1 82.44 357 ILE B O 1
ATOM 6482 N N . LYS B 1 358 ? 16.031 -1.85 -16.656 1 79.12 358 LYS B N 1
ATOM 6483 C CA . LYS B 1 358 ? 17.062 -1.577 -17.656 1 79.12 358 LYS B CA 1
ATOM 6484 C C . LYS B 1 358 ? 18.359 -2.303 -17.312 1 79.12 358 LYS B C 1
ATOM 6486 O O . LYS B 1 358 ? 19.078 -2.76 -18.203 1 79.12 358 LYS B O 1
ATOM 6491 N N . GLU B 1 359 ? 18.625 -2.354 -16.047 1 77.25 359 GLU B N 1
ATOM 6492 C CA . GLU B 1 359 ? 19.828 -3.045 -15.602 1 77.25 359 GLU B CA 1
ATOM 6493 C C . GLU B 1 359 ? 19.766 -4.535 -15.93 1 77.25 359 GLU B C 1
ATOM 6495 O O . GLU B 1 359 ? 20.781 -5.16 -16.219 1 77.25 359 GLU B O 1
ATOM 6500 N N . ILE B 1 360 ? 18.625 -5.082 -15.891 1 76.88 360 ILE B N 1
ATOM 6501 C CA . ILE B 1 360 ? 18.438 -6.496 -16.188 1 76.88 360 ILE B CA 1
ATOM 6502 C C . ILE B 1 360 ? 18.594 -6.73 -17.688 1 76.88 360 ILE B C 1
ATOM 6504 O O . ILE B 1 360 ? 19.156 -7.742 -18.125 1 76.88 360 ILE B O 1
ATOM 6508 N N . ILE B 1 361 ? 18.141 -5.727 -18.422 1 77.19 361 ILE B N 1
ATOM 6509 C CA . ILE B 1 361 ? 18.125 -5.875 -19.875 1 77.19 361 ILE B CA 1
ATOM 6510 C C . ILE B 1 361 ? 19.5 -5.539 -20.453 1 77.19 361 ILE B C 1
ATOM 6512 O O . ILE B 1 361 ? 19.984 -6.207 -21.359 1 77.19 361 ILE B O 1
ATOM 6516 N N . TYR B 1 362 ? 20.062 -4.402 -19.797 1 70.44 362 TYR B N 1
ATOM 6517 C CA . TYR B 1 362 ? 21.328 -3.936 -20.359 1 70.44 362 TYR B CA 1
ATOM 6518 C C . TYR B 1 362 ? 22.516 -4.559 -19.641 1 70.44 362 TYR B C 1
ATOM 6520 O O . TYR B 1 362 ? 22.438 -4.867 -18.453 1 70.44 362 TYR B O 1
ATOM 6528 N N . PRO B 1 363 ? 23.594 -4.898 -20.359 1 61 363 PRO B N 1
ATOM 6529 C CA . PRO B 1 363 ? 24.797 -5.531 -19.844 1 61 363 PRO B CA 1
ATOM 6530 C C . PRO B 1 363 ? 25.422 -4.754 -18.672 1 61 363 PRO B C 1
ATOM 6532 O O . PRO B 1 363 ? 25.203 -3.545 -18.547 1 61 363 PRO B O 1
ATOM 6535 N N . LYS B 1 364 ? 25.875 -5.441 -17.547 1 56.66 364 LYS B N 1
ATOM 6536 C CA . LYS B 1 364 ? 26.5 -4.941 -16.328 1 56.66 364 LYS B CA 1
ATOM 6537 C C . LYS B 1 364 ? 27.469 -3.793 -16.641 1 56.66 364 LYS B C 1
ATOM 6539 O O . LYS B 1 364 ? 27.688 -2.916 -15.805 1 56.66 364 LYS B O 1
ATOM 6544 N N . SER B 1 365 ? 27.984 -3.752 -17.781 1 53.5 365 SER B N 1
ATOM 6545 C CA . SER B 1 365 ? 29 -2.756 -18.078 1 53.5 365 SER B CA 1
ATOM 6546 C C . SER B 1 365 ? 28.391 -1.392 -18.359 1 53.5 365 SER B C 1
ATOM 6548 O O . SER B 1 365 ? 29.094 -0.396 -18.5 1 53.5 365 SER B O 1
ATOM 6550 N N . ALA B 1 366 ? 27.109 -1.348 -18.516 1 53.31 366 ALA B N 1
ATOM 6551 C CA . ALA B 1 366 ? 26.5 -0.069 -18.875 1 53.31 366 ALA B CA 1
ATOM 6552 C C . ALA B 1 366 ? 26.297 0.814 -17.656 1 53.31 366 ALA B C 1
ATOM 6554 O O . ALA B 1 366 ? 25.641 0.405 -16.688 1 53.31 366 ALA B O 1
ATOM 6555 N N . VAL B 1 367 ? 27.234 1.764 -17.406 1 52.78 367 VAL B N 1
ATOM 6556 C CA . VAL B 1 367 ? 27.125 2.766 -16.344 1 52.78 367 VAL B CA 1
ATOM 6557 C C . VAL B 1 367 ? 25.797 3.504 -16.484 1 52.78 367 VAL B C 1
ATOM 6559 O O . VAL B 1 367 ? 25.609 4.301 -17.406 1 52.78 367 VAL B O 1
ATOM 6562 N N . ILE B 1 368 ? 24.797 2.938 -16.047 1 57.34 368 ILE B N 1
ATOM 6563 C CA . ILE B 1 368 ? 23.531 3.66 -16.156 1 57.34 368 ILE B CA 1
ATOM 6564 C C . ILE B 1 368 ? 23.5 4.785 -15.117 1 57.34 368 ILE B C 1
ATOM 6566 O O . ILE B 1 368 ? 23.531 4.527 -13.906 1 57.34 368 ILE B O 1
ATOM 6570 N N . HIS B 1 369 ? 23.828 6.043 -15.555 1 55.62 369 HIS B N 1
ATOM 6571 C CA . HIS B 1 369 ? 23.703 7.199 -14.68 1 55.62 369 HIS B CA 1
ATOM 6572 C C . HIS B 1 369 ? 22.25 7.434 -14.281 1 55.62 369 HIS B C 1
ATOM 6574 O O . HIS B 1 369 ? 21.406 7.664 -15.148 1 55.62 369 HIS B O 1
ATOM 6580 N N . GLU B 1 370 ? 22.031 7.086 -13.078 1 63.28 370 GLU B N 1
ATOM 6581 C CA . GLU B 1 370 ? 20.688 7.195 -12.547 1 63.28 370 GLU B CA 1
ATOM 6582 C C . GLU B 1 370 ? 20.328 8.648 -12.234 1 63.28 370 GLU B C 1
ATOM 6584 O O . GLU B 1 370 ? 20.875 9.234 -11.289 1 63.28 370 GLU B O 1
ATOM 6589 N N . HIS B 1 371 ? 19.703 9.43 -13.18 1 67.19 371 HIS B N 1
ATOM 6590 C CA . HIS B 1 371 ? 19.344 10.812 -12.875 1 67.19 371 HIS B CA 1
ATOM 6591 C C . HIS B 1 371 ? 17.859 11.055 -13.086 1 67.19 371 HIS B C 1
ATOM 6593 O O . HIS B 1 371 ? 17.219 10.352 -13.867 1 67.19 371 HIS B O 1
ATOM 6599 N N . LEU B 1 372 ? 17.359 11.703 -12.234 1 59.19 372 LEU B N 1
ATOM 6600 C CA . LEU B 1 372 ? 16.031 12.289 -12.406 1 59.19 372 LEU B CA 1
ATOM 6601 C C . LEU B 1 372 ? 16.125 13.805 -12.578 1 59.19 372 LEU B C 1
ATOM 6603 O O . LEU B 1 372 ? 16.297 14.539 -11.602 1 59.19 372 LEU B O 1
ATOM 6607 N N . ASP B 1 373 ? 15.945 14.188 -13.719 1 58.88 373 ASP B N 1
ATOM 6608 C CA . ASP B 1 373 ? 16.188 15.586 -14.062 1 58.88 373 ASP B CA 1
ATOM 6609 C C . ASP B 1 373 ? 17.562 16.047 -13.578 1 58.88 373 ASP B C 1
ATOM 6611 O O . ASP B 1 373 ? 18.578 15.5 -14 1 58.88 373 ASP B O 1
ATOM 6615 N N . ASP B 1 374 ? 17.625 16.875 -12.695 1 58.53 374 ASP B N 1
ATOM 6616 C CA . ASP B 1 374 ? 18.906 17.422 -12.25 1 58.53 374 ASP B CA 1
ATOM 6617 C C . ASP B 1 374 ? 19.359 16.766 -10.945 1 58.53 374 ASP B C 1
ATOM 6619 O O . ASP B 1 374 ? 20.344 17.188 -10.344 1 58.53 374 ASP B O 1
ATOM 6623 N N . MET B 1 375 ? 18.703 15.633 -10.672 1 65.44 375 MET B N 1
ATOM 6624 C CA . MET B 1 375 ? 19.031 15.008 -9.391 1 65.44 375 MET B CA 1
ATOM 6625 C C . MET B 1 375 ? 19.719 13.664 -9.602 1 65.44 375 MET B C 1
ATOM 6627 O O . MET B 1 375 ? 19.219 12.82 -10.352 1 65.44 375 MET B O 1
ATOM 6631 N N . ASP B 1 376 ? 20.891 13.516 -9.07 1 70.44 376 ASP B N 1
ATOM 6632 C CA . ASP B 1 376 ? 21.562 12.227 -9.086 1 70.44 376 ASP B CA 1
ATOM 6633 C C . ASP B 1 376 ? 20.891 11.242 -8.133 1 70.44 376 ASP B C 1
ATOM 6635 O O . ASP B 1 376 ? 20.703 11.539 -6.953 1 70.44 376 ASP B O 1
ATOM 6639 N N . LEU B 1 377 ? 20.406 10.266 -8.719 1 75.5 377 LEU B N 1
ATOM 6640 C CA . LEU B 1 377 ? 19.734 9.25 -7.922 1 75.5 377 LEU B CA 1
ATOM 6641 C C . LEU B 1 377 ? 20.734 8.344 -7.223 1 75.5 377 LEU B C 1
ATOM 6643 O O . LEU B 1 377 ? 21.219 7.375 -7.812 1 75.5 377 LEU B O 1
ATOM 6647 N N . ASN B 1 378 ? 21.094 8.805 -6.043 1 77.69 378 ASN B N 1
ATOM 6648 C CA . ASN B 1 378 ? 21.953 7.977 -5.215 1 77.69 378 ASN B CA 1
ATOM 6649 C C . ASN B 1 378 ? 21.156 7.004 -4.355 1 77.69 378 ASN B C 1
ATOM 6651 O O . ASN B 1 378 ? 19.938 7.152 -4.219 1 77.69 378 ASN B O 1
ATOM 6655 N N . TYR B 1 379 ? 21.797 6.086 -3.855 1 76.19 379 TYR B N 1
ATOM 6656 C CA . TYR B 1 379 ? 21.203 5.008 -3.074 1 76.19 379 TYR B CA 1
ATOM 6657 C C . TYR B 1 379 ? 20.422 5.566 -1.893 1 76.19 379 TYR B C 1
ATOM 6659 O O . TYR B 1 379 ? 19.344 5.066 -1.566 1 76.19 379 TYR B O 1
ATOM 6667 N N . ARG B 1 380 ? 20.875 6.621 -1.451 1 77.56 380 ARG B N 1
ATOM 6668 C CA . ARG B 1 380 ? 20.25 7.195 -0.261 1 77.56 380 ARG B CA 1
ATOM 6669 C C . ARG B 1 380 ? 18.891 7.797 -0.59 1 77.56 380 ARG B C 1
ATOM 6671 O O . ARG B 1 380 ? 17.922 7.594 0.144 1 77.56 380 ARG B O 1
ATOM 6678 N N . ILE B 1 381 ? 18.781 8.453 -1.706 1 82.56 381 ILE B N 1
ATOM 6679 C CA . ILE B 1 381 ? 17.562 9.117 -2.129 1 82.56 381 ILE B CA 1
ATOM 6680 C C . ILE B 1 381 ? 16.5 8.07 -2.467 1 82.56 381 ILE B C 1
ATOM 6682 O O . ILE B 1 381 ? 15.328 8.219 -2.084 1 82.56 381 ILE B O 1
ATOM 6686 N N . ILE B 1 382 ? 16.938 7.016 -3.074 1 86.06 382 ILE B N 1
ATOM 6687 C CA . ILE B 1 382 ? 16.016 5.957 -3.48 1 86.06 382 ILE B CA 1
ATOM 6688 C C . ILE B 1 382 ? 15.5 5.223 -2.248 1 86.06 382 ILE B C 1
ATOM 6690 O O . ILE B 1 382 ? 14.289 4.992 -2.119 1 86.06 382 ILE B O 1
ATOM 6694 N N . ARG B 1 383 ? 16.375 4.949 -1.38 1 83.81 383 ARG B N 1
ATOM 6695 C CA . ARG B 1 383 ? 15.984 4.254 -0.156 1 83.81 383 ARG B CA 1
ATOM 6696 C C . ARG B 1 383 ? 15.016 5.09 0.668 1 83.81 383 ARG B C 1
ATOM 6698 O O . ARG B 1 383 ? 14.008 4.578 1.166 1 83.81 383 ARG B O 1
ATOM 6705 N N . GLU B 1 384 ? 15.273 6.328 0.764 1 85.5 384 GLU B N 1
ATOM 6706 C CA . GLU B 1 384 ? 14.414 7.223 1.528 1 85.5 384 GLU B CA 1
ATOM 6707 C C . GLU B 1 384 ? 13.016 7.289 0.928 1 85.5 384 GLU B C 1
ATOM 6709 O O . GLU B 1 384 ? 12.023 7.289 1.656 1 85.5 384 GLU B O 1
ATOM 6714 N N . ALA B 1 385 ? 13 7.336 -0.377 1 90.44 385 ALA B N 1
ATOM 6715 C CA . ALA B 1 385 ? 11.711 7.402 -1.065 1 90.44 385 ALA B CA 1
ATOM 6716 C C . ALA B 1 385 ? 10.875 6.16 -0.777 1 90.44 385 ALA B C 1
ATOM 6718 O O . ALA B 1 385 ? 9.688 6.266 -0.466 1 90.44 385 ALA B O 1
ATOM 6719 N N . PHE B 1 386 ? 11.484 5.016 -0.736 1 91.38 386 PHE B N 1
ATOM 6720 C CA . PHE B 1 386 ? 10.781 3.76 -0.491 1 91.38 386 PHE B CA 1
ATOM 6721 C C . PHE B 1 386 ? 10.359 3.656 0.968 1 91.38 386 PHE B C 1
ATOM 6723 O O . PHE B 1 386 ? 9.258 3.18 1.266 1 91.38 386 PHE B O 1
ATOM 6730 N N . VAL B 1 387 ? 11.211 4.129 1.79 1 89.88 387 VAL B N 1
ATOM 6731 C CA . VAL B 1 387 ? 10.938 4.055 3.221 1 89.88 387 VAL B CA 1
ATOM 6732 C C . VAL B 1 387 ? 9.727 4.914 3.561 1 89.88 387 VAL B C 1
ATOM 6734 O O . VAL B 1 387 ? 8.812 4.469 4.258 1 89.88 387 VAL B O 1
ATOM 6737 N N . VAL B 1 388 ? 9.719 6.105 3.059 1 91.69 388 VAL B N 1
ATOM 6738 C CA . VAL B 1 388 ? 8.625 7.027 3.34 1 91.69 388 VAL B CA 1
ATOM 6739 C C . VAL B 1 388 ? 7.324 6.477 2.76 1 91.69 388 VAL B C 1
ATOM 6741 O O . VAL B 1 388 ? 6.285 6.5 3.422 1 91.69 388 VAL B O 1
ATOM 6744 N N . PHE B 1 389 ? 7.418 5.953 1.535 1 94.12 389 PHE B N 1
ATOM 6745 C CA . PHE B 1 389 ? 6.238 5.355 0.918 1 94.12 389 PHE B CA 1
ATOM 6746 C C . PHE B 1 389 ? 5.684 4.23 1.783 1 94.12 389 PHE B C 1
ATOM 6748 O O . PHE B 1 389 ? 4.477 4.152 2.018 1 94.12 389 PHE B O 1
ATOM 6755 N N . PHE B 1 390 ? 6.562 3.365 2.252 1 94.56 390 PHE B N 1
ATOM 6756 C CA . PHE B 1 390 ? 6.164 2.236 3.086 1 94.56 390 PHE B CA 1
ATOM 6757 C C . PHE B 1 390 ? 5.539 2.719 4.391 1 94.56 390 PHE B C 1
ATOM 6759 O O . PHE B 1 390 ? 4.52 2.186 4.832 1 94.56 390 PHE B O 1
ATOM 6766 N N . LEU B 1 391 ? 6.074 3.742 5.004 1 93.31 391 LEU B N 1
ATOM 6767 C CA . LEU B 1 391 ? 5.602 4.246 6.285 1 93.31 391 LEU B CA 1
ATOM 6768 C C . LEU B 1 391 ? 4.211 4.859 6.152 1 93.31 391 LEU B C 1
ATOM 6770 O O . LEU B 1 391 ? 3.363 4.684 7.031 1 93.31 391 LEU B O 1
ATOM 6774 N N . TYR B 1 392 ? 3.994 5.582 5.094 1 95.62 392 TYR B N 1
ATOM 6775 C CA . TYR B 1 392 ? 2.672 6.16 4.887 1 95.62 392 TYR B CA 1
ATOM 6776 C C . TYR B 1 392 ? 1.632 5.07 4.648 1 95.62 392 TYR B C 1
ATOM 6778 O O . TYR B 1 392 ? 0.505 5.164 5.141 1 95.62 392 TYR B O 1
ATOM 6786 N N . CYS B 1 393 ? 2.002 4.012 3.889 1 95.75 393 CYS B N 1
ATOM 6787 C CA . CYS B 1 393 ? 1.096 2.891 3.668 1 95.75 393 CYS B CA 1
ATOM 6788 C C . CYS B 1 393 ? 0.777 2.18 4.98 1 95.75 393 CYS B C 1
ATOM 6790 O O . CYS B 1 393 ? -0.386 1.896 5.27 1 95.75 393 CYS B O 1
ATOM 6792 N N . LEU B 1 394 ? 1.798 1.928 5.738 1 94.81 394 LEU B N 1
ATOM 6793 C CA . LEU B 1 394 ? 1.628 1.21 6.996 1 94.81 394 LEU B CA 1
ATOM 6794 C C . LEU B 1 394 ? 0.789 2.023 7.977 1 94.81 394 LEU B C 1
ATOM 6796 O O . LEU B 1 394 ? -0.105 1.484 8.633 1 94.81 394 LEU B O 1
ATOM 6800 N N . SER B 1 395 ? 1.089 3.311 8.086 1 96.19 395 SER B N 1
ATOM 6801 C CA . SER B 1 395 ? 0.344 4.176 8.992 1 96.19 395 SER B CA 1
ATOM 6802 C C . SER B 1 395 ? -1.122 4.273 8.586 1 96.19 395 SER B C 1
ATOM 6804 O O . SER B 1 395 ? -2.014 4.246 9.438 1 96.19 395 SER B O 1
ATOM 6806 N N . SER B 1 396 ? -1.344 4.434 7.301 1 97.69 396 SER B N 1
ATOM 6807 C CA . SER B 1 396 ? -2.721 4.465 6.816 1 97.69 396 SER B CA 1
ATOM 6808 C C . SER B 1 396 ? -3.438 3.15 7.109 1 97.69 396 SER B C 1
ATOM 6810 O O . SER B 1 396 ? -4.621 3.148 7.461 1 97.69 396 SER B O 1
ATOM 6812 N N . PHE B 1 397 ? -2.717 2.039 6.961 1 97.06 397 PHE B N 1
ATOM 6813 C CA . PHE B 1 397 ? -3.285 0.724 7.23 1 97.06 397 PHE B CA 1
ATOM 6814 C C . PHE B 1 397 ? -3.68 0.596 8.695 1 97.06 397 PHE B C 1
ATOM 6816 O O . PHE B 1 397 ? -4.777 0.137 9.016 1 97.06 397 PHE B O 1
ATOM 6823 N N . LEU B 1 398 ? -2.834 1.007 9.578 1 97.12 398 LEU B N 1
ATOM 6824 C CA . LEU B 1 398 ? -3.09 0.894 11.016 1 97.12 398 LEU B CA 1
ATOM 6825 C C . LEU B 1 398 ? -4.246 1.792 11.43 1 97.12 398 LEU B C 1
ATOM 6827 O O . LEU B 1 398 ? -5.082 1.396 12.25 1 97.12 398 LEU B O 1
ATOM 6831 N N . THR B 1 399 ? -4.27 2.969 10.898 1 98.19 399 THR B N 1
ATOM 6832 C CA . THR B 1 399 ? -5.367 3.879 11.203 1 98.19 399 THR B CA 1
ATOM 6833 C C . THR B 1 399 ? -6.691 3.32 10.695 1 98.19 399 THR B C 1
ATOM 6835 O O . THR B 1 399 ? -7.699 3.35 11.406 1 98.19 399 THR B O 1
ATOM 6838 N N . ALA B 1 400 ? -6.68 2.791 9.453 1 98.5 400 ALA B N 1
ATOM 6839 C CA . ALA B 1 400 ? -7.887 2.174 8.906 1 98.5 400 ALA B CA 1
ATOM 6840 C C . ALA B 1 400 ? -8.336 0.992 9.758 1 98.5 400 ALA B C 1
ATOM 6842 O O . ALA B 1 400 ? -9.531 0.785 9.961 1 98.5 400 ALA B O 1
ATOM 6843 N N . LEU B 1 401 ? -7.352 0.22 10.242 1 98.06 401 LEU B N 1
ATOM 6844 C CA . LEU B 1 401 ? -7.641 -0.94 11.078 1 98.06 401 LEU B CA 1
ATOM 6845 C C . LEU B 1 401 ? -8.422 -0.531 12.328 1 98.06 401 LEU B C 1
ATOM 6847 O O . LEU B 1 401 ? -9.383 -1.197 12.703 1 98.06 401 LEU B O 1
ATOM 6851 N N . ILE B 1 402 ? -8.07 0.551 12.945 1 98.19 402 ILE B N 1
ATOM 6852 C CA . ILE B 1 402 ? -8.727 1.03 14.148 1 98.19 402 ILE B CA 1
ATOM 6853 C C . ILE B 1 402 ? -10.156 1.465 13.828 1 98.19 402 ILE B C 1
ATOM 6855 O O . ILE B 1 402 ? -11.102 1.115 14.539 1 98.19 402 ILE B O 1
ATOM 6859 N N . PHE B 1 403 ? -10.352 2.232 12.727 1 98.5 403 PHE B N 1
ATOM 6860 C CA . PHE B 1 403 ? -11.672 2.699 12.344 1 98.5 403 PHE B CA 1
ATOM 6861 C C . PHE B 1 403 ? -12.586 1.524 12.016 1 98.5 403 PHE B C 1
ATOM 6863 O O . PHE B 1 403 ? -13.75 1.501 12.422 1 98.5 403 PHE B O 1
ATOM 6870 N N . ILE B 1 404 ? -12.023 0.527 11.297 1 98.19 404 ILE B N 1
ATOM 6871 C CA . ILE B 1 404 ? -12.805 -0.643 10.93 1 98.19 404 ILE B CA 1
ATOM 6872 C C . ILE B 1 404 ? -13.148 -1.459 12.172 1 98.19 404 ILE B C 1
ATOM 6874 O O . ILE B 1 404 ? -14.258 -1.982 12.297 1 98.19 404 ILE B O 1
ATOM 6878 N N . ALA B 1 405 ? -12.242 -1.601 13.102 1 97.12 405 ALA B N 1
ATOM 6879 C CA . ALA B 1 405 ? -12.461 -2.33 14.344 1 97.12 405 ALA B CA 1
ATOM 6880 C C . ALA B 1 405 ? -13.586 -1.697 15.164 1 97.12 405 ALA B C 1
ATOM 6882 O O . ALA B 1 405 ? -14.289 -2.389 15.898 1 97.12 405 ALA B O 1
ATOM 6883 N N . LEU B 1 406 ? -13.766 -0.389 15.016 1 97.25 406 LEU B N 1
ATOM 6884 C CA . LEU B 1 406 ? -14.812 0.326 15.742 1 97.25 406 LEU B CA 1
ATOM 6885 C C . LEU B 1 406 ? -16.172 0.144 15.07 1 97.25 406 LEU B C 1
ATOM 6887 O O . LEU B 1 406 ? -17.188 0.578 15.594 1 97.25 406 LEU B O 1
ATOM 6891 N N . GLY B 1 407 ? -16.219 -0.457 13.867 1 96.25 407 GLY B N 1
ATOM 6892 C CA . GLY B 1 407 ? -17.469 -0.824 13.219 1 96.25 407 GLY B CA 1
ATOM 6893 C C . GLY B 1 407 ? -17.828 0.093 12.07 1 96.25 407 GLY B C 1
ATOM 6894 O O . GLY B 1 407 ? -18.922 -0.027 11.5 1 96.25 407 GLY B O 1
ATOM 6895 N N . TYR B 1 408 ? -16.953 0.964 11.672 1 97.12 408 TYR B N 1
ATOM 6896 C CA . TYR B 1 408 ? -17.266 1.896 10.594 1 97.12 408 TYR B CA 1
ATOM 6897 C C . TYR B 1 408 ? -17.094 1.229 9.234 1 97.12 408 TYR B C 1
ATOM 6899 O O . TYR B 1 408 ? -16.375 0.226 9.109 1 97.12 408 TYR B O 1
ATOM 6907 N N . ASN B 1 409 ? -17.797 1.789 8.227 1 97.44 409 ASN B N 1
ATOM 6908 C CA . ASN B 1 409 ? -17.688 1.255 6.875 1 97.44 409 ASN B CA 1
ATOM 6909 C C . ASN B 1 409 ? -16.234 1.151 6.426 1 97.44 409 ASN B C 1
ATOM 6911 O O . ASN B 1 409 ? -15.477 2.119 6.527 1 97.44 409 ASN B O 1
ATOM 6915 N N . PRO B 1 410 ? -15.852 -0.005 5.953 1 97.62 410 PRO B N 1
ATOM 6916 C CA . PRO B 1 410 ? -14.43 -0.236 5.672 1 97.62 410 PRO B CA 1
ATOM 6917 C C . PRO B 1 410 ? -13.898 0.657 4.551 1 97.62 410 PRO B C 1
ATOM 6919 O O . PRO B 1 410 ? -12.766 1.146 4.633 1 97.62 410 PRO B O 1
ATOM 6922 N N . TYR B 1 411 ? -14.656 0.816 3.467 1 97.38 411 TYR B N 1
ATOM 6923 C CA . TYR B 1 411 ? -14.195 1.649 2.361 1 97.38 411 TYR B CA 1
ATOM 6924 C C . TYR B 1 411 ? -14.031 3.098 2.801 1 97.38 411 TYR B C 1
ATOM 6926 O O . TYR B 1 411 ? -13.031 3.742 2.477 1 97.38 411 TYR B O 1
ATOM 6934 N N . ASP B 1 412 ? -14.977 3.631 3.594 1 97.94 412 ASP B N 1
ATOM 6935 C CA . ASP B 1 412 ? -14.891 4.977 4.148 1 97.94 412 ASP B CA 1
ATOM 6936 C C . ASP B 1 412 ? -13.711 5.098 5.109 1 97.94 412 ASP B C 1
ATOM 6938 O O . ASP B 1 412 ? -13.031 6.133 5.145 1 97.94 412 ASP B O 1
ATOM 6942 N N . SER B 1 413 ? -13.5 4.012 5.855 1 98.38 413 SER B N 1
ATOM 6943 C CA . SER B 1 413 ? -12.406 3.996 6.82 1 98.38 413 SER B CA 1
ATOM 6944 C C . SER B 1 413 ? -11.055 4.066 6.121 1 98.38 413 SER B C 1
ATOM 6946 O O . SER B 1 413 ? -10.148 4.762 6.582 1 98.38 413 SER B O 1
ATOM 6948 N N . ILE B 1 414 ? -10.953 3.35 5.027 1 98.12 414 ILE B N 1
ATOM 6949 C CA . ILE B 1 414 ? -9.711 3.371 4.266 1 98.12 414 ILE B CA 1
ATOM 6950 C C . ILE B 1 414 ? -9.492 4.762 3.678 1 98.12 414 ILE B C 1
ATOM 6952 O O . ILE B 1 414 ? -8.383 5.309 3.754 1 98.12 414 ILE B O 1
ATOM 6956 N N . PHE B 1 415 ? -10.523 5.363 3.119 1 98.25 415 PHE B N 1
ATOM 6957 C CA . PHE B 1 415 ? -10.469 6.699 2.543 1 98.25 415 PHE B CA 1
ATOM 6958 C C . PHE B 1 415 ? -10.023 7.719 3.586 1 98.25 415 PHE B C 1
ATOM 6960 O O . PHE B 1 415 ? -9.055 8.453 3.369 1 98.25 415 PHE B O 1
ATOM 6967 N N . ASP B 1 416 ? -10.664 7.727 4.711 1 98.31 416 ASP B N 1
ATOM 6968 C CA . ASP B 1 416 ? -10.383 8.703 5.762 1 98.31 416 ASP B CA 1
ATOM 6969 C C . ASP B 1 416 ? -9.008 8.453 6.383 1 98.31 416 ASP B C 1
ATOM 6971 O O . ASP B 1 416 ? -8.32 9.398 6.766 1 98.31 416 ASP B O 1
ATOM 6975 N N . ALA B 1 417 ? -8.641 7.168 6.547 1 98.44 417 ALA B N 1
ATOM 6976 C CA . ALA B 1 417 ? -7.336 6.852 7.121 1 98.44 417 ALA B CA 1
ATOM 6977 C C . ALA B 1 417 ? -6.211 7.461 6.285 1 98.44 417 ALA B C 1
ATOM 6979 O O . ALA B 1 417 ? -5.266 8.039 6.832 1 98.44 417 ALA B O 1
ATOM 6980 N N . VAL B 1 418 ? -6.332 7.34 4.961 1 98.06 418 VAL B N 1
ATOM 6981 C CA . VAL B 1 418 ? -5.332 7.926 4.074 1 98.06 418 VAL B CA 1
ATOM 6982 C C . VAL B 1 418 ? -5.379 9.445 4.176 1 98.06 418 VAL B C 1
ATOM 6984 O O . VAL B 1 418 ? -4.336 10.109 4.203 1 98.06 418 VAL B O 1
ATOM 6987 N N . SER B 1 419 ? -6.547 9.984 4.246 1 98.06 419 SER B N 1
ATOM 6988 C CA . SER B 1 419 ? -6.723 11.43 4.367 1 98.06 419 SER B CA 1
ATOM 6989 C C . SER B 1 419 ? -6.102 11.953 5.656 1 98.06 419 SER B C 1
ATOM 6991 O O . SER B 1 419 ? -5.43 12.992 5.652 1 98.06 419 SER B O 1
ATOM 6993 N N . PHE B 1 420 ? -6.289 11.211 6.77 1 97.81 420 PHE B N 1
ATOM 6994 C CA . PHE B 1 420 ? -5.719 11.609 8.047 1 97.81 420 PHE B CA 1
ATOM 6995 C C . PHE B 1 420 ? -4.195 11.555 8.008 1 97.81 420 PHE B C 1
ATOM 6997 O O . PHE B 1 420 ? -3.52 12.508 8.391 1 97.81 420 PHE B O 1
ATOM 7004 N N . THR B 1 421 ? -3.697 10.477 7.535 1 96.94 421 THR B N 1
ATOM 7005 C CA . THR B 1 421 ? -2.26 10.227 7.574 1 96.94 421 THR B CA 1
ATOM 7006 C C . THR B 1 421 ? -1.523 11.18 6.629 1 96.94 421 THR B C 1
ATOM 7008 O O . THR B 1 421 ? -0.407 11.609 6.922 1 96.94 421 THR B O 1
ATOM 7011 N N . SER B 1 422 ? -2.164 11.508 5.516 1 96.94 422 SER B N 1
ATOM 7012 C CA . SER B 1 422 ? -1.534 12.383 4.527 1 96.94 422 SER B CA 1
ATOM 7013 C C . SER B 1 422 ? -1.925 13.836 4.742 1 96.94 422 SER B C 1
ATOM 7015 O O . SER B 1 422 ? -1.617 14.695 3.914 1 96.94 422 SER B O 1
ATOM 7017 N N . ASN B 1 423 ? -2.66 14.148 5.773 1 96.62 423 ASN B N 1
ATOM 7018 C CA . ASN B 1 423 ? -3.07 15.492 6.156 1 96.62 423 ASN B CA 1
ATOM 7019 C C . ASN B 1 423 ? -3.834 16.188 5.031 1 96.62 423 ASN B C 1
ATOM 7021 O O . ASN B 1 423 ? -3.527 17.328 4.68 1 96.62 423 ASN B O 1
ATOM 7025 N N . ILE B 1 424 ? -4.844 15.508 4.453 1 95.5 424 ILE B N 1
ATOM 7026 C CA . ILE B 1 424 ? -5.582 16 3.299 1 95.5 424 ILE B CA 1
ATOM 7027 C C . ILE B 1 424 ? -6.789 16.812 3.77 1 95.5 424 ILE B C 1
ATOM 7029 O O . ILE B 1 424 ? -7.035 17.922 3.279 1 95.5 424 ILE B O 1
ATOM 7033 N N . GLY B 1 425 ? -7.664 16.266 4.617 1 94.06 425 GLY B N 1
ATOM 7034 C CA . GLY B 1 425 ? -8.805 16.969 5.168 1 94.06 425 GLY B CA 1
ATOM 7035 C C . GLY B 1 425 ? -10.117 16.625 4.477 1 94.06 425 GLY B C 1
ATOM 7036 O O . GLY B 1 425 ? -11.188 17.062 4.918 1 94.06 425 GLY B O 1
ATOM 7037 N N . ILE B 1 426 ? -10.039 15.93 3.391 1 95 426 ILE B N 1
ATOM 7038 C CA . ILE B 1 426 ? -11.258 15.414 2.781 1 95 426 ILE B CA 1
ATOM 7039 C C . ILE B 1 426 ? -11.734 14.18 3.537 1 95 426 ILE B C 1
ATOM 7041 O O . ILE B 1 426 ? -10.961 13.242 3.758 1 95 426 ILE B O 1
ATOM 7045 N N . SER B 1 427 ? -12.977 14.172 3.971 1 94.81 427 SER B N 1
ATOM 7046 C CA . SER B 1 427 ? -13.461 13.086 4.812 1 94.81 427 SER B CA 1
ATOM 7047 C C . SER B 1 427 ? -14.805 12.555 4.312 1 94.81 427 SER B C 1
ATOM 7049 O O . SER B 1 427 ? -15.57 13.281 3.68 1 94.81 427 SER B O 1
ATOM 7051 N N . LEU B 1 428 ? -15.039 11.359 4.539 1 95.81 428 LEU B N 1
ATOM 7052 C CA . LEU B 1 428 ? -16.328 10.742 4.27 1 95.81 428 LEU B CA 1
ATOM 7053 C C . LEU B 1 428 ? -17.141 10.578 5.559 1 95.81 428 LEU B C 1
ATOM 7055 O O . LEU B 1 428 ? -18.156 9.875 5.578 1 95.81 428 LEU B O 1
ATOM 7059 N N . GLY B 1 429 ? -16.641 11.172 6.672 1 93.81 429 GLY B N 1
ATOM 7060 C CA . GLY B 1 429 ? -17.422 11.297 7.891 1 93.81 429 GLY B CA 1
ATOM 7061 C C . GLY B 1 429 ? -17.203 10.148 8.859 1 93.81 429 GLY B C 1
ATOM 7062 O O . GLY B 1 429 ? -18.125 9.773 9.602 1 93.81 429 GLY B O 1
ATOM 7063 N N . VAL B 1 430 ? -16.078 9.547 8.883 1 94.62 430 VAL B N 1
ATOM 7064 C CA . VAL B 1 430 ? -15.781 8.438 9.789 1 94.62 430 VAL B CA 1
ATOM 7065 C C . VAL B 1 430 ? -15.602 8.953 11.211 1 94.62 430 VAL B C 1
ATOM 7067 O O . VAL B 1 430 ? -16.156 8.398 12.156 1 94.62 430 VAL B O 1
ATOM 7070 N N . VAL B 1 431 ? -14.867 10.07 11.367 1 95.62 431 VAL B N 1
ATOM 7071 C CA . VAL B 1 431 ? -14.625 10.633 12.695 1 95.62 431 VAL B CA 1
ATOM 7072 C C . VAL B 1 431 ? -15.539 11.844 12.914 1 95.62 431 VAL B C 1
ATOM 7074 O O . VAL B 1 431 ? -15.445 12.828 12.18 1 95.62 431 VAL B O 1
ATOM 7077 N N . THR B 1 432 ? -16.422 11.711 13.812 1 96.06 432 THR B N 1
ATOM 7078 C CA . THR B 1 432 ? -17.344 12.766 14.203 1 96.06 432 THR B CA 1
ATOM 7079 C C . THR B 1 432 ? -17.344 12.945 15.719 1 96.06 432 THR B C 1
ATOM 7081 O O . THR B 1 432 ? -16.547 12.32 16.422 1 96.06 432 THR B O 1
ATOM 7084 N N . LEU B 1 433 ? -18.203 13.836 16.188 1 96.25 433 LEU B N 1
ATOM 7085 C CA . LEU B 1 433 ? -18.312 14.102 17.625 1 96.25 433 LEU B CA 1
ATOM 7086 C C . LEU B 1 433 ? -18.734 12.852 18.375 1 96.25 433 LEU B C 1
ATOM 7088 O O . LEU B 1 433 ? -18.391 12.672 19.547 1 96.25 433 LEU B O 1
ATOM 7092 N N . LYS B 1 434 ? -19.422 11.969 17.688 1 95.25 434 LYS B N 1
ATOM 7093 C CA . LYS B 1 434 ? -19.984 10.781 18.312 1 95.25 434 LYS B CA 1
ATOM 7094 C C . LYS B 1 434 ? -18.984 9.625 18.297 1 95.25 434 LYS B C 1
ATOM 7096 O O . LYS B 1 434 ? -19.188 8.617 18.984 1 95.25 434 LYS B O 1
ATOM 7101 N N . THR B 1 435 ? -17.969 9.758 17.594 1 96.88 435 THR B N 1
ATOM 7102 C CA . THR B 1 435 ? -16.969 8.703 17.516 1 96.88 435 THR B CA 1
ATOM 7103 C C . THR B 1 435 ? -16.297 8.484 18.859 1 96.88 435 THR B C 1
ATOM 7105 O O . THR B 1 435 ? -15.977 9.445 19.562 1 96.88 435 THR B O 1
ATOM 7108 N N . PRO B 1 436 ? -16.047 7.227 19.234 1 97.38 436 PRO B N 1
ATOM 7109 C CA . PRO B 1 436 ? -15.359 6.941 20.5 1 97.38 436 PRO B CA 1
ATOM 7110 C C . PRO B 1 436 ? -13.984 7.602 20.578 1 97.38 436 PRO B C 1
ATOM 7112 O O . PRO B 1 436 ? -13.352 7.852 19.547 1 97.38 436 PRO B O 1
ATOM 7115 N N . VAL B 1 437 ? -13.5 7.801 21.797 1 97.69 437 VAL B N 1
ATOM 7116 C CA . VAL B 1 437 ? -12.281 8.539 22.094 1 97.69 437 VAL B CA 1
ATOM 7117 C C . VAL B 1 437 ? -11.094 7.871 21.375 1 97.69 437 VAL B C 1
ATOM 7119 O O . VAL B 1 437 ? -10.203 8.555 20.875 1 97.69 437 VAL B O 1
ATOM 7122 N N . ILE B 1 438 ? -11.164 6.555 21.266 1 97.5 438 ILE B N 1
ATOM 7123 C CA . ILE B 1 438 ? -10.062 5.832 20.656 1 97.5 438 ILE B CA 1
ATOM 7124 C C . ILE B 1 438 ? -9.961 6.199 19.172 1 97.5 438 ILE B C 1
ATOM 7126 O O . ILE B 1 438 ? -8.859 6.273 18.625 1 97.5 438 ILE B O 1
ATOM 7130 N N . GLY B 1 439 ? -11.148 6.328 18.531 1 97.88 439 GLY B N 1
ATOM 7131 C CA . GLY B 1 439 ? -11.148 6.75 17.141 1 97.88 439 GLY B CA 1
ATOM 7132 C C . GLY B 1 439 ? -10.594 8.148 16.953 1 97.88 439 GLY B C 1
ATOM 7133 O O . GLY B 1 439 ? -9.859 8.398 15.992 1 97.88 439 GLY B O 1
ATOM 7134 N N . LYS B 1 440 ? -10.938 9.086 17.891 1 98.19 440 LYS B N 1
ATOM 7135 C CA . LYS B 1 440 ? -10.438 10.461 17.812 1 98.19 440 LYS B CA 1
ATOM 7136 C C . LYS B 1 440 ? -8.938 10.508 18.078 1 98.19 440 LYS B C 1
ATOM 7138 O O . LYS B 1 440 ? -8.211 11.25 17.406 1 98.19 440 LYS B O 1
ATOM 7143 N N . ILE B 1 441 ? -8.438 9.688 18.953 1 98.12 441 ILE B N 1
ATOM 7144 C CA . ILE B 1 441 ? -7.012 9.625 19.266 1 98.12 441 ILE B CA 1
ATOM 7145 C C . ILE B 1 441 ? -6.242 9.07 18.062 1 98.12 441 ILE B C 1
ATOM 7147 O O . ILE B 1 441 ? -5.141 9.531 17.766 1 98.12 441 ILE B O 1
ATOM 7151 N N . ALA B 1 442 ? -6.855 8.07 17.391 1 98 442 ALA B N 1
ATOM 7152 C CA . ALA B 1 442 ? -6.227 7.531 16.188 1 98 442 ALA B CA 1
ATOM 7153 C C . ALA B 1 442 ? -6.051 8.609 15.117 1 98 442 ALA B C 1
ATOM 7155 O O . ALA B 1 442 ? -5.016 8.672 14.453 1 98 442 ALA B O 1
ATOM 7156 N N . GLY B 1 443 ? -7.105 9.383 15 1 97.88 443 GLY B N 1
ATOM 7157 C CA . GLY B 1 443 ? -7 10.5 14.078 1 97.88 443 GLY B CA 1
ATOM 7158 C C . GLY B 1 443 ? -5.922 11.492 14.461 1 97.88 443 GLY B C 1
ATOM 7159 O O . GLY B 1 443 ? -5.148 11.945 13.609 1 97.88 443 GLY B O 1
ATOM 7160 N N . ILE B 1 444 ? -5.789 11.82 15.711 1 98.19 444 ILE B N 1
ATOM 7161 C CA . ILE B 1 444 ? -4.801 12.766 16.219 1 98.19 444 ILE B CA 1
ATOM 7162 C C . ILE B 1 444 ? -3.395 12.242 15.938 1 98.19 444 ILE B C 1
ATOM 7164 O O . ILE B 1 444 ? -2.549 12.969 15.414 1 98.19 444 ILE B O 1
ATOM 7168 N N . ILE B 1 445 ? -3.176 10.984 16.188 1 97.31 445 ILE B N 1
ATOM 7169 C CA . ILE B 1 445 ? -1.86 10.375 16 1 97.31 445 ILE B CA 1
ATOM 7170 C C . ILE B 1 445 ? -1.518 10.312 14.523 1 97.31 445 ILE B C 1
ATOM 7172 O O . ILE B 1 445 ? -0.379 10.578 14.125 1 97.31 445 ILE B O 1
ATOM 7176 N N . ALA B 1 446 ? -2.518 9.992 13.742 1 97.5 446 ALA B N 1
ATOM 7177 C CA . ALA B 1 446 ? -2.289 9.898 12.297 1 97.5 446 ALA B CA 1
ATOM 7178 C C . ALA B 1 446 ? -1.883 11.258 11.727 1 97.5 446 ALA B C 1
ATOM 7180 O O . ALA B 1 446 ? -0.948 11.344 10.922 1 97.5 446 ALA B O 1
ATOM 7181 N N . MET B 1 447 ? -2.568 12.32 12.133 1 97.38 447 MET B N 1
ATOM 7182 C CA . MET B 1 447 ? -2.242 13.656 11.648 1 97.38 447 MET B CA 1
ATOM 7183 C C . MET B 1 447 ? -0.856 14.086 12.117 1 97.38 447 MET B C 1
ATOM 7185 O O . MET B 1 447 ? -0.084 14.664 11.352 1 97.38 447 MET B O 1
ATOM 7189 N N . TRP B 1 448 ? -0.521 13.719 13.328 1 95.62 448 TRP B N 1
ATOM 7190 C CA . TRP B 1 448 ? 0.75 14.078 13.945 1 95.62 448 TRP B CA 1
ATOM 7191 C C . TRP B 1 448 ? 1.917 13.422 13.219 1 95.62 448 TRP B C 1
ATOM 7193 O O . TRP B 1 448 ? 2.867 14.094 12.82 1 95.62 448 TRP B O 1
ATOM 7203 N N . ILE B 1 449 ? 1.774 12.125 12.961 1 94 449 ILE B N 1
ATOM 7204 C CA . ILE B 1 449 ? 2.863 11.375 12.336 1 94 449 ILE B CA 1
ATOM 7205 C C . ILE B 1 449 ? 2.984 11.773 10.867 1 94 449 ILE B C 1
ATOM 7207 O O . ILE B 1 449 ? 4.094 11.859 10.336 1 94 449 ILE B O 1
ATOM 7211 N N . GLY B 1 450 ? 1.898 12.055 10.242 1 92.75 450 GLY B N 1
ATOM 7212 C CA . GLY B 1 450 ? 1.901 12.406 8.836 1 92.75 450 GLY B CA 1
ATOM 7213 C C . GLY B 1 450 ? 2.619 13.711 8.539 1 92.75 450 GLY B C 1
ATOM 7214 O O . GLY B 1 450 ? 3.377 13.797 7.57 1 92.75 450 GLY B O 1
ATOM 7215 N N . ARG B 1 451 ? 2.445 14.648 9.367 1 89.56 451 ARG B N 1
ATOM 7216 C CA . ARG B 1 451 ? 3.002 15.977 9.133 1 89.56 451 ARG B CA 1
ATOM 7217 C C . ARG B 1 451 ? 4.523 15.953 9.188 1 89.56 451 ARG B C 1
ATOM 7219 O O . ARG B 1 451 ? 5.188 16.688 8.445 1 89.56 451 ARG B O 1
ATOM 7226 N N . LEU B 1 452 ? 5.055 15.109 10.055 1 85.06 452 LEU B N 1
ATOM 7227 C CA . LEU B 1 452 ? 6.504 15.062 10.234 1 85.06 452 LEU B CA 1
ATOM 7228 C C . LEU B 1 452 ? 7.113 13.93 9.414 1 85.06 452 LEU B C 1
ATOM 7230 O O . LEU B 1 452 ? 8.211 13.461 9.711 1 85.06 452 LEU B O 1
ATOM 7234 N N . GLU B 1 453 ? 6.418 13.469 8.422 1 80.44 453 GLU B N 1
ATOM 7235 C CA . GLU B 1 453 ? 6.836 12.359 7.562 1 80.44 453 GLU B CA 1
ATOM 7236 C C . GLU B 1 453 ? 7.23 11.141 8.391 1 80.44 453 GLU B C 1
ATOM 7238 O O . GLU B 1 453 ? 8.164 10.422 8.031 1 80.44 453 GLU B O 1
ATOM 7243 N N . ILE B 1 454 ? 6.797 11.07 9.492 1 78.25 454 ILE B N 1
ATOM 7244 C CA . ILE B 1 454 ? 6.707 9.891 10.344 1 78.25 454 ILE B CA 1
ATOM 7245 C C . ILE B 1 454 ? 8.047 9.641 11.023 1 78.25 454 ILE B C 1
ATOM 7247 O O . ILE B 1 454 ? 8.102 9.312 12.219 1 78.25 454 ILE B O 1
ATOM 7251 N N . ILE B 1 455 ? 9.203 9.953 10.445 1 78.75 455 ILE B N 1
ATOM 7252 C CA . ILE B 1 455 ? 10.523 9.555 10.914 1 78.75 455 ILE B CA 1
ATOM 7253 C C . ILE B 1 455 ? 10.836 10.266 12.234 1 78.75 455 ILE B C 1
ATOM 7255 O O . ILE B 1 455 ? 11.242 9.633 13.211 1 78.75 455 ILE B O 1
ATOM 7259 N N . PRO B 1 456 ? 10.539 11.523 12.32 1 80.62 456 PRO B N 1
ATOM 7260 C CA . PRO B 1 456 ? 10.852 12.211 13.578 1 80.62 456 PRO B CA 1
ATOM 7261 C C . PRO B 1 456 ? 10.055 11.664 14.758 1 80.62 456 PRO B C 1
ATOM 7263 O O . PRO B 1 456 ? 10.57 11.578 15.875 1 80.62 456 PRO B O 1
ATOM 7266 N N . VAL B 1 457 ? 8.914 11.281 14.477 1 82.56 457 VAL B N 1
ATOM 7267 C CA . VAL B 1 457 ? 8.086 10.734 15.539 1 82.56 457 VAL B CA 1
ATOM 7268 C C . VAL B 1 457 ? 8.602 9.352 15.945 1 82.56 457 VAL B C 1
ATOM 7270 O O . VAL B 1 457 ? 8.617 9.008 17.125 1 82.56 457 VAL B O 1
ATOM 7273 N N . LEU B 1 458 ? 9.023 8.656 14.953 1 84.25 458 LEU B N 1
ATOM 7274 C CA . LEU B 1 458 ? 9.594 7.344 15.258 1 84.25 458 LEU B CA 1
ATOM 7275 C C . LEU B 1 458 ? 10.891 7.48 16.047 1 84.25 458 LEU B C 1
ATOM 7277 O O . LEU B 1 458 ? 11.18 6.664 16.922 1 84.25 458 LEU B O 1
ATOM 7281 N N . VAL B 1 459 ? 11.633 8.508 15.766 1 81.69 459 VAL B N 1
ATOM 7282 C CA . VAL B 1 459 ? 12.859 8.781 16.5 1 81.69 459 VAL B CA 1
ATOM 7283 C C . VAL B 1 459 ? 12.539 9.125 17.953 1 81.69 459 VAL B C 1
ATOM 7285 O O . VAL B 1 459 ? 13.242 8.695 18.875 1 81.69 459 VAL B O 1
ATOM 7288 N N . LEU B 1 460 ? 11.484 9.836 18.141 1 83.69 460 LEU B N 1
ATOM 7289 C CA . LEU B 1 460 ? 11.039 10.156 19.484 1 83.69 460 LEU B CA 1
ATOM 7290 C C . LEU B 1 460 ? 10.695 8.883 20.266 1 83.69 460 LEU B C 1
ATOM 7292 O O . LEU B 1 460 ? 11.164 8.695 21.391 1 83.69 460 LEU B O 1
ATOM 7296 N N . PHE B 1 461 ? 9.953 8 19.625 1 84.5 461 PHE B N 1
ATOM 7297 C CA . PHE B 1 461 ? 9.555 6.77 20.297 1 84.5 461 PHE B CA 1
ATOM 7298 C C . PHE B 1 461 ? 10.758 5.875 20.547 1 84.5 461 PHE B C 1
ATOM 7300 O O . PHE B 1 461 ? 10.852 5.215 21.578 1 84.5 461 PHE B O 1
ATOM 7307 N N . ALA B 1 462 ? 11.609 5.828 19.641 1 80.5 462 ALA B N 1
ATOM 7308 C CA . ALA B 1 462 ? 12.812 5.027 19.797 1 80.5 462 ALA B CA 1
ATOM 7309 C C . ALA B 1 462 ? 13.672 5.551 20.953 1 80.5 462 ALA B C 1
ATOM 7311 O O . ALA B 1 462 ? 14.203 4.766 21.75 1 80.5 462 ALA B O 1
ATOM 7312 N N . THR B 1 463 ? 13.781 6.832 21 1 79.69 463 THR B N 1
ATOM 7313 C CA . THR B 1 463 ? 14.578 7.461 22.062 1 79.69 463 THR B CA 1
ATOM 7314 C C . THR B 1 463 ? 13.969 7.18 23.438 1 79.69 463 THR B C 1
ATOM 7316 O O . THR B 1 463 ? 14.695 6.883 24.391 1 79.69 463 THR B O 1
ATOM 7319 N N . LEU B 1 464 ? 12.672 7.215 23.484 1 78.12 464 LEU B N 1
ATOM 7320 C CA . LEU B 1 464 ? 11.984 6.938 24.734 1 78.12 464 LEU B CA 1
ATOM 7321 C C . LEU B 1 464 ? 12.117 5.465 25.125 1 78.12 464 LEU B C 1
ATOM 7323 O O . LEU B 1 464 ? 12.273 5.137 26.297 1 78.12 464 LEU B O 1
ATOM 7327 N N . TYR B 1 465 ? 12.031 4.621 24.125 1 73.12 465 TYR B N 1
ATOM 7328 C CA . TYR B 1 465 ? 12.156 3.188 24.344 1 73.12 465 TYR B CA 1
ATOM 7329 C C . TYR B 1 465 ? 13.539 2.844 24.891 1 73.12 465 TYR B C 1
ATOM 7331 O O . TYR B 1 465 ? 13.672 2.098 25.859 1 73.12 465 TYR B O 1
ATOM 7339 N N . PHE B 1 466 ? 14.578 3.352 24.328 1 77.12 466 PHE B N 1
ATOM 7340 C CA . PHE B 1 466 ? 15.938 3.051 24.75 1 77.12 466 PHE B CA 1
ATOM 7341 C C . PHE B 1 466 ? 16.219 3.641 26.125 1 77.12 466 PHE B C 1
ATOM 7343 O O . PHE B 1 466 ? 16.969 3.061 26.922 1 77.12 466 PHE B O 1
ATOM 7350 N N . LYS B 1 467 ? 15.578 4.723 26.391 1 76.12 467 LYS B N 1
ATOM 7351 C CA . LYS B 1 467 ? 15.734 5.312 27.719 1 76.12 467 LYS B CA 1
ATOM 7352 C C . LYS B 1 467 ? 15.07 4.449 28.781 1 76.12 467 LYS B C 1
ATOM 7354 O O . LYS B 1 467 ? 15.641 4.227 29.859 1 76.12 467 LYS B O 1
ATOM 7359 N N . THR B 1 468 ? 13.914 3.896 28.422 1 72.94 468 THR B N 1
ATOM 7360 C CA . THR B 1 468 ? 13.18 3.053 29.359 1 72.94 468 THR B CA 1
ATOM 7361 C C . THR B 1 468 ? 13.898 1.723 29.562 1 72.94 468 THR B C 1
ATOM 7363 O O . THR B 1 468 ? 13.953 1.203 30.688 1 72.94 468 THR B O 1
ATOM 7366 N N . LEU B 1 469 ? 14.328 1.165 28.5 1 67.88 469 LEU B N 1
ATOM 7367 C CA . LEU B 1 469 ? 15.055 -0.095 28.609 1 67.88 469 LEU B CA 1
ATOM 7368 C C . LEU B 1 469 ? 16.297 0.062 29.484 1 67.88 469 LEU B C 1
ATOM 7370 O O . LEU B 1 469 ? 16.641 -0.847 30.234 1 67.88 469 LEU B O 1
ATOM 7374 N N . ARG B 1 470 ? 16.953 1.119 29.453 1 65.62 470 ARG B N 1
ATOM 7375 C CA . ARG B 1 470 ? 18.141 1.385 30.281 1 65.62 470 ARG B CA 1
ATOM 7376 C C . ARG B 1 470 ? 17.75 1.557 31.75 1 65.62 470 ARG B C 1
ATOM 7378 O O . ARG B 1 470 ? 18.484 1.13 32.625 1 65.62 470 ARG B O 1
ATOM 7385 N N . LEU B 1 471 ? 16.578 2.172 31.844 1 65.69 471 LEU B N 1
ATOM 7386 C CA . LEU B 1 471 ? 16.109 2.371 33.219 1 65.69 471 LEU B CA 1
ATOM 7387 C C . LEU B 1 471 ? 15.727 1.043 33.844 1 65.69 471 LEU B C 1
ATOM 7389 O O . LEU B 1 471 ? 15.914 0.853 35.062 1 65.69 471 LEU B O 1
ATOM 7393 N N . LEU B 1 472 ? 15.266 0.138 33 1 59.12 472 LEU B N 1
ATOM 7394 C CA . LEU B 1 472 ? 14.859 -1.166 33.5 1 59.12 472 LEU B CA 1
ATOM 7395 C C . LEU B 1 472 ? 16.078 -2.062 33.75 1 59.12 472 LEU B C 1
ATOM 7397 O O . LEU B 1 472 ? 16.047 -2.947 34.594 1 59.12 472 LEU B O 1
ATOM 7401 N N . LYS B 1 473 ? 16.984 -2.008 32.969 1 61.75 473 LYS B N 1
ATOM 7402 C CA . LYS B 1 473 ? 18.188 -2.82 33.156 1 61.75 473 LYS B CA 1
ATOM 7403 C C . LYS B 1 473 ? 19.016 -2.312 34.344 1 61.75 473 LYS B C 1
ATOM 7405 O O . LYS B 1 473 ? 19.828 -3.053 34.906 1 61.75 473 LYS B O 1
ATOM 7410 N N . LYS B 1 474 ? 18.656 -1.215 35 1 50.34 474 LYS B N 1
ATOM 7411 C CA . LYS B 1 474 ? 19.281 -0.766 36.25 1 50.34 474 LYS B CA 1
ATOM 7412 C C . LYS B 1 474 ? 18.5 -1.244 37.469 1 50.34 474 LYS B C 1
ATOM 7414 O O . LYS B 1 474 ? 17.266 -1.11 37.5 1 50.34 474 LYS B O 1
#

Sequence (948 aa):
MGICRLTKKDIEGILHILGGIIQIIGIFTLVPCIVSVYYNENTFLNFLIPGLFFSIFGFVLKRATKPKNLKLHHTMVASALAWLIASFIGAIPLYLSIDYFSYVDAVYESMSAWTTTGMTLIPNVEVLPKSILFWRSFQQWIGGVGILVLSALVLARSGTVAYLLYTSEARQERIMPSAIGTIKTIIWIYILYTILGVLLLYLSGLSFWDALNLTMTGISTGGMSISNYSFPYNDFAKIVMIGIMMVGGVMSFSIHHKLLTGKYFNDIQTKYALIVTAFISIIISIKDKVPIIDSLFTVVSAMTSTGFTTINVGNLSSLSLFLIIFLMLIGGGAGTTTGGVKIIRFLVILKALLYEIKEIIYPKSAVIHEHLDDMDLNYRIIREAFVVFFLYCLSSFLTALIFIALGYNPYDSIFDAVSFTSNIGISLGVVTLKTPVIGKIAGIIAMWIGRLEIIPVLVLFATLYFKTLRLLKKMGICRLTKKDIEGILHILGGIIQIIGIFTLVPCIVSVYYNENTFLNFLIPGLFFSIFGFVLKRATKPKNLKLHHTMVASALAWLIASFIGAIPLYLSIDYFSYVDAVYESMSAWTTTGMTLIPNVEVLPKSILFWRSFQQWIGGVGILVLSALVLARSGTVAYLLYTSEARQERIMPSAIGTIKTIIWIYILYTILGVLLLYLSGLSFWDALNLTMTGISTGGMSISNYSFPYNDFAKIVMIGIMMVGGVMSFSIHHKLLTGKYFNDIQTKYALIVTAFISIIISIKDKVPIIDSLFTVVSAMTSTGFTTINVGNLSSLSLFLIIFLMLIGGGAGTTTGGVKIIRFLVILKALLYEIKEIIYPKSAVIHEHLDDMDLNYRIIREAFVVFFLYCLSSFLTALIFIALGYNPYDSIFDAVSFTSNIGISLGVVTLKTPVIGKIAGIIAMWIGRLEIIPVLVLFATLYFKTLRLLKK

Foldseek 3Di:
DPPPDCDPLLVLQLQLLLLLLQLVLLCLLQVLLVVCVVVVHPLNCQSNVLSVVSNVSSVVSNVVGDHDDDDLLSLLLSQLVSLQVSLLSLLRSVPVQPPLDDSLQSSLLSSLQLLLLQAHQDQFLLVGRLSVLQSSLSNLLCSLLHSLLVSCLVRPPDQVVLVSNCCSLVADDDQDPTSNVRSVLLVVLSVVLLVVQLVQLVVLPDDSSQSNSQSSSLLSLRQNHSGSQSDQDDLSNLVSSLVSLCCQQADASSRVVCVVVVHDDDDPSSVVLVVLLQVLLVVQCVQLVNPSSQSSSLLSLLQSLSQGHNDQPLSGDLVSLVSSLVSNQQHHAHNGSFWHLHSVLVVLQVLVVVVVVCPVVDDPPPPPQRDDVPRGDDPVSNVVSVVLSVVLVVLLVVLLVQLVVQPDDSSQSSSVSSSLLRSRNHHSPSDHPPDDSSNSVSSSVSSSCGSSSNVSVVSNVVSVVVNVVVVVVD/DPPPDCDPLLVLQLQLLLLLLQLVLLCLLQVLLVVCVVVVHPLNCQSNVLSVVSNVSSVVSNVVGDHDDDDLLSLLLSQLVSLQVSLLSLLRSVPVQPPLDDSLQSSLLSSLQLLLLQAHQDQFLLPGRLSNLQSSLSNLLCSLLHSLLVSCLVRPPDQVVLVSNCCSLVADDDQDPTSNVRSVLLVVLSVVLLVVQLVQLVVLPDDSSQSNSQSSSLLSLRQNHSGSQSDQDDLSNLVSSLVSLCCQQADASNRVVCVVVVHDDDDPSSVVLVVLLQVLLVVQCVQLVNPSSQSSSLLSLLLRLSQGHNDQPLSGDLVSLVSSLVSNQQHHAHNGSFWHLHSVLVVLQVLVVVVVVCPVVDDVPPPPQRDDVPRGDDPVSNVVSVVLSVVLVVLLVVLLVQLVVQPDDSSQSSSVSSSLLRSRNHHSPSDHPPDDSSNSVSSSVSSSCGSSSNVSVVSNVVSVVVNVVVVVVD

Solvent-accessible surface area (backbone atoms only — not comparable to full-atom values): 45967 Å² total; per-residue (Å²): 128,85,68,69,67,88,40,74,63,52,51,35,24,38,45,20,53,46,12,49,49,39,18,51,53,9,53,57,41,38,54,38,34,57,47,11,60,72,68,70,48,92,52,33,62,46,22,44,52,57,10,51,49,33,27,50,51,12,48,51,41,28,68,74,32,54,88,52,94,72,52,61,48,49,36,12,34,40,45,46,48,44,58,53,50,48,14,55,58,55,10,47,38,47,29,69,69,36,86,88,42,48,65,69,54,16,27,38,36,22,37,19,20,37,50,8,13,25,47,67,64,67,85,61,49,66,77,51,58,65,29,57,54,47,45,47,18,48,36,7,35,49,29,21,72,25,63,51,48,57,39,29,72,73,68,35,88,42,53,65,55,24,38,37,38,36,42,33,57,76,41,81,84,74,70,36,97,43,46,59,54,28,50,50,50,47,51,50,54,51,51,52,52,42,53,52,39,24,52,52,31,31,71,52,71,42,51,65,71,55,14,46,41,48,26,34,5,31,45,12,10,5,25,46,49,72,41,77,59,42,47,84,66,55,69,63,37,48,53,52,48,48,50,40,30,45,54,24,6,33,43,22,54,60,55,50,51,33,53,76,70,70,42,88,82,86,58,68,49,48,55,49,49,54,51,52,39,52,54,52,14,51,51,38,14,66,75,60,70,41,61,58,69,48,26,37,40,35,41,47,18,32,23,14,4,13,25,39,29,64,62,69,68,76,73,49,46,70,45,47,52,52,54,45,46,54,35,23,46,35,20,13,17,60,67,36,33,30,24,38,56,14,38,56,35,53,51,47,52,54,48,50,50,52,48,55,48,44,53,56,56,32,63,89,80,59,80,73,80,50,58,56,86,93,37,75,60,42,72,64,60,52,50,48,33,48,50,46,46,49,50,55,52,50,50,19,48,54,41,17,49,53,38,22,64,74,67,46,59,54,58,49,21,45,48,32,18,33,18,32,26,12,16,14,26,51,65,70,66,74,71,45,78,81,43,54,67,67,56,50,49,45,45,42,51,29,32,55,34,26,58,39,67,36,54,26,46,51,43,36,51,49,52,50,47,56,52,48,53,53,60,66,76,101,128,82,68,69,66,87,40,76,60,53,50,36,24,39,44,18,54,46,11,49,47,39,18,51,53,10,52,58,41,37,55,38,33,57,47,11,60,75,68,70,47,93,53,36,61,46,23,44,52,57,10,50,48,33,26,51,50,10,47,52,41,29,69,74,32,54,88,52,93,71,52,61,50,50,34,12,34,39,46,44,47,46,56,52,50,49,14,55,60,54,9,48,40,47,29,68,70,36,84,87,44,47,64,67,54,16,27,40,40,21,36,19,20,38,50,8,12,24,47,66,63,66,84,61,50,66,79,50,57,66,29,58,56,46,43,47,19,49,36,7,36,49,28,23,75,25,63,50,48,59,39,29,73,74,67,38,87,42,52,65,55,24,38,37,38,36,40,34,58,74,43,80,85,76,71,36,98,42,44,59,53,28,49,51,50,48,51,50,53,51,50,50,51,42,53,52,40,25,52,54,32,31,71,54,70,43,52,66,70,54,16,46,41,47,25,34,6,30,44,13,9,6,26,45,49,71,40,76,59,40,47,85,67,56,69,63,36,49,53,52,48,47,49,40,32,45,54,25,4,34,43,21,54,60,54,50,50,32,53,76,70,71,43,88,83,87,56,69,48,48,55,50,49,53,51,51,39,52,54,52,15,51,51,37,14,65,75,61,72,41,58,56,70,47,27,37,42,35,42,48,18,32,21,14,5,14,25,42,31,62,60,69,69,76,74,49,47,68,44,47,52,52,53,46,45,53,35,23,46,36,19,12,17,60,66,35,33,28,24,37,56,14,38,56,35,53,51,47,51,54,48,52,50,51,48,54,48,44,52,55,56,32,64,88,80,58,81,73,80,51,58,56,85,92,38,74,58,43,71,63,59,52,49,50,32,49,50,45,46,50,50,54,52,50,51,19,49,53,42,17,48,53,40,22,65,73,68,45,60,57,56,50,21,44,46,30,19,35,17,32,26,13,16,14,26,51,64,69,67,77,71,47,77,82,43,54,68,68,57,52,49,45,47,42,49,30,31,56,33,24,59,39,66,36,54,26,46,50,43,36,53,49,52,52,49,56,51,48,52,54,56,63,76,96

Organism: Methanocaldococcus jannaschii (strain ATCC 43067 / DSM 2661 / JAL-1 / JCM 10045 / NBRC 100440) (NCBI:txid243232)

pLDDT: mean 90.19, std 11.17, range [30.7, 98.69]

Secondary structure (DSSP, 8-state):
-------HHHHHHHHHHHHHHHHHHHHHHHTHHHHHHHTT-S-HHHHHHHHHHHHHHHHHHHHHS------HHHHHHHHHHHHHHHHHHHHHHHHHH-TT--HHHHHHHHHHHHTT------S-GGGS-HHHHHHHHHHHHHHHH-HHHHHHHHH-SSHHHHHHHHHHTT----SSSSHHHHHHHHHHHHHHHHHHHHHHHHHTT--HHHHHHHHHHHHTT----SSTTS----HHHHHHHHHHHHHHHTS-HHHHHHHHTT-----HHHHHHHHHHHHHHHHHHHHHT--HHHHHHHHHHHHTT----SS-GGGS-HHHHHHHHHHHHH-S-TTSS--SS-HHHHHHHHHHHHHHHHHHHS-TT-----EETTEE--HHHHHHHHHHHHHHHHHHHHHHHHHHHTT--HHHHHHHHHHHHTT-----S-S-TTS-HHHHHHHHHHHHHHHTTSHHHHHHHHHHHHHHHHHHH-/-------HHHHHHHHHHHHHHHHHHHHHHHTHHHHHHHTT-TTHHHHHHHHHHHHHHHHHHHHHS------HHHHHHHHHHHHHHHHHHHHHHHHHH-TT--HHHHHHHHHHHHTT------S-GGGS-HHHHHHHHHHHHHHHH-HHHHHHHHH-SSHHHHHHHHHHTT----SSSSHHHHHHHHHHHHHHHHHHHHHHHHHTT--HHHHHHHHHHHHTT----SSTTS----HHHHHHHHHHHHHHHTS-HHHHHHHHTT-----HHHHHHHHHHHHHHHHHHHHHT--HHHHHHHHHHHHTT----SS-GGGS-HHHHHHHHHHHHH-S-TTSS--SS-HHHHHHHHHHHHHHHHHHHS-TT-----EETTEE--HHHHHHHHHHHHHHHHHHHHHHHHHHHTT--HHHHHHHHHHHHTT-----S-S-TTS-HHHHHHHHHHHHHHHTTSHHHHHHHHHHHHHHHHHHH-